Protein AF-A0A1J1I2E8-F1 (afdb_monomer_lite)

Sequence (883 aa):
MVKIQTIFPDISSETLYDVLHDPDYRKVWDTHMLESLEIGLLNVNNDVGYYAMSCPPPLKPRDFVLQRSWLDTGPNGEQMLLSRSIPHKDFPPKKGYVRAITHITGFVLRSRLPETGCVLNYVAQCDPQGKLPPWLVNKVTHTLGPRMVKDLRKAALGYIEWKQNQSHFRKPWRDPEDITVPRILITDCWDPVEPVTEMSTPSAPSTPTLHSKPLKISSSKSNGSSLPCSVTNSPIVQKKSKKKFKFKFDNFNDSLVREAMQYKVSIPNERDLHCEEECAKVKSKWKKLNVYQHLASVILIPTVIVAFWRGTWDLQDHFHQFFPVIPTLIASLLAVSILELLRNSFIVKHLRILDDDSSFKVFKKNVLLSLYDIIYNLANVVAWRILWGHPEVISYWRGTWEFMNLYPEIFPGMNCMIVGAIMHLCLALLREPLNGKYNSYTRSQKKSFISSCNLCIVKKIYTFVFSLGCIMHWRGGWSVMEDYLGPELIPAIIVSVVCFIPLILMRAVRNLVAPPMVIITDSKEFAFNFPTRYRIDIRSSVASLMIGIVGHLVFTTGQGLFRDHFNPDRRRLTFYLISRLYTYVYGIVCVNCWRGGWQLIDHYTARDMKSILFITITAIIALMTLKTLRNVTATPFVVVTDHSREYFDVPTMYKKSGVREPGLYILDCLFSVLVIGSLVVFVWRGLWVLLDLKLFPEDQKTSAWASLIIGYAIVGLTFSLQPVMRWACEKLEGFWRIIVADVFLFVSFVGTVNVWRGIWVLLDCYFLPNNKLLSDWLTHGVSLILLILLNCSNSVLVRGVYIDAEEPAGQCVIFPVYYIRLFFQKERTKKQKRLMEKLEKVDQNNTILLIEKPQMNHKTTNDEKEIHESLCISTEDISRNEE

Secondary structure (DSSP, 8-state):
-EEEEEEETTS-HHHHHHHHH-HHHHHHH-TTEEEEEEEEEEETTEEEEEEEE--STTSPPEEEEEEEEEEE--TTSEEEEEEEE---TT----BTBEE-EEEEEEEEEEE-SSSS-EEEEEEEEEE--SS--HHHHHHHHHHHHHHHHHHHHHHHHHHHHHHHTSS----TTT-GGG--SPB--GGGG--S-SPPP----------------------------------------------------TTHHHHHHHHHHS------SS--HHHHHHHHHHHHHHHHHHHHHHHIIIIIHHHHHHHHHHHHHHHHHHTTTTTTHHHHHHHHHHHHHHHHHHTTTSTTS---------THHHHHHHHHHHHHHHHHHHHHIIIIIIIIHHHHHHHHHHHHHHHHHH-TTTS-HHHHHHHHHHHHHHHHHHHHHHHHHHHHHHHHSPPPHHHHHHHHHHHHHHHHHHHHHHHHHHHHHHHHHHHHH-S-HHHHHHHHHHHHHHHHHTT-GGGG--TTT------TTTTT-PPPS---HHHHHHHHHHHHHHHHHHHHHHHHHHHHH--TTT-HHHHHHHHHHHHHHHHHHHHHHHHHHHHHHHHHS---HHHHHHHHHHHHHHHHHHT-GGGG--TTT------SSSSS----TT---TTT-HHHHHHHHHHIIIIIIHHHHHHHHHHHHHHHTTS-TT-HHHHHHHHHHHHHHHHHHHHHHHHHHHHHHHH--HHHHHHHHHHHHHHHHHHHHHHHHHHHHHHHHHSSGGGHHHHHHHHHHHHHHHHHHTT-GGGGS------TT-SSTTGGG-----HHHHHHHHHHHHHHHHHHHHHHHHHHHHHHHHHT---S---------------------------

Structure (mmCIF, N/CA/C/O backbone):
data_AF-A0A1J1I2E8-F1
#
_entry.id   AF-A0A1J1I2E8-F1
#
loop_
_atom_site.group_PDB
_atom_site.id
_atom_site.type_symbol
_atom_site.label_atom_id
_atom_site.label_alt_id
_atom_site.label_comp_id
_atom_site.label_asym_id
_atom_site.label_entity_id
_atom_site.label_seq_id
_atom_site.pdbx_PDB_ins_code
_atom_site.Cartn_x
_atom_site.Cartn_y
_atom_site.Cartn_z
_atom_site.occupancy
_atom_site.B_iso_or_equiv
_atom_site.auth_seq_id
_atom_site.auth_comp_id
_atom_site.auth_asym_id
_atom_site.auth_atom_id
_atom_site.pdbx_PDB_model_num
ATOM 1 N N . MET A 1 1 ? -19.649 -0.668 18.096 1.00 77.12 1 MET A N 1
ATOM 2 C CA . MET A 1 1 ? -19.726 -0.700 19.572 1.00 77.12 1 MET A CA 1
ATOM 3 C C . MET A 1 1 ? -19.644 0.722 20.102 1.00 77.12 1 MET A C 1
ATOM 5 O O . MET A 1 1 ? -18.729 1.439 19.722 1.00 77.12 1 MET A O 1
ATOM 9 N N . VAL A 1 2 ? -20.580 1.114 20.961 1.00 84.19 2 VAL A N 1
ATOM 10 C CA . VAL A 1 2 ? -20.556 2.342 21.766 1.00 84.19 2 VAL A CA 1
ATOM 11 C C . VAL A 1 2 ? -19.940 2.027 23.122 1.00 84.19 2 VAL A C 1
ATOM 13 O O . VAL A 1 2 ? -20.195 0.956 23.672 1.00 84.19 2 VAL A O 1
ATOM 16 N N . LYS A 1 3 ? -19.176 2.974 23.668 1.00 90.69 3 LYS A N 1
ATOM 17 C CA . LYS A 1 3 ? -18.825 3.039 25.089 1.00 90.69 3 LYS A CA 1
ATOM 18 C C . LYS A 1 3 ? -19.078 4.461 25.580 1.00 90.69 3 LYS A C 1
ATOM 20 O O . LYS A 1 3 ? -18.663 5.406 24.913 1.00 90.69 3 LYS A O 1
ATOM 25 N N . ILE A 1 4 ? -19.767 4.607 26.706 1.00 91.12 4 ILE A N 1
ATOM 26 C CA . ILE A 1 4 ? -19.997 5.883 27.391 1.00 91.12 4 ILE A CA 1
ATOM 27 C C . ILE A 1 4 ? -19.595 5.688 28.847 1.00 91.12 4 ILE A C 1
ATOM 29 O O . ILE A 1 4 ? -20.089 4.779 29.504 1.00 91.12 4 ILE A O 1
ATOM 33 N N . GLN A 1 5 ? -18.718 6.552 29.346 1.00 94.00 5 GLN A N 1
ATOM 34 C CA . GLN A 1 5 ? -18.468 6.704 30.774 1.00 94.00 5 GLN A CA 1
ATOM 35 C C . GLN A 1 5 ? -19.124 8.009 31.225 1.00 94.00 5 GLN A C 1
ATOM 37 O O . GLN A 1 5 ? -19.074 9.013 30.512 1.00 94.00 5 GLN A O 1
ATOM 42 N N . THR A 1 6 ? -19.790 8.009 32.373 1.00 92.69 6 THR A N 1
ATOM 43 C CA . THR A 1 6 ? -20.444 9.193 32.943 1.00 92.69 6 THR A CA 1
ATOM 44 C C . THR A 1 6 ? -20.400 9.112 34.464 1.00 92.69 6 THR A C 1
ATOM 46 O O . THR A 1 6 ? -20.484 8.030 35.037 1.00 92.69 6 THR A O 1
ATOM 49 N N . ILE A 1 7 ? -20.228 10.263 35.110 1.00 93.12 7 ILE A N 1
ATOM 50 C CA . ILE A 1 7 ? -20.197 10.396 36.567 1.00 93.12 7 ILE A CA 1
ATOM 51 C C . ILE A 1 7 ? -21.476 11.121 36.977 1.00 93.12 7 ILE A C 1
ATOM 53 O O . ILE A 1 7 ? -21.760 12.199 36.448 1.00 93.12 7 ILE A O 1
ATOM 57 N N . PHE A 1 8 ? -22.224 10.545 37.911 1.00 92.19 8 PHE A N 1
ATOM 58 C CA . PHE A 1 8 ? -23.392 11.171 38.520 1.00 92.19 8 PHE A CA 1
ATOM 59 C C . PHE A 1 8 ? -23.048 11.539 39.973 1.00 92.19 8 PHE A C 1
ATOM 61 O O . PHE A 1 8 ? -22.950 10.644 40.811 1.00 92.19 8 PHE A O 1
ATOM 68 N N . PRO A 1 9 ? -22.804 12.828 40.287 1.00 89.06 9 PRO A N 1
ATOM 69 C CA . PRO A 1 9 ? -22.507 13.288 41.650 1.00 89.06 9 PRO A CA 1
ATOM 70 C C . PRO A 1 9 ? -23.758 13.394 42.542 1.00 89.06 9 PRO A C 1
ATOM 72 O O . PRO A 1 9 ? -23.662 13.771 43.701 1.00 89.06 9 PRO A O 1
ATOM 75 N N . ASP A 1 10 ? -24.934 13.128 41.976 1.00 89.00 10 ASP A N 1
ATOM 76 C CA . ASP A 1 10 ? -26.257 13.340 42.565 1.00 89.00 10 ASP A CA 1
ATOM 77 C C . ASP A 1 10 ? -27.066 12.043 42.748 1.00 89.00 10 ASP A C 1
ATOM 79 O O . ASP A 1 10 ? -28.206 12.091 43.198 1.00 89.00 10 ASP A O 1
ATOM 83 N N . ILE A 1 11 ? -26.510 10.885 42.367 1.00 90.81 11 ILE A N 1
ATOM 84 C CA . ILE A 1 11 ? -27.225 9.599 42.291 1.00 90.81 11 ILE A CA 1
ATOM 85 C C . ILE A 1 11 ? -26.303 8.474 42.777 1.00 90.81 11 ILE A C 1
ATOM 87 O O . ILE A 1 11 ? -25.166 8.365 42.314 1.00 90.81 11 ILE A O 1
ATOM 91 N N . SER A 1 12 ? -26.788 7.623 43.683 1.00 90.88 12 SER A N 1
ATOM 92 C CA . SER A 1 12 ? -26.063 6.440 44.169 1.00 90.88 12 SER A CA 1
ATOM 93 C C . SER A 1 12 ? -26.027 5.308 43.132 1.00 90.88 12 SER A C 1
ATOM 95 O O . SER A 1 12 ? -26.857 5.248 42.222 1.00 90.88 12 SER A O 1
ATOM 97 N N . SER A 1 13 ? -25.084 4.376 43.297 1.00 90.75 13 SER A N 1
ATOM 98 C CA . SER A 1 13 ? -25.072 3.094 42.578 1.00 90.75 13 SER A CA 1
ATOM 99 C C . SER A 1 13 ? -26.412 2.374 42.741 1.00 90.75 13 SER A C 1
ATOM 101 O O . SER A 1 13 ? -27.057 2.045 41.751 1.00 90.75 13 SER A O 1
ATOM 103 N N . GLU A 1 14 ? -26.885 2.268 43.984 1.00 90.38 14 GLU A N 1
ATOM 104 C CA . GLU A 1 14 ? -28.079 1.514 44.368 1.00 90.38 14 GLU A CA 1
ATOM 105 C C . GLU A 1 14 ? -29.357 1.976 43.670 1.00 90.38 14 GLU A C 1
ATOM 107 O O . GLU A 1 14 ? -30.112 1.159 43.138 1.00 90.38 14 GLU A O 1
ATOM 112 N N . THR A 1 15 ? -29.593 3.291 43.649 1.00 92.88 15 THR A N 1
ATOM 113 C CA . THR A 1 15 ? -30.761 3.884 42.991 1.00 92.88 15 THR A CA 1
ATOM 114 C C . THR A 1 15 ? -30.686 3.675 41.482 1.00 92.88 15 THR A C 1
ATOM 116 O O . THR A 1 15 ? -31.691 3.355 40.853 1.00 92.88 15 THR A O 1
ATOM 119 N N . LEU A 1 16 ? -29.497 3.806 40.890 1.00 93.50 16 LEU A N 1
ATOM 120 C CA . LEU A 1 16 ? -29.299 3.618 39.456 1.00 93.50 16 LEU A CA 1
ATOM 121 C C . LEU A 1 16 ? -29.384 2.138 39.033 1.00 93.50 16 LEU A C 1
ATOM 123 O O . LEU A 1 16 ? -29.862 1.849 37.938 1.00 93.50 16 LEU A O 1
ATOM 127 N N . TYR A 1 17 ? -28.971 1.211 39.899 1.00 93.88 17 TYR A N 1
ATOM 128 C CA . TYR A 1 17 ? -29.102 -0.234 39.709 1.00 93.88 17 TYR A CA 1
ATOM 129 C C . TYR A 1 17 ? -30.571 -0.665 39.715 1.00 93.88 17 TYR A C 1
ATOM 131 O O . TYR A 1 17 ? -31.003 -1.371 38.805 1.00 93.88 17 TYR A O 1
ATOM 139 N N . ASP A 1 18 ? -31.364 -0.174 40.672 1.00 94.00 18 ASP A N 1
ATOM 140 C CA . ASP A 1 18 ? -32.802 -0.453 40.732 1.00 94.00 18 ASP A CA 1
ATOM 141 C C . ASP A 1 18 ? -33.545 0.062 39.485 1.00 94.00 18 ASP A C 1
ATOM 143 O O . ASP A 1 18 ? -34.338 -0.663 38.892 1.00 94.00 18 ASP A O 1
ATOM 147 N N . VAL A 1 19 ? -33.239 1.282 39.027 1.00 95.12 19 VAL A N 1
ATOM 148 C CA . VAL A 1 19 ? -33.851 1.914 37.834 1.00 95.12 19 VAL A CA 1
ATOM 149 C C . VAL A 1 19 ? -33.572 1.147 36.537 1.00 95.12 19 VAL A C 1
ATOM 151 O O . VAL A 1 19 ? -34.338 1.245 35.573 1.00 95.12 19 VAL A O 1
ATOM 154 N N . LEU A 1 20 ? -32.465 0.401 36.492 1.00 94.12 20 LEU A N 1
ATOM 155 C CA . LEU A 1 20 ? -32.107 -0.458 35.366 1.00 94.12 20 LEU A CA 1
ATOM 156 C C . LEU A 1 20 ? -32.848 -1.803 35.374 1.00 94.12 20 LEU A C 1
ATOM 158 O O . LEU A 1 20 ? -33.011 -2.386 34.299 1.00 94.12 20 LEU A O 1
ATOM 162 N N . HIS A 1 21 ? -33.297 -2.272 36.541 1.00 93.12 21 HIS A N 1
ATOM 163 C CA . HIS A 1 21 ? -34.002 -3.546 36.693 1.00 93.12 21 HIS A CA 1
ATOM 164 C C . HIS A 1 21 ? -35.527 -3.398 36.688 1.00 93.12 21 HIS A C 1
ATOM 166 O O . HIS A 1 21 ? -36.181 -4.219 36.049 1.00 93.12 21 HIS A O 1
ATOM 172 N N . ASP A 1 22 ? -36.083 -2.368 37.342 1.00 92.12 22 ASP A N 1
ATOM 173 C CA . ASP A 1 22 ? -37.529 -2.222 37.563 1.00 92.12 22 ASP A CA 1
ATOM 174 C C . ASP A 1 22 ? -38.320 -2.157 36.229 1.00 92.12 22 ASP A C 1
ATOM 176 O O . ASP A 1 22 ? -38.249 -1.152 35.501 1.00 92.12 22 ASP A O 1
ATOM 180 N N . PRO A 1 23 ? -39.076 -3.219 35.874 1.00 88.62 23 PRO A N 1
ATOM 181 C CA . PRO A 1 23 ? -39.742 -3.322 34.579 1.00 88.62 23 PRO A CA 1
ATOM 182 C C . PRO A 1 23 ? -41.008 -2.462 34.514 1.00 88.62 23 PRO A C 1
ATOM 184 O O . PRO A 1 23 ? -41.457 -2.115 33.419 1.00 88.62 23 PRO A O 1
ATOM 187 N N . ASP A 1 24 ? -41.576 -2.093 35.664 1.00 89.38 24 ASP A N 1
ATOM 188 C CA . ASP A 1 24 ? -42.734 -1.213 35.759 1.00 89.38 24 ASP A CA 1
ATOM 189 C C . ASP A 1 24 ? -42.301 0.246 35.619 1.00 89.38 24 ASP A C 1
ATOM 191 O O . ASP A 1 24 ? -42.885 0.983 34.821 1.00 89.38 24 ASP A O 1
ATOM 195 N N . TYR A 1 25 ? -41.197 0.645 36.259 1.00 92.94 25 TYR A N 1
ATOM 196 C CA . TYR A 1 25 ? -40.642 1.983 36.070 1.00 92.94 25 TYR A CA 1
ATOM 197 C C . TYR A 1 25 ? -40.131 2.202 34.647 1.00 92.94 25 TYR A C 1
ATOM 199 O O . TYR A 1 25 ? -40.261 3.302 34.104 1.00 92.94 25 TYR A O 1
ATOM 207 N N . ARG A 1 26 ? -39.620 1.153 33.984 1.00 90.81 26 ARG A N 1
ATOM 208 C CA . ARG A 1 26 ? -39.201 1.236 32.577 1.00 90.81 26 ARG A CA 1
ATOM 209 C C . ARG A 1 26 ? -40.322 1.737 31.658 1.00 90.81 26 ARG A C 1
ATOM 211 O O . ARG A 1 26 ? -40.037 2.490 30.730 1.00 90.81 26 ARG A O 1
ATOM 218 N N . LYS A 1 27 ? -41.585 1.396 31.951 1.00 88.94 27 LYS A N 1
ATOM 219 C CA . LYS A 1 27 ? -42.787 1.856 31.220 1.00 88.94 27 LYS A CA 1
ATOM 220 C C . LYS A 1 27 ? -43.054 3.357 31.390 1.00 88.94 27 LYS A C 1
ATOM 222 O O . LYS A 1 27 ? -43.728 3.947 30.554 1.00 88.94 27 LYS A O 1
ATOM 227 N N . VAL A 1 28 ? -42.517 3.970 32.446 1.00 89.50 28 VAL A N 1
ATOM 228 C CA . VAL A 1 28 ? -42.687 5.394 32.772 1.00 89.50 28 VAL A CA 1
ATOM 229 C C . VAL A 1 28 ? -41.593 6.258 32.140 1.00 89.50 28 VAL A C 1
ATOM 231 O O . VAL A 1 28 ? -41.886 7.359 31.672 1.00 89.50 28 VAL A O 1
ATOM 234 N N . TRP A 1 29 ? -40.337 5.791 32.118 1.00 90.75 29 TRP A N 1
ATOM 235 C CA . TRP A 1 29 ? -39.201 6.613 31.672 1.00 90.75 29 TRP A CA 1
ATOM 236 C C . TRP A 1 29 ? -38.657 6.293 30.271 1.00 90.75 29 TRP A C 1
ATOM 238 O O . TRP A 1 29 ? -38.089 7.186 29.634 1.00 90.75 29 TRP A O 1
ATOM 248 N N . ASP A 1 30 ? -38.838 5.075 29.745 1.00 88.50 30 ASP A N 1
ATOM 249 C CA . ASP A 1 30 ? -38.356 4.726 28.403 1.00 88.50 30 ASP A CA 1
ATOM 250 C C . ASP A 1 30 ? -39.333 5.169 27.308 1.00 88.50 30 ASP A C 1
ATOM 252 O O . ASP A 1 30 ? -40.145 4.403 26.791 1.00 88.50 30 ASP A O 1
ATOM 256 N N . THR A 1 31 ? -39.196 6.434 26.915 1.00 84.69 31 THR A N 1
ATOM 257 C CA . THR A 1 31 ? -39.978 7.084 25.848 1.00 84.69 31 THR A CA 1
ATOM 258 C C . THR A 1 31 ? -39.945 6.391 24.480 1.00 84.69 31 THR A C 1
ATOM 260 O O . THR A 1 31 ? -40.718 6.779 23.604 1.00 84.69 31 THR A O 1
ATOM 263 N N . HIS A 1 32 ? -39.060 5.413 24.252 1.00 86.62 32 HIS A N 1
ATOM 264 C CA . HIS A 1 32 ? -38.986 4.689 22.982 1.00 86.62 32 HIS A CA 1
ATOM 265 C C . HIS A 1 32 ? -39.624 3.297 23.042 1.00 86.62 32 HIS A C 1
ATOM 267 O O . HIS A 1 32 ? -39.880 2.732 21.973 1.00 86.62 32 HIS A O 1
ATOM 273 N N . MET A 1 33 ? -39.882 2.747 24.230 1.00 90.06 33 MET A N 1
ATOM 274 C CA . MET A 1 33 ? -40.446 1.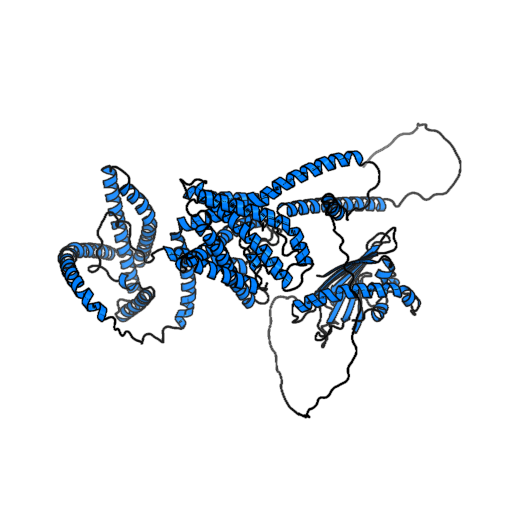409 24.406 1.00 90.06 33 MET A CA 1
ATOM 275 C C . MET A 1 33 ? -41.891 1.330 23.884 1.00 90.06 33 MET A C 1
ATOM 277 O O . MET A 1 33 ? -42.695 2.234 24.090 1.00 90.06 33 MET A O 1
ATOM 281 N N . LEU A 1 34 ? -42.213 0.236 23.191 1.00 91.50 34 LEU A N 1
ATOM 282 C CA . LEU A 1 34 ? -43.550 -0.063 22.659 1.00 91.50 34 LEU A CA 1
ATOM 283 C C . LEU A 1 34 ? -44.205 -1.253 23.364 1.00 91.50 34 LEU A C 1
ATOM 285 O O . LEU A 1 34 ? -45.418 -1.282 23.536 1.00 91.50 34 LEU A O 1
ATOM 289 N N . GLU A 1 35 ? -43.405 -2.253 23.728 1.00 91.88 35 GLU A N 1
ATOM 290 C CA . GLU A 1 35 ? -43.858 -3.525 24.284 1.00 91.88 35 GLU A CA 1
ATOM 291 C C . GLU A 1 35 ? -42.697 -4.124 25.094 1.00 91.88 35 GLU A C 1
ATOM 293 O O . GLU A 1 35 ? -41.546 -4.063 24.656 1.00 91.88 35 GLU A O 1
ATOM 298 N N . SER A 1 36 ? -42.976 -4.693 26.266 1.00 91.19 36 SER A N 1
ATOM 299 C CA . SER A 1 36 ? -41.991 -5.412 27.082 1.00 91.19 36 SER A CA 1
ATOM 300 C C . SER A 1 36 ? -42.687 -6.530 27.847 1.00 91.19 36 SER A C 1
ATOM 302 O O . SER A 1 36 ? -43.736 -6.290 28.447 1.00 91.19 36 SER A O 1
ATOM 304 N N . LEU A 1 37 ? -42.128 -7.740 27.794 1.00 90.81 37 LEU A N 1
ATOM 305 C CA . LEU A 1 37 ? -42.613 -8.914 28.518 1.00 90.81 37 LEU A CA 1
ATOM 306 C C . LEU A 1 37 ? -41.433 -9.696 29.092 1.00 90.81 37 LEU A C 1
ATOM 308 O O . LEU A 1 37 ? -40.441 -9.940 28.406 1.00 90.81 37 LEU A O 1
ATOM 312 N N . GLU A 1 38 ? -41.580 -10.153 30.327 1.00 90.00 38 GLU A N 1
ATOM 313 C CA . GLU A 1 38 ? -40.659 -11.096 30.957 1.00 90.00 38 GLU A CA 1
ATOM 314 C C . GLU A 1 38 ? -41.087 -12.511 30.546 1.00 90.00 38 GLU A C 1
ATOM 316 O O . GLU A 1 38 ? -42.246 -12.883 30.722 1.00 90.00 38 GLU A O 1
ATOM 321 N N . ILE A 1 39 ? -40.183 -13.272 29.919 1.00 93.00 39 ILE A N 1
ATOM 322 C CA . ILE A 1 39 ? -40.481 -14.612 29.380 1.00 93.00 39 ILE A CA 1
ATOM 323 C C . ILE A 1 39 ? -40.264 -15.668 30.470 1.00 93.00 39 ILE A C 1
ATOM 325 O O . ILE A 1 39 ? -41.066 -16.588 30.610 1.00 93.00 39 ILE A O 1
ATOM 329 N N . GLY A 1 40 ? -39.206 -15.509 31.269 1.00 91.25 40 GLY A N 1
ATOM 330 C CA . GLY A 1 40 ? -38.934 -16.342 32.438 1.00 91.25 40 GLY A CA 1
ATOM 331 C C . GLY A 1 40 ? -37.468 -16.313 32.871 1.00 91.25 40 GLY A C 1
ATOM 332 O O . GLY A 1 40 ? -36.645 -15.640 32.248 1.00 91.25 40 GLY A O 1
ATOM 333 N N . LEU A 1 41 ? -37.126 -17.060 33.925 1.00 92.19 41 LEU A N 1
ATOM 334 C CA . LEU A 1 41 ? -35.742 -17.191 34.404 1.00 92.19 41 LEU A CA 1
ATOM 335 C C . LEU A 1 41 ? -35.080 -18.501 33.999 1.00 92.19 41 LEU A C 1
ATOM 337 O O . LEU A 1 41 ? -35.693 -19.567 34.004 1.00 92.19 41 LEU A O 1
ATOM 341 N N . LEU A 1 42 ? -33.770 -18.417 33.778 1.00 89.38 42 LEU A N 1
ATOM 342 C CA . LEU A 1 42 ? -32.861 -19.560 33.703 1.00 89.38 42 LEU A CA 1
ATOM 343 C C . LEU A 1 42 ? -32.311 -19.887 35.109 1.00 89.38 42 LEU A C 1
ATOM 345 O O . LEU A 1 42 ? -32.273 -21.049 35.537 1.00 89.38 42 LEU A O 1
ATOM 349 N N . ASN A 1 43 ? -31.917 -18.849 35.856 1.00 89.50 43 ASN A N 1
ATOM 350 C CA . ASN A 1 43 ? -31.517 -18.907 37.265 1.00 89.50 43 ASN A CA 1
ATOM 351 C C . ASN A 1 43 ? -31.776 -17.555 37.960 1.00 89.50 43 ASN A C 1
ATOM 353 O O . ASN A 1 43 ? -32.153 -16.593 37.302 1.00 89.50 43 ASN A O 1
ATOM 357 N N . VAL A 1 44 ? -31.536 -17.490 39.273 1.00 87.25 44 VAL A N 1
ATOM 358 C CA . VAL A 1 44 ? -31.799 -16.322 40.139 1.00 87.25 44 VAL A CA 1
ATOM 359 C C . VAL A 1 44 ? -31.273 -14.991 39.576 1.00 87.25 44 VAL A C 1
ATOM 361 O O . VAL A 1 44 ? -31.957 -13.984 39.692 1.00 87.25 44 VAL A O 1
ATOM 364 N N . ASN A 1 45 ? -30.111 -14.999 38.910 1.00 91.38 45 ASN A N 1
ATOM 365 C CA . ASN A 1 45 ? -29.476 -13.806 38.333 1.00 91.38 45 ASN A CA 1
ATOM 366 C C . ASN A 1 45 ? -29.426 -13.837 36.788 1.00 91.38 45 ASN A C 1
ATOM 368 O O . ASN A 1 45 ? -28.534 -13.239 36.176 1.00 91.38 45 ASN A O 1
ATOM 372 N N . ASN A 1 46 ? -30.310 -14.606 36.138 1.00 92.69 46 ASN A N 1
ATOM 373 C CA . ASN A 1 46 ? -30.418 -14.712 34.679 1.00 92.69 46 ASN A CA 1
ATOM 374 C C . ASN A 1 46 ? -31.878 -14.857 34.235 1.00 92.69 46 ASN A C 1
ATOM 376 O O . ASN A 1 46 ? -32.474 -15.926 34.411 1.00 92.69 46 ASN A O 1
ATOM 380 N N . ASP A 1 47 ? -32.396 -13.846 33.543 1.00 93.50 47 ASP A N 1
ATOM 381 C CA . ASP A 1 47 ? -33.703 -13.899 32.886 1.00 93.50 47 ASP A CA 1
ATOM 382 C C . ASP A 1 47 ? -33.611 -13.895 31.360 1.00 93.50 47 ASP A C 1
ATOM 384 O O . ASP A 1 47 ? -32.547 -13.697 30.759 1.00 93.50 47 ASP A O 1
ATOM 388 N N . VAL A 1 48 ? -34.765 -14.133 30.743 1.00 94.69 48 VAL A N 1
ATOM 389 C CA . VAL A 1 48 ? -35.024 -13.871 29.336 1.00 94.69 48 VAL A CA 1
ATOM 390 C C . VAL A 1 48 ? -36.271 -12.997 29.226 1.00 94.69 48 VAL A C 1
ATOM 392 O O . VAL A 1 48 ? -37.306 -13.282 29.832 1.00 94.69 48 VAL A O 1
ATOM 395 N N . GLY A 1 49 ? -36.183 -11.936 28.429 1.00 94.12 49 GLY A N 1
ATOM 396 C CA . GLY A 1 49 ? -37.270 -10.991 28.189 1.00 94.12 49 GLY A CA 1
ATOM 397 C C . GLY A 1 49 ? -37.381 -10.592 26.721 1.00 94.12 49 GLY A C 1
ATOM 398 O O . GLY A 1 49 ? -36.395 -10.554 25.982 1.00 94.12 49 GLY A O 1
ATOM 399 N N . TYR A 1 50 ? -38.598 -10.272 26.296 1.00 94.75 50 TYR A N 1
ATOM 400 C CA . TYR A 1 50 ? -38.880 -9.638 25.015 1.00 94.75 50 TYR A CA 1
ATOM 401 C C . TYR A 1 50 ? -39.014 -8.124 25.213 1.00 94.75 50 TYR A C 1
ATOM 403 O O . TYR A 1 50 ? -39.702 -7.670 26.124 1.00 94.75 50 TYR A O 1
ATOM 411 N N . TYR A 1 51 ? -38.399 -7.342 24.328 1.00 94.12 51 TYR A N 1
ATOM 412 C CA . TYR A 1 51 ? -38.442 -5.880 24.347 1.00 94.12 51 TYR A CA 1
ATOM 413 C C . TYR A 1 51 ? -38.586 -5.340 22.922 1.00 94.12 51 TYR A C 1
ATOM 415 O O . TYR A 1 51 ? -37.823 -5.718 22.031 1.00 94.12 51 TYR A O 1
ATOM 423 N N . ALA A 1 52 ? -39.527 -4.423 22.700 1.00 93.31 52 ALA A N 1
ATOM 424 C CA . ALA A 1 52 ? -39.700 -3.736 21.426 1.00 93.31 52 ALA A CA 1
ATOM 425 C C . ALA A 1 52 ? -39.660 -2.217 21.584 1.00 93.31 52 ALA A C 1
ATOM 427 O O . ALA A 1 52 ? -40.203 -1.652 22.534 1.00 93.31 52 ALA A O 1
ATOM 428 N N . MET A 1 53 ? -39.053 -1.549 20.603 1.00 90.31 53 MET A N 1
ATOM 429 C CA . MET A 1 53 ? -38.880 -0.101 20.580 1.00 90.31 53 MET A CA 1
ATOM 430 C C . MET A 1 53 ? -39.283 0.528 19.246 1.00 90.31 53 MET A C 1
ATOM 432 O O . MET A 1 53 ? -39.083 -0.022 18.157 1.00 90.31 53 MET A O 1
ATOM 436 N N . SER A 1 54 ? -39.795 1.747 19.347 1.00 88.81 54 SER A N 1
ATOM 437 C CA . SER A 1 54 ? -39.967 2.669 18.234 1.00 88.81 54 SER A CA 1
ATOM 438 C C . SER A 1 54 ? -38.610 3.095 17.663 1.00 88.81 54 SER A C 1
ATOM 440 O O . SER A 1 54 ? -37.566 3.009 18.312 1.00 88.81 54 SER A O 1
ATOM 442 N N . CYS A 1 55 ? -38.607 3.547 16.411 1.00 82.19 55 CYS A N 1
ATOM 443 C CA . CYS A 1 55 ? -37.429 4.101 15.752 1.00 82.19 55 CYS A CA 1
ATOM 444 C C . CYS A 1 55 ? -37.827 5.359 14.961 1.00 82.19 55 CYS A C 1
ATOM 446 O O . CYS A 1 55 ? -38.957 5.428 14.476 1.00 82.19 55 CYS A O 1
ATOM 448 N N . PRO A 1 56 ? -36.928 6.349 14.791 1.00 78.25 56 PRO A N 1
ATOM 449 C CA . PRO A 1 56 ? -37.234 7.549 14.016 1.00 78.25 56 PRO A CA 1
ATOM 450 C C . PRO A 1 56 ? -37.621 7.216 12.561 1.00 78.25 56 PRO A C 1
ATOM 452 O O . PRO A 1 56 ? -36.883 6.474 11.902 1.00 78.25 56 PRO A O 1
ATOM 455 N N . PRO A 1 57 ? -38.721 7.773 12.016 1.00 72.25 57 PRO A N 1
ATOM 456 C CA . PRO A 1 57 ? -39.090 7.584 10.614 1.00 72.25 57 PRO A CA 1
ATOM 457 C C . PRO A 1 57 ? -37.931 7.928 9.657 1.00 72.25 57 PRO A C 1
ATOM 459 O O . PRO A 1 57 ? -37.212 8.900 9.902 1.00 72.25 57 PRO A O 1
ATOM 462 N N . PRO A 1 58 ? -37.716 7.161 8.569 1.00 75.81 58 PRO A N 1
ATOM 463 C CA . PRO A 1 58 ? -38.570 6.097 8.025 1.00 75.81 58 PRO A CA 1
ATOM 464 C C . PRO A 1 58 ? -38.258 4.681 8.563 1.00 75.81 58 PRO A C 1
ATOM 466 O O . PRO A 1 58 ? -38.588 3.687 7.916 1.00 75.81 58 PRO A O 1
ATOM 469 N N . LEU A 1 59 ? -37.576 4.545 9.706 1.00 80.69 59 LEU A N 1
ATOM 470 C CA . LEU A 1 59 ? -37.221 3.235 10.256 1.00 80.69 59 LEU A CA 1
ATOM 471 C C . LEU A 1 59 ? -38.443 2.527 10.862 1.00 80.69 59 LEU A C 1
ATOM 473 O O . LEU A 1 59 ? -39.137 3.085 11.706 1.00 80.69 59 LEU A O 1
ATOM 477 N N . LYS A 1 60 ? -38.655 1.257 10.493 1.00 86.69 60 LYS A N 1
ATOM 478 C CA . LYS A 1 60 ? -39.594 0.369 11.200 1.00 86.69 60 LYS A CA 1
ATOM 479 C C . LYS A 1 60 ? -39.191 0.181 12.676 1.00 86.69 60 LYS A C 1
ATOM 481 O O . LYS A 1 60 ? -37.984 0.198 12.954 1.00 86.69 60 LYS A O 1
ATOM 486 N N . PRO A 1 61 ? -40.154 -0.072 13.584 1.00 91.50 61 PRO A N 1
ATOM 487 C CA . PRO A 1 61 ? -39.883 -0.538 14.944 1.00 91.50 61 PRO A CA 1
ATOM 488 C C . PRO A 1 61 ? -38.956 -1.759 14.986 1.00 91.50 61 PRO A C 1
ATOM 490 O O . PRO A 1 61 ? -38.915 -2.553 14.041 1.00 91.50 61 PRO A O 1
ATOM 493 N N . ARG A 1 62 ? -38.215 -1.906 16.085 1.00 91.50 62 ARG A N 1
ATOM 494 C CA . ARG A 1 62 ? -37.293 -3.022 16.345 1.00 91.50 62 ARG A CA 1
ATOM 495 C C . ARG A 1 62 ? -37.797 -3.857 17.509 1.00 91.50 62 ARG A C 1
ATOM 497 O O . ARG A 1 62 ? -38.228 -3.287 18.505 1.00 91.50 62 ARG A O 1
ATOM 504 N N . ASP A 1 63 ? -37.701 -5.173 17.387 1.00 94.75 63 ASP A N 1
ATOM 505 C CA . ASP A 1 63 ? -37.950 -6.116 18.475 1.00 94.75 63 ASP A CA 1
ATOM 506 C C . ASP A 1 63 ? -36.681 -6.904 18.819 1.00 94.75 63 ASP A C 1
ATOM 508 O O . ASP A 1 63 ? -35.806 -7.125 17.978 1.00 94.75 63 ASP A O 1
ATOM 512 N N . PHE A 1 64 ? -36.582 -7.309 20.080 1.00 94.50 64 PHE A N 1
ATOM 513 C CA . PHE A 1 64 ? -35.470 -8.046 20.656 1.00 94.50 64 PHE A CA 1
ATOM 514 C C . PHE A 1 64 ? -36.016 -9.149 21.564 1.00 94.50 64 PHE A C 1
ATOM 516 O O . PHE A 1 64 ? -36.972 -8.934 22.305 1.00 94.50 64 PHE A O 1
ATOM 523 N N . VAL A 1 65 ? -35.349 -10.300 21.560 1.00 95.56 65 VAL A N 1
ATOM 524 C CA . VAL A 1 65 ? -35.392 -11.267 22.663 1.00 95.56 65 VAL A CA 1
ATOM 525 C C . VAL A 1 65 ? -34.010 -11.224 23.302 1.00 95.56 65 VAL A C 1
ATOM 527 O O . VAL A 1 65 ? -33.006 -11.285 22.586 1.00 95.56 65 VAL A O 1
ATOM 530 N N . LEU A 1 66 ? -33.955 -11.014 24.614 1.00 95.00 66 LEU A N 1
ATOM 531 C CA . LEU A 1 66 ? -32.745 -10.702 25.365 1.00 95.00 66 LEU A CA 1
ATOM 532 C C . LEU A 1 66 ? -32.605 -11.651 26.549 1.00 95.00 66 LEU A C 1
ATOM 534 O O . LEU A 1 66 ? -33.501 -11.710 27.381 1.00 95.00 66 LEU A O 1
ATOM 538 N N . GLN A 1 67 ? -31.455 -12.311 26.674 1.00 95.44 67 GLN A N 1
ATOM 539 C CA . GLN A 1 67 ? -31.004 -12.814 27.968 1.00 95.44 67 GLN A CA 1
ATOM 540 C C . GLN A 1 67 ? -30.426 -11.626 28.744 1.00 95.44 67 GLN A C 1
ATOM 542 O O . GLN A 1 67 ? -29.518 -10.964 28.224 1.00 95.44 67 GLN A O 1
ATOM 547 N N . ARG A 1 68 ? -30.899 -11.372 29.969 1.00 95.56 68 ARG A N 1
ATOM 548 C CA . ARG A 1 68 ? -30.242 -10.470 30.930 1.00 95.56 68 ARG A CA 1
ATOM 549 C C . ARG A 1 68 ? -29.522 -11.299 31.990 1.00 95.56 68 ARG A C 1
ATOM 551 O O . ARG A 1 68 ? -29.968 -12.385 32.345 1.00 95.56 68 ARG A O 1
ATOM 558 N N . SER A 1 69 ? -28.410 -10.790 32.506 1.00 95.31 69 SER A N 1
ATOM 559 C CA . SER A 1 69 ? -27.766 -11.326 33.703 1.00 95.31 69 SER A CA 1
ATOM 560 C C . SER A 1 69 ? -27.116 -10.210 34.502 1.00 95.31 69 SER A C 1
ATOM 562 O O . SER A 1 69 ? -26.500 -9.308 33.927 1.00 95.31 69 SER A O 1
ATOM 564 N N . TRP A 1 70 ? -27.258 -10.274 35.820 1.00 95.12 70 TRP A N 1
ATOM 565 C CA . TRP A 1 70 ? -26.753 -9.268 36.743 1.00 95.12 70 TRP A CA 1
ATOM 566 C C . TRP A 1 70 ? -25.849 -9.868 37.815 1.00 95.12 70 TRP A C 1
ATOM 568 O O . TRP A 1 70 ? -25.873 -11.068 38.093 1.00 95.12 70 TRP A O 1
ATOM 578 N N . LEU A 1 71 ? -25.013 -9.015 38.394 1.00 93.56 71 LEU A N 1
ATOM 579 C CA . LEU A 1 71 ? -24.123 -9.354 39.492 1.00 93.56 71 LEU A CA 1
ATOM 580 C C . LEU A 1 71 ? -23.910 -8.111 40.350 1.00 93.56 71 LEU A C 1
ATOM 582 O O . LEU A 1 71 ? -23.455 -7.083 39.849 1.00 93.56 71 LEU A O 1
ATOM 586 N N . ASP A 1 72 ? -24.193 -8.235 41.640 1.00 90.50 72 ASP A N 1
ATOM 587 C CA . ASP A 1 72 ? -23.709 -7.316 42.662 1.00 90.50 72 ASP A CA 1
ATOM 588 C C . ASP A 1 72 ? -22.502 -7.967 43.357 1.00 90.50 72 ASP A C 1
ATOM 590 O O . ASP A 1 72 ? -22.491 -9.178 43.586 1.00 90.50 72 ASP A O 1
ATOM 594 N N . THR A 1 73 ? -21.471 -7.178 43.656 1.00 88.06 73 THR A N 1
ATOM 595 C CA . THR A 1 73 ? -20.269 -7.621 44.387 1.00 88.06 73 THR A CA 1
ATOM 596 C C . THR A 1 73 ? -20.109 -6.925 45.745 1.00 88.06 73 THR A C 1
ATOM 598 O O . THR A 1 73 ? -19.077 -7.066 46.400 1.00 88.06 73 THR A O 1
ATOM 601 N N . GLY A 1 74 ? -21.148 -6.224 46.209 1.00 82.06 74 GLY A N 1
ATOM 602 C CA . GLY A 1 74 ? -21.254 -5.662 47.552 1.00 82.06 74 GLY A CA 1
ATOM 603 C C . GLY A 1 74 ? -20.875 -4.177 47.654 1.00 82.06 74 GLY A C 1
ATOM 604 O O . GLY A 1 74 ? -20.525 -3.545 46.657 1.00 82.06 74 GLY A O 1
ATOM 605 N N . PRO A 1 75 ? -20.904 -3.593 48.871 1.00 67.25 75 PRO A N 1
ATOM 606 C CA . PRO A 1 75 ? -20.938 -2.135 49.077 1.00 67.25 75 PRO A CA 1
ATOM 607 C C . PRO A 1 75 ? -19.788 -1.322 48.456 1.00 67.25 75 PRO A C 1
ATOM 609 O O . PRO A 1 75 ? -19.969 -0.155 48.107 1.00 67.25 75 PRO A O 1
ATOM 612 N N . ASN A 1 76 ? -18.610 -1.938 48.308 1.00 71.06 76 ASN A N 1
ATOM 613 C CA . ASN A 1 76 ? -17.404 -1.330 47.728 1.00 71.06 76 ASN A CA 1
ATOM 614 C C . ASN A 1 76 ? -17.058 -1.886 46.328 1.00 71.06 76 ASN A C 1
ATOM 616 O O . ASN A 1 76 ? -15.974 -1.612 45.812 1.00 71.06 76 ASN A O 1
ATOM 620 N N . GLY A 1 77 ? -17.933 -2.713 45.751 1.00 80.06 77 GLY A N 1
ATOM 621 C CA . GLY A 1 77 ? -17.692 -3.465 44.524 1.00 80.06 77 GLY A CA 1
ATOM 622 C C . GLY A 1 77 ? -18.171 -2.776 43.242 1.00 80.06 77 GLY A C 1
ATOM 623 O O . GLY A 1 77 ? -18.387 -1.563 43.170 1.00 80.06 77 GLY A O 1
ATOM 624 N N . GLU A 1 78 ? -18.333 -3.590 42.202 1.00 90.56 78 GLU A N 1
ATOM 625 C CA . GLU A 1 78 ? -19.006 -3.231 40.954 1.00 90.56 78 GLU A CA 1
ATOM 626 C C . GLU A 1 78 ? -20.390 -3.894 40.894 1.00 90.56 78 GLU A C 1
ATOM 628 O O . GLU A 1 78 ? -20.533 -5.089 41.162 1.00 90.56 78 GLU A O 1
ATOM 633 N N . GLN A 1 79 ? -21.396 -3.123 40.488 1.00 93.94 79 GLN A N 1
ATOM 634 C CA . GLN A 1 79 ? -22.738 -3.607 40.167 1.00 93.94 79 GLN A CA 1
ATOM 635 C C . GLN A 1 79 ? -22.875 -3.695 38.647 1.00 93.94 79 GLN A C 1
ATOM 637 O O . GLN A 1 79 ? -22.651 -2.715 37.931 1.00 93.94 79 GLN A O 1
ATOM 642 N N . MET A 1 80 ? -23.224 -4.870 38.133 1.00 94.88 80 MET A N 1
ATOM 643 C CA . MET A 1 80 ? -23.223 -5.175 36.704 1.00 94.88 80 MET A CA 1
ATOM 644 C C . MET A 1 80 ? -24.602 -5.642 36.244 1.00 94.88 80 MET A C 1
ATOM 646 O O . MET A 1 80 ? -25.195 -6.519 36.861 1.00 94.88 80 MET A O 1
ATOM 650 N N . LEU A 1 81 ? -25.070 -5.120 35.110 1.00 96.19 81 LEU A N 1
ATOM 651 C CA . LEU A 1 81 ? -26.194 -5.665 34.346 1.00 96.19 81 LEU A CA 1
ATOM 652 C C . LEU A 1 81 ? -25.751 -5.828 32.891 1.00 96.19 81 LEU A C 1
ATOM 654 O O . LEU A 1 81 ? -25.501 -4.843 32.194 1.00 96.19 81 LEU A O 1
ATOM 658 N N . LEU A 1 82 ? -25.644 -7.071 32.433 1.00 96.31 82 LEU A N 1
ATOM 659 C CA . LEU A 1 82 ? -25.253 -7.446 31.078 1.00 96.31 82 LEU A CA 1
ATOM 660 C C . LEU A 1 82 ? -26.438 -8.078 30.342 1.00 96.31 82 LEU A C 1
ATOM 662 O O . LEU A 1 82 ? -27.298 -8.718 30.937 1.00 96.31 82 LEU A O 1
ATOM 666 N N . SER A 1 83 ? -26.482 -7.915 29.024 1.00 95.12 83 SER A N 1
ATOM 667 C CA . SER A 1 83 ? -27.530 -8.485 28.179 1.00 95.12 83 SER A CA 1
ATOM 668 C C . SER A 1 83 ? -27.028 -8.806 26.773 1.00 95.12 83 SER A C 1
ATOM 670 O O . SER A 1 83 ? -26.128 -8.139 26.252 1.00 95.12 83 SER A O 1
ATOM 672 N N . ARG A 1 84 ? -27.615 -9.834 26.156 1.00 95.25 84 ARG A N 1
ATOM 673 C CA . ARG A 1 84 ? -27.350 -10.264 24.773 1.00 95.25 84 ARG A CA 1
ATOM 674 C C . ARG A 1 84 ? -28.626 -10.792 24.125 1.00 95.25 84 ARG A C 1
ATOM 676 O O . ARG A 1 84 ? -29.496 -11.308 24.820 1.00 95.25 84 ARG A O 1
ATOM 683 N N . SER A 1 85 ? -28.720 -10.716 22.803 1.00 95.00 85 SER A N 1
ATOM 684 C CA . SER A 1 85 ? -29.791 -11.377 22.062 1.00 95.00 85 SER A CA 1
ATOM 685 C C . SER A 1 85 ? -29.589 -12.889 22.010 1.00 95.00 85 SER A C 1
ATOM 687 O O . SER A 1 85 ? -28.467 -13.361 21.828 1.00 95.00 85 SER A O 1
ATOM 689 N N . ILE A 1 86 ? -30.693 -13.621 22.131 1.00 93.25 86 ILE A N 1
ATOM 690 C CA . ILE A 1 86 ? -30.791 -15.078 21.969 1.00 93.25 86 ILE A CA 1
ATOM 691 C C . ILE A 1 86 ? -32.068 -15.412 21.173 1.00 93.25 86 ILE A C 1
ATOM 693 O O . ILE A 1 86 ? -33.000 -14.599 21.172 1.00 93.25 86 ILE A O 1
ATOM 697 N N . PRO A 1 87 ? -32.144 -16.564 20.484 1.00 91.44 87 PRO A N 1
ATOM 698 C CA . PRO A 1 87 ? -33.419 -17.090 20.009 1.00 91.44 87 PRO A CA 1
ATOM 699 C C . PRO A 1 87 ? -34.274 -17.556 21.200 1.00 91.44 87 PRO A C 1
ATOM 701 O O . PRO A 1 87 ? -33.761 -17.794 22.292 1.00 91.44 87 PRO A O 1
ATOM 704 N N . HIS A 1 88 ? -35.584 -17.683 20.991 1.00 92.31 88 HIS A N 1
ATOM 705 C CA . HIS A 1 88 ? -36.494 -18.368 21.912 1.00 92.31 88 HIS A CA 1
ATOM 706 C C . HIS A 1 88 ? -37.664 -18.947 21.114 1.00 92.31 88 HIS A C 1
ATOM 708 O O . HIS A 1 88 ? -38.252 -18.222 20.304 1.00 92.31 88 HIS A O 1
ATOM 714 N N . LYS A 1 89 ? -38.010 -20.220 21.346 1.00 89.94 89 LYS A N 1
ATOM 715 C CA . LYS A 1 89 ? -38.982 -20.987 20.539 1.00 89.94 89 LYS A CA 1
ATOM 716 C C . LYS A 1 89 ? -40.317 -20.249 20.321 1.00 89.94 89 LYS A C 1
ATOM 718 O O . LYS A 1 89 ? -40.781 -20.140 19.190 1.00 89.94 89 LYS A O 1
ATOM 723 N N . ASP A 1 90 ? -40.871 -19.653 21.380 1.00 89.88 90 ASP A N 1
ATOM 724 C CA . ASP A 1 90 ? -42.185 -18.986 21.357 1.00 89.88 90 ASP A CA 1
ATOM 725 C C . ASP A 1 90 ? -42.144 -17.520 20.874 1.00 89.88 90 ASP A C 1
ATOM 727 O O . ASP A 1 90 ? -43.189 -16.891 20.717 1.00 89.88 90 ASP A O 1
ATOM 731 N N . PHE A 1 91 ? -40.954 -16.953 20.623 1.00 92.00 91 PHE A N 1
ATOM 732 C CA . PHE A 1 91 ? -40.781 -15.544 20.229 1.00 92.00 91 PHE A CA 1
ATOM 733 C C . PHE A 1 91 ? -40.028 -15.373 18.887 1.00 92.00 91 PHE A C 1
ATOM 735 O O . PHE A 1 91 ? -39.020 -14.650 18.821 1.00 92.00 91 PHE A O 1
ATOM 742 N N . PRO A 1 92 ? -40.512 -15.967 17.776 1.00 90.62 92 PRO A N 1
ATOM 743 C CA . PRO A 1 92 ? -39.966 -15.723 16.439 1.00 90.62 92 PRO A CA 1
ATOM 744 C C . PRO A 1 92 ? -40.142 -14.248 16.001 1.00 90.62 92 PRO A C 1
ATOM 746 O O . PRO A 1 92 ? -40.908 -13.502 16.620 1.00 90.62 92 PRO A O 1
ATOM 749 N N . PRO A 1 93 ? -39.441 -13.780 14.947 1.00 90.44 93 PRO A N 1
ATOM 750 C CA . PRO A 1 93 ? -39.519 -12.390 14.477 1.00 90.44 93 PRO A CA 1
ATOM 751 C C . PRO A 1 93 ? -40.949 -11.929 14.134 1.00 90.44 93 PRO A C 1
ATOM 753 O O . PRO A 1 93 ? -41.567 -12.431 13.191 1.00 90.44 93 PRO A O 1
ATOM 756 N N . LYS A 1 94 ? -41.483 -10.940 14.870 1.00 88.50 94 LYS A N 1
ATOM 757 C CA . LYS A 1 94 ? -42.872 -10.476 14.695 1.00 88.50 94 LYS A CA 1
ATOM 758 C C . LYS A 1 94 ? -43.055 -9.679 13.394 1.00 88.50 94 LYS A C 1
ATOM 760 O O . LYS A 1 94 ? -42.333 -8.720 13.114 1.00 88.50 94 LYS A O 1
ATOM 765 N N . LYS A 1 95 ? -44.096 -10.003 12.615 1.00 87.44 95 LYS A N 1
ATOM 766 C CA . LYS A 1 95 ? -44.465 -9.267 11.389 1.00 87.44 95 LYS A CA 1
ATOM 767 C C . LYS A 1 95 ? -44.758 -7.793 11.706 1.00 87.44 95 LYS A C 1
ATOM 769 O O . LYS A 1 95 ? -45.655 -7.487 12.479 1.00 87.44 95 LYS A O 1
ATOM 774 N N . GLY A 1 96 ? -44.029 -6.886 11.054 1.00 87.44 96 GLY A N 1
ATOM 775 C CA . GLY A 1 96 ? -44.143 -5.431 11.240 1.00 87.44 96 GLY A CA 1
ATOM 776 C C . GLY A 1 96 ? -42.907 -4.822 11.901 1.00 87.44 96 GLY A C 1
ATOM 777 O O . GLY A 1 96 ? -42.484 -3.735 11.499 1.00 87.44 96 GLY A O 1
ATOM 778 N N . TYR A 1 97 ? -42.279 -5.573 12.804 1.00 92.06 97 TYR A N 1
ATOM 779 C CA . TYR A 1 97 ? -41.005 -5.242 13.432 1.00 92.06 97 TYR A CA 1
ATOM 780 C C . TYR A 1 97 ? -39.820 -5.696 12.561 1.00 92.06 97 TYR A C 1
ATOM 782 O O . TYR A 1 97 ? -39.986 -6.288 11.488 1.00 92.06 97 TYR A O 1
ATOM 790 N N . VAL A 1 98 ? -38.610 -5.369 13.009 1.00 91.06 98 VAL A N 1
ATOM 791 C CA . VAL A 1 98 ? -37.348 -5.920 12.511 1.00 91.06 98 VAL A CA 1
ATOM 792 C C . VAL A 1 98 ? -36.584 -6.452 13.719 1.00 91.06 98 VAL A C 1
ATOM 794 O O . VAL A 1 98 ? -36.167 -5.653 14.559 1.00 91.06 98 VAL A O 1
ATOM 797 N N . ARG A 1 99 ? -36.373 -7.773 13.779 1.00 93.56 99 ARG A N 1
ATOM 798 C CA . ARG A 1 99 ? -35.608 -8.424 14.849 1.00 93.56 99 ARG A CA 1
ATOM 799 C C . ARG A 1 99 ? -34.171 -7.918 14.812 1.00 93.56 99 ARG A C 1
ATOM 801 O O . ARG A 1 99 ? -33.439 -8.212 13.868 1.00 93.56 99 ARG A O 1
ATOM 808 N N . ALA A 1 100 ? -33.786 -7.132 15.809 1.00 90.75 100 ALA A N 1
ATOM 809 C CA . ALA A 1 100 ? -32.430 -6.622 15.962 1.00 90.75 100 ALA A CA 1
ATOM 810 C C . ALA A 1 100 ? -31.606 -7.543 16.871 1.00 90.75 100 ALA A C 1
ATOM 812 O O . ALA A 1 100 ? -32.151 -8.303 17.673 1.00 90.75 100 ALA A O 1
ATOM 813 N N . ILE A 1 101 ? -30.281 -7.486 16.727 1.00 90.94 101 ILE A N 1
ATOM 814 C CA . ILE A 1 101 ? -29.351 -8.376 17.430 1.00 90.94 101 ILE A CA 1
ATOM 815 C C . ILE A 1 101 ? -28.407 -7.524 18.269 1.00 90.94 101 ILE A C 1
ATOM 817 O O . ILE A 1 101 ? -27.559 -6.818 17.726 1.00 90.94 101 ILE A O 1
ATOM 821 N N . THR A 1 102 ? -28.509 -7.608 19.596 1.00 90.38 102 THR A N 1
ATOM 822 C CA . THR A 1 102 ? -27.488 -7.049 20.485 1.00 90.38 102 THR A CA 1
ATOM 823 C C . THR A 1 102 ? -26.481 -8.129 20.866 1.00 90.38 102 THR A C 1
ATOM 825 O O . THR A 1 102 ? -26.811 -9.109 21.526 1.00 90.38 102 THR A O 1
ATOM 828 N N . HIS A 1 103 ? -25.234 -7.982 20.419 1.00 90.94 103 HIS A N 1
ATOM 829 C CA . HIS A 1 103 ? -24.155 -8.913 20.767 1.00 90.94 103 HIS A CA 1
ATOM 830 C C . HIS A 1 103 ? -23.741 -8.754 22.233 1.00 90.94 103 HIS A C 1
ATOM 832 O O . HIS A 1 103 ? -23.387 -9.725 22.893 1.00 90.94 103 HIS A O 1
ATOM 838 N N . ILE A 1 104 ? -23.787 -7.514 22.725 1.00 92.81 104 ILE A N 1
ATOM 839 C CA . ILE A 1 104 ? -23.675 -7.166 24.138 1.00 92.81 104 ILE A CA 1
ATOM 840 C C . ILE A 1 104 ? -24.305 -5.790 24.366 1.00 92.81 104 ILE A C 1
ATOM 842 O O . ILE A 1 104 ? -24.097 -4.854 23.590 1.00 92.81 104 ILE A O 1
ATOM 846 N N . THR A 1 105 ? -25.051 -5.633 25.450 1.00 93.19 105 THR A N 1
ATOM 847 C CA . THR A 1 105 ? -25.372 -4.336 26.053 1.00 93.19 105 THR A CA 1
ATOM 848 C C . THR A 1 105 ? -25.180 -4.459 27.554 1.00 93.19 105 THR A C 1
ATOM 850 O O . THR A 1 105 ? -25.685 -5.399 28.159 1.00 93.19 105 THR A O 1
ATOM 853 N N . GLY A 1 106 ? -24.385 -3.568 28.139 1.00 94.50 106 GLY A N 1
ATOM 854 C CA . GLY A 1 106 ? -23.915 -3.707 29.511 1.00 94.50 106 GLY A CA 1
ATOM 855 C C . GLY A 1 106 ? -23.829 -2.380 30.244 1.00 94.50 106 GLY A C 1
ATOM 856 O O . GLY A 1 106 ? -23.355 -1.386 29.690 1.00 94.50 106 GLY A O 1
ATOM 857 N N . PHE A 1 107 ? -24.257 -2.399 31.498 1.00 96.06 107 PHE A N 1
ATOM 858 C CA . PHE A 1 107 ? -24.133 -1.328 32.473 1.00 96.06 107 PHE A CA 1
ATOM 859 C C . PHE A 1 107 ? -23.224 -1.833 33.593 1.00 96.06 107 PHE A C 1
ATOM 861 O O . PHE A 1 107 ? -23.445 -2.919 34.125 1.00 96.06 107 PHE A O 1
ATOM 868 N N . VAL A 1 108 ? -22.191 -1.064 33.927 1.00 95.62 108 VAL A N 1
ATOM 869 C CA . VAL A 1 108 ? -21.292 -1.338 35.052 1.00 95.62 108 VAL A CA 1
ATOM 870 C C . VAL A 1 108 ? -21.214 -0.083 35.905 1.00 95.62 108 VAL A C 1
ATOM 872 O O . VAL A 1 108 ? -20.698 0.951 35.462 1.00 95.62 108 VAL A O 1
ATOM 875 N N . LEU A 1 109 ? -21.773 -0.180 37.103 1.00 94.50 109 LEU A N 1
ATOM 876 C CA . LEU A 1 109 ? -21.855 0.870 38.103 1.00 94.50 109 LEU A CA 1
ATOM 877 C C . LEU A 1 109 ? -20.760 0.670 39.147 1.00 94.50 109 LEU A C 1
ATOM 879 O O . LEU A 1 109 ? -20.447 -0.457 39.527 1.00 94.50 109 LEU A O 1
ATOM 883 N N . ARG A 1 110 ? -20.195 1.777 39.624 1.00 92.38 110 ARG A N 1
ATOM 884 C CA . ARG A 1 110 ? -19.276 1.797 40.767 1.00 92.38 110 ARG A CA 1
ATOM 885 C C . ARG A 1 110 ? -19.673 2.902 41.725 1.00 92.38 110 ARG A C 1
ATOM 887 O O . ARG A 1 110 ? -19.876 4.039 41.281 1.00 92.38 110 ARG A O 1
ATOM 894 N N . SER A 1 111 ? -19.735 2.577 43.010 1.00 88.44 111 SER A N 1
ATOM 895 C CA . SER A 1 111 ? -19.852 3.546 44.098 1.00 88.44 111 SER A CA 1
ATOM 896 C C . SER A 1 111 ? -18.693 4.542 44.042 1.00 88.44 111 SER A C 1
ATOM 898 O O . SER A 1 111 ? -17.546 4.168 43.785 1.00 88.44 111 SER A O 1
ATOM 900 N N . ARG A 1 112 ? -18.974 5.822 44.292 1.00 81.62 112 ARG A N 1
ATOM 901 C CA . ARG A 1 112 ? -17.943 6.809 44.617 1.00 81.62 112 ARG A CA 1
ATOM 902 C C . ARG A 1 112 ? -17.887 6.947 46.139 1.00 81.62 112 ARG A C 1
ATOM 904 O O . ARG A 1 112 ? -18.920 6.983 46.796 1.00 81.62 112 ARG A O 1
ATOM 911 N N . LEU A 1 113 ? -16.675 6.983 46.685 1.00 71.31 113 LEU A N 1
ATOM 912 C CA . LEU A 1 113 ? -16.394 7.195 48.105 1.00 71.31 113 LEU A CA 1
ATOM 913 C C . LEU A 1 113 ? -15.155 8.104 48.212 1.00 71.31 113 LEU A C 1
ATOM 915 O O . LEU A 1 113 ? -14.237 7.948 47.401 1.00 71.31 113 LEU A O 1
ATOM 919 N N . PRO A 1 114 ? -15.098 9.059 49.160 1.00 60.16 114 PRO A N 1
ATOM 920 C CA . PRO A 1 114 ? -16.124 9.394 50.156 1.00 60.16 114 PRO A CA 1
ATOM 921 C C . PRO A 1 114 ? -17.255 10.303 49.625 1.00 60.16 114 PRO A C 1
ATOM 923 O O . PRO A 1 114 ? -18.198 10.587 50.354 1.00 60.16 114 PRO A O 1
ATOM 926 N N . GLU A 1 115 ? -17.176 10.789 48.382 1.00 66.81 115 GLU A N 1
ATOM 927 C CA . GLU A 1 115 ? -18.224 11.631 47.782 1.00 66.81 115 GLU A CA 1
ATOM 928 C C . GLU A 1 115 ? -19.444 10.809 47.351 1.00 66.81 115 GLU A C 1
ATOM 930 O O . GLU A 1 115 ? -19.303 9.905 46.528 1.00 66.81 115 GLU A O 1
ATOM 935 N N . THR A 1 116 ? -20.643 11.190 47.803 1.00 71.94 116 THR A N 1
ATOM 936 C CA . THR A 1 116 ? -21.918 10.643 47.310 1.00 71.94 116 THR A CA 1
ATOM 937 C C . THR A 1 116 ? -21.998 10.697 45.782 1.00 71.94 116 THR A C 1
ATOM 939 O O . THR A 1 116 ? -21.876 11.767 45.185 1.00 71.94 116 THR A O 1
ATOM 942 N N . GLY A 1 117 ? -22.221 9.552 45.139 1.00 86.44 117 GLY A N 1
ATOM 943 C CA . GLY A 1 117 ? -22.389 9.469 43.690 1.00 86.44 117 GLY A CA 1
ATOM 944 C C . GLY A 1 117 ? -21.990 8.111 43.117 1.00 86.44 117 GLY A C 1
ATOM 945 O O . GLY A 1 117 ? -21.574 7.206 43.843 1.00 86.44 117 GLY A O 1
ATOM 946 N N . CYS A 1 118 ? -22.067 7.980 41.795 1.00 91.81 118 CYS A N 1
ATOM 947 C CA . CYS A 1 118 ? -21.629 6.780 41.085 1.00 91.81 118 CYS A CA 1
ATOM 948 C C . CYS A 1 118 ? -20.965 7.079 39.733 1.00 91.81 118 CYS A C 1
ATOM 950 O O . CYS A 1 118 ? -21.120 8.152 39.138 1.00 91.81 118 CYS A O 1
ATOM 952 N N . VAL A 1 119 ? -20.216 6.093 39.237 1.00 93.38 119 VAL A N 1
ATOM 953 C CA . VAL A 1 119 ? -19.656 6.074 37.881 1.00 93.38 119 VAL A CA 1
ATOM 954 C C . VAL A 1 119 ? -20.383 5.010 37.066 1.00 93.38 119 VAL A C 1
ATOM 956 O O . VAL A 1 119 ? -20.232 3.819 37.330 1.00 93.38 119 VAL A O 1
ATOM 959 N N . LEU A 1 120 ? -21.134 5.437 36.051 1.00 94.88 120 LEU A N 1
ATOM 960 C CA . LEU A 1 120 ? -21.743 4.559 35.055 1.00 94.88 120 LEU A CA 1
ATOM 961 C C . LEU A 1 120 ? -20.778 4.353 33.885 1.00 94.88 120 LEU A C 1
ATOM 963 O O . LEU A 1 120 ? -20.377 5.306 33.212 1.00 94.88 120 LEU A O 1
ATOM 967 N N . ASN A 1 121 ? -20.483 3.092 33.586 1.00 95.06 121 ASN A N 1
ATOM 968 C CA . ASN A 1 121 ? -19.879 2.659 32.334 1.00 95.06 121 ASN A CA 1
ATOM 969 C C . ASN A 1 121 ? -20.931 1.884 31.531 1.00 95.06 121 ASN A C 1
ATOM 971 O O . ASN A 1 121 ? -21.356 0.803 31.929 1.00 95.06 121 ASN A O 1
ATOM 975 N N . TYR A 1 122 ? -21.349 2.435 30.395 1.00 94.12 122 TYR A N 1
ATOM 976 C CA . TYR A 1 122 ? -22.293 1.820 29.466 1.00 94.12 122 TYR A CA 1
ATOM 977 C C . TYR A 1 122 ? -21.571 1.342 28.201 1.00 94.12 122 TYR A C 1
ATOM 979 O O . TYR A 1 122 ? -20.811 2.097 27.588 1.00 94.12 122 TYR A O 1
ATOM 987 N N . VAL A 1 123 ? -21.833 0.107 27.774 1.00 92.75 123 VAL A N 1
ATOM 988 C CA . VAL A 1 123 ? -21.357 -0.471 26.509 1.00 92.75 123 VAL A CA 1
ATOM 989 C C . VAL A 1 123 ? -22.531 -1.022 25.705 1.00 92.75 123 VAL A C 1
ATOM 991 O O . VAL A 1 123 ? -23.429 -1.639 26.265 1.00 92.75 123 VAL A O 1
ATOM 994 N N . ALA A 1 124 ? -22.515 -0.839 24.383 1.00 89.94 124 ALA A N 1
ATOM 995 C CA . ALA A 1 124 ? -23.512 -1.439 23.495 1.00 89.94 124 ALA A CA 1
ATOM 996 C C . ALA A 1 124 ? -22.938 -1.816 22.123 1.00 89.94 124 ALA A C 1
ATOM 998 O O . ALA A 1 124 ? -22.248 -1.027 21.471 1.00 89.94 124 ALA A O 1
ATOM 999 N N . GLN A 1 125 ? -23.264 -3.011 21.643 1.00 89.12 125 GLN A N 1
ATOM 1000 C CA . GLN A 1 125 ? -22.972 -3.486 20.294 1.00 89.12 125 GLN A CA 1
ATOM 1001 C C . GLN A 1 125 ? -24.223 -4.147 19.708 1.00 89.12 125 GLN A C 1
ATOM 1003 O O . GLN A 1 125 ? -24.362 -5.367 19.713 1.00 89.12 125 GLN A O 1
ATOM 1008 N N . CYS A 1 126 ? -25.119 -3.304 19.199 1.00 84.31 126 CYS A N 1
ATOM 1009 C CA . CYS A 1 126 ? -26.343 -3.703 18.517 1.00 84.31 126 CYS A CA 1
ATOM 1010 C C . CYS A 1 126 ? -26.187 -3.580 16.995 1.00 84.31 126 CYS A C 1
ATOM 1012 O O . CYS A 1 126 ? -25.733 -2.544 16.503 1.00 84.31 126 CYS A O 1
ATOM 1014 N N . ASP A 1 127 ? -26.575 -4.628 16.269 1.00 84.50 127 ASP A N 1
ATOM 1015 C CA . ASP A 1 127 ? -26.919 -4.572 14.853 1.00 84.50 127 ASP A CA 1
ATOM 1016 C C . ASP A 1 127 ? -28.444 -4.339 14.738 1.00 84.50 127 ASP A C 1
ATOM 1018 O O . ASP A 1 127 ? -29.230 -5.224 15.099 1.00 84.50 127 ASP A O 1
ATOM 1022 N N . PRO A 1 128 ? -28.895 -3.163 14.254 1.00 78.56 128 PRO A N 1
ATOM 1023 C CA . PRO A 1 128 ? -30.317 -2.834 14.121 1.00 78.56 128 PRO A CA 1
ATOM 1024 C C . PRO A 1 128 ? -31.031 -3.608 12.997 1.00 78.56 128 PRO A C 1
ATOM 1026 O O . PRO A 1 128 ? -32.243 -3.436 12.834 1.00 78.56 128 PRO A O 1
ATOM 1029 N N . GLN A 1 129 ? -30.293 -4.407 12.220 1.00 81.12 129 GLN A N 1
ATOM 1030 C CA . GLN A 1 129 ? -30.732 -5.249 11.108 1.00 81.12 129 GLN A CA 1
ATOM 1031 C C . GLN A 1 129 ? -31.453 -4.545 9.944 1.00 81.12 129 GLN A C 1
ATOM 1033 O O . GLN A 1 129 ? -31.997 -3.439 10.036 1.00 81.12 129 GLN A O 1
ATOM 1038 N N . GLY A 1 130 ? -31.450 -5.219 8.792 1.00 73.69 130 GLY A N 1
ATOM 1039 C CA . GLY A 1 130 ? -32.017 -4.718 7.539 1.00 73.69 130 GLY A CA 1
ATOM 1040 C C . GLY A 1 130 ? -31.106 -3.747 6.773 1.00 73.69 130 GLY A C 1
ATOM 1041 O O . GLY A 1 130 ? -30.004 -3.402 7.193 1.00 73.69 130 GLY A O 1
ATOM 1042 N N . LYS A 1 131 ? -31.563 -3.313 5.591 1.00 71.81 131 LYS A N 1
ATOM 1043 C CA . LYS A 1 131 ? -30.762 -2.540 4.620 1.00 71.81 131 LYS A CA 1
ATOM 1044 C C . LYS A 1 131 ? -30.626 -1.059 5.014 1.00 71.81 131 LYS A C 1
ATOM 1046 O O . LYS A 1 131 ? -31.261 -0.197 4.410 1.00 71.81 131 LYS A O 1
ATOM 1051 N N . LEU A 1 132 ? -29.817 -0.762 6.033 1.00 72.75 132 LEU A N 1
ATOM 1052 C CA . LEU A 1 132 ? -29.546 0.605 6.498 1.00 72.75 132 LEU A CA 1
ATOM 1053 C C . LEU A 1 132 ? -28.205 1.151 5.962 1.00 72.75 132 LEU A C 1
ATOM 1055 O O . LEU A 1 132 ? -27.193 0.455 6.044 1.00 72.75 132 LEU A O 1
ATOM 1059 N N . PRO A 1 133 ? -28.141 2.406 5.471 1.00 70.38 133 PRO A N 1
ATOM 1060 C CA . PRO A 1 133 ? -26.874 3.046 5.118 1.00 70.38 133 PRO A CA 1
ATOM 1061 C C . PRO A 1 133 ? -25.940 3.203 6.336 1.00 70.38 133 PRO A C 1
ATOM 1063 O O . PRO A 1 133 ? -26.411 3.640 7.391 1.00 70.38 133 PRO A O 1
ATOM 1066 N N . PRO A 1 134 ? -24.616 2.965 6.215 1.00 70.56 134 PRO A N 1
ATOM 1067 C CA . PRO A 1 134 ? -23.682 3.072 7.344 1.00 70.56 134 PRO A CA 1
ATOM 1068 C C . PRO A 1 134 ? -23.678 4.439 8.044 1.00 70.56 134 PRO A C 1
ATOM 1070 O O . PRO A 1 134 ? -23.563 4.508 9.267 1.00 70.56 134 PRO A O 1
ATOM 1073 N N . TRP A 1 135 ? -23.881 5.537 7.301 1.00 71.69 135 TRP A N 1
ATOM 1074 C CA . TRP A 1 135 ? -23.996 6.878 7.890 1.00 71.69 135 TRP A CA 1
ATOM 1075 C C . TRP A 1 135 ? -25.193 6.994 8.845 1.00 71.69 135 TRP A C 1
ATOM 1077 O O . TRP A 1 135 ? -25.100 7.677 9.865 1.00 71.69 135 TRP A O 1
ATOM 1087 N N . LEU A 1 136 ? -26.304 6.314 8.538 1.00 66.69 136 LEU A N 1
ATOM 1088 C CA . LEU A 1 136 ? -27.522 6.340 9.343 1.00 66.69 136 LEU A CA 1
ATOM 1089 C C . LEU A 1 136 ? -27.354 5.473 10.589 1.00 66.69 136 LEU A C 1
ATOM 1091 O O . LEU A 1 136 ? -27.694 5.925 11.679 1.00 66.69 136 LEU A O 1
ATOM 1095 N N . VAL A 1 137 ? -26.752 4.285 10.448 1.00 70.06 137 VAL A N 1
ATOM 1096 C CA . VAL A 1 137 ? -26.385 3.426 11.587 1.00 70.06 137 VAL A CA 1
ATOM 1097 C C . VAL A 1 137 ? -25.495 4.199 12.559 1.00 70.06 137 VAL A C 1
ATOM 1099 O O . VAL A 1 137 ? -25.834 4.301 13.737 1.00 70.06 137 VAL A O 1
ATOM 1102 N N . ASN A 1 138 ? -24.425 4.836 12.073 1.00 69.75 138 ASN A N 1
ATOM 1103 C CA . ASN A 1 138 ? -23.532 5.641 12.908 1.00 69.75 138 ASN A CA 1
ATOM 1104 C C . ASN A 1 138 ? -24.266 6.832 13.554 1.00 69.75 138 ASN A C 1
ATOM 1106 O O . ASN A 1 138 ? -24.126 7.052 14.756 1.00 69.75 138 ASN A O 1
ATOM 1110 N N . LYS A 1 139 ? -25.103 7.571 12.810 1.00 66.69 139 LYS A N 1
ATOM 1111 C CA . LYS A 1 139 ? -25.853 8.725 13.346 1.00 66.69 139 LYS A CA 1
ATOM 1112 C C . LYS A 1 139 ? -26.868 8.331 14.426 1.00 66.69 139 LYS A C 1
ATOM 1114 O O . LYS A 1 139 ? -26.982 9.031 15.430 1.00 66.69 139 LYS A O 1
ATOM 1119 N N . VAL A 1 140 ? -27.574 7.214 14.256 1.00 66.44 140 VAL A N 1
ATOM 1120 C CA . VAL A 1 140 ? -28.479 6.648 15.274 1.00 66.44 140 VAL A CA 1
ATOM 1121 C C . VAL A 1 140 ? -27.675 6.185 16.493 1.00 66.44 140 VAL A C 1
ATOM 1123 O O . VAL A 1 140 ? -27.970 6.576 17.619 1.00 66.44 140 VAL A O 1
ATOM 1126 N N . THR A 1 141 ? -26.587 5.448 16.265 1.00 67.69 141 THR A N 1
ATOM 1127 C CA . THR A 1 141 ? -25.695 4.917 17.309 1.00 67.69 141 THR A CA 1
ATOM 1128 C C . THR A 1 141 ? -25.093 6.025 18.185 1.00 67.69 141 THR A C 1
ATOM 1130 O O . THR A 1 141 ? -25.088 5.911 19.410 1.00 67.69 141 THR A O 1
ATOM 1133 N N . HIS A 1 142 ? -24.649 7.134 17.582 1.00 69.06 142 HIS A N 1
ATOM 1134 C CA . HIS A 1 142 ? -24.111 8.292 18.304 1.00 69.06 142 HIS A CA 1
ATOM 1135 C C . HIS A 1 142 ? -25.175 9.189 18.962 1.00 69.06 142 HIS A C 1
ATOM 1137 O O . HIS A 1 142 ? -24.816 9.985 19.827 1.00 69.06 142 HIS A O 1
ATOM 1143 N N . THR A 1 143 ? -26.460 9.090 18.596 1.00 72.38 143 THR A N 1
ATOM 1144 C CA . THR A 1 143 ? -27.526 9.926 19.190 1.00 72.38 143 THR A CA 1
ATOM 1145 C C . THR A 1 143 ? -28.345 9.212 20.262 1.00 72.38 143 THR A C 1
ATOM 1147 O O . THR A 1 143 ? -28.697 9.854 21.249 1.00 72.38 143 THR A O 1
ATOM 1150 N N . LEU A 1 144 ? -28.615 7.908 20.129 1.00 75.81 144 LEU A N 1
ATOM 1151 C CA . LEU A 1 144 ? -29.403 7.157 21.115 1.00 75.81 144 LEU A CA 1
ATOM 1152 C C . LEU A 1 144 ? -28.654 6.943 22.437 1.00 75.81 144 LEU A C 1
ATOM 1154 O O . LEU A 1 144 ? -29.220 7.197 23.495 1.00 75.81 144 LEU A O 1
ATOM 1158 N N . GLY A 1 145 ? -27.377 6.542 22.399 1.00 81.00 145 GLY A N 1
ATOM 1159 C CA . GLY A 1 145 ? -26.592 6.278 23.616 1.00 81.00 145 GLY A CA 1
ATOM 1160 C C . GLY A 1 145 ? -26.534 7.476 24.582 1.00 81.00 145 GLY A C 1
ATOM 1161 O O . GLY A 1 145 ? -26.935 7.337 25.736 1.00 81.00 145 GLY A O 1
ATOM 1162 N N . PRO A 1 146 ? -26.106 8.673 24.131 1.00 84.31 146 PRO A N 1
ATOM 1163 C CA . PRO A 1 146 ? -26.062 9.869 24.978 1.00 84.31 146 PRO A CA 1
ATOM 1164 C C . PRO A 1 146 ? -27.432 10.453 25.358 1.00 84.31 146 PRO A C 1
ATOM 1166 O O . PRO A 1 146 ? -27.484 11.310 26.238 1.00 84.31 146 PRO A O 1
ATOM 1169 N N . ARG A 1 147 ? -28.527 10.040 24.698 1.00 85.06 147 ARG A N 1
ATOM 1170 C CA . ARG A 1 147 ? -29.899 10.349 25.137 1.00 85.06 147 ARG A CA 1
ATOM 1171 C C . ARG A 1 147 ? -30.307 9.427 26.276 1.00 85.06 147 ARG A C 1
ATOM 1173 O O . ARG A 1 147 ? -30.522 9.925 27.372 1.00 85.06 147 ARG A O 1
ATOM 1180 N N . MET A 1 148 ? -30.221 8.111 26.069 1.00 87.31 148 MET A N 1
ATOM 1181 C CA . MET A 1 148 ? -30.523 7.101 27.088 1.00 87.31 148 MET A CA 1
ATOM 1182 C C . MET 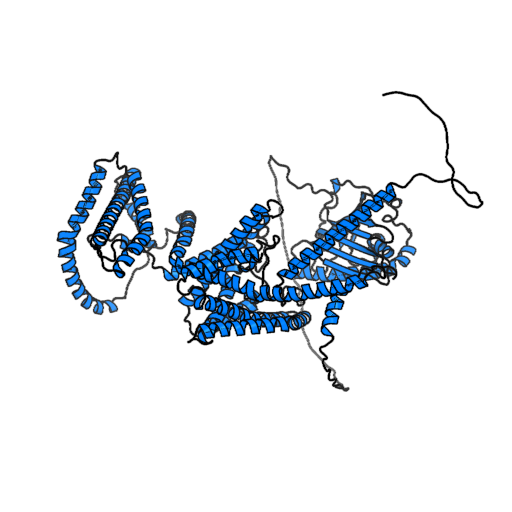A 1 148 ? -29.800 7.381 28.413 1.00 87.31 148 MET A C 1
ATOM 1184 O O . MET A 1 148 ? -30.438 7.359 29.454 1.00 87.31 148 MET A O 1
ATOM 1188 N N . VAL A 1 149 ? -28.511 7.749 28.399 1.00 90.31 149 VAL A N 1
ATOM 1189 C CA . VAL A 1 149 ? -27.766 8.082 29.635 1.00 90.31 149 VAL A CA 1
ATOM 1190 C C . VAL A 1 149 ? -28.298 9.344 30.347 1.00 90.31 149 VAL A C 1
ATOM 1192 O O . VAL A 1 149 ? -28.213 9.437 31.570 1.00 90.31 149 VAL A O 1
ATOM 1195 N N . LYS A 1 150 ? -28.881 10.311 29.624 1.00 89.94 150 LYS A N 1
ATOM 1196 C CA . LYS A 1 150 ? -29.557 11.483 30.219 1.00 89.94 150 LYS A CA 1
ATOM 1197 C C . LYS A 1 150 ? -30.947 11.137 30.743 1.00 89.94 150 LYS A C 1
ATOM 1199 O O . LYS A 1 150 ? -31.304 11.580 31.832 1.00 89.94 150 LYS A O 1
ATOM 1204 N N . ASP A 1 151 ? -31.701 10.352 29.982 1.00 90.69 151 ASP A N 1
ATOM 1205 C CA . ASP A 1 151 ? -33.053 9.923 30.340 1.00 90.69 151 ASP A CA 1
ATOM 1206 C C . ASP A 1 151 ? -33.005 9.017 31.585 1.00 90.69 151 ASP A C 1
ATOM 1208 O O . ASP A 1 151 ? -33.751 9.236 32.535 1.00 90.69 151 ASP A O 1
ATOM 1212 N N . LEU A 1 152 ? -32.016 8.119 31.652 1.00 92.75 152 LEU A N 1
ATOM 1213 C CA . LEU A 1 152 ? -31.686 7.286 32.810 1.00 92.75 152 LEU A CA 1
ATOM 1214 C C . LEU A 1 152 ? -31.291 8.118 34.046 1.00 92.75 152 LEU A C 1
ATOM 1216 O O . LEU A 1 152 ? -31.741 7.814 35.148 1.00 92.75 152 LEU A O 1
ATOM 1220 N N . ARG A 1 153 ? -30.507 9.200 33.887 1.00 93.56 153 ARG A N 1
ATOM 1221 C CA . ARG A 1 153 ? -30.217 10.135 34.997 1.00 93.56 153 ARG A CA 1
ATOM 1222 C C . ARG A 1 153 ? -31.503 10.774 35.526 1.00 93.56 153 ARG A C 1
ATOM 1224 O O . ARG A 1 153 ? -31.703 10.841 36.734 1.00 93.56 153 ARG A O 1
ATOM 1231 N N . LYS A 1 154 ? -32.373 11.245 34.624 1.00 93.44 154 LYS A N 1
ATOM 1232 C CA . LYS A 1 154 ? -33.655 11.863 34.990 1.00 93.44 154 LYS A CA 1
ATOM 1233 C C . LYS A 1 154 ? -34.573 10.861 35.702 1.00 93.44 154 LYS A C 1
ATOM 1235 O O . LYS A 1 154 ? -35.201 11.229 36.688 1.00 93.44 154 LYS A O 1
ATOM 1240 N N . ALA A 1 155 ? -34.615 9.616 35.230 1.00 94.69 155 ALA A N 1
ATOM 1241 C CA . ALA A 1 155 ? -35.3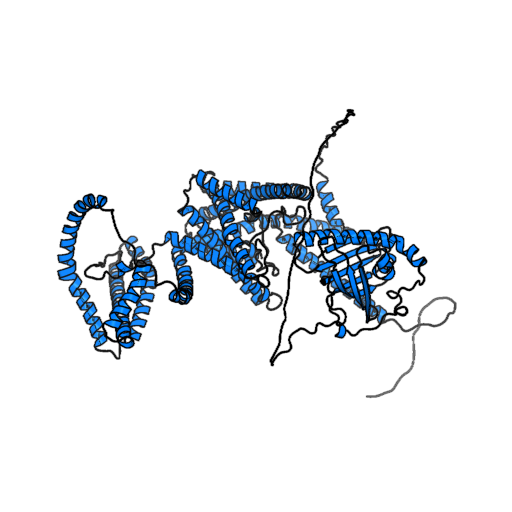49 8.527 35.863 1.00 94.69 155 ALA A CA 1
ATOM 1242 C C . ALA A 1 155 ? -34.828 8.254 37.284 1.00 94.69 155 ALA A C 1
ATOM 1244 O O . ALA A 1 155 ? -35.595 8.263 38.238 1.00 94.69 155 ALA A O 1
ATOM 1245 N N . ALA A 1 156 ? -33.514 8.105 37.463 1.00 94.25 156 ALA A N 1
ATOM 1246 C CA . ALA A 1 156 ? -32.947 7.806 38.776 1.00 94.25 156 ALA A CA 1
ATOM 1247 C C . ALA A 1 156 ? -33.127 8.926 39.818 1.00 94.25 156 ALA A C 1
ATOM 1249 O O . ALA A 1 156 ? -33.235 8.623 41.002 1.00 94.25 156 ALA A O 1
ATOM 1250 N N . LEU A 1 157 ? -33.257 10.191 39.398 1.00 93.69 157 LEU A N 1
ATOM 1251 C CA . LEU A 1 157 ? -33.646 11.288 40.296 1.00 93.69 157 LEU A CA 1
ATOM 1252 C C . LEU A 1 157 ? -35.111 11.206 40.767 1.00 93.69 157 LEU A C 1
ATOM 1254 O O . LEU A 1 157 ? -35.400 11.616 41.885 1.00 93.69 157 LEU A O 1
ATOM 1258 N N . GLY A 1 158 ? -36.027 10.684 39.944 1.00 93.44 158 GLY A N 1
ATOM 1259 C CA . GLY A 1 158 ? -37.456 10.556 40.277 1.00 93.44 158 GLY A CA 1
ATOM 1260 C C . GLY A 1 158 ? -37.874 9.189 40.835 1.00 93.44 158 GLY A C 1
ATOM 1261 O O . GLY A 1 158 ? -39.028 9.008 41.221 1.00 93.44 158 GLY A O 1
ATOM 1262 N N . TYR A 1 159 ? -36.972 8.205 40.860 1.00 94.88 159 TYR A N 1
ATOM 1263 C CA . TYR A 1 159 ? -37.330 6.815 41.152 1.00 94.88 159 TYR A CA 1
ATOM 1264 C C . TYR A 1 159 ? -37.769 6.570 42.596 1.00 94.88 159 TYR A C 1
ATOM 1266 O O . TYR A 1 159 ? -38.695 5.797 42.815 1.00 94.88 159 TYR A O 1
ATOM 1274 N N . ILE A 1 160 ? -37.138 7.219 43.580 1.00 91.25 160 ILE A N 1
ATOM 1275 C CA . ILE A 1 160 ? -37.447 6.989 45.002 1.00 91.25 160 ILE A CA 1
ATOM 1276 C C . ILE A 1 160 ? -38.887 7.429 45.308 1.00 91.25 160 ILE A C 1
ATOM 1278 O O . ILE A 1 160 ? -39.670 6.642 45.837 1.00 91.25 160 ILE A O 1
ATOM 1282 N N . GLU A 1 161 ? -39.249 8.643 44.885 1.00 93.44 161 GLU A N 1
ATOM 1283 C CA . GLU A 1 161 ? -40.608 9.191 44.979 1.00 93.44 161 GLU A CA 1
ATOM 1284 C C . GLU A 1 161 ? -41.615 8.328 44.202 1.00 93.44 161 GLU A C 1
ATOM 1286 O O . GLU A 1 161 ? -42.679 7.987 44.718 1.00 93.44 161 GLU A O 1
ATOM 1291 N N . TRP A 1 162 ? -41.278 7.898 42.981 1.00 94.75 162 TRP A N 1
ATOM 1292 C CA . TRP A 1 162 ? -42.160 7.028 42.202 1.00 94.75 162 TRP A CA 1
ATOM 1293 C C . TRP A 1 162 ? -42.390 5.664 42.873 1.00 94.75 162 TRP A C 1
ATOM 1295 O O . TRP A 1 162 ? -43.535 5.216 42.957 1.00 94.75 162 TRP A O 1
ATOM 1305 N N . LYS A 1 163 ? -41.333 5.014 43.382 1.00 92.94 163 LYS A N 1
ATOM 1306 C CA . LYS A 1 163 ? -41.390 3.669 43.982 1.00 92.94 163 LYS A CA 1
ATOM 1307 C C . LYS A 1 163 ? -42.165 3.665 45.302 1.00 92.94 163 LYS A C 1
ATOM 1309 O O . LYS A 1 163 ? -42.870 2.700 45.578 1.00 92.94 163 LYS A O 1
ATOM 1314 N N . GLN A 1 164 ? -42.094 4.752 46.076 1.00 91.25 164 GLN A N 1
ATOM 1315 C CA . GLN A 1 164 ? -42.919 4.967 47.274 1.00 91.25 164 GLN A CA 1
ATOM 1316 C C . GLN A 1 164 ? -44.422 5.065 46.962 1.00 91.25 164 GLN A C 1
ATOM 1318 O O . GLN A 1 164 ? -45.238 4.708 47.804 1.00 91.25 164 GLN A O 1
ATOM 1323 N N . ASN A 1 165 ? -44.789 5.503 45.754 1.00 90.88 165 ASN A N 1
ATOM 1324 C CA . ASN A 1 165 ? -46.177 5.624 45.300 1.00 90.88 165 ASN A CA 1
ATOM 1325 C C . ASN A 1 165 ? -46.709 4.369 44.568 1.00 90.88 165 ASN A C 1
ATOM 1327 O O . ASN A 1 165 ? -47.779 4.428 43.962 1.00 90.88 165 ASN A O 1
ATOM 1331 N N . GLN A 1 166 ? -45.984 3.240 44.582 1.00 90.06 166 GLN A N 1
ATOM 1332 C CA . GLN A 1 166 ? -46.450 1.984 43.975 1.00 90.06 166 GLN A CA 1
ATOM 1333 C C . GLN A 1 166 ? -47.183 1.089 44.978 1.00 90.06 166 GLN A C 1
ATOM 1335 O O . GLN A 1 166 ? -46.871 1.069 46.165 1.00 90.06 166 GLN A O 1
ATOM 1340 N N . SER A 1 167 ? -48.113 0.272 44.476 1.00 81.56 167 SER A N 1
ATOM 1341 C CA . SER A 1 167 ? -48.879 -0.705 45.267 1.00 81.56 167 SER A CA 1
ATOM 1342 C C . SER A 1 167 ? -48.031 -1.822 45.890 1.00 81.56 167 SER A C 1
ATOM 1344 O O . SER A 1 167 ? -48.499 -2.510 46.794 1.00 81.56 167 SER A O 1
ATOM 1346 N N . HIS A 1 168 ? -46.795 -2.012 45.421 1.00 78.56 168 HIS A N 1
ATOM 1347 C CA . HIS A 1 168 ? -45.836 -2.960 45.978 1.00 78.56 168 HIS A CA 1
ATOM 1348 C C . HIS A 1 168 ? -44.412 -2.385 45.984 1.00 78.56 168 HIS A C 1
ATOM 1350 O O . HIS A 1 168 ? -43.945 -1.825 44.988 1.00 78.56 168 HIS A O 1
ATOM 1356 N N . PHE A 1 169 ? -43.682 -2.585 47.085 1.00 83.31 169 PHE A N 1
ATOM 1357 C CA . PHE A 1 169 ? -42.287 -2.140 47.200 1.00 83.31 169 PHE A CA 1
ATOM 1358 C C . PHE A 1 169 ? -41.262 -3.165 46.670 1.00 83.31 169 PHE A C 1
ATOM 1360 O O . PHE A 1 169 ? -40.070 -2.868 46.655 1.00 83.31 169 PHE A O 1
ATOM 1367 N N . ARG A 1 170 ? -41.735 -4.331 46.194 1.00 86.31 170 ARG A N 1
ATOM 1368 C CA . ARG A 1 170 ? -40.937 -5.494 45.761 1.00 86.31 170 ARG A CA 1
ATOM 1369 C C . ARG A 1 170 ? -39.759 -5.163 44.839 1.00 86.31 170 ARG A C 1
ATOM 1371 O O . ARG A 1 170 ? -39.873 -4.295 43.957 1.00 86.31 170 ARG A O 1
ATOM 1378 N N . LYS A 1 171 ? -38.653 -5.891 45.021 1.00 90.56 171 LYS A N 1
ATOM 1379 C CA . LYS A 1 171 ? -37.401 -5.759 44.250 1.00 90.56 171 LYS A CA 1
ATOM 1380 C C . LYS A 1 171 ? -36.793 -7.139 43.938 1.00 90.56 171 LYS A C 1
ATOM 1382 O O . LYS A 1 171 ? -35.700 -7.444 44.410 1.00 90.56 171 LYS A O 1
ATOM 1387 N N . PRO A 1 172 ? -37.428 -7.958 43.078 1.00 87.75 172 PRO A N 1
ATOM 1388 C CA . PRO A 1 172 ? -36.992 -9.334 42.787 1.00 87.75 172 PRO A CA 1
ATOM 1389 C C . PRO A 1 172 ? -35.547 -9.512 42.270 1.00 87.75 172 PRO A C 1
ATOM 1391 O O . PRO A 1 172 ? -35.034 -10.625 42.260 1.00 87.75 172 PRO A O 1
ATOM 1394 N N . TRP A 1 173 ? -34.870 -8.438 41.847 1.00 89.44 173 TRP A N 1
ATOM 1395 C CA . TRP A 1 173 ? -33.445 -8.428 41.469 1.00 89.44 173 TRP A CA 1
ATOM 1396 C C . TRP A 1 173 ? -32.470 -8.263 42.653 1.00 89.44 173 TRP A C 1
ATOM 1398 O O . TRP A 1 173 ? -31.263 -8.431 42.473 1.00 89.44 173 TRP A O 1
ATOM 1408 N N . ARG A 1 174 ? -32.972 -7.905 43.843 1.00 88.56 174 ARG A N 1
ATOM 1409 C CA . ARG A 1 174 ? -32.247 -7.891 45.128 1.00 88.56 174 ARG A CA 1
ATOM 1410 C C . ARG A 1 174 ? -32.715 -9.005 46.053 1.00 88.56 174 ARG A C 1
ATOM 1412 O O . ARG A 1 174 ? -31.887 -9.603 46.731 1.00 88.56 174 ARG A O 1
ATOM 1419 N N . ASP A 1 175 ? -34.017 -9.275 46.028 1.00 88.56 175 ASP A N 1
ATOM 1420 C CA . ASP A 1 175 ? -34.722 -10.169 46.939 1.00 88.56 175 ASP A CA 1
ATOM 1421 C C . ASP A 1 175 ? -35.351 -11.323 46.124 1.00 88.56 175 ASP A C 1
ATOM 1423 O O . ASP A 1 175 ? -36.506 -11.224 45.707 1.00 88.56 175 ASP A O 1
ATOM 1427 N N . PRO A 1 176 ? -34.614 -12.418 45.827 1.00 85.06 176 PRO A N 1
ATOM 1428 C CA . PRO A 1 176 ? -35.065 -13.483 44.919 1.00 85.06 176 PRO A CA 1
ATOM 1429 C C . PRO A 1 176 ? -36.379 -14.182 45.280 1.00 85.06 176 PRO A C 1
ATOM 1431 O O . PRO A 1 176 ? -36.959 -14.875 44.447 1.00 85.06 176 PRO A O 1
ATOM 1434 N N . GLU A 1 177 ? -36.841 -14.029 46.515 1.00 84.44 177 GLU A N 1
ATOM 1435 C CA . GLU A 1 177 ? -38.095 -14.595 47.012 1.00 84.44 177 GLU A CA 1
ATOM 1436 C C . GLU A 1 177 ? -39.328 -13.865 46.430 1.00 84.44 177 GLU A C 1
ATOM 1438 O O . GLU A 1 177 ? -40.385 -14.473 46.284 1.00 84.44 177 GLU A O 1
ATOM 1443 N N . ASP A 1 178 ? -39.174 -12.611 45.973 1.00 86.25 178 ASP A N 1
ATOM 1444 C CA . ASP A 1 178 ? -40.200 -11.827 45.255 1.00 86.25 178 ASP A CA 1
ATOM 1445 C C . ASP A 1 178 ? -40.410 -12.277 43.785 1.00 86.25 178 ASP A C 1
ATOM 1447 O O . ASP A 1 178 ? -41.228 -11.695 43.055 1.00 86.25 178 ASP A O 1
ATOM 1451 N N . ILE A 1 179 ? -39.640 -13.257 43.289 1.00 85.00 179 ILE A N 1
ATOM 1452 C CA . ILE A 1 179 ? -39.633 -13.654 41.873 1.00 85.00 179 ILE A CA 1
ATOM 1453 C C . ILE A 1 179 ? -40.886 -14.475 41.522 1.00 85.00 179 ILE A C 1
ATOM 1455 O O . ILE A 1 179 ? -40.999 -15.659 41.829 1.00 85.00 179 ILE A O 1
ATOM 1459 N N . THR A 1 180 ? -41.815 -13.848 40.791 1.00 83.81 180 THR A N 1
ATOM 1460 C CA . THR A 1 180 ? -43.114 -14.439 40.407 1.00 83.81 180 THR A CA 1
ATOM 1461 C C . THR A 1 180 ? -43.210 -14.938 38.957 1.00 83.81 180 THR A C 1
ATOM 1463 O O . THR A 1 180 ? -44.277 -15.397 38.553 1.00 83.81 180 THR A O 1
ATOM 1466 N N . VAL A 1 181 ? -42.162 -14.803 38.135 1.00 84.81 181 VAL A N 1
ATOM 1467 C CA . VAL A 1 181 ? -42.196 -15.178 36.701 1.00 84.81 181 VAL A CA 1
ATOM 1468 C C . VAL A 1 181 ? -41.639 -16.598 36.482 1.00 84.81 181 VAL A C 1
ATOM 1470 O O . VAL A 1 181 ? -40.780 -17.035 37.250 1.00 84.81 181 VAL A O 1
ATOM 1473 N N . PRO A 1 182 ? -42.138 -17.366 35.491 1.00 88.88 182 PRO A N 1
ATOM 1474 C CA . PRO A 1 182 ? -41.872 -18.803 35.402 1.00 88.88 182 PRO A CA 1
ATOM 1475 C C . PRO A 1 182 ? -40.406 -19.130 35.095 1.00 88.88 182 PRO A C 1
ATOM 1477 O O . PRO A 1 182 ? -39.665 -18.333 34.518 1.00 88.88 182 PRO A O 1
ATOM 1480 N N . ARG A 1 183 ? -39.987 -20.351 35.441 1.00 89.88 183 ARG A N 1
ATOM 1481 C CA . ARG A 1 183 ? -38.672 -20.880 35.068 1.00 89.88 183 ARG A CA 1
ATOM 1482 C C . ARG A 1 183 ? -38.734 -21.532 33.686 1.00 89.88 183 ARG A C 1
ATOM 1484 O O . ARG A 1 183 ? -39.611 -22.356 33.442 1.00 89.88 183 ARG A O 1
ATOM 1491 N N . ILE A 1 184 ? -37.789 -21.191 32.816 1.00 91.50 184 ILE A N 1
ATOM 1492 C CA . ILE A 1 184 ? -37.672 -21.700 31.439 1.00 91.50 184 ILE A CA 1
ATOM 1493 C C . ILE A 1 184 ? -36.427 -22.579 31.279 1.00 91.50 184 ILE A C 1
ATOM 1495 O O . ILE A 1 184 ? -35.477 -22.485 32.063 1.00 91.50 184 ILE A O 1
ATOM 1499 N N . LEU A 1 185 ? -36.418 -23.451 30.268 1.00 86.06 185 LEU A N 1
ATOM 1500 C CA . LEU A 1 185 ? -35.286 -24.334 29.998 1.00 86.06 185 LEU A CA 1
ATOM 1501 C C . LEU A 1 185 ? -34.306 -23.668 29.028 1.00 86.06 185 LEU A C 1
ATOM 1503 O O . LEU A 1 185 ? -34.699 -23.003 28.076 1.00 86.06 185 LEU A O 1
ATOM 1507 N N . ILE A 1 186 ? -33.005 -23.911 29.202 1.00 85.50 186 ILE A N 1
ATOM 1508 C CA . ILE A 1 186 ? -31.985 -23.380 28.279 1.00 85.50 186 ILE A CA 1
ATOM 1509 C C . ILE A 1 186 ? -32.126 -23.939 26.847 1.00 85.50 186 ILE A C 1
ATOM 1511 O O . ILE A 1 186 ? -31.681 -23.310 25.891 1.00 85.50 186 ILE A O 1
ATOM 1515 N N . THR A 1 187 ? -32.799 -25.083 26.690 1.00 86.19 187 THR A N 1
ATOM 1516 C CA . THR A 1 187 ? -33.197 -25.669 25.400 1.00 86.19 187 THR A CA 1
ATOM 1517 C C . THR A 1 187 ? -34.265 -24.858 24.670 1.00 86.19 187 THR A C 1
ATOM 1519 O O . THR A 1 187 ? -34.324 -24.911 23.446 1.00 86.19 187 THR A O 1
ATOM 1522 N N . ASP A 1 188 ? -35.081 -24.077 25.386 1.00 86.12 188 ASP A N 1
ATOM 1523 C CA . ASP A 1 188 ? -36.087 -23.193 24.781 1.00 86.12 188 ASP A CA 1
ATOM 1524 C C . ASP A 1 188 ? -35.437 -21.993 24.071 1.00 86.12 188 ASP A C 1
ATOM 1526 O O . ASP A 1 188 ? -36.051 -21.366 23.206 1.00 86.12 188 ASP A O 1
ATOM 1530 N N . CYS A 1 189 ? -34.173 -21.717 24.416 1.00 85.88 189 CYS A N 1
ATOM 1531 C CA . CYS A 1 189 ? -33.338 -20.609 23.961 1.00 85.88 189 CYS A CA 1
ATOM 1532 C C . CYS A 1 189 ? -32.332 -21.005 22.857 1.00 85.88 189 CYS A C 1
ATOM 1534 O O . CYS A 1 189 ? -31.294 -20.355 22.707 1.00 85.88 189 CYS A O 1
ATOM 1536 N N . TRP A 1 190 ? -32.595 -22.093 22.123 1.00 76.62 190 TRP A N 1
ATOM 1537 C CA . TRP A 1 190 ? -31.699 -22.660 21.104 1.00 76.62 190 TRP A CA 1
ATOM 1538 C C . TRP A 1 190 ? -32.277 -22.489 19.689 1.00 76.62 190 TRP A C 1
ATOM 1540 O O . TRP A 1 190 ? -33.485 -22.609 19.493 1.00 76.62 190 TRP A O 1
ATOM 1550 N N . ASP A 1 191 ? -31.425 -22.231 18.692 1.00 62.25 191 ASP A N 1
ATOM 1551 C CA . ASP A 1 191 ? -31.831 -22.217 17.276 1.00 62.25 191 ASP A CA 1
ATOM 1552 C C . ASP A 1 191 ? -31.835 -23.655 16.709 1.00 62.25 191 ASP A C 1
ATOM 1554 O O . ASP A 1 191 ? -30.799 -24.320 16.786 1.00 62.25 191 ASP A O 1
ATOM 1558 N N . PRO A 1 192 ? -32.926 -24.153 16.090 1.00 48.00 192 PRO A N 1
ATOM 1559 C CA . PRO A 1 192 ? -32.986 -25.515 15.534 1.00 48.00 192 PRO A CA 1
ATOM 1560 C C . PRO A 1 192 ? -32.144 -25.767 14.266 1.00 48.00 192 PRO A C 1
ATOM 1562 O O . PRO A 1 192 ? -32.355 -26.779 13.599 1.00 48.00 192 PRO A O 1
ATOM 1565 N N . VAL A 1 193 ? -31.266 -24.839 13.864 1.00 46.09 193 VAL A N 1
ATOM 1566 C CA . VAL A 1 193 ? -30.659 -24.806 12.518 1.00 46.09 193 VAL A CA 1
ATOM 1567 C C . VAL A 1 193 ? -29.137 -24.605 12.564 1.00 46.09 193 VAL A C 1
ATOM 1569 O O . VAL A 1 193 ? -28.606 -23.595 12.111 1.00 46.09 193 VAL A O 1
ATOM 1572 N N . GLU A 1 194 ? -28.427 -25.628 13.036 1.00 32.09 194 GLU A N 1
ATOM 1573 C CA . GLU A 1 194 ? -27.105 -25.990 12.500 1.00 32.09 194 GLU A CA 1
ATOM 1574 C C . GLU A 1 194 ? -27.137 -27.463 12.035 1.00 32.09 194 GLU A C 1
ATOM 1576 O O . GLU A 1 194 ? -27.991 -28.229 12.488 1.00 32.09 194 GLU A O 1
ATOM 1581 N N . PRO A 1 195 ? -26.319 -27.855 11.039 1.00 35.62 195 PRO A N 1
ATOM 1582 C CA . PRO A 1 195 ? -26.664 -28.976 10.167 1.00 35.62 195 PRO A CA 1
ATOM 1583 C C . PRO A 1 195 ? -26.369 -30.355 10.772 1.00 35.62 195 PRO A C 1
ATOM 1585 O O . PRO A 1 195 ? -25.216 -30.703 11.022 1.00 35.62 195 PRO A O 1
ATOM 1588 N N . VAL A 1 196 ? -27.410 -31.185 10.879 1.00 30.05 196 VAL A N 1
ATOM 1589 C CA . VAL A 1 196 ? -27.268 -32.646 10.962 1.00 30.05 196 VAL A CA 1
ATOM 1590 C C . VAL A 1 196 ? -27.016 -33.197 9.555 1.00 30.05 196 VAL A C 1
ATOM 1592 O O . VAL A 1 196 ? -27.653 -32.776 8.588 1.00 30.05 196 VAL A O 1
ATOM 1595 N N . THR A 1 197 ? -26.060 -34.113 9.435 1.00 29.72 197 THR A N 1
ATOM 1596 C CA . THR A 1 197 ? -25.624 -34.685 8.156 1.00 29.72 197 THR A CA 1
ATOM 1597 C C . THR A 1 197 ? -26.579 -35.775 7.640 1.00 29.72 197 THR A C 1
ATOM 1599 O O . THR A 1 197 ? -27.107 -36.559 8.418 1.00 29.72 197 THR A O 1
ATOM 1602 N N . GLU A 1 198 ? -26.666 -35.869 6.308 1.00 28.09 198 GLU A N 1
ATOM 1603 C CA . GLU A 1 198 ? -27.163 -36.997 5.490 1.00 28.09 198 GLU A CA 1
ATOM 1604 C C . GLU A 1 198 ? -28.683 -37.206 5.252 1.00 28.09 198 GLU A C 1
ATOM 1606 O O . GLU A 1 198 ? -29.502 -37.352 6.148 1.00 28.09 198 GLU A O 1
ATOM 1611 N N . MET A 1 199 ? -28.997 -37.311 3.950 1.00 27.88 199 MET A N 1
ATOM 1612 C CA . MET A 1 199 ? -30.034 -38.134 3.299 1.00 27.88 199 MET A CA 1
ATOM 1613 C C . MET A 1 199 ? -31.506 -38.068 3.767 1.00 27.88 199 MET A C 1
ATOM 1615 O O . MET A 1 199 ? -31.978 -38.912 4.522 1.00 27.88 199 MET A O 1
ATOM 1619 N N . SER A 1 200 ? -32.324 -37.257 3.077 1.00 26.75 200 SER A N 1
ATOM 1620 C CA . SER A 1 200 ? -33.199 -37.756 1.980 1.00 26.75 200 SER A CA 1
ATOM 1621 C C . SER A 1 200 ? -34.140 -36.676 1.398 1.00 26.75 200 SER A C 1
ATOM 1623 O O . SER A 1 200 ? -34.323 -35.598 1.958 1.00 26.75 200 SER A O 1
ATOM 1625 N N . THR A 1 201 ? -34.706 -36.955 0.221 1.00 23.92 201 THR A N 1
ATOM 1626 C CA . THR A 1 201 ? -35.750 -36.189 -0.501 1.00 23.92 201 THR A CA 1
ATOM 1627 C C . THR A 1 201 ? -36.985 -37.110 -0.693 1.00 23.92 201 THR A C 1
ATOM 1629 O O . THR A 1 201 ? -36.833 -38.302 -0.417 1.00 23.92 201 THR A O 1
ATOM 1632 N N . PRO A 1 202 ? -38.184 -36.665 -1.166 1.00 38.03 202 PRO A N 1
ATOM 1633 C CA . PRO A 1 202 ? -38.481 -35.414 -1.883 1.00 38.03 202 PRO A CA 1
ATOM 1634 C C . PRO A 1 202 ? -39.842 -34.724 -1.573 1.00 38.03 202 PRO A C 1
ATOM 1636 O O . PRO A 1 202 ? -40.618 -35.147 -0.721 1.00 38.03 202 PRO A O 1
ATOM 1639 N N . SER A 1 203 ? -40.160 -33.739 -2.428 1.00 24.39 203 SER A N 1
ATOM 1640 C CA . SER A 1 203 ? -41.496 -33.287 -2.883 1.00 24.39 203 SER A CA 1
ATOM 1641 C C . SER A 1 203 ? -42.069 -31.970 -2.328 1.00 24.39 203 SER A C 1
ATOM 1643 O O . SER A 1 203 ? -41.804 -31.543 -1.210 1.00 24.39 203 SER A O 1
ATOM 1645 N N . ALA A 1 204 ? -42.836 -31.304 -3.196 1.00 25.62 204 ALA A N 1
ATOM 1646 C CA . ALA A 1 204 ? -43.599 -30.073 -2.977 1.00 25.62 204 ALA A CA 1
ATOM 1647 C C . ALA A 1 204 ? -45.048 -30.310 -3.450 1.00 25.62 204 ALA A C 1
ATOM 1649 O O . ALA A 1 204 ? -45.295 -31.323 -4.112 1.00 25.62 204 ALA A O 1
ATOM 1650 N N . PRO A 1 205 ? -45.995 -29.381 -3.202 1.00 30.67 205 PRO A N 1
ATOM 1651 C CA . PRO A 1 205 ? -46.508 -28.660 -4.379 1.00 30.67 205 PRO A CA 1
ATOM 1652 C C . PRO A 1 205 ? -47.040 -27.220 -4.164 1.00 30.67 205 PRO A C 1
ATOM 1654 O O . PRO A 1 205 ? -47.407 -26.798 -3.073 1.00 30.67 205 PRO A O 1
ATOM 1657 N N . SER A 1 206 ? -47.244 -26.556 -5.312 1.00 23.70 206 SER A N 1
ATOM 1658 C CA . SER A 1 206 ? -48.322 -25.594 -5.642 1.00 23.70 206 SER A CA 1
ATOM 1659 C C . SER A 1 206 ? -48.373 -24.175 -5.038 1.00 23.70 206 SER A C 1
ATOM 1661 O O . SER A 1 206 ? -48.382 -23.951 -3.834 1.00 23.70 206 SER A O 1
ATOM 1663 N N . THR A 1 207 ? -48.537 -23.209 -5.950 1.00 23.09 207 THR A N 1
ATOM 1664 C CA . THR A 1 207 ? -48.977 -21.813 -5.738 1.00 23.09 207 THR A CA 1
ATOM 1665 C C . THR A 1 207 ? -50.448 -21.663 -6.166 1.00 23.09 207 THR A C 1
ATOM 1667 O O . THR A 1 207 ? -50.925 -22.478 -6.957 1.00 23.09 207 THR A O 1
ATOM 1670 N N . PRO A 1 208 ? -51.160 -20.616 -5.712 1.00 25.70 208 PRO A N 1
ATOM 1671 C CA . PRO A 1 208 ? -51.691 -19.622 -6.672 1.00 25.70 208 PRO A CA 1
ATOM 1672 C C . PRO A 1 208 ? -51.465 -18.163 -6.170 1.00 25.70 208 PRO A C 1
ATOM 1674 O O . PRO A 1 208 ? -51.238 -17.961 -4.981 1.00 25.70 208 PRO A O 1
ATOM 1677 N N . THR A 1 209 ? -51.304 -17.083 -6.958 1.00 22.33 209 THR A N 1
ATOM 1678 C CA . THR A 1 209 ? -52.165 -16.462 -8.006 1.00 22.33 209 THR A CA 1
ATOM 1679 C C . THR A 1 209 ? -53.596 -16.136 -7.503 1.00 22.33 209 THR A C 1
ATOM 1681 O O . THR A 1 209 ? -54.148 -16.890 -6.718 1.00 22.33 209 THR A O 1
ATOM 1684 N N . LEU A 1 210 ? -54.260 -15.007 -7.820 1.00 23.02 210 LEU A N 1
ATOM 1685 C CA . LEU A 1 210 ? -54.058 -13.970 -8.852 1.00 23.02 210 LEU A CA 1
ATOM 1686 C C . LEU A 1 210 ? -54.756 -12.618 -8.472 1.00 23.02 210 LEU A C 1
ATOM 1688 O O . LEU A 1 210 ? -55.561 -12.593 -7.548 1.00 23.02 210 LEU A O 1
ATOM 1692 N N . HIS A 1 211 ? -54.518 -11.555 -9.271 1.00 23.94 211 HIS A N 1
ATOM 1693 C CA . HIS A 1 211 ? -55.326 -10.312 -9.472 1.00 23.94 211 HIS A CA 1
ATOM 1694 C C . HIS A 1 211 ? -55.251 -9.132 -8.458 1.00 23.94 211 HIS A C 1
ATOM 1696 O O . HIS A 1 211 ? -55.039 -9.333 -7.275 1.00 23.94 211 HIS A O 1
ATOM 1702 N N . SER A 1 212 ? -55.560 -7.858 -8.784 1.00 21.95 212 SER A N 1
ATOM 1703 C CA . SER A 1 212 ? -55.190 -6.908 -9.871 1.00 21.95 212 SER A CA 1
ATOM 1704 C C . SER A 1 212 ? -56.070 -5.627 -9.803 1.00 21.95 212 SER A C 1
ATOM 1706 O O . SER A 1 212 ? -57.256 -5.769 -10.049 1.00 21.95 212 SER A O 1
ATOM 1708 N N . LYS A 1 213 ? -55.476 -4.419 -9.616 1.00 20.86 213 LYS A N 1
ATOM 1709 C CA . LYS A 1 213 ? -55.828 -3.070 -10.199 1.00 20.86 213 LYS A CA 1
ATOM 1710 C C . LYS A 1 213 ? -57.299 -2.511 -10.153 1.00 20.86 213 LYS A C 1
ATOM 1712 O O . LYS A 1 213 ? -58.228 -3.280 -9.980 1.00 20.86 213 LYS A O 1
ATOM 1717 N N . PRO A 1 214 ? -57.581 -1.211 -10.469 1.00 31.67 214 PRO A N 1
ATOM 1718 C CA . PRO A 1 214 ? -56.788 0.041 -10.381 1.00 31.67 214 PRO A CA 1
ATOM 1719 C C . PRO A 1 214 ? -57.566 1.323 -9.896 1.00 31.67 214 PRO A C 1
ATOM 1721 O O . PRO A 1 214 ? -58.776 1.311 -9.737 1.00 31.67 214 PRO A O 1
ATOM 1724 N N . LEU A 1 215 ? -56.850 2.466 -9.826 1.00 22.50 215 LEU A N 1
ATOM 1725 C CA . LEU A 1 215 ? -57.267 3.858 -10.178 1.00 22.50 215 LEU A CA 1
ATOM 1726 C C . LEU A 1 215 ? -58.470 4.587 -9.516 1.00 22.50 215 LEU A C 1
ATOM 1728 O O . LEU A 1 215 ? -59.624 4.236 -9.738 1.00 22.50 215 LEU A O 1
ATOM 1732 N N . LYS A 1 216 ? -58.200 5.811 -9.011 1.00 22.42 216 LYS A N 1
ATOM 1733 C CA . LYS A 1 216 ? -58.845 7.064 -9.493 1.00 22.42 216 LYS A CA 1
ATOM 1734 C C . LYS A 1 216 ? -58.058 8.338 -9.115 1.00 22.42 216 LYS A C 1
ATOM 1736 O O . LYS A 1 216 ? -57.073 8.259 -8.390 1.00 22.42 216 LYS A O 1
ATOM 1741 N N . ILE A 1 217 ? -58.460 9.482 -9.684 1.00 22.50 217 ILE A N 1
ATOM 1742 C CA . ILE A 1 217 ? -57.781 10.798 -9.659 1.00 22.50 217 ILE A CA 1
ATOM 1743 C C . ILE A 1 217 ? -58.805 11.892 -9.295 1.00 22.50 217 ILE A C 1
ATOM 1745 O O . ILE A 1 217 ? -59.954 11.800 -9.725 1.00 22.50 217 ILE A O 1
ATOM 1749 N N . SER A 1 218 ? -58.386 12.957 -8.602 1.00 22.97 218 SER A N 1
ATOM 1750 C CA . SER A 1 218 ? -59.077 14.262 -8.576 1.00 22.97 218 SER A CA 1
ATOM 1751 C C . SER A 1 218 ? -58.073 15.419 -8.404 1.00 22.97 218 SER A C 1
ATOM 1753 O O . SER A 1 218 ? -56.945 15.197 -7.960 1.00 22.97 218 SER A O 1
ATOM 1755 N N . SER A 1 219 ? -58.433 16.638 -8.830 1.00 21.44 219 SER A N 1
ATOM 1756 C CA . SER A 1 219 ? -57.496 17.772 -8.930 1.00 21.44 219 SER A CA 1
ATOM 1757 C C . SER A 1 219 ? -58.161 19.161 -8.880 1.00 21.44 219 SER A C 1
ATOM 1759 O O . SER A 1 219 ? -59.199 19.397 -9.493 1.00 21.44 219 SER A O 1
ATOM 1761 N N . SER A 1 220 ? -57.508 20.111 -8.201 1.00 23.25 220 SER A N 1
ATOM 1762 C CA . SER A 1 220 ? -57.806 21.560 -8.205 1.00 23.25 220 SER A CA 1
ATOM 1763 C C . SER A 1 220 ? -56.571 22.306 -7.669 1.00 23.25 220 SER A C 1
ATOM 1765 O O . SER A 1 220 ? -56.124 21.987 -6.573 1.00 23.25 220 SER A O 1
ATOM 1767 N N . LYS A 1 221 ? -55.846 23.092 -8.482 1.00 25.31 221 LYS A N 1
ATOM 1768 C CA . LYS A 1 221 ? -56.044 24.522 -8.852 1.00 25.31 221 LYS A CA 1
ATOM 1769 C C . LYS A 1 221 ? -55.415 25.514 -7.847 1.00 25.31 221 LYS A C 1
ATOM 1771 O O . LYS A 1 221 ? -54.990 25.112 -6.773 1.00 25.31 221 LYS A O 1
ATOM 1776 N N . SER A 1 222 ? -55.191 26.758 -8.285 1.00 21.73 222 SER A N 1
ATOM 1777 C CA . SER A 1 222 ? -54.033 27.584 -7.882 1.00 21.73 222 SER A CA 1
ATOM 1778 C C . SER A 1 222 ? -54.337 29.084 -7.679 1.00 21.73 222 SER A C 1
ATOM 1780 O O . SER A 1 222 ? -55.459 29.522 -7.921 1.00 21.73 222 SER A O 1
ATOM 1782 N N . ASN A 1 223 ? -53.282 29.858 -7.361 1.00 23.08 223 ASN A N 1
ATOM 1783 C CA . ASN A 1 223 ? -53.209 31.331 -7.212 1.00 23.08 223 ASN A CA 1
ATOM 1784 C C . ASN A 1 223 ? -53.686 31.835 -5.821 1.00 23.08 223 ASN A C 1
ATOM 1786 O O . ASN A 1 223 ? -54.504 31.182 -5.189 1.00 23.08 223 ASN A O 1
ATOM 1790 N N . GLY A 1 224 ? -53.209 32.961 -5.267 1.00 22.31 224 GLY A N 1
ATOM 1791 C CA . GLY A 1 224 ? -52.197 33.922 -5.740 1.00 22.31 224 GLY A CA 1
ATOM 1792 C C . GLY A 1 224 ? -51.799 34.963 -4.664 1.00 22.31 224 GLY A C 1
ATOM 1793 O O . GLY A 1 224 ? -52.401 35.036 -3.602 1.00 22.31 224 GLY A O 1
ATOM 1794 N N . SER A 1 225 ? -50.752 35.739 -4.947 1.00 21.03 225 SER A N 1
ATOM 1795 C CA . SER A 1 225 ? -50.025 36.714 -4.101 1.00 21.03 225 SER A CA 1
ATOM 1796 C C . SER A 1 225 ? -50.785 37.924 -3.511 1.00 21.03 225 SER A C 1
ATOM 1798 O O . SER A 1 225 ? -51.519 38.562 -4.261 1.00 21.03 225 SER A O 1
ATOM 1800 N N . SER A 1 226 ? -50.390 38.391 -2.305 1.00 22.28 226 SER A N 1
ATOM 1801 C CA . SER A 1 226 ? -50.067 39.821 -2.018 1.00 22.28 226 SER A CA 1
ATOM 1802 C C . SER A 1 226 ? -49.441 40.085 -0.620 1.00 22.28 226 SER A C 1
ATOM 1804 O O . SER A 1 226 ? -49.675 39.345 0.330 1.00 22.28 226 SER A O 1
ATOM 1806 N N . LEU A 1 227 ? -48.661 41.172 -0.517 1.00 23.36 227 LEU A N 1
ATOM 1807 C CA . LEU A 1 227 ? -48.113 41.863 0.686 1.00 23.36 227 LEU A CA 1
ATOM 1808 C C . LEU A 1 227 ? -48.890 43.211 0.881 1.00 23.36 227 LEU A C 1
ATOM 1810 O O . LEU A 1 227 ? -49.820 43.398 0.091 1.00 23.36 227 LEU A O 1
ATOM 1814 N N . PRO A 1 228 ? -48.581 44.180 1.799 1.00 33.44 228 PRO A N 1
ATOM 1815 C CA . PRO A 1 228 ? -47.438 44.341 2.732 1.00 33.44 228 PRO A CA 1
ATOM 1816 C C . PRO A 1 228 ? -47.779 44.870 4.164 1.00 33.44 228 PRO A C 1
ATOM 1818 O O . PRO A 1 228 ? -48.929 45.159 4.467 1.00 33.44 228 PRO A O 1
ATOM 1821 N N . CYS A 1 229 ? -46.754 45.097 5.010 1.00 22.05 229 CYS A N 1
ATOM 1822 C CA . CYS A 1 229 ? -46.517 46.364 5.755 1.00 22.05 229 CYS A CA 1
ATOM 1823 C C . CYS A 1 229 ? -45.104 46.384 6.406 1.00 22.05 229 CYS A C 1
ATOM 1825 O O . CYS A 1 229 ? -44.413 45.367 6.370 1.00 22.05 229 CYS A O 1
ATOM 1827 N N . SER A 1 230 ? -44.618 47.538 6.899 1.00 21.06 230 SER A N 1
ATOM 1828 C CA . SER A 1 230 ? -43.170 47.823 7.084 1.00 21.06 230 SER A CA 1
ATOM 1829 C C . SER A 1 230 ? -42.815 48.777 8.258 1.00 21.06 230 SER A C 1
ATOM 1831 O O . SER A 1 230 ? -43.708 49.175 9.001 1.00 21.06 230 SER A O 1
ATOM 1833 N N . VAL A 1 231 ? -41.522 49.181 8.365 1.00 23.64 231 VAL A N 1
ATOM 1834 C CA . VAL A 1 231 ? -40.898 50.102 9.372 1.00 23.64 231 VAL A CA 1
ATOM 1835 C C . VAL A 1 231 ? -40.616 49.388 10.729 1.00 23.64 231 VAL A C 1
ATOM 1837 O O . VAL A 1 231 ? -41.315 48.435 11.048 1.00 23.64 231 VAL A O 1
ATOM 1840 N N . THR A 1 232 ? -39.574 49.645 11.550 1.00 23.28 232 THR A N 1
ATOM 1841 C CA . THR A 1 232 ? -38.564 50.739 11.704 1.00 23.28 232 THR A CA 1
ATOM 1842 C C . THR A 1 232 ? -37.093 50.220 11.700 1.00 23.28 232 THR A C 1
ATOM 1844 O O . THR A 1 232 ? -36.843 49.089 11.301 1.00 23.28 232 THR A O 1
ATOM 1847 N N . ASN A 1 233 ? -36.099 51.025 12.133 1.00 22.14 233 ASN A N 1
ATOM 1848 C CA . ASN A 1 233 ? -34.651 50.721 12.133 1.00 22.14 233 ASN A CA 1
ATOM 1849 C C . ASN A 1 233 ? -33.929 51.069 13.461 1.00 22.14 233 ASN A C 1
ATOM 1851 O O . ASN A 1 233 ? -34.043 52.205 13.910 1.00 22.14 233 ASN A O 1
ATOM 1855 N N . SER A 1 234 ? -32.992 50.202 13.894 1.00 21.28 234 SER A N 1
ATOM 1856 C CA . SER A 1 234 ? -31.687 50.544 14.540 1.00 21.28 234 SER A CA 1
ATOM 1857 C C . SER A 1 234 ? -31.662 51.251 15.925 1.00 21.28 234 SER A C 1
ATOM 1859 O O . SER A 1 234 ? -32.701 51.703 16.392 1.00 21.28 234 SER A O 1
ATOM 1861 N N . PRO A 1 235 ? -30.482 51.474 16.562 1.00 29.28 235 PRO A N 1
ATOM 1862 C CA . PRO A 1 235 ? -29.234 50.681 16.651 1.00 29.28 235 PRO A CA 1
ATOM 1863 C C . PRO A 1 235 ? -28.807 50.409 18.128 1.00 29.28 235 PRO A C 1
ATOM 1865 O O . PRO A 1 235 ? -29.446 50.914 19.040 1.00 29.28 235 PRO A O 1
ATOM 1868 N N . ILE A 1 236 ? -27.673 49.716 18.387 1.00 22.92 236 ILE A N 1
ATOM 1869 C CA . ILE A 1 236 ? -26.703 50.098 19.457 1.00 22.92 236 ILE A CA 1
ATOM 1870 C C . ILE A 1 236 ? -25.335 49.362 19.377 1.00 22.92 236 ILE A C 1
ATOM 1872 O O . ILE A 1 236 ? -25.239 48.141 19.334 1.00 22.92 236 ILE A O 1
ATOM 1876 N N . VAL A 1 237 ? -24.273 50.179 19.363 1.00 23.78 237 VAL A N 1
ATOM 1877 C CA . VAL A 1 237 ? -22.863 50.011 19.799 1.00 23.78 237 VAL A CA 1
ATOM 1878 C C . VAL A 1 237 ? -22.238 48.603 19.962 1.00 23.78 237 VAL A C 1
ATOM 1880 O O . VAL A 1 237 ? -22.462 47.908 20.949 1.00 23.78 237 VAL A O 1
ATOM 1883 N N . GLN A 1 238 ? -21.217 48.308 19.140 1.00 22.05 238 GLN A N 1
ATOM 1884 C CA . GLN A 1 238 ? -20.114 47.397 19.508 1.00 22.05 238 GLN A CA 1
ATOM 1885 C C . GLN A 1 238 ? -18.965 48.163 20.198 1.00 22.05 238 GLN A C 1
ATOM 1887 O O . GLN A 1 238 ? -18.428 49.110 19.623 1.00 22.05 238 GLN A O 1
ATOM 1892 N N . LYS A 1 239 ? -18.492 47.711 21.371 1.00 23.27 239 LYS A N 1
ATOM 1893 C CA . LYS A 1 239 ? -17.220 48.177 21.970 1.00 23.27 239 LYS A CA 1
ATOM 1894 C C . LYS A 1 239 ? -16.087 47.175 21.713 1.00 23.27 239 LYS A C 1
ATOM 1896 O O . LYS A 1 239 ? -16.074 46.082 22.271 1.00 23.27 239 LYS A O 1
ATOM 1901 N N . LYS A 1 240 ? -15.091 47.569 20.910 1.00 22.73 240 LYS A N 1
ATOM 1902 C CA . LYS A 1 240 ? -13.832 46.816 20.739 1.00 22.73 240 LYS A CA 1
ATOM 1903 C C . LYS A 1 240 ? -12.969 46.935 22.000 1.00 22.73 240 LYS A C 1
ATOM 1905 O O . LYS A 1 240 ? -12.665 48.046 22.421 1.00 22.73 240 LYS A O 1
ATOM 1910 N N . SER A 1 241 ? -12.490 45.811 22.536 1.00 23.33 241 SER A N 1
ATOM 1911 C CA . SER A 1 241 ? -11.466 45.782 23.591 1.00 23.33 241 SER A CA 1
ATOM 1912 C C . SER A 1 241 ? -10.209 45.067 23.095 1.00 23.33 241 SER A C 1
ATOM 1914 O O . SER A 1 241 ? -10.249 43.887 22.749 1.00 23.33 241 SER A O 1
ATOM 1916 N N . LYS A 1 242 ? -9.081 45.785 23.034 1.00 24.73 242 LYS A N 1
ATOM 1917 C CA . LYS A 1 242 ? -7.766 45.214 22.701 1.00 24.73 242 LYS A CA 1
ATOM 1918 C C . LYS A 1 242 ? -7.091 44.724 23.987 1.00 24.73 242 LYS A C 1
ATOM 1920 O O . LYS A 1 242 ? -6.604 45.547 24.756 1.00 24.73 242 LYS A O 1
ATOM 1925 N N . LYS A 1 243 ? -6.956 43.409 24.183 1.00 24.47 243 LYS A N 1
ATOM 1926 C CA . LYS A 1 243 ? -5.996 42.843 25.152 1.00 24.47 243 LYS A CA 1
ATOM 1927 C C . LYS A 1 243 ? -4.847 42.154 24.415 1.00 24.47 243 LYS A C 1
ATOM 1929 O O . LYS A 1 243 ? -5.041 41.116 23.791 1.00 24.47 243 LYS A O 1
ATOM 1934 N N . LYS A 1 244 ? -3.640 42.728 24.505 1.00 23.28 244 LYS A N 1
ATOM 1935 C CA . LYS A 1 244 ? -2.392 42.036 24.144 1.00 23.28 244 LYS A CA 1
ATOM 1936 C C . LYS A 1 244 ? -2.193 40.877 25.124 1.00 23.28 244 LYS A C 1
ATOM 1938 O O . LYS A 1 244 ? -1.981 41.136 26.306 1.00 23.28 244 LYS A O 1
ATOM 1943 N N . PHE A 1 245 ? -2.198 39.634 24.650 1.00 24.12 245 PHE A N 1
ATOM 1944 C CA . PHE A 1 245 ? -1.681 38.506 25.429 1.00 24.12 245 PHE A CA 1
ATOM 1945 C C . PHE A 1 245 ? -0.217 38.258 25.064 1.00 24.12 245 PHE A C 1
ATOM 1947 O O . PHE A 1 245 ? 0.117 37.992 23.912 1.00 24.12 245 PHE A O 1
ATOM 1954 N N . LYS A 1 246 ? 0.664 38.396 26.058 1.00 22.17 246 LYS A N 1
ATOM 1955 C CA . LYS A 1 246 ? 2.107 38.172 25.938 1.00 22.17 246 LYS A CA 1
ATOM 1956 C C . LYS A 1 246 ? 2.386 36.720 26.328 1.00 22.17 246 LYS A C 1
ATOM 1958 O O . LYS A 1 246 ? 2.282 36.384 27.504 1.00 22.17 246 LYS A O 1
ATOM 1963 N N . PHE A 1 247 ? 2.693 35.863 25.355 1.00 24.17 247 PHE A N 1
ATOM 1964 C CA . PHE A 1 247 ? 3.024 34.460 25.622 1.00 24.17 247 PHE A CA 1
ATOM 1965 C C . PHE A 1 247 ? 4.301 34.370 26.478 1.00 24.17 247 PHE A C 1
ATOM 1967 O O . PHE A 1 247 ? 5.351 34.869 26.077 1.00 24.17 247 PHE A O 1
ATOM 1974 N N . LYS A 1 248 ? 4.207 33.723 27.646 1.00 23.03 248 LYS A N 1
ATOM 1975 C CA . LYS A 1 248 ? 5.354 33.129 28.350 1.00 23.03 248 LYS A CA 1
ATOM 1976 C C . LYS A 1 248 ? 5.437 31.656 27.954 1.00 23.03 248 LYS A C 1
ATOM 1978 O O . LYS A 1 248 ? 4.402 31.001 27.852 1.00 23.03 248 LYS A O 1
ATOM 1983 N N . PHE A 1 249 ? 6.644 31.148 27.731 1.00 25.75 249 PHE A N 1
ATOM 1984 C CA . PHE A 1 249 ? 6.861 29.802 27.180 1.00 25.75 249 PHE A CA 1
ATOM 1985 C C . PHE A 1 249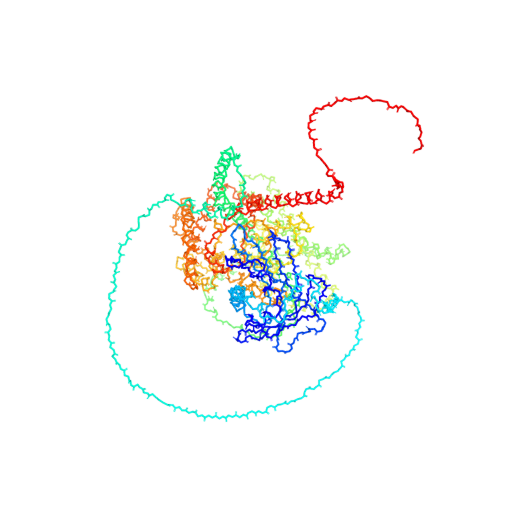 ? 6.989 28.702 28.252 1.00 25.75 249 PHE A C 1
ATOM 1987 O O . PHE A 1 249 ? 7.010 27.515 27.933 1.00 25.75 249 PHE A O 1
ATOM 1994 N N . ASP A 1 250 ? 7.053 29.090 29.526 1.00 25.19 250 ASP A N 1
ATOM 1995 C CA . ASP A 1 250 ? 7.675 28.281 30.582 1.00 25.19 250 ASP A CA 1
ATOM 1996 C C . ASP A 1 250 ? 6.776 27.150 31.130 1.00 25.19 250 ASP A C 1
ATOM 1998 O O . ASP A 1 250 ? 7.271 26.135 31.617 1.00 25.19 250 ASP A O 1
ATOM 2002 N N . ASN A 1 251 ? 5.449 27.271 30.998 1.00 27.34 251 ASN A N 1
ATOM 2003 C CA . ASN A 1 251 ? 4.484 26.355 31.631 1.00 27.34 251 ASN A CA 1
ATOM 2004 C C . ASN A 1 251 ? 4.105 25.121 30.777 1.00 27.34 251 ASN A C 1
ATOM 2006 O O . ASN A 1 251 ? 3.244 24.337 31.178 1.00 27.34 251 ASN A O 1
ATOM 2010 N N . PHE A 1 252 ? 4.708 24.922 29.598 1.00 30.59 252 PHE A N 1
ATOM 2011 C CA . PHE A 1 252 ? 4.241 23.912 28.631 1.00 30.59 252 PHE A CA 1
ATOM 2012 C C . PHE A 1 252 ? 4.409 22.451 29.099 1.00 30.59 252 PHE A C 1
ATOM 2014 O O . PHE A 1 252 ? 3.558 21.609 28.812 1.00 30.59 252 PHE A O 1
ATOM 2021 N N . ASN A 1 253 ? 5.462 22.141 29.868 1.00 28.47 253 ASN A N 1
ATOM 2022 C CA . ASN A 1 253 ? 5.669 20.786 30.406 1.00 28.47 253 ASN A CA 1
ATOM 2023 C C . ASN A 1 253 ? 4.589 20.381 31.425 1.00 28.47 253 ASN A C 1
ATOM 2025 O O . ASN A 1 253 ? 4.243 19.204 31.515 1.00 28.47 253 ASN A O 1
ATOM 2029 N N . ASP A 1 254 ? 4.052 21.337 32.185 1.00 27.56 254 ASP A N 1
ATOM 2030 C CA . ASP A 1 254 ? 3.212 21.043 33.349 1.00 27.56 254 ASP A CA 1
ATOM 2031 C C . ASP A 1 254 ? 1.821 20.519 32.946 1.00 27.56 254 ASP A C 1
ATOM 2033 O O . ASP A 1 254 ? 1.268 19.629 33.590 1.00 27.56 254 ASP A O 1
ATOM 2037 N N . SER A 1 255 ? 1.291 20.986 31.809 1.00 26.45 255 SER A N 1
ATOM 2038 C CA . SER A 1 255 ? 0.024 20.505 31.235 1.00 26.45 255 SER A CA 1
ATOM 2039 C C . SER A 1 255 ? 0.096 19.026 30.828 1.00 26.45 255 SER A C 1
ATOM 2041 O O . SER A 1 255 ? -0.786 18.240 31.169 1.00 26.45 255 SER A O 1
ATOM 2043 N N . LEU A 1 256 ? 1.177 18.625 30.148 1.00 31.42 256 LEU A N 1
ATOM 2044 C CA . LEU A 1 256 ? 1.391 17.242 29.697 1.00 31.42 256 LEU A CA 1
ATOM 2045 C C . LEU A 1 256 ? 1.715 16.287 30.857 1.00 31.42 256 LEU A C 1
ATOM 2047 O O . LEU A 1 256 ? 1.393 15.101 30.791 1.00 31.42 256 LEU A O 1
ATOM 2051 N N . VAL A 1 257 ? 2.315 16.791 31.940 1.00 30.22 257 VAL A N 1
ATOM 2052 C CA . VAL A 1 257 ? 2.496 16.020 33.179 1.00 30.22 257 VAL A CA 1
ATOM 2053 C C . VAL A 1 257 ? 1.158 15.822 33.901 1.00 30.22 257 VAL A C 1
ATOM 2055 O O . VAL A 1 257 ? 0.883 14.708 34.340 1.00 30.22 257 VAL A O 1
ATOM 2058 N N . ARG A 1 258 ? 0.292 16.843 33.971 1.00 27.95 258 ARG A N 1
ATOM 2059 C CA . ARG A 1 258 ? -1.050 16.732 34.579 1.00 27.95 258 ARG A CA 1
ATOM 2060 C C . ARG A 1 258 ? -1.945 15.734 33.840 1.00 27.95 258 ARG A C 1
ATOM 2062 O O . ARG A 1 258 ? -2.564 14.898 34.490 1.00 27.95 258 ARG A O 1
ATOM 2069 N N . GLU A 1 259 ? -1.941 15.745 32.506 1.00 30.53 259 GLU A N 1
ATOM 2070 C CA . GLU A 1 259 ? -2.680 14.766 31.686 1.00 30.53 259 GLU A CA 1
ATOM 2071 C C . GLU A 1 259 ? -2.175 13.321 31.921 1.00 30.53 259 GLU A C 1
ATOM 2073 O O . GLU A 1 259 ? -2.953 12.369 31.919 1.00 30.53 259 GLU A O 1
ATOM 2078 N N . ALA A 1 260 ? -0.884 13.149 32.236 1.00 27.11 260 ALA A N 1
ATOM 2079 C CA . ALA A 1 260 ? -0.301 11.864 32.634 1.00 27.11 260 ALA A CA 1
ATOM 2080 C C . ALA A 1 260 ? -0.533 11.478 34.115 1.00 27.11 260 ALA A C 1
ATOM 2082 O O . ALA A 1 260 ? -0.329 10.315 34.465 1.00 27.11 260 ALA A O 1
ATOM 2083 N N . MET A 1 261 ? -0.955 12.410 34.981 1.00 25.62 261 MET A N 1
ATOM 2084 C CA . MET A 1 261 ? -1.263 12.155 36.400 1.00 25.62 261 MET A CA 1
ATOM 2085 C C . MET A 1 261 ? -2.739 11.822 36.669 1.00 25.62 261 MET A C 1
ATOM 2087 O O . MET A 1 261 ? -3.079 11.473 37.796 1.00 25.62 261 MET A O 1
ATOM 2091 N N . GLN A 1 262 ? -3.623 11.876 35.666 1.00 24.69 262 GLN A N 1
ATOM 2092 C CA . GLN A 1 262 ? -5.071 11.693 35.859 1.00 24.69 262 GLN A CA 1
ATOM 2093 C C . GLN A 1 262 ? -5.500 10.246 36.213 1.00 24.69 262 GLN A C 1
ATOM 2095 O O . GLN A 1 262 ? -6.680 9.980 36.414 1.00 24.69 262 GLN A O 1
ATOM 2100 N N . TYR A 1 263 ? -4.542 9.322 36.355 1.00 24.44 263 TYR A N 1
ATOM 2101 C CA . TYR A 1 263 ? -4.708 8.006 36.985 1.00 24.44 263 TYR A CA 1
ATOM 2102 C C . TYR A 1 263 ? -3.797 7.884 38.217 1.00 24.44 263 TYR A C 1
ATOM 2104 O O . TYR A 1 263 ? -2.829 7.120 38.222 1.00 24.44 263 TYR A O 1
ATOM 2112 N N . LYS A 1 264 ? -4.110 8.637 39.277 1.00 24.62 264 LYS A N 1
ATOM 2113 C CA . LYS A 1 264 ? -3.505 8.451 40.602 1.00 24.62 264 LYS A CA 1
ATOM 2114 C C . LYS A 1 264 ? -4.520 7.778 41.531 1.00 24.62 264 LYS A C 1
ATOM 2116 O O . LYS A 1 264 ? -5.348 8.445 42.141 1.00 24.62 264 LYS A O 1
ATOM 2121 N N . VAL A 1 265 ? -4.457 6.448 41.608 1.00 25.16 265 VAL A N 1
ATOM 2122 C CA . VAL A 1 265 ? -5.037 5.705 42.739 1.00 25.16 265 VAL A CA 1
ATOM 2123 C C . VAL A 1 265 ? -4.265 6.116 43.996 1.00 25.16 265 VAL A C 1
ATOM 2125 O O . VAL A 1 265 ? -3.049 6.316 43.933 1.00 25.16 265 VAL A O 1
ATOM 2128 N N . SER A 1 266 ? -4.964 6.291 45.113 1.00 25.69 266 SER A N 1
ATOM 2129 C CA . SER A 1 266 ? -4.371 6.627 46.408 1.00 25.69 266 SER A CA 1
ATOM 2130 C C . SER A 1 266 ? -3.430 5.517 46.893 1.00 25.69 266 SER A C 1
ATOM 2132 O O . SER A 1 266 ? -3.764 4.336 46.842 1.00 25.69 266 SER A O 1
ATOM 2134 N N . ILE A 1 267 ? -2.249 5.908 47.375 1.00 27.20 267 ILE A N 1
ATOM 2135 C CA . ILE A 1 267 ? -1.253 5.035 48.014 1.00 27.20 267 ILE A CA 1
ATOM 2136 C C . ILE A 1 267 ? -0.826 5.723 49.333 1.00 27.20 267 ILE A C 1
ATOM 2138 O O . ILE A 1 267 ? -0.754 6.956 49.329 1.00 27.20 267 ILE A O 1
ATOM 2142 N N . PRO A 1 268 ? -0.601 4.994 50.450 1.00 27.69 268 PRO A N 1
ATOM 2143 C CA . PRO A 1 268 ? -0.342 5.598 51.767 1.00 27.69 268 PRO A CA 1
ATOM 2144 C C . PRO A 1 268 ? 1.036 6.270 51.943 1.00 27.69 268 PRO A C 1
ATOM 2146 O O . PRO A 1 268 ? 1.887 6.247 51.059 1.00 27.69 268 PRO A O 1
ATOM 2149 N N . ASN A 1 269 ? 1.232 6.865 53.124 1.00 29.34 269 ASN A N 1
ATOM 2150 C CA . ASN A 1 269 ? 2.281 7.836 53.459 1.00 29.34 269 ASN A CA 1
ATOM 2151 C C . ASN A 1 269 ? 3.750 7.338 53.541 1.00 29.34 269 ASN A C 1
ATOM 2153 O O . ASN A 1 269 ? 4.057 6.216 53.939 1.00 29.34 269 ASN A O 1
ATOM 2157 N N . GLU A 1 270 ? 4.653 8.299 53.292 1.00 29.05 270 GLU A N 1
ATOM 2158 C CA . GLU A 1 270 ? 5.911 8.554 54.033 1.00 29.05 270 GLU A CA 1
ATOM 2159 C C . GLU A 1 270 ? 7.047 7.509 54.033 1.00 29.05 270 GLU A C 1
ATOM 2161 O O . GLU A 1 270 ? 7.856 7.473 54.958 1.00 29.05 270 GLU A O 1
ATOM 2166 N N . ARG A 1 271 ? 7.228 6.734 52.952 1.00 30.67 271 ARG A N 1
ATOM 2167 C CA . ARG A 1 271 ? 8.507 6.014 52.702 1.00 30.67 271 ARG A CA 1
ATOM 2168 C C . ARG A 1 271 ? 9.171 6.256 51.334 1.00 30.67 271 ARG A C 1
ATOM 2170 O O . ARG A 1 271 ? 10.172 5.620 51.019 1.00 30.67 271 ARG A O 1
ATOM 2177 N N . ASP A 1 272 ? 8.681 7.218 50.549 1.00 33.56 272 ASP A N 1
ATOM 2178 C CA . ASP A 1 272 ? 9.046 7.363 49.127 1.00 33.56 272 ASP A CA 1
ATOM 2179 C C . ASP A 1 272 ? 10.210 8.318 48.781 1.00 33.56 272 ASP A C 1
ATOM 2181 O O . ASP A 1 272 ? 10.637 8.328 47.624 1.00 33.56 272 ASP A O 1
ATOM 2185 N N . LEU A 1 273 ? 10.786 9.087 49.721 1.00 33.47 273 LEU A N 1
ATOM 2186 C CA . LEU A 1 273 ? 11.833 10.082 49.384 1.00 33.47 273 LEU A CA 1
ATOM 2187 C C . LEU A 1 273 ? 13.047 9.473 48.655 1.00 33.47 273 LEU A C 1
ATOM 2189 O O . LEU A 1 273 ? 13.571 10.073 47.718 1.00 33.47 273 LEU A O 1
ATOM 2193 N N . HIS A 1 274 ? 13.473 8.264 49.033 1.00 31.55 274 HIS A N 1
ATOM 2194 C CA . HIS A 1 274 ? 14.592 7.593 48.363 1.00 31.55 274 HIS A CA 1
ATOM 2195 C C . HIS A 1 274 ? 14.203 7.034 46.978 1.00 31.55 274 HIS A C 1
ATOM 2197 O O . HIS A 1 274 ? 15.055 6.874 46.103 1.00 31.55 274 HIS A O 1
ATOM 2203 N N . CYS A 1 275 ? 12.907 6.788 46.750 1.00 36.44 275 CYS A N 1
ATOM 2204 C CA . CYS A 1 275 ? 12.365 6.292 45.488 1.00 36.44 275 CYS A CA 1
ATOM 2205 C C . CYS A 1 275 ? 12.242 7.408 44.435 1.00 36.44 275 CYS A C 1
ATOM 2207 O O . CYS A 1 275 ? 12.434 7.149 43.247 1.00 36.44 275 CYS A O 1
ATOM 2209 N N . GLU A 1 276 ? 11.979 8.659 44.836 1.00 35.66 276 GLU A N 1
ATOM 2210 C CA . GLU A 1 276 ? 11.879 9.789 43.900 1.00 35.66 276 GLU A CA 1
ATOM 2211 C C . GLU A 1 276 ? 13.186 10.067 43.147 1.00 35.66 276 GLU A C 1
ATOM 2213 O O . GLU A 1 276 ? 13.148 10.314 41.938 1.00 35.66 276 GLU A O 1
ATOM 2218 N N . GLU A 1 277 ? 14.341 9.987 43.814 1.00 37.44 277 GLU A N 1
ATOM 2219 C CA . GLU A 1 277 ? 15.637 10.290 43.195 1.00 37.44 277 GLU A CA 1
ATOM 2220 C C . GLU A 1 277 ? 16.060 9.202 42.188 1.00 37.44 277 GLU A C 1
ATOM 2222 O O . GLU A 1 277 ? 16.468 9.510 41.064 1.00 37.44 277 GLU A O 1
ATOM 2227 N N . GLU A 1 278 ? 15.860 7.925 42.536 1.00 35.34 278 GLU A N 1
ATOM 2228 C CA . GLU A 1 278 ? 15.968 6.799 41.599 1.00 35.34 278 GLU A CA 1
ATOM 2229 C C . GLU A 1 278 ? 14.977 6.956 40.439 1.00 35.34 278 GLU A C 1
ATOM 2231 O O . GLU A 1 278 ? 15.351 6.876 39.267 1.00 35.34 278 GLU A O 1
ATOM 2236 N N . CYS A 1 279 ? 13.716 7.287 40.728 1.00 34.19 279 CYS A N 1
ATOM 2237 C CA . CYS A 1 279 ? 12.701 7.532 39.711 1.00 34.19 279 CYS A CA 1
ATOM 2238 C C . CYS A 1 279 ? 13.084 8.706 38.789 1.00 34.19 279 CYS A C 1
ATOM 2240 O O . CYS A 1 279 ? 12.796 8.655 37.593 1.00 34.19 279 CYS A O 1
ATOM 2242 N N . ALA A 1 280 ? 13.768 9.740 39.288 1.00 42.56 280 ALA A N 1
ATOM 2243 C CA . ALA A 1 280 ? 14.282 10.863 38.504 1.00 42.56 280 ALA A CA 1
ATOM 2244 C C . ALA A 1 280 ? 15.479 10.464 37.622 1.00 42.56 280 ALA A C 1
ATOM 2246 O O . ALA A 1 280 ? 15.479 10.767 36.423 1.00 42.56 280 ALA A O 1
ATOM 2247 N N . LYS A 1 281 ? 16.451 9.714 38.162 1.00 40.16 281 LYS A N 1
ATOM 2248 C CA . LYS A 1 281 ? 17.574 9.120 37.405 1.00 40.16 281 LYS A CA 1
ATOM 2249 C C . LYS A 1 281 ? 17.050 8.219 36.281 1.00 40.16 281 LYS A C 1
ATOM 2251 O O . LYS A 1 281 ? 17.447 8.362 35.121 1.00 40.16 281 LYS A O 1
ATOM 2256 N N . VAL A 1 282 ? 16.063 7.380 36.590 1.00 43.00 282 VAL A N 1
ATOM 2257 C CA . VAL A 1 282 ? 15.339 6.516 35.649 1.00 43.00 282 VAL A CA 1
ATOM 2258 C C . VAL A 1 282 ? 14.576 7.339 34.599 1.00 43.00 282 VAL A C 1
ATOM 2260 O O . VAL A 1 282 ? 14.788 7.125 33.404 1.00 43.00 282 VAL A O 1
ATOM 2263 N N . LYS A 1 283 ? 13.754 8.329 34.987 1.00 39.97 283 LYS A N 1
ATOM 2264 C CA . LYS A 1 283 ? 13.053 9.254 34.063 1.00 39.97 283 LYS A CA 1
ATOM 2265 C C . LYS A 1 283 ? 14.034 9.954 33.111 1.00 39.97 283 LYS A C 1
ATOM 2267 O O . LYS A 1 283 ? 13.758 10.037 31.917 1.00 39.97 283 LYS A O 1
ATOM 2272 N N . SER A 1 284 ? 15.186 10.410 33.608 1.00 39.94 284 SER A N 1
ATOM 2273 C CA . SER A 1 284 ? 16.246 11.048 32.813 1.00 39.94 284 SER A CA 1
ATOM 2274 C C . SER A 1 284 ? 16.870 10.079 31.799 1.00 39.94 284 SER A C 1
ATOM 2276 O O . SER A 1 284 ? 16.968 10.398 30.610 1.00 39.94 284 SER A O 1
ATOM 2278 N N . LYS A 1 285 ? 17.196 8.852 32.231 1.00 42.66 285 LYS A N 1
ATOM 2279 C CA . LYS A 1 285 ? 17.721 7.773 31.376 1.00 42.66 285 LYS A CA 1
ATOM 2280 C C . LYS A 1 285 ? 16.739 7.407 30.254 1.00 42.66 285 LYS A C 1
ATOM 2282 O O . LYS A 1 285 ? 17.143 7.357 29.093 1.00 42.66 285 LYS A O 1
ATOM 2287 N N . TRP A 1 286 ? 15.444 7.258 30.558 1.00 46.91 286 TRP A N 1
ATOM 2288 C CA . TRP A 1 286 ? 14.399 7.035 29.546 1.00 46.91 286 TRP A CA 1
ATOM 2289 C C . TRP A 1 286 ? 14.181 8.249 28.630 1.00 46.91 286 TRP A C 1
ATOM 2291 O O . TRP A 1 286 ? 13.983 8.070 27.430 1.00 46.91 286 TRP A O 1
ATOM 2301 N N . LYS A 1 287 ? 14.256 9.486 29.146 1.00 50.19 287 LYS A N 1
ATOM 2302 C CA . LYS A 1 287 ? 14.108 10.706 28.331 1.00 50.19 287 LYS A CA 1
ATOM 2303 C C . LYS A 1 287 ? 15.243 10.846 27.312 1.00 50.19 287 LYS A C 1
ATOM 2305 O O . LYS A 1 287 ? 14.966 11.188 26.167 1.00 50.19 287 LYS A O 1
ATOM 2310 N N . LYS A 1 288 ? 16.486 10.512 27.685 1.00 47.75 288 LYS A N 1
ATOM 2311 C CA . LYS A 1 288 ? 17.612 10.408 26.737 1.00 47.75 288 LYS A CA 1
ATOM 2312 C C . LYS A 1 288 ? 17.391 9.279 25.724 1.00 47.75 288 LYS A C 1
ATOM 2314 O O . LYS A 1 288 ? 17.538 9.509 24.527 1.00 47.75 288 LYS A O 1
ATOM 2319 N N . LEU A 1 289 ? 16.981 8.090 26.178 1.00 50.16 289 LEU A N 1
ATOM 2320 C CA . LEU A 1 289 ? 16.751 6.935 25.302 1.00 50.16 289 LEU A CA 1
ATOM 2321 C C . LEU A 1 289 ? 15.676 7.209 24.230 1.00 50.16 289 LEU A C 1
ATOM 2323 O O . LEU A 1 289 ? 15.899 6.901 23.061 1.00 50.16 289 LEU A O 1
ATOM 2327 N N . ASN A 1 290 ? 14.573 7.874 24.597 1.00 52.25 290 ASN A N 1
ATOM 2328 C CA . ASN A 1 290 ? 13.519 8.294 23.665 1.00 52.25 290 ASN A CA 1
ATOM 2329 C C . ASN A 1 290 ? 14.040 9.176 22.515 1.00 52.25 290 ASN A C 1
ATOM 2331 O O . ASN A 1 290 ? 13.534 9.061 21.402 1.00 52.25 290 ASN A O 1
ATOM 2335 N N . VAL A 1 291 ? 15.028 10.050 22.751 1.00 57.84 291 VAL A N 1
ATOM 2336 C CA . VAL A 1 291 ? 15.566 10.946 21.707 1.00 57.84 291 VAL A CA 1
ATOM 2337 C C . VAL A 1 291 ? 16.347 10.148 20.662 1.00 57.84 291 VAL A C 1
ATOM 2339 O O . VAL A 1 291 ? 16.032 10.230 19.476 1.00 57.84 291 VAL A O 1
ATOM 2342 N N . TYR A 1 292 ? 17.296 9.309 21.091 1.00 56.44 292 TYR A N 1
ATOM 2343 C CA . TYR A 1 292 ? 18.043 8.428 20.181 1.00 56.44 292 TYR A CA 1
ATOM 2344 C C . TYR A 1 292 ? 17.121 7.467 19.417 1.00 56.44 292 TYR A C 1
ATOM 2346 O O . TYR A 1 292 ? 17.339 7.186 18.240 1.00 56.44 292 TYR A O 1
ATOM 2354 N N . GLN A 1 293 ? 16.054 6.994 20.063 1.00 55.62 293 GLN A N 1
ATOM 2355 C CA . GLN A 1 293 ? 15.085 6.088 19.452 1.00 55.62 293 GLN A CA 1
ATOM 2356 C C . GLN A 1 293 ? 14.130 6.781 18.470 1.00 55.62 293 GLN A C 1
ATOM 2358 O O . GLN A 1 293 ? 13.807 6.193 17.437 1.00 55.62 293 GLN A O 1
ATOM 2363 N N . HIS A 1 294 ? 13.728 8.034 18.715 1.00 65.69 294 HIS A N 1
ATOM 2364 C CA . HIS A 1 294 ? 12.994 8.806 17.711 1.00 65.69 294 HIS A CA 1
ATOM 2365 C C . HIS A 1 294 ? 13.868 9.121 16.493 1.00 65.69 294 HIS A C 1
ATOM 2367 O O . HIS A 1 294 ? 13.408 8.930 15.366 1.00 65.69 294 HIS A O 1
ATOM 2373 N N . LEU A 1 295 ? 15.139 9.484 16.697 1.00 65.62 295 LEU A N 1
ATOM 2374 C CA . LEU A 1 295 ? 16.113 9.639 15.610 1.00 65.62 295 LEU A CA 1
ATOM 2375 C C . LEU A 1 295 ? 16.266 8.340 14.799 1.00 65.62 295 LEU A C 1
ATOM 2377 O O . LEU A 1 295 ? 16.233 8.383 13.574 1.00 65.62 295 LEU A O 1
ATOM 2381 N N . ALA A 1 296 ? 16.316 7.169 15.444 1.00 66.75 296 ALA A N 1
ATOM 2382 C CA . ALA A 1 296 ? 16.305 5.888 14.733 1.00 66.75 296 ALA A CA 1
ATOM 2383 C C . ALA A 1 296 ? 15.011 5.665 13.916 1.00 66.75 296 ALA A C 1
ATOM 2385 O O . ALA A 1 296 ? 15.076 5.199 12.779 1.00 66.75 296 ALA A O 1
ATOM 2386 N N . SER A 1 297 ? 13.838 6.036 14.442 1.00 71.50 297 SER A N 1
ATOM 2387 C CA . SER A 1 297 ? 12.569 5.898 13.705 1.00 71.50 297 SER A CA 1
ATOM 2388 C C . SER A 1 297 ? 12.401 6.875 12.533 1.00 71.50 297 SER A C 1
ATOM 2390 O O . SER A 1 297 ? 11.721 6.538 11.569 1.00 71.50 297 SER A O 1
ATOM 2392 N N . VAL A 1 298 ? 13.030 8.055 12.598 1.00 79.81 298 VAL A N 1
ATOM 2393 C CA . VAL A 1 298 ? 12.900 9.135 11.601 1.00 79.81 298 VAL A CA 1
ATOM 2394 C C . VAL A 1 298 ? 14.060 9.160 10.597 1.00 79.81 298 VAL A C 1
ATOM 2396 O O . VAL A 1 298 ? 13.882 9.676 9.502 1.00 79.81 298 VAL A O 1
ATOM 2399 N N . ILE A 1 299 ? 15.224 8.588 10.929 1.00 84.56 299 ILE A N 1
ATOM 2400 C CA . ILE A 1 299 ? 16.426 8.603 10.072 1.00 84.56 299 ILE A CA 1
ATOM 2401 C C . ILE A 1 299 ? 16.839 7.185 9.658 1.00 84.56 299 ILE A C 1
ATOM 2403 O O . ILE A 1 299 ? 16.939 6.901 8.465 1.00 84.56 299 ILE A O 1
ATOM 2407 N N . LEU A 1 300 ? 17.044 6.266 10.613 1.00 86.75 300 LEU A N 1
ATOM 2408 C CA . LEU A 1 300 ? 17.540 4.917 10.304 1.00 86.75 300 LEU A CA 1
ATOM 2409 C C . LEU A 1 300 ? 16.503 4.087 9.535 1.00 86.75 300 LEU A C 1
ATOM 2411 O O . LEU A 1 300 ? 16.805 3.620 8.441 1.00 86.75 300 LEU A O 1
ATOM 2415 N N . ILE A 1 301 ? 15.284 3.924 10.065 1.00 88.06 301 ILE A N 1
ATOM 2416 C CA . ILE A 1 301 ? 14.245 3.101 9.414 1.00 88.06 301 ILE A CA 1
ATOM 2417 C C . ILE A 1 301 ? 13.953 3.578 7.970 1.00 88.06 301 ILE A C 1
ATOM 2419 O O . ILE A 1 301 ? 13.976 2.738 7.069 1.00 88.06 301 ILE A O 1
ATOM 2423 N N . PRO A 1 302 ? 13.771 4.888 7.693 1.00 90.62 302 PRO A N 1
ATOM 2424 C CA . PRO A 1 302 ? 13.607 5.394 6.328 1.00 90.62 302 PRO A CA 1
ATOM 2425 C C . PRO A 1 302 ? 14.809 5.109 5.426 1.00 90.62 302 PRO A C 1
ATOM 2427 O O . PRO A 1 302 ? 14.615 4.635 4.312 1.00 90.62 302 PRO A O 1
ATOM 2430 N N . THR A 1 303 ? 16.039 5.306 5.916 1.00 92.81 303 THR A N 1
ATOM 2431 C CA . THR A 1 303 ? 17.263 5.019 5.143 1.00 92.81 303 THR A CA 1
ATOM 2432 C C . THR A 1 303 ? 17.335 3.559 4.708 1.00 92.81 303 THR A C 1
ATOM 2434 O O . THR A 1 303 ? 17.651 3.271 3.556 1.00 92.81 303 THR A O 1
ATOM 2437 N N . VAL A 1 304 ? 16.982 2.632 5.599 1.00 92.56 304 VAL A N 1
ATOM 2438 C CA . VAL A 1 304 ? 17.017 1.194 5.308 1.00 92.56 304 VAL A CA 1
ATOM 2439 C C . VAL A 1 304 ? 15.876 0.777 4.361 1.00 92.56 304 VAL A C 1
ATOM 2441 O O . VAL A 1 304 ? 16.076 -0.080 3.505 1.00 92.56 304 VAL A O 1
ATOM 2444 N N . ILE A 1 305 ? 14.700 1.411 4.435 1.00 92.56 305 ILE A N 1
ATOM 2445 C CA . ILE A 1 305 ? 13.602 1.165 3.478 1.00 92.56 305 ILE A CA 1
ATOM 2446 C C . ILE A 1 305 ? 13.952 1.694 2.083 1.00 92.56 305 ILE A C 1
ATOM 2448 O O . ILE A 1 305 ? 13.755 0.969 1.109 1.00 92.56 305 ILE A O 1
ATOM 2452 N N . VAL A 1 306 ? 14.522 2.901 1.977 1.00 94.38 306 VAL A N 1
ATOM 2453 C CA . VAL A 1 306 ? 15.003 3.445 0.695 1.00 94.38 306 VAL A CA 1
ATOM 2454 C C . VAL A 1 306 ? 16.101 2.554 0.118 1.00 94.38 306 VAL A C 1
ATOM 2456 O O . VAL A 1 306 ? 16.052 2.235 -1.064 1.00 94.38 306 VAL A O 1
ATOM 2459 N N . ALA A 1 307 ? 17.042 2.078 0.942 1.00 92.75 307 ALA A N 1
ATOM 2460 C CA . ALA A 1 307 ? 18.071 1.136 0.506 1.00 92.75 307 ALA A CA 1
ATOM 2461 C C . ALA A 1 307 ? 17.472 -0.181 -0.021 1.00 92.75 307 ALA A C 1
ATOM 2463 O O . ALA A 1 307 ? 17.864 -0.625 -1.099 1.00 92.75 307 ALA A O 1
ATOM 2464 N N . PHE A 1 308 ? 16.481 -0.769 0.666 1.00 93.44 308 PHE A N 1
ATOM 2465 C CA . PHE A 1 308 ? 15.769 -1.942 0.144 1.00 93.44 308 PHE A CA 1
ATOM 2466 C C . PHE A 1 308 ? 15.100 -1.645 -1.203 1.00 93.44 308 PHE A C 1
ATOM 2468 O O . PHE A 1 308 ? 15.250 -2.428 -2.140 1.00 93.44 308 PHE A O 1
ATOM 2475 N N . TRP A 1 309 ? 14.365 -0.535 -1.314 1.00 94.19 309 TRP A N 1
ATOM 2476 C CA . TRP A 1 309 ? 13.657 -0.167 -2.542 1.00 94.19 309 TRP A CA 1
ATOM 2477 C C . TRP A 1 309 ? 14.623 0.066 -3.706 1.00 94.19 309 TRP A C 1
ATOM 2479 O O . TRP A 1 309 ? 14.428 -0.530 -4.763 1.00 94.19 309 TRP A O 1
ATOM 2489 N N . ARG A 1 310 ? 15.701 0.827 -3.484 1.00 93.19 310 ARG A N 1
ATOM 2490 C CA . ARG A 1 310 ? 16.773 1.087 -4.452 1.00 93.19 310 ARG A CA 1
ATOM 2491 C C . ARG A 1 310 ? 17.461 -0.200 -4.889 1.00 93.19 310 ARG A C 1
ATOM 2493 O O . ARG A 1 310 ? 17.475 -0.502 -6.074 1.00 93.19 310 ARG A O 1
ATOM 2500 N N . GLY A 1 311 ? 17.953 -1.011 -3.951 1.00 87.19 311 GLY A N 1
ATOM 2501 C CA . GLY A 1 311 ? 18.598 -2.287 -4.276 1.00 87.19 311 GLY A CA 1
ATOM 2502 C C . GLY A 1 311 ? 17.670 -3.237 -5.036 1.00 87.19 311 GLY A C 1
ATOM 2503 O O . GLY A 1 311 ? 18.072 -3.848 -6.018 1.00 87.19 311 GLY A O 1
ATOM 2504 N N . THR A 1 312 ? 16.394 -3.314 -4.646 1.00 87.94 312 THR A N 1
ATOM 2505 C CA . THR A 1 312 ? 15.400 -4.140 -5.348 1.00 87.94 312 THR A CA 1
ATOM 2506 C C . THR A 1 312 ? 15.118 -3.622 -6.758 1.00 87.94 312 THR A C 1
ATOM 2508 O O . THR A 1 312 ? 15.078 -4.417 -7.692 1.00 87.94 312 THR A O 1
ATOM 2511 N N . TRP A 1 313 ? 14.919 -2.313 -6.927 1.00 90.38 313 TRP A N 1
ATOM 2512 C CA . TRP A 1 313 ? 14.652 -1.681 -8.221 1.00 90.38 313 TRP A CA 1
ATOM 2513 C C . TRP A 1 313 ? 15.838 -1.851 -9.170 1.00 90.38 313 TRP A C 1
ATOM 2515 O O . TRP A 1 313 ? 15.674 -2.269 -10.313 1.00 90.38 313 TRP A O 1
ATOM 2525 N N . ASP A 1 314 ? 17.045 -1.612 -8.673 1.00 84.69 314 ASP A N 1
ATOM 2526 C CA . ASP A 1 314 ? 18.260 -1.667 -9.471 1.00 84.69 314 ASP A CA 1
ATOM 2527 C C . ASP A 1 314 ? 18.639 -3.101 -9.856 1.00 84.69 314 ASP A C 1
ATOM 2529 O O . ASP A 1 314 ? 19.106 -3.331 -10.970 1.00 84.69 314 ASP A O 1
ATOM 2533 N N . LEU A 1 315 ? 18.349 -4.094 -9.005 1.00 81.25 315 LEU A N 1
ATOM 2534 C CA . LEU A 1 315 ? 18.393 -5.505 -9.401 1.00 81.25 315 LEU A CA 1
ATOM 2535 C C . LEU A 1 315 ? 17.355 -5.817 -10.493 1.00 81.25 315 LEU A C 1
ATOM 2537 O O . LEU A 1 315 ? 17.657 -6.584 -11.406 1.00 81.25 315 LEU A O 1
ATOM 2541 N N . GLN A 1 316 ? 16.157 -5.219 -10.457 1.00 81.06 316 GLN A N 1
ATOM 2542 C CA . GLN A 1 316 ? 15.159 -5.378 -11.527 1.00 81.06 316 GLN A CA 1
ATOM 2543 C C . GLN A 1 316 ? 15.602 -4.716 -12.841 1.00 81.06 316 GLN A C 1
ATOM 2545 O O . GLN A 1 316 ? 15.322 -5.264 -13.905 1.00 81.06 316 GLN A O 1
ATOM 2550 N N . ASP A 1 317 ? 16.329 -3.597 -12.791 1.00 78.69 317 ASP A N 1
ATOM 2551 C CA . ASP A 1 317 ? 16.938 -2.973 -13.973 1.00 78.69 317 ASP A CA 1
ATOM 2552 C C . ASP A 1 317 ? 18.199 -3.715 -14.458 1.00 78.69 317 ASP A C 1
ATOM 2554 O O . ASP A 1 317 ? 18.419 -3.821 -15.664 1.00 78.69 317 ASP A O 1
ATOM 2558 N N . HIS A 1 318 ? 18.981 -4.344 -13.577 1.00 75.31 318 HIS A N 1
ATOM 2559 C CA . HIS A 1 318 ? 20.095 -5.212 -13.980 1.00 75.31 318 HIS A CA 1
ATOM 2560 C C . HIS A 1 318 ? 19.591 -6.502 -14.651 1.00 75.31 318 HIS A C 1
ATOM 2562 O O . HIS A 1 318 ? 20.063 -6.889 -15.718 1.00 75.31 318 HIS A O 1
ATOM 2568 N N . PHE A 1 319 ? 18.569 -7.133 -14.068 1.00 71.38 319 PHE A N 1
ATOM 2569 C CA . PHE A 1 319 ? 17.949 -8.369 -14.554 1.00 71.38 319 PHE A CA 1
ATOM 2570 C C . PHE A 1 319 ? 16.694 -8.120 -15.415 1.00 71.38 319 PHE A C 1
ATOM 2572 O O . PHE A 1 319 ? 15.864 -9.017 -15.583 1.00 71.38 319 PHE A O 1
ATOM 2579 N N . HIS A 1 320 ? 16.570 -6.931 -16.022 1.00 65.38 320 HIS A N 1
ATOM 2580 C CA . HIS A 1 320 ? 15.392 -6.471 -16.779 1.00 65.38 320 HIS A CA 1
ATOM 2581 C C . HIS A 1 320 ? 14.922 -7.443 -17.876 1.00 65.38 320 HIS A C 1
ATOM 2583 O O . HIS A 1 320 ? 13.741 -7.445 -18.228 1.00 65.38 320 HIS A O 1
ATOM 2589 N N . GLN A 1 321 ? 15.834 -8.275 -18.387 1.00 54.09 321 GLN A N 1
ATOM 2590 C CA . GLN A 1 321 ? 15.642 -9.245 -19.470 1.00 54.09 321 GLN A CA 1
ATOM 2591 C C . GLN A 1 321 ? 14.843 -10.487 -19.044 1.00 54.09 321 GLN A C 1
ATOM 2593 O O . GLN A 1 321 ? 14.161 -11.090 -19.872 1.00 54.09 321 GLN A O 1
ATOM 2598 N N . PHE A 1 322 ? 14.852 -10.826 -17.751 1.00 59.62 322 PHE A N 1
ATOM 2599 C CA . PHE A 1 322 ? 14.085 -11.946 -17.196 1.00 59.62 322 PHE A CA 1
ATOM 2600 C C . PHE A 1 322 ? 12.614 -11.581 -16.948 1.00 59.62 322 PHE A C 1
ATOM 2602 O O . PHE A 1 322 ? 11.743 -12.449 -17.007 1.00 59.62 322 PHE A O 1
ATOM 2609 N N . PHE A 1 323 ? 12.309 -10.294 -16.740 1.00 57.34 323 PHE A N 1
ATOM 2610 C CA . PHE A 1 323 ? 10.948 -9.828 -16.459 1.00 57.34 323 PHE A CA 1
ATOM 2611 C C . PHE A 1 323 ? 9.947 -10.186 -17.562 1.00 57.34 323 PHE A C 1
ATOM 2613 O O . PHE A 1 323 ? 8.932 -10.772 -17.209 1.00 57.34 323 PHE A O 1
ATOM 2620 N N . PRO A 1 324 ? 10.207 -9.962 -18.868 1.00 54.12 324 PRO A N 1
ATOM 2621 C CA . PRO A 1 324 ? 9.323 -10.416 -19.944 1.00 54.12 324 PRO A CA 1
ATOM 2622 C C . PRO A 1 324 ? 8.964 -11.906 -19.896 1.00 54.12 324 PRO A C 1
ATOM 2624 O O . PRO A 1 324 ? 7.846 -12.259 -20.264 1.00 54.12 324 PRO A O 1
ATOM 2627 N N . VAL A 1 325 ? 9.880 -12.766 -19.433 1.00 48.03 325 VAL A N 1
ATOM 2628 C CA . VAL A 1 325 ? 9.700 -14.225 -19.430 1.00 48.03 325 VAL A CA 1
ATOM 2629 C C . VAL A 1 325 ? 8.597 -14.641 -18.454 1.00 48.03 325 VAL A C 1
ATOM 2631 O O . VAL A 1 325 ? 7.767 -15.481 -18.801 1.00 48.03 325 VAL A O 1
ATOM 2634 N N . ILE A 1 326 ? 8.528 -14.013 -17.275 1.00 48.06 326 ILE A N 1
ATOM 2635 C CA . ILE A 1 326 ? 7.609 -14.406 -16.196 1.00 48.06 326 ILE A CA 1
ATOM 2636 C C . ILE A 1 326 ? 6.133 -14.179 -16.589 1.00 48.06 326 ILE A C 1
ATOM 2638 O O . ILE A 1 326 ? 5.373 -15.148 -16.550 1.00 48.06 326 ILE A O 1
ATOM 2642 N N . PRO A 1 327 ? 5.688 -13.000 -17.075 1.00 42.94 327 PRO A N 1
ATOM 2643 C CA . PRO A 1 327 ? 4.338 -12.845 -17.597 1.00 42.94 327 PRO A CA 1
ATOM 2644 C C . PRO A 1 327 ? 4.107 -13.545 -18.927 1.00 42.94 327 PRO A C 1
ATOM 2646 O O . PRO A 1 327 ? 2.959 -13.859 -19.185 1.00 42.94 327 PRO A O 1
ATOM 2649 N N . THR A 1 328 ? 5.114 -13.854 -19.759 1.00 40.28 328 THR A N 1
ATOM 2650 C CA . THR A 1 328 ? 4.855 -14.739 -20.915 1.00 40.28 328 THR A CA 1
ATOM 2651 C C . THR A 1 328 ? 4.651 -16.199 -20.519 1.00 40.28 328 THR A C 1
ATOM 2653 O O . THR A 1 328 ? 3.921 -16.888 -21.218 1.00 40.28 328 THR A O 1
ATOM 2656 N N . LEU A 1 329 ? 5.217 -16.658 -19.397 1.00 40.47 329 LEU A N 1
ATOM 2657 C CA . LEU A 1 329 ? 4.940 -17.975 -18.815 1.00 40.47 329 LEU A CA 1
ATOM 2658 C C . LEU A 1 329 ? 3.569 -17.998 -18.118 1.00 40.47 329 LEU A C 1
ATOM 2660 O O . LEU A 1 329 ? 2.756 -18.880 -18.365 1.00 40.47 329 LEU A O 1
ATOM 2664 N N . ILE A 1 330 ? 3.262 -16.992 -17.296 1.00 44.12 330 ILE A N 1
ATOM 2665 C CA . ILE A 1 330 ? 1.950 -16.879 -16.638 1.00 44.12 330 ILE A CA 1
ATOM 2666 C C . ILE A 1 330 ? 0.840 -16.655 -17.677 1.00 44.12 330 ILE A C 1
ATOM 2668 O O . ILE A 1 330 ? -0.222 -17.266 -17.582 1.00 44.12 330 ILE A O 1
ATOM 2672 N N . ALA A 1 331 ? 1.084 -15.833 -18.701 1.00 39.56 331 ALA A N 1
ATOM 2673 C CA . ALA A 1 331 ? 0.141 -15.623 -19.791 1.00 39.56 331 ALA A CA 1
ATOM 2674 C C . ALA A 1 331 ? 0.125 -16.765 -20.810 1.00 39.56 331 ALA A C 1
ATOM 2676 O O . ALA A 1 331 ? -0.879 -16.868 -21.493 1.00 39.56 331 ALA A O 1
ATOM 2677 N N . SER A 1 332 ? 1.136 -17.637 -20.928 1.00 35.91 332 SER A N 1
ATOM 2678 C CA . SER A 1 332 ? 0.979 -18.863 -21.727 1.00 35.91 332 SER A CA 1
ATOM 2679 C C . SER A 1 332 ? 0.106 -19.877 -20.993 1.00 35.91 332 SER A C 1
ATOM 2681 O O . SER A 1 332 ? -0.800 -20.429 -21.605 1.00 35.91 332 SER A O 1
ATOM 2683 N N . LEU A 1 333 ? 0.280 -20.036 -19.677 1.00 40.28 333 LEU A N 1
ATOM 2684 C CA . LEU A 1 333 ? -0.598 -20.860 -18.840 1.00 40.28 333 LEU A CA 1
ATOM 2685 C C . LEU A 1 333 ? -2.047 -20.335 -18.854 1.00 40.28 333 LEU A C 1
ATOM 2687 O O . LEU A 1 333 ? -2.973 -21.094 -19.127 1.00 40.28 333 LEU A O 1
ATOM 2691 N N . LEU A 1 334 ? -2.255 -19.028 -18.651 1.00 40.53 334 LEU A N 1
ATOM 2692 C CA . LEU A 1 334 ? -3.584 -18.410 -18.753 1.00 40.53 334 LEU A CA 1
ATOM 2693 C C . LEU A 1 334 ? -4.136 -18.400 -20.184 1.00 40.53 334 LEU A C 1
ATOM 2695 O O . LEU A 1 334 ? -5.334 -18.601 -20.353 1.00 40.53 334 LEU A O 1
ATOM 2699 N N . ALA A 1 335 ? -3.315 -18.179 -21.215 1.00 33.84 335 ALA A N 1
ATOM 2700 C CA . ALA A 1 335 ? -3.787 -18.205 -22.598 1.00 33.84 335 ALA A CA 1
ATOM 2701 C C . ALA A 1 335 ? -4.123 -19.619 -23.064 1.00 33.84 335 ALA A C 1
ATOM 2703 O O . ALA A 1 335 ? -5.043 -19.738 -23.853 1.00 33.84 335 ALA A O 1
ATOM 2704 N N . VAL A 1 336 ? -3.474 -20.677 -22.567 1.00 38.94 336 VAL A N 1
ATOM 2705 C CA . VAL A 1 336 ? -3.954 -22.054 -22.775 1.00 38.94 336 VAL A CA 1
ATOM 2706 C C . VAL A 1 336 ? -5.356 -22.189 -22.172 1.00 38.94 336 VAL A C 1
ATOM 2708 O O . VAL A 1 336 ? -6.301 -22.444 -22.913 1.00 38.94 336 VAL A O 1
ATOM 2711 N N . SER A 1 337 ? -5.538 -21.858 -20.888 1.00 38.47 337 SER A N 1
ATOM 2712 C CA . SER A 1 337 ? -6.855 -21.907 -20.225 1.00 38.47 337 SER A CA 1
ATOM 2713 C C . SER A 1 337 ? -7.940 -21.049 -20.899 1.00 38.47 337 SER A C 1
ATOM 2715 O O . SER A 1 337 ? -9.117 -21.398 -20.859 1.00 38.47 337 SER A O 1
ATOM 2717 N N . ILE A 1 338 ? -7.572 -19.918 -21.513 1.00 38.53 338 ILE A N 1
ATOM 2718 C CA . ILE A 1 338 ? -8.502 -18.984 -22.170 1.00 38.53 338 ILE A CA 1
ATOM 2719 C C . ILE A 1 338 ? -8.710 -19.320 -23.657 1.00 38.53 338 ILE A C 1
ATOM 2721 O O . ILE A 1 338 ? -9.796 -19.082 -24.180 1.00 38.53 338 ILE A O 1
ATOM 2725 N N . LEU A 1 339 ? -7.735 -19.915 -24.349 1.00 37.34 339 LEU A N 1
ATOM 2726 C CA . LEU A 1 339 ? -7.914 -20.437 -25.709 1.00 37.34 339 LEU A CA 1
ATOM 2727 C C . LEU A 1 339 ? -8.813 -21.674 -25.696 1.00 37.34 339 LEU A C 1
ATOM 2729 O O . LEU A 1 339 ? -9.665 -21.783 -26.572 1.00 37.34 339 LEU A O 1
ATOM 2733 N N . GLU A 1 340 ? -8.725 -22.525 -24.671 1.00 38.56 340 GLU A N 1
ATOM 2734 C CA . GLU A 1 340 ? -9.679 -23.618 -24.427 1.00 38.56 340 GLU A CA 1
ATOM 2735 C C . GLU A 1 340 ? -11.137 -23.115 -24.346 1.00 38.56 340 GLU A C 1
ATOM 2737 O O . GLU A 1 340 ? -12.059 -23.800 -24.788 1.00 38.56 340 GLU A O 1
ATOM 2742 N N . LEU A 1 341 ? -11.344 -21.888 -23.846 1.00 38.78 341 LEU A N 1
ATOM 2743 C CA . LEU A 1 341 ? -12.652 -21.226 -23.754 1.00 38.78 341 LEU A CA 1
ATOM 2744 C C . LEU A 1 341 ? -13.047 -20.474 -25.042 1.00 38.78 341 LEU A C 1
ATOM 2746 O O . LEU A 1 341 ? -14.199 -20.548 -25.471 1.00 38.78 341 LEU A O 1
ATOM 2750 N N . LEU A 1 342 ? -12.119 -19.747 -25.678 1.00 36.06 342 LEU A N 1
ATOM 2751 C CA . LEU A 1 342 ? -12.404 -18.877 -26.833 1.00 36.06 342 LEU A CA 1
ATOM 2752 C C . LEU A 1 342 ? -12.371 -19.590 -28.195 1.00 36.06 342 LEU A C 1
ATOM 2754 O O . LEU A 1 342 ? -12.999 -19.105 -29.144 1.00 36.06 342 LEU A O 1
ATOM 2758 N N . ARG A 1 343 ? -11.713 -20.755 -28.300 1.00 39.16 343 ARG A N 1
ATOM 2759 C CA . ARG A 1 343 ? -11.725 -21.623 -29.497 1.00 39.16 343 ARG A CA 1
ATOM 2760 C C . ARG A 1 343 ? -13.150 -21.977 -29.938 1.00 39.16 343 ARG A C 1
ATOM 2762 O O . ARG A 1 343 ? -13.399 -22.131 -31.128 1.00 39.16 343 ARG A O 1
ATOM 2769 N N . ASN A 1 344 ? -14.089 -21.999 -28.994 1.00 40.84 344 ASN A N 1
ATOM 2770 C CA . ASN A 1 344 ? -15.491 -22.352 -29.207 1.00 40.84 344 ASN A CA 1
ATOM 2771 C C . ASN A 1 344 ? -16.376 -21.181 -29.699 1.00 40.84 344 ASN A C 1
ATOM 2773 O O . ASN A 1 344 ? -17.592 -21.340 -29.741 1.00 40.84 344 ASN A O 1
ATOM 2777 N N . SER A 1 345 ? -15.819 -19.998 -30.023 1.00 42.16 345 SER A N 1
ATOM 2778 C CA . SER A 1 345 ? -16.631 -18.781 -30.241 1.00 42.16 345 SER A CA 1
ATOM 2779 C C . SER A 1 345 ? -16.390 -17.992 -31.542 1.00 42.16 345 SER A C 1
ATOM 2781 O O . SER A 1 345 ? -17.362 -17.626 -32.201 1.00 42.16 345 SER A O 1
ATOM 2783 N N . PHE A 1 346 ? -15.144 -17.676 -31.930 1.00 36.25 346 PHE A N 1
ATOM 2784 C CA . PHE A 1 346 ? -14.914 -16.470 -32.761 1.00 36.25 346 PHE A CA 1
ATOM 2785 C C . PHE A 1 346 ? -14.487 -16.669 -34.235 1.00 36.25 346 PHE A C 1
ATOM 2787 O O . PHE A 1 346 ? -14.481 -15.707 -35.002 1.00 36.25 346 PHE A O 1
ATOM 2794 N N . ILE A 1 347 ? -14.137 -17.883 -34.675 1.00 43.53 347 ILE A N 1
ATOM 2795 C CA . ILE A 1 347 ? -13.450 -18.100 -35.974 1.00 43.53 347 ILE A CA 1
ATOM 2796 C C . ILE A 1 347 ? -14.319 -17.789 -37.218 1.00 43.53 347 ILE A C 1
ATOM 2798 O O . ILE A 1 347 ? -13.789 -17.496 -38.286 1.00 43.53 347 ILE A O 1
ATOM 2802 N N . VAL A 1 348 ? -15.649 -17.791 -37.097 1.00 39.53 348 VAL A N 1
ATOM 2803 C CA . VAL A 1 348 ? -16.573 -17.865 -38.249 1.00 39.53 348 VAL A CA 1
ATOM 2804 C C . VAL A 1 348 ? -16.675 -16.581 -39.104 1.00 39.53 348 VAL A C 1
ATOM 2806 O O . VAL A 1 348 ? -17.084 -16.670 -40.259 1.00 39.53 348 VAL A O 1
ATOM 2809 N N . LYS A 1 349 ? -16.372 -15.375 -38.586 1.00 36.34 349 LYS A N 1
ATOM 2810 C CA . LYS A 1 349 ? -17.076 -14.165 -39.083 1.00 36.34 349 LYS A CA 1
ATOM 2811 C C . LYS A 1 349 ? -16.352 -13.170 -40.017 1.00 36.34 349 LYS A C 1
ATOM 2813 O O . LYS A 1 349 ? -17.050 -12.550 -40.815 1.00 36.34 349 LYS A O 1
ATOM 2818 N N . HIS A 1 350 ? -15.030 -12.945 -39.940 1.00 40.28 350 HIS A N 1
ATOM 2819 C CA . HIS A 1 350 ? -14.453 -11.668 -40.446 1.00 40.28 350 HIS A CA 1
ATOM 2820 C C . HIS A 1 350 ? -13.201 -11.689 -41.358 1.00 40.28 350 HIS A C 1
ATOM 2822 O O . HIS A 1 350 ? -12.633 -10.632 -41.616 1.00 40.28 350 HIS A O 1
ATOM 2828 N N . LEU A 1 351 ? -12.807 -12.819 -41.954 1.00 36.22 351 LEU A N 1
ATOM 2829 C CA . LEU A 1 351 ? -11.655 -12.902 -42.886 1.00 36.22 351 LEU A CA 1
ATOM 2830 C C . LEU A 1 351 ? -11.916 -12.377 -44.328 1.00 36.22 351 LEU A C 1
ATOM 2832 O O . LEU A 1 351 ? -11.351 -12.901 -45.282 1.00 36.22 351 LEU A O 1
ATOM 2836 N N . ARG A 1 352 ? -12.800 -11.385 -44.531 1.00 36.75 352 ARG A N 1
ATOM 2837 C CA . ARG A 1 352 ? -13.363 -11.077 -45.872 1.00 36.75 352 ARG A CA 1
ATOM 2838 C C . ARG A 1 352 ? -13.223 -9.637 -46.382 1.00 36.75 352 ARG A C 1
ATOM 2840 O O . ARG A 1 352 ? -13.905 -9.285 -47.340 1.00 36.75 352 ARG A O 1
ATOM 2847 N N . ILE A 1 353 ? -12.408 -8.797 -45.743 1.00 36.97 353 ILE A N 1
ATOM 2848 C CA . ILE A 1 353 ? -12.285 -7.369 -46.082 1.00 36.97 353 ILE A CA 1
ATOM 2849 C C . ILE A 1 353 ? -10.804 -6.973 -46.164 1.00 36.97 353 ILE A C 1
ATOM 2851 O O . ILE A 1 353 ? -10.155 -6.815 -45.134 1.00 36.97 353 ILE A O 1
ATOM 2855 N N . LEU A 1 354 ? -10.328 -6.866 -47.411 1.00 41.53 354 LEU A N 1
ATOM 2856 C CA . LEU A 1 354 ? -9.629 -5.712 -48.010 1.00 41.53 354 LEU A CA 1
ATOM 2857 C C . LEU A 1 354 ? -8.581 -5.014 -47.111 1.00 41.53 354 LEU A C 1
ATOM 2859 O O . LEU A 1 354 ? -8.936 -4.382 -46.120 1.00 41.53 354 LEU A O 1
ATOM 2863 N N . ASP A 1 355 ? -7.279 -5.027 -47.404 1.00 42.50 355 ASP A N 1
ATOM 2864 C CA . ASP A 1 355 ? -6.575 -5.427 -48.639 1.00 42.50 355 ASP A CA 1
ATOM 2865 C C . ASP A 1 355 ? -7.007 -4.644 -49.896 1.00 42.50 355 ASP A C 1
ATOM 2867 O O . ASP A 1 355 ? -7.574 -5.196 -50.834 1.00 42.50 355 ASP A O 1
ATOM 2871 N N . ASP A 1 356 ? -6.763 -3.330 -49.870 1.00 38.59 356 ASP A N 1
ATOM 2872 C CA . ASP A 1 356 ? -6.536 -2.500 -51.062 1.00 38.59 356 ASP A CA 1
ATOM 2873 C C . ASP A 1 356 ? -5.555 -1.357 -50.693 1.00 38.59 356 ASP A C 1
ATOM 2875 O O . ASP A 1 356 ? -5.538 -0.908 -49.541 1.00 38.59 356 ASP A O 1
ATOM 2879 N N . ASP A 1 357 ? -4.688 -0.926 -51.618 1.00 47.59 357 ASP A N 1
ATOM 2880 C CA . ASP A 1 357 ? -3.498 -0.091 -51.335 1.00 47.59 357 ASP A CA 1
ATOM 2881 C C . ASP A 1 357 ? -3.432 1.193 -52.183 1.00 47.59 357 ASP A C 1
ATOM 2883 O O . ASP A 1 357 ? -3.915 1.274 -53.309 1.00 47.59 357 ASP A O 1
ATOM 2887 N N . SER A 1 358 ? -2.744 2.215 -51.665 1.00 40.38 358 SER A N 1
ATOM 2888 C CA . 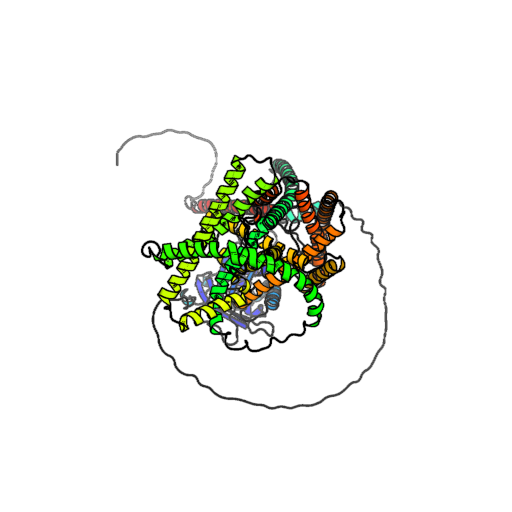SER A 1 358 ? -2.333 3.385 -52.452 1.00 40.38 358 SER A CA 1
ATOM 2889 C C . SER A 1 358 ? -0.981 3.984 -52.027 1.00 40.38 358 SER A C 1
ATOM 2891 O O . SER A 1 358 ? -0.700 5.159 -52.277 1.00 40.38 358 SER A O 1
ATOM 2893 N N . SER A 1 359 ? -0.087 3.179 -51.442 1.00 42.75 359 SER A N 1
ATOM 2894 C CA . SER A 1 359 ? 1.301 3.543 -51.080 1.00 42.75 359 SER A CA 1
ATOM 2895 C C . SER A 1 359 ? 2.201 3.856 -52.297 1.00 42.75 359 SER A C 1
ATOM 2897 O O . SER A 1 359 ? 3.360 4.268 -52.168 1.00 42.75 359 SER A O 1
ATOM 2899 N N . PHE A 1 360 ? 1.647 3.701 -53.501 1.00 47.00 360 PHE A N 1
ATOM 2900 C CA . PHE A 1 360 ? 2.279 3.694 -54.821 1.00 47.00 360 PHE A CA 1
ATOM 2901 C C . PHE A 1 360 ? 3.149 4.919 -55.171 1.00 47.00 360 PHE A C 1
ATOM 2903 O O . PHE A 1 360 ? 4.005 4.838 -56.049 1.00 47.00 360 PHE A O 1
ATOM 2910 N N . LYS A 1 361 ? 3.001 6.063 -54.487 1.00 40.72 361 LYS A N 1
ATOM 2911 C CA . LYS A 1 361 ? 3.854 7.249 -54.725 1.00 40.72 361 LYS A CA 1
ATOM 2912 C C . LYS A 1 361 ? 5.243 7.168 -54.074 1.00 40.72 361 LYS A C 1
ATOM 2914 O O . LYS A 1 361 ? 6.150 7.861 -54.528 1.00 40.72 361 LYS A O 1
ATOM 2919 N N . VAL A 1 362 ? 5.452 6.295 -53.082 1.00 49.12 362 VAL A N 1
ATOM 2920 C CA . VAL A 1 362 ? 6.790 6.031 -52.503 1.00 49.12 362 VAL A CA 1
ATOM 2921 C C . VAL A 1 362 ? 7.649 5.181 -53.455 1.00 49.12 362 VAL A C 1
ATOM 2923 O O . VAL A 1 362 ? 8.866 5.356 -53.540 1.00 49.12 362 VAL A O 1
ATOM 2926 N N . PHE A 1 363 ? 6.997 4.306 -54.229 1.00 45.22 363 PHE A N 1
ATOM 2927 C CA . PHE A 1 363 ? 7.586 3.313 -55.133 1.00 45.22 363 PHE A CA 1
ATOM 2928 C C . PHE A 1 363 ? 8.733 3.862 -56.000 1.00 45.22 363 PHE A C 1
ATOM 2930 O O . PHE A 1 363 ? 9.851 3.345 -55.965 1.00 45.22 363 PHE A O 1
ATOM 2937 N N . LYS A 1 364 ? 8.489 4.958 -56.734 1.00 40.81 364 LYS A N 1
ATOM 2938 C CA . LYS A 1 364 ? 9.391 5.437 -57.798 1.00 40.81 364 LYS A CA 1
ATOM 2939 C C . LYS A 1 364 ? 10.766 5.914 -57.301 1.00 40.81 364 LYS A C 1
ATOM 2941 O O . LYS A 1 364 ? 11.712 5.901 -58.082 1.00 40.81 364 LYS A O 1
ATOM 2946 N N . LYS A 1 365 ? 10.904 6.303 -56.024 1.00 42.09 365 LYS A N 1
ATOM 2947 C CA . LYS A 1 365 ? 12.204 6.689 -55.438 1.00 42.09 365 LYS A CA 1
ATOM 2948 C C . LYS A 1 365 ? 12.996 5.481 -54.924 1.00 42.09 365 LYS A C 1
ATOM 2950 O O . LYS A 1 365 ? 14.221 5.490 -54.993 1.00 42.09 365 LYS A O 1
ATOM 2955 N N . ASN A 1 366 ? 12.308 4.436 -54.464 1.00 46.38 366 ASN A N 1
ATOM 2956 C CA . ASN A 1 366 ? 12.949 3.218 -53.966 1.00 46.38 366 ASN A CA 1
ATOM 2957 C C . ASN A 1 366 ? 13.492 2.352 -55.112 1.00 46.38 366 ASN A C 1
ATOM 2959 O O . ASN A 1 366 ? 14.604 1.848 -54.998 1.00 46.38 366 ASN A O 1
ATOM 2963 N N . VAL A 1 367 ? 12.765 2.251 -56.235 1.00 46.72 367 VAL A N 1
ATOM 2964 C CA . VAL A 1 367 ? 13.144 1.429 -57.407 1.00 46.72 367 VAL A CA 1
ATOM 2965 C C . VAL A 1 367 ? 14.582 1.677 -57.883 1.00 46.72 367 VAL A C 1
ATOM 2967 O O . VAL A 1 367 ? 15.283 0.723 -58.209 1.00 46.72 367 VAL A O 1
ATOM 2970 N N . LEU A 1 368 ? 15.055 2.930 -57.893 1.00 42.31 368 LEU A N 1
ATOM 2971 C CA . LEU A 1 368 ? 16.392 3.254 -58.405 1.00 42.31 368 LEU A CA 1
ATOM 2972 C C . LEU A 1 368 ? 17.527 2.765 -57.484 1.00 42.31 368 LEU A C 1
ATOM 2974 O O . LEU A 1 368 ? 18.562 2.323 -57.974 1.00 42.31 368 LEU A O 1
ATOM 2978 N N . LEU A 1 369 ? 17.315 2.792 -56.163 1.00 47.38 369 LEU A N 1
ATOM 2979 C CA . LEU A 1 369 ? 18.226 2.186 -55.183 1.00 47.38 369 LEU A CA 1
ATOM 2980 C C . LEU A 1 369 ? 18.123 0.656 -55.216 1.00 47.38 369 LEU A C 1
ATOM 2982 O O . LEU A 1 369 ? 19.141 -0.033 -55.237 1.00 47.38 369 LEU A O 1
ATOM 2986 N N . SER A 1 370 ? 16.898 0.128 -55.319 1.00 46.00 370 SER A N 1
ATOM 2987 C CA . SER A 1 370 ? 16.658 -1.310 -55.440 1.00 46.00 370 SER A CA 1
ATOM 2988 C C . SER A 1 370 ? 17.351 -1.923 -56.653 1.00 46.00 370 SER A C 1
ATOM 2990 O O . SER A 1 370 ? 17.824 -3.040 -56.536 1.00 46.00 370 SER A O 1
ATOM 2992 N N . LEU A 1 371 ? 17.474 -1.232 -57.792 1.00 44.00 371 LEU A N 1
ATOM 2993 C CA . LEU A 1 371 ? 18.186 -1.764 -58.963 1.00 44.00 371 LEU A CA 1
ATOM 2994 C C . LEU A 1 371 ? 19.682 -2.019 -58.699 1.00 44.00 371 LEU A C 1
ATOM 2996 O O . LEU A 1 371 ? 20.213 -3.029 -59.159 1.00 44.00 371 LEU A O 1
ATOM 3000 N N . TYR A 1 372 ? 20.345 -1.162 -57.917 1.00 45.53 372 TYR A N 1
ATOM 3001 C CA . TYR A 1 372 ? 21.743 -1.368 -57.521 1.00 45.53 372 TYR A CA 1
ATOM 3002 C C . TYR A 1 372 ? 21.876 -2.537 -56.532 1.00 45.53 372 TYR A C 1
ATOM 3004 O O . TYR A 1 372 ? 22.680 -3.450 -56.744 1.00 45.53 372 TYR A O 1
ATOM 3012 N N . ASP A 1 373 ? 21.018 -2.566 -55.505 1.00 49.66 373 ASP A N 1
ATOM 3013 C CA . ASP A 1 373 ? 20.947 -3.683 -54.557 1.00 49.66 373 ASP A CA 1
ATOM 3014 C C . ASP A 1 373 ? 20.598 -5.008 -55.252 1.00 49.66 373 ASP A C 1
ATOM 3016 O O . ASP A 1 373 ? 21.147 -6.042 -54.883 1.00 49.66 373 ASP A O 1
ATOM 3020 N N . ILE A 1 374 ? 19.725 -5.010 -56.263 1.00 51.12 374 ILE A N 1
ATOM 3021 C CA . ILE A 1 374 ? 19.340 -6.205 -57.026 1.00 51.12 374 ILE A CA 1
ATOM 3022 C C . ILE A 1 374 ? 20.557 -6.800 -57.729 1.00 51.12 374 ILE A C 1
ATOM 3024 O O . ILE A 1 374 ? 20.771 -8.001 -57.608 1.00 51.12 374 ILE A O 1
ATOM 3028 N N . ILE A 1 375 ? 21.385 -5.996 -58.402 1.00 49.44 375 ILE A N 1
ATOM 3029 C CA . ILE A 1 375 ? 22.577 -6.497 -59.108 1.00 49.44 375 ILE A CA 1
ATOM 3030 C C . ILE A 1 375 ? 23.591 -7.084 -58.112 1.00 49.44 375 ILE A C 1
ATOM 3032 O O . ILE A 1 375 ? 24.080 -8.201 -58.307 1.00 49.44 375 ILE A O 1
ATOM 3036 N N . TYR A 1 376 ? 23.855 -6.385 -57.002 1.00 51.22 376 TYR A N 1
ATOM 3037 C CA . TYR A 1 376 ? 24.775 -6.864 -55.965 1.00 51.22 376 TYR A CA 1
ATOM 3038 C C . TYR A 1 376 ? 24.255 -8.123 -55.246 1.00 51.22 376 TYR A C 1
ATOM 3040 O O . TYR A 1 376 ? 25.014 -9.061 -54.986 1.00 51.22 376 TYR A O 1
ATOM 3048 N N . ASN A 1 377 ? 22.952 -8.193 -54.956 1.00 51.53 377 ASN A N 1
ATOM 3049 C CA . ASN A 1 377 ? 22.341 -9.383 -54.369 1.00 51.53 377 ASN A CA 1
ATOM 3050 C C . ASN A 1 377 ? 22.287 -10.544 -55.368 1.00 51.53 377 ASN A C 1
ATOM 3052 O O . ASN A 1 377 ? 22.538 -11.669 -54.955 1.00 51.53 377 ASN A O 1
ATOM 3056 N N . LEU A 1 378 ? 22.028 -10.310 -56.658 1.00 52.72 378 LEU A N 1
ATOM 3057 C CA . LEU A 1 378 ? 21.973 -11.362 -57.679 1.00 52.72 378 LEU A CA 1
ATOM 3058 C C . LEU A 1 378 ? 23.328 -12.072 -57.825 1.00 52.72 378 LEU A C 1
ATOM 3060 O O . LEU A 1 378 ? 23.372 -13.301 -57.821 1.00 52.72 378 LEU A O 1
ATOM 3064 N N . ALA A 1 379 ? 24.433 -11.318 -57.843 1.00 52.22 379 ALA A N 1
ATOM 3065 C CA . ALA A 1 379 ? 25.784 -11.884 -57.839 1.00 52.22 379 ALA A CA 1
ATOM 3066 C C . ALA A 1 379 ? 26.044 -12.760 -56.594 1.00 52.22 379 ALA A C 1
ATOM 3068 O O . ALA A 1 379 ? 26.500 -13.898 -56.712 1.00 52.22 379 ALA A O 1
ATOM 3069 N N . ASN A 1 380 ? 25.680 -12.269 -55.401 1.00 56.22 380 ASN A N 1
ATOM 3070 C CA . ASN A 1 380 ? 25.789 -13.031 -54.151 1.00 56.22 380 ASN A CA 1
ATOM 3071 C C . ASN A 1 380 ? 24.857 -14.261 -54.112 1.00 56.22 380 ASN A C 1
ATOM 3073 O O . ASN A 1 380 ? 25.218 -15.292 -53.545 1.00 56.22 380 ASN A O 1
ATOM 3077 N N . VAL A 1 381 ? 23.663 -14.179 -54.709 1.00 55.91 381 VAL A N 1
ATOM 3078 C CA . VAL A 1 381 ? 22.706 -15.290 -54.803 1.00 55.91 381 VAL A CA 1
ATOM 3079 C C . VAL A 1 381 ? 23.277 -16.405 -55.674 1.00 55.91 381 VAL A C 1
ATOM 3081 O O . VAL A 1 381 ? 23.356 -17.540 -55.212 1.00 55.91 381 VAL A O 1
ATOM 3084 N N . VAL A 1 382 ? 23.734 -16.094 -56.888 1.00 58.16 382 VAL A N 1
ATOM 3085 C CA . VAL A 1 382 ? 24.282 -17.104 -57.805 1.00 58.16 382 VAL A CA 1
ATOM 3086 C C . VAL A 1 382 ? 25.540 -17.753 -57.218 1.00 58.16 382 VAL A C 1
ATOM 3088 O O . VAL A 1 382 ? 25.595 -18.976 -57.094 1.00 58.16 382 VAL A O 1
ATOM 3091 N N . ALA A 1 383 ? 26.517 -16.953 -56.781 1.00 55.22 383 ALA A N 1
ATOM 3092 C CA . ALA A 1 383 ? 27.796 -17.477 -56.304 1.00 55.22 383 ALA A CA 1
ATOM 3093 C C . ALA A 1 383 ? 27.684 -18.256 -54.979 1.00 55.22 383 ALA A C 1
ATOM 3095 O O . ALA A 1 383 ? 28.241 -19.345 -54.863 1.00 55.22 383 ALA A O 1
ATOM 3096 N N . TRP A 1 384 ? 26.968 -17.725 -53.980 1.00 55.41 384 TRP A N 1
ATOM 3097 C CA . TRP A 1 384 ? 26.973 -18.289 -52.621 1.00 55.41 384 TRP A CA 1
ATOM 3098 C C . TRP A 1 384 ? 25.759 -19.177 -52.310 1.00 55.41 384 TRP A C 1
ATOM 3100 O O . TRP A 1 384 ? 25.883 -20.127 -51.537 1.00 55.41 384 TRP A O 1
ATOM 3110 N N . ARG A 1 385 ? 24.585 -18.900 -52.903 1.00 53.97 385 ARG A N 1
ATOM 3111 C CA . ARG A 1 385 ? 23.316 -19.587 -52.569 1.00 53.97 385 ARG A CA 1
ATOM 3112 C C . ARG A 1 385 ? 22.886 -20.661 -53.564 1.00 53.97 385 ARG A C 1
ATOM 3114 O O . ARG A 1 385 ? 22.017 -21.448 -53.212 1.00 53.97 385 ARG A O 1
ATOM 3121 N N . ILE A 1 386 ? 23.440 -20.684 -54.776 1.00 57.00 386 ILE A N 1
ATOM 3122 C CA . ILE A 1 386 ? 23.113 -21.702 -55.788 1.00 57.00 386 ILE A CA 1
ATOM 3123 C C . ILE A 1 386 ? 24.264 -22.700 -55.939 1.00 57.00 386 ILE A C 1
ATOM 3125 O O . ILE A 1 386 ? 24.034 -23.900 -55.835 1.00 57.00 386 ILE A O 1
ATOM 3129 N N . LEU A 1 387 ? 25.495 -22.216 -56.143 1.00 54.50 387 LEU A N 1
ATOM 3130 C CA . LEU A 1 387 ? 26.614 -23.072 -56.558 1.00 54.50 387 LEU A CA 1
ATOM 3131 C C . LEU A 1 387 ? 27.344 -23.803 -55.416 1.00 54.50 387 LEU A C 1
ATOM 3133 O O . LEU A 1 387 ? 27.744 -24.944 -55.619 1.00 54.50 387 LEU A O 1
ATOM 3137 N N . TRP A 1 388 ? 27.513 -23.183 -54.240 1.00 56.16 388 TRP A N 1
ATOM 3138 C CA . TRP A 1 388 ? 28.384 -23.722 -53.175 1.00 56.16 388 TRP A CA 1
ATOM 3139 C C . TRP A 1 388 ? 27.669 -23.993 -51.842 1.00 56.16 388 TRP A C 1
ATOM 3141 O O . TRP A 1 388 ? 27.445 -25.145 -51.482 1.00 56.16 388 TRP A O 1
ATOM 3151 N N . GLY A 1 389 ? 27.254 -22.957 -51.103 1.00 59.44 389 GLY A N 1
ATOM 3152 C CA . GLY A 1 389 ? 26.835 -23.126 -49.702 1.00 59.44 389 GLY A CA 1
ATOM 3153 C C . GLY A 1 389 ? 25.493 -23.841 -49.477 1.00 59.44 389 GLY A C 1
ATOM 3154 O O . GLY A 1 389 ? 25.195 -24.245 -48.356 1.00 59.44 389 GLY A O 1
ATOM 3155 N N . HIS A 1 390 ? 24.660 -23.987 -50.510 1.00 63.84 390 HIS A N 1
ATOM 3156 C CA . HIS A 1 390 ? 23.322 -24.584 -50.399 1.00 63.84 390 HIS A CA 1
ATOM 3157 C C . HIS A 1 390 ? 23.304 -26.108 -50.639 1.00 63.84 390 HIS A C 1
ATOM 3159 O O . HIS A 1 390 ? 22.754 -26.809 -49.785 1.00 63.84 390 HIS A O 1
ATOM 3165 N N . PRO A 1 391 ? 23.935 -26.655 -51.705 1.00 67.81 391 PRO A N 1
ATOM 3166 C CA . PRO A 1 391 ? 24.087 -28.104 -51.869 1.00 67.81 391 PRO A CA 1
ATOM 3167 C C . PRO A 1 391 ? 24.740 -28.791 -50.663 1.00 67.81 391 PRO A C 1
ATOM 3169 O O . PRO A 1 391 ? 24.258 -29.832 -50.226 1.00 67.81 391 PRO A O 1
ATOM 3172 N N . GLU A 1 392 ? 25.777 -28.187 -50.073 1.00 61.97 392 GLU A N 1
ATOM 3173 C CA . GLU A 1 392 ? 26.479 -28.735 -48.901 1.00 61.97 392 GLU A CA 1
ATOM 3174 C C . GLU A 1 392 ? 25.564 -28.856 -47.670 1.00 61.97 392 GLU A C 1
ATOM 3176 O O . GLU A 1 392 ? 25.500 -29.912 -47.036 1.00 61.97 392 GLU A O 1
ATOM 3181 N N . VAL A 1 393 ? 24.805 -27.800 -47.351 1.00 67.94 393 VAL A N 1
ATOM 3182 C CA . VAL A 1 393 ? 23.883 -27.791 -46.201 1.00 67.94 393 VAL A CA 1
ATOM 3183 C C . VAL A 1 393 ? 22.731 -28.777 -46.403 1.00 67.94 393 VAL A C 1
ATOM 3185 O O . VAL A 1 393 ? 22.386 -29.492 -45.460 1.00 67.94 393 VAL A O 1
ATOM 3188 N N . ILE A 1 394 ? 22.171 -28.871 -47.616 1.00 70.12 394 ILE A N 1
ATOM 3189 C CA . ILE A 1 394 ? 21.141 -29.872 -47.935 1.00 70.12 394 ILE A CA 1
ATOM 3190 C C . ILE A 1 394 ? 21.712 -31.290 -47.863 1.00 70.12 394 ILE A C 1
ATOM 3192 O O . ILE A 1 394 ? 21.064 -32.162 -47.289 1.00 70.12 394 ILE A O 1
ATOM 3196 N N . SER A 1 395 ? 22.923 -31.527 -48.376 1.00 70.38 395 SER A N 1
ATOM 3197 C CA . SER A 1 395 ? 23.583 -32.836 -48.308 1.00 70.38 395 SER A CA 1
ATOM 3198 C C . SER A 1 395 ? 23.797 -33.282 -46.859 1.00 70.38 395 SER A C 1
ATOM 3200 O O . SER A 1 395 ? 23.475 -34.417 -46.512 1.00 70.38 395 SER A O 1
ATOM 3202 N N . TYR A 1 396 ? 24.273 -32.387 -45.985 1.00 75.81 396 TYR A N 1
ATOM 3203 C CA . TYR A 1 396 ? 24.423 -32.676 -44.556 1.00 75.81 396 TYR A CA 1
ATOM 3204 C C . TYR A 1 396 ? 23.074 -32.954 -43.870 1.00 75.81 396 TYR A C 1
ATOM 3206 O O . TYR A 1 396 ? 22.948 -33.948 -43.151 1.00 75.81 396 TYR A O 1
ATOM 3214 N N . TRP A 1 397 ? 22.051 -32.123 -44.111 1.00 74.19 397 TRP A N 1
ATOM 3215 C CA . TRP A 1 397 ? 20.715 -32.328 -43.538 1.00 74.19 397 TRP A CA 1
ATOM 3216 C C . TRP A 1 397 ? 20.078 -33.635 -44.015 1.00 74.19 397 TRP A C 1
ATOM 3218 O O . TRP A 1 397 ? 19.632 -34.423 -43.182 1.00 74.19 397 TRP A O 1
ATOM 3228 N N . ARG A 1 398 ? 20.070 -33.906 -45.329 1.00 74.44 398 ARG A N 1
ATOM 3229 C CA . ARG A 1 398 ? 19.470 -35.126 -45.885 1.00 74.44 398 ARG A CA 1
ATOM 3230 C C . ARG A 1 398 ? 20.239 -36.370 -45.463 1.00 74.44 398 ARG A C 1
ATOM 3232 O O . ARG A 1 398 ? 19.598 -37.322 -45.047 1.00 74.44 398 ARG A O 1
ATOM 3239 N N . GLY A 1 399 ? 21.573 -36.358 -45.493 1.00 76.44 399 GLY A N 1
ATOM 3240 C CA . GLY A 1 399 ? 22.385 -37.493 -45.041 1.00 76.44 399 GLY A CA 1
ATOM 3241 C C . GLY A 1 399 ? 22.161 -37.829 -43.563 1.00 76.44 399 GLY A C 1
ATOM 3242 O O . GLY A 1 399 ? 21.996 -38.994 -43.212 1.00 76.44 399 GLY A O 1
ATOM 3243 N N . THR A 1 400 ? 22.066 -36.812 -42.701 1.00 76.00 400 THR A N 1
ATOM 3244 C CA . THR A 1 400 ? 21.798 -36.994 -41.261 1.00 76.00 400 THR A CA 1
ATOM 3245 C C . THR A 1 400 ? 20.360 -37.466 -40.993 1.00 76.00 400 THR A C 1
ATOM 3247 O O . THR A 1 400 ? 20.130 -38.275 -40.097 1.00 76.00 400 THR A O 1
ATOM 3250 N N . TRP A 1 401 ? 19.386 -36.993 -41.778 1.00 80.88 401 TRP A N 1
ATOM 3251 C CA . TRP A 1 401 ? 17.989 -37.440 -41.716 1.00 80.88 401 TRP A CA 1
ATOM 3252 C C . TRP A 1 401 ? 17.842 -38.890 -42.199 1.00 80.88 401 TRP A C 1
ATOM 3254 O O . TRP A 1 401 ? 17.200 -39.697 -41.531 1.00 80.88 401 TRP A O 1
ATOM 3264 N N . GLU A 1 402 ? 18.482 -39.247 -43.316 1.00 78.62 402 GLU A N 1
ATOM 3265 C CA . GLU A 1 402 ? 18.448 -40.603 -43.870 1.00 78.62 402 GLU A CA 1
ATOM 3266 C C . GLU A 1 402 ? 19.152 -41.609 -42.959 1.00 78.62 402 GLU A C 1
ATOM 3268 O O . GLU A 1 402 ? 18.649 -42.707 -42.747 1.00 78.62 402 GLU A O 1
ATOM 3273 N N . PHE A 1 403 ? 20.264 -41.216 -42.332 1.00 79.62 403 PHE A N 1
ATOM 3274 C CA . PHE A 1 403 ? 20.917 -42.024 -41.306 1.00 79.62 403 PHE A CA 1
ATOM 3275 C C . PHE A 1 403 ? 19.956 -42.388 -40.159 1.00 79.62 403 PHE A C 1
ATOM 3277 O O . PHE A 1 403 ? 19.928 -43.538 -39.733 1.00 79.62 403 PHE A O 1
ATOM 3284 N N . MET A 1 404 ? 19.111 -41.457 -39.699 1.00 81.19 404 MET A N 1
ATOM 3285 C CA . MET A 1 404 ? 18.084 -41.766 -38.692 1.00 81.19 404 MET A CA 1
ATOM 3286 C C . MET A 1 404 ? 16.920 -42.608 -39.240 1.00 81.19 404 MET A C 1
ATOM 3288 O O . MET A 1 404 ? 16.315 -43.360 -38.480 1.00 81.19 404 MET A O 1
ATOM 3292 N N . ASN A 1 405 ? 16.619 -42.534 -40.540 1.00 80.44 405 ASN A N 1
ATOM 3293 C CA . ASN A 1 405 ? 15.637 -43.415 -41.184 1.00 80.44 405 ASN A CA 1
ATOM 3294 C C . ASN A 1 405 ? 16.139 -44.858 -41.347 1.00 80.44 405 ASN A C 1
ATOM 3296 O O . ASN A 1 405 ? 15.330 -45.777 -41.286 1.00 80.44 405 ASN A O 1
ATOM 3300 N N . LEU A 1 406 ? 17.449 -45.066 -41.526 1.00 80.88 406 LEU A N 1
ATOM 3301 C CA . LEU A 1 406 ? 18.062 -46.398 -41.639 1.00 80.88 406 LEU A CA 1
ATOM 3302 C C . LEU A 1 406 ? 18.092 -47.172 -40.309 1.00 80.88 406 LEU A C 1
ATOM 3304 O O . LEU A 1 406 ? 18.200 -48.395 -40.327 1.00 80.88 406 LEU A O 1
ATOM 3308 N N . TYR A 1 407 ? 17.970 -46.484 -39.168 1.00 84.31 407 TYR A N 1
ATOM 3309 C CA . TYR A 1 407 ? 17.975 -47.090 -37.830 1.00 84.31 407 TYR A CA 1
ATOM 3310 C C . TYR A 1 407 ? 16.734 -46.675 -37.008 1.00 84.31 407 TYR A C 1
ATOM 3312 O O . TYR A 1 407 ? 16.875 -46.047 -35.953 1.00 84.31 407 TYR A O 1
ATOM 3320 N N . PRO A 1 408 ? 15.506 -47.011 -37.453 1.00 78.69 408 PRO A N 1
ATOM 3321 C CA . PRO A 1 408 ? 14.270 -46.518 -36.839 1.00 78.69 408 PRO A CA 1
ATOM 3322 C C . PRO A 1 408 ? 14.054 -47.039 -35.409 1.00 78.69 408 PRO A C 1
ATOM 3324 O O . PRO A 1 408 ? 13.459 -46.338 -34.595 1.00 78.69 408 PRO A O 1
ATOM 3327 N N . GLU A 1 409 ? 14.591 -48.216 -35.070 1.00 82.44 409 GLU A N 1
ATOM 3328 C CA . GLU A 1 409 ? 14.570 -48.769 -33.705 1.00 82.44 409 GLU A CA 1
ATOM 3329 C C . GLU A 1 409 ? 15.412 -47.940 -32.718 1.00 82.44 409 GLU A C 1
ATOM 3331 O O . GLU A 1 409 ? 15.062 -47.812 -31.547 1.00 82.44 409 GLU A O 1
ATOM 3336 N N . ILE A 1 410 ? 16.506 -47.336 -33.199 1.00 83.31 410 ILE A N 1
ATOM 3337 C CA . ILE A 1 410 ? 17.387 -46.456 -32.413 1.00 83.31 410 ILE A CA 1
ATOM 3338 C C . ILE A 1 410 ? 16.823 -45.026 -32.384 1.00 83.31 410 ILE A C 1
ATOM 3340 O O . ILE A 1 410 ? 16.954 -44.314 -31.386 1.00 83.31 410 ILE A O 1
ATOM 3344 N N . PHE A 1 411 ? 16.164 -44.611 -33.469 1.00 84.38 411 PHE A N 1
ATOM 3345 C CA . PHE A 1 411 ? 15.634 -43.264 -33.673 1.00 84.38 411 PHE A CA 1
ATOM 3346 C C . PHE A 1 411 ? 14.113 -43.258 -33.951 1.00 84.38 411 PHE A C 1
ATOM 3348 O O . PHE A 1 411 ? 13.692 -42.856 -35.039 1.00 84.38 411 PHE A O 1
ATOM 3355 N N . PRO A 1 412 ? 13.250 -43.654 -32.995 1.00 87.56 412 PRO A N 1
ATOM 3356 C CA . PRO A 1 412 ? 11.800 -43.551 -33.162 1.00 87.56 412 PRO A CA 1
ATOM 3357 C C . PRO A 1 412 ? 11.329 -42.088 -33.061 1.00 87.56 412 PRO A C 1
ATOM 3359 O O . PRO A 1 412 ? 11.834 -41.309 -32.244 1.00 87.56 412 PRO A O 1
ATOM 3362 N N . GLY A 1 413 ? 10.342 -41.709 -33.882 1.00 85.69 413 GLY A N 1
ATOM 3363 C CA . GLY A 1 413 ? 9.943 -40.315 -34.134 1.00 85.69 413 GLY A CA 1
ATOM 3364 C C . GLY A 1 413 ? 9.687 -39.471 -32.882 1.00 85.69 413 GLY A C 1
ATOM 3365 O O . GLY A 1 413 ? 10.293 -38.409 -32.709 1.00 85.69 413 GLY A O 1
ATOM 3366 N N . MET A 1 414 ? 8.859 -39.976 -31.965 1.00 83.31 414 MET A N 1
ATOM 3367 C CA . MET A 1 414 ? 8.525 -39.301 -30.703 1.00 83.31 414 MET A CA 1
ATOM 3368 C C . MET A 1 414 ? 9.770 -38.996 -29.849 1.00 83.31 414 MET A C 1
ATOM 3370 O O . MET A 1 414 ? 9.911 -37.890 -29.323 1.00 83.31 414 MET A O 1
ATOM 3374 N N . ASN A 1 415 ? 10.721 -39.932 -29.763 1.00 86.69 415 ASN A N 1
ATOM 3375 C CA . ASN A 1 415 ? 11.942 -39.748 -28.975 1.00 86.69 415 ASN A CA 1
ATOM 3376 C C . ASN A 1 415 ? 12.881 -38.734 -29.641 1.00 86.69 415 ASN A C 1
ATOM 3378 O O . ASN A 1 415 ? 13.430 -37.873 -28.953 1.00 86.69 415 ASN A O 1
ATOM 3382 N N . CYS A 1 416 ? 13.017 -38.769 -30.973 1.00 86.94 416 CYS A N 1
ATOM 3383 C CA . CYS A 1 416 ? 13.756 -37.750 -31.726 1.00 86.94 416 CYS A CA 1
ATOM 3384 C C . CYS A 1 416 ? 13.189 -36.343 -31.486 1.00 86.94 416 CYS A C 1
ATOM 3386 O O . CYS A 1 416 ? 13.957 -35.409 -31.240 1.00 86.94 416 CYS A O 1
ATOM 3388 N N . MET A 1 417 ? 11.858 -36.200 -31.488 1.00 85.06 417 MET A N 1
ATOM 3389 C CA . MET A 1 417 ? 11.184 -34.924 -31.238 1.00 85.06 417 MET A CA 1
ATOM 3390 C C . MET A 1 417 ? 11.489 -34.395 -29.829 1.00 85.06 417 MET A C 1
ATOM 3392 O O . MET A 1 417 ? 11.921 -33.252 -29.679 1.00 85.06 417 MET A O 1
ATOM 3396 N N . ILE A 1 418 ? 11.320 -35.236 -28.803 1.00 79.88 418 ILE A N 1
ATOM 3397 C CA . ILE A 1 418 ? 11.544 -34.869 -27.396 1.00 79.88 418 ILE A CA 1
ATOM 3398 C C . ILE A 1 418 ? 13.018 -34.521 -27.141 1.00 79.88 418 ILE A C 1
ATOM 3400 O O . ILE A 1 418 ? 13.313 -33.474 -26.563 1.00 79.88 418 ILE A O 1
ATOM 3404 N N . VAL A 1 419 ? 13.958 -35.349 -27.608 1.00 82.38 419 VAL A N 1
ATOM 3405 C CA . VAL A 1 419 ? 15.400 -35.113 -27.419 1.00 82.38 419 VAL A CA 1
ATOM 3406 C C . VAL A 1 419 ? 15.856 -33.859 -28.172 1.00 82.38 419 VAL A C 1
ATOM 3408 O O . VAL A 1 419 ? 16.541 -33.020 -27.586 1.00 82.38 419 VAL A O 1
ATOM 3411 N N . GLY A 1 420 ? 15.415 -33.657 -29.419 1.00 83.38 420 GLY A N 1
ATOM 3412 C CA . GLY A 1 420 ? 15.708 -32.442 -30.186 1.00 83.38 420 GLY A CA 1
ATOM 3413 C C . GLY A 1 420 ? 15.151 -31.167 -29.535 1.00 83.38 420 GLY A C 1
ATOM 3414 O O . GLY A 1 420 ? 15.830 -30.137 -29.488 1.00 83.38 420 GLY A O 1
ATOM 3415 N N . ALA A 1 421 ? 13.949 -31.231 -28.950 1.00 75.12 421 ALA A N 1
ATOM 3416 C CA . ALA A 1 421 ? 13.361 -30.129 -28.188 1.00 75.12 421 ALA A CA 1
ATOM 3417 C C . ALA A 1 421 ? 14.148 -29.804 -26.904 1.00 75.12 421 ALA A C 1
ATOM 3419 O O . ALA A 1 421 ? 14.399 -28.628 -26.621 1.00 75.12 421 ALA A O 1
ATOM 3420 N N . ILE A 1 422 ? 14.601 -30.821 -26.163 1.00 78.12 422 ILE A N 1
ATOM 3421 C CA . ILE A 1 422 ? 15.458 -30.649 -24.978 1.00 78.12 422 ILE A CA 1
ATOM 3422 C C . ILE A 1 422 ? 16.811 -30.039 -25.376 1.00 78.12 422 ILE A C 1
ATOM 3424 O O . ILE A 1 422 ? 17.242 -29.061 -24.765 1.00 78.12 422 ILE A O 1
ATOM 3428 N N . MET A 1 423 ? 17.452 -30.540 -26.437 1.00 81.06 423 MET A N 1
ATOM 3429 C CA . MET A 1 423 ? 18.716 -29.994 -26.950 1.00 81.06 423 MET A CA 1
ATOM 3430 C C . MET A 1 423 ? 18.581 -28.517 -27.346 1.00 81.06 423 MET A C 1
ATOM 3432 O O . MET A 1 423 ? 19.425 -27.704 -26.966 1.00 81.06 423 MET A O 1
ATOM 3436 N N . HIS A 1 424 ? 17.497 -28.140 -28.034 1.00 79.31 424 HIS A N 1
ATOM 3437 C CA . HIS A 1 424 ? 17.189 -26.737 -28.334 1.00 79.31 424 HIS A CA 1
ATOM 3438 C C . HIS A 1 424 ? 17.067 -25.879 -27.072 1.00 79.31 424 HIS A C 1
ATOM 3440 O O . HIS A 1 424 ? 17.668 -24.804 -27.011 1.00 79.31 424 HIS A O 1
ATOM 3446 N N . LEU A 1 425 ? 16.324 -26.341 -26.062 1.00 74.12 425 LEU A N 1
ATOM 3447 C CA . LEU A 1 425 ? 16.141 -25.607 -24.811 1.00 74.12 425 LEU A CA 1
ATOM 3448 C C . LEU A 1 425 ? 17.475 -25.418 -24.071 1.00 74.12 425 LEU A C 1
ATOM 3450 O O . LEU A 1 425 ? 17.816 -24.297 -23.694 1.00 74.12 425 LEU A O 1
ATOM 3454 N N . CYS A 1 426 ? 18.271 -26.480 -23.927 1.00 75.81 426 CYS A N 1
ATOM 3455 C CA . CYS A 1 426 ? 19.581 -26.417 -23.279 1.00 75.81 426 CYS A CA 1
ATOM 3456 C C . CYS A 1 426 ? 20.546 -25.466 -24.006 1.00 75.81 426 CYS A C 1
ATOM 3458 O O . CYS A 1 426 ? 21.182 -24.629 -23.365 1.00 75.81 426 CYS A O 1
ATOM 3460 N N . LEU A 1 427 ? 20.638 -25.532 -25.338 1.00 80.69 427 LEU A N 1
ATOM 3461 C CA . LEU A 1 427 ? 21.536 -24.670 -26.119 1.00 80.69 427 LEU A CA 1
ATOM 3462 C C . LEU A 1 427 ? 21.065 -23.207 -26.169 1.00 80.69 427 LEU A C 1
ATOM 3464 O O . LEU A 1 427 ? 21.902 -22.302 -26.239 1.00 80.69 427 LEU A O 1
ATOM 3468 N N . ALA A 1 428 ? 19.752 -22.965 -26.082 1.00 71.31 428 ALA A N 1
ATOM 3469 C CA . ALA A 1 428 ? 19.181 -21.629 -25.942 1.00 71.31 428 ALA A CA 1
ATOM 3470 C C . ALA A 1 428 ? 19.463 -21.005 -24.565 1.00 71.31 428 ALA A C 1
ATOM 3472 O O . ALA A 1 428 ? 19.707 -19.803 -24.495 1.00 71.31 428 ALA A O 1
ATOM 3473 N N . LEU A 1 429 ? 19.492 -21.804 -23.492 1.00 71.88 429 LEU A N 1
ATOM 3474 C CA . LEU A 1 429 ? 19.868 -21.355 -22.144 1.00 71.88 429 LEU A CA 1
ATOM 3475 C C . LEU A 1 429 ? 21.388 -21.140 -22.002 1.00 71.88 429 LEU A C 1
ATOM 3477 O O . LEU A 1 429 ? 21.827 -20.167 -21.392 1.00 71.88 429 LEU A O 1
ATOM 3481 N N . LEU A 1 430 ? 22.211 -22.006 -22.605 1.00 74.88 430 LEU A N 1
ATOM 3482 C CA . LEU A 1 430 ? 23.681 -21.911 -22.556 1.00 74.88 430 LEU A CA 1
ATOM 3483 C C . LEU A 1 430 ? 24.263 -20.753 -23.383 1.00 74.88 430 LEU A C 1
ATOM 3485 O O . LEU A 1 430 ? 25.410 -20.353 -23.163 1.00 74.88 430 LEU A O 1
ATOM 3489 N N . ARG A 1 431 ? 23.485 -20.199 -24.318 1.00 73.56 431 ARG A N 1
ATOM 3490 C CA . ARG A 1 431 ? 23.887 -19.107 -25.214 1.00 73.56 431 ARG A CA 1
ATOM 3491 C C . ARG A 1 431 ? 24.502 -17.915 -24.486 1.00 73.56 431 ARG A C 1
ATOM 3493 O O . ARG A 1 431 ? 25.582 -17.480 -24.870 1.00 73.56 431 ARG A O 1
ATOM 3500 N N . GLU A 1 432 ? 23.832 -17.353 -23.483 1.00 67.06 432 GLU A N 1
ATOM 3501 C CA . GLU A 1 432 ? 24.284 -16.099 -22.863 1.00 67.06 432 GLU A CA 1
ATOM 3502 C C . GLU A 1 432 ? 25.560 -16.282 -22.023 1.00 67.06 432 GLU A C 1
ATOM 3504 O O . GLU A 1 432 ? 26.502 -15.512 -22.237 1.00 67.06 432 GLU A O 1
ATOM 3509 N N . PRO A 1 433 ? 25.692 -17.337 -21.189 1.00 71.19 433 PRO A N 1
ATOM 3510 C CA . PRO A 1 433 ? 26.961 -17.691 -20.554 1.00 71.19 433 PRO A CA 1
ATOM 3511 C C . PRO A 1 433 ? 28.118 -17.895 -21.545 1.00 71.19 433 PRO A C 1
ATOM 3513 O O . PRO A 1 433 ? 29.214 -17.378 -21.319 1.00 71.19 433 PRO A O 1
ATOM 3516 N N . LEU A 1 434 ? 27.894 -18.600 -22.663 1.00 71.31 434 LEU A N 1
ATOM 3517 C CA . LEU A 1 434 ? 28.918 -18.805 -23.697 1.00 71.31 434 LEU A CA 1
ATOM 3518 C C . LEU A 1 434 ? 29.297 -17.486 -24.387 1.00 71.31 434 LEU A C 1
ATOM 3520 O O . LEU A 1 434 ? 30.480 -17.163 -24.513 1.00 71.31 434 LEU A O 1
ATOM 3524 N N . ASN A 1 435 ? 28.305 -16.688 -24.781 1.00 70.31 435 ASN A N 1
ATOM 3525 C CA . ASN A 1 435 ? 28.507 -15.404 -25.444 1.00 70.31 435 ASN A CA 1
ATOM 3526 C C . ASN A 1 435 ? 29.258 -14.417 -24.529 1.00 70.31 435 ASN A C 1
ATOM 3528 O O . ASN A 1 435 ? 30.218 -13.783 -24.965 1.00 70.31 435 ASN A O 1
ATOM 3532 N N . GLY A 1 436 ? 28.904 -14.347 -23.240 1.00 67.56 436 GLY A N 1
ATOM 3533 C CA . GLY A 1 436 ? 29.603 -13.534 -22.239 1.00 67.56 436 GLY A CA 1
ATOM 3534 C C . GLY A 1 436 ? 31.048 -13.987 -21.998 1.00 67.56 436 GLY A C 1
ATOM 3535 O O . GLY A 1 436 ? 31.970 -13.166 -22.040 1.00 67.56 436 GLY A O 1
ATOM 3536 N N . LYS A 1 437 ? 31.273 -15.298 -21.825 1.00 69.94 437 LYS A N 1
ATOM 3537 C CA . LYS A 1 437 ? 32.603 -15.890 -21.587 1.00 69.94 437 LYS A CA 1
ATOM 3538 C C . LYS A 1 437 ? 33.566 -15.711 -22.766 1.00 69.94 437 LYS A C 1
ATOM 3540 O O . LYS A 1 437 ? 34.761 -15.534 -22.544 1.00 69.94 437 LYS A O 1
ATOM 3545 N N . TYR A 1 438 ? 33.070 -15.739 -24.006 1.00 64.44 438 TYR A N 1
ATOM 3546 C CA . TYR A 1 438 ? 33.925 -15.719 -25.200 1.00 64.44 438 TYR A CA 1
ATOM 3547 C C . TYR A 1 438 ? 33.966 -14.372 -25.955 1.00 64.44 438 TYR A C 1
ATOM 3549 O O . TYR A 1 438 ? 34.980 -14.083 -26.600 1.00 64.44 438 TYR A O 1
ATOM 3557 N N . ASN A 1 439 ? 32.974 -13.479 -25.820 1.00 62.00 439 ASN A N 1
ATOM 3558 C CA . ASN A 1 439 ? 33.089 -12.108 -26.355 1.00 62.00 439 ASN A CA 1
ATOM 3559 C C . ASN A 1 439 ? 33.962 -11.199 -25.479 1.00 62.00 439 ASN A C 1
ATOM 3561 O O . ASN A 1 439 ? 34.709 -10.382 -26.021 1.00 62.00 439 ASN A O 1
ATOM 3565 N N . SER A 1 440 ? 33.948 -11.370 -24.152 1.00 53.22 440 SER A N 1
ATOM 3566 C CA . SER A 1 440 ? 34.900 -10.695 -23.250 1.00 53.22 440 SER A CA 1
ATOM 3567 C C . SER A 1 440 ? 36.350 -11.034 -23.631 1.00 53.22 440 SER A C 1
ATOM 3569 O O . SER A 1 440 ? 37.164 -10.141 -23.880 1.00 53.22 440 SER A O 1
ATOM 3571 N N . TYR A 1 441 ? 36.625 -12.324 -23.841 1.00 51.06 441 TYR A N 1
ATOM 3572 C CA . TYR A 1 441 ? 37.888 -12.844 -24.381 1.00 51.06 441 TYR A CA 1
ATOM 3573 C C . TYR A 1 441 ? 38.259 -12.267 -25.760 1.00 51.06 441 TYR A C 1
ATOM 3575 O O . TYR A 1 441 ? 39.435 -12.142 -26.103 1.00 51.06 441 TYR A O 1
ATOM 3583 N N . THR A 1 442 ? 37.264 -11.895 -26.568 1.00 51.31 442 THR A N 1
ATOM 3584 C CA . THR A 1 442 ? 37.482 -11.354 -27.916 1.00 51.31 442 THR A CA 1
ATOM 3585 C C . THR A 1 442 ? 37.921 -9.884 -27.898 1.00 51.31 442 THR A C 1
ATOM 3587 O O . THR A 1 442 ? 38.659 -9.493 -28.809 1.00 51.31 442 THR A O 1
ATOM 3590 N N . ARG A 1 443 ? 37.538 -9.109 -26.866 1.00 53.72 443 ARG A N 1
ATOM 3591 C CA . ARG A 1 443 ? 37.843 -7.670 -26.715 1.00 53.72 443 ARG A CA 1
ATOM 3592 C C . ARG A 1 443 ? 39.064 -7.327 -25.845 1.00 53.72 443 ARG A C 1
ATOM 3594 O O . ARG A 1 443 ? 39.582 -6.231 -26.015 1.00 53.72 443 ARG A O 1
ATOM 3601 N N . SER A 1 444 ? 39.514 -8.191 -24.923 1.00 51.62 444 SER A N 1
ATOM 3602 C CA . SER A 1 444 ? 40.310 -7.709 -23.771 1.00 51.62 444 SER A CA 1
ATOM 3603 C C . SER A 1 444 ? 41.822 -8.010 -23.713 1.00 51.62 444 SER A C 1
ATOM 3605 O O . SER A 1 444 ? 42.498 -7.321 -22.952 1.00 51.62 444 SER A O 1
ATOM 3607 N N . GLN A 1 445 ? 42.388 -9.006 -24.416 1.00 47.22 445 GLN A N 1
ATOM 3608 C CA . GLN A 1 445 ? 43.816 -9.375 -24.245 1.00 47.22 445 GLN A CA 1
ATOM 3609 C C . GLN A 1 445 ? 44.530 -9.897 -25.510 1.00 47.22 445 GLN A C 1
ATOM 3611 O O . GLN A 1 445 ? 43.898 -10.334 -26.476 1.00 47.22 445 GLN A O 1
ATOM 3616 N N . LYS A 1 446 ? 45.878 -9.889 -25.464 1.00 52.16 446 LYS A N 1
ATOM 3617 C CA . LYS A 1 446 ? 46.765 -10.610 -26.400 1.00 52.16 446 LYS A CA 1
ATOM 3618 C C . LYS A 1 446 ? 46.393 -12.098 -26.417 1.00 52.16 446 LYS A C 1
ATOM 3620 O O . LYS A 1 446 ? 46.288 -12.730 -25.369 1.00 52.16 446 LYS A O 1
ATOM 3625 N N . LYS A 1 447 ? 46.191 -12.663 -27.607 1.00 57.03 447 LYS A N 1
ATOM 3626 C CA . LYS A 1 447 ? 45.613 -14.005 -27.775 1.00 57.03 447 LYS A CA 1
ATOM 3627 C C . LYS A 1 447 ? 46.704 -15.070 -27.827 1.00 57.03 447 LYS A C 1
ATOM 3629 O O . LYS A 1 447 ? 47.521 -15.069 -28.739 1.00 57.03 447 LYS A O 1
ATOM 3634 N N . SER A 1 448 ? 46.670 -16.009 -26.882 1.00 64.31 448 SER A N 1
ATOM 3635 C CA . SER A 1 448 ? 47.404 -17.271 -27.014 1.00 64.31 448 SER A CA 1
ATOM 3636 C C . SER A 1 448 ? 46.802 -18.120 -28.142 1.00 64.31 448 SER A C 1
ATOM 3638 O O . SER A 1 448 ? 45.577 -18.155 -28.325 1.00 64.31 448 SER A O 1
ATOM 3640 N N . PHE A 1 449 ? 47.659 -18.839 -28.869 1.00 68.94 449 PHE A N 1
ATOM 3641 C CA . PHE A 1 449 ? 47.262 -19.810 -29.890 1.00 68.94 449 PHE A CA 1
ATOM 3642 C C . PHE A 1 449 ? 46.293 -20.861 -29.322 1.00 68.94 449 PHE A C 1
ATOM 3644 O O . PHE A 1 449 ? 45.243 -21.114 -29.909 1.00 68.94 449 PHE A O 1
ATOM 3651 N N . ILE A 1 450 ? 46.578 -21.370 -28.117 1.00 68.38 450 ILE A N 1
ATOM 3652 C CA . ILE A 1 450 ? 45.763 -22.373 -27.411 1.00 68.38 450 ILE A CA 1
ATOM 3653 C C . ILE A 1 450 ? 44.340 -21.849 -27.158 1.00 68.38 450 ILE A C 1
ATOM 3655 O O . ILE A 1 450 ? 43.363 -22.541 -27.429 1.00 68.38 450 ILE A O 1
ATOM 3659 N N . SER A 1 451 ? 44.198 -20.595 -26.712 1.00 65.25 451 SER A N 1
ATOM 3660 C CA . SER A 1 451 ? 42.877 -19.976 -26.498 1.00 65.25 451 SER A CA 1
ATOM 3661 C C . SER A 1 451 ? 42.096 -19.804 -27.808 1.00 65.25 451 SER A C 1
ATOM 3663 O O . SER A 1 451 ? 40.882 -20.005 -27.849 1.00 65.25 451 SER A O 1
ATOM 3665 N N . SER A 1 452 ? 42.799 -19.507 -28.905 1.00 67.94 452 SER A N 1
ATOM 3666 C CA . SER A 1 452 ? 42.192 -19.362 -30.234 1.00 67.94 452 SER A CA 1
ATOM 3667 C C . SER A 1 452 ? 41.711 -20.707 -30.794 1.00 67.94 452 SER A C 1
ATOM 3669 O O . SER A 1 452 ? 40.610 -20.782 -31.339 1.00 67.94 452 SER A O 1
ATOM 3671 N N . CYS A 1 453 ? 42.483 -21.780 -30.586 1.00 73.94 453 CYS A N 1
ATOM 3672 C CA . CYS A 1 453 ? 42.085 -23.149 -30.923 1.00 73.94 453 CYS A CA 1
ATOM 3673 C C . CYS A 1 453 ? 40.879 -23.600 -30.089 1.00 73.94 453 CYS A C 1
ATOM 3675 O O . CYS A 1 453 ? 39.874 -24.026 -30.654 1.00 73.94 453 CYS A O 1
ATOM 3677 N N . ASN A 1 454 ? 40.922 -23.409 -28.765 1.00 76.75 454 ASN A N 1
ATOM 3678 C CA . ASN A 1 454 ? 39.819 -23.756 -27.865 1.00 76.75 454 ASN A CA 1
ATOM 3679 C C . ASN A 1 454 ? 38.516 -23.025 -28.238 1.00 76.75 454 ASN A C 1
ATOM 3681 O O . ASN A 1 454 ? 37.450 -23.638 -28.248 1.00 76.75 454 ASN A O 1
ATOM 3685 N N . LEU A 1 455 ? 38.586 -21.739 -28.602 1.00 74.19 455 LEU A N 1
ATOM 3686 C CA . LEU A 1 455 ? 37.428 -20.978 -29.086 1.00 74.19 455 LEU A CA 1
ATOM 3687 C C . LEU A 1 455 ? 36.875 -21.525 -30.414 1.00 74.19 455 LEU A C 1
ATOM 3689 O O . LEU A 1 455 ? 35.659 -21.565 -30.595 1.00 74.19 455 LEU A O 1
ATOM 3693 N N . CYS A 1 456 ? 37.745 -21.947 -31.336 1.00 74.25 456 CYS A N 1
ATOM 3694 C CA . CYS A 1 456 ? 37.337 -22.544 -32.609 1.00 74.25 456 CYS A CA 1
ATOM 3695 C C . CYS A 1 456 ? 36.618 -23.888 -32.394 1.00 74.25 456 CYS A C 1
ATOM 3697 O O . CYS A 1 456 ? 35.504 -24.081 -32.884 1.00 74.25 456 CYS A O 1
ATOM 3699 N N . ILE A 1 457 ? 37.213 -24.768 -31.582 1.00 80.19 457 ILE A N 1
ATOM 3700 C CA . ILE A 1 457 ? 36.676 -26.091 -31.234 1.00 80.19 457 ILE A CA 1
ATOM 3701 C C . ILE A 1 457 ? 35.306 -25.956 -30.556 1.00 80.19 457 ILE A C 1
ATOM 3703 O O . ILE A 1 457 ? 34.336 -26.555 -31.015 1.00 80.19 457 ILE A O 1
ATOM 3707 N N . VAL A 1 458 ? 35.186 -25.109 -29.524 1.00 80.69 458 VAL A N 1
ATOM 3708 C CA . VAL A 1 458 ? 33.911 -24.891 -28.812 1.00 80.69 458 VAL A CA 1
ATOM 3709 C C . VAL A 1 458 ? 32.824 -24.347 -29.743 1.00 80.69 458 VAL A C 1
ATOM 3711 O O . VAL A 1 458 ? 31.681 -24.789 -29.650 1.00 80.69 458 VAL A O 1
ATOM 3714 N N . LYS A 1 459 ? 33.158 -23.440 -30.674 1.00 76.50 459 LYS A N 1
ATOM 3715 C CA . LYS A 1 459 ? 32.195 -22.949 -31.674 1.00 76.50 459 LYS A CA 1
ATOM 3716 C C . LYS A 1 459 ? 31.729 -24.059 -32.618 1.00 76.50 459 LYS A C 1
ATOM 3718 O O . LYS A 1 459 ? 30.526 -24.215 -32.794 1.00 76.50 459 LYS A O 1
ATOM 3723 N N . LYS A 1 460 ? 32.639 -24.858 -33.186 1.00 81.19 460 LYS A N 1
ATOM 3724 C CA . LYS A 1 460 ? 32.265 -25.940 -34.115 1.00 81.19 460 LYS A CA 1
ATOM 3725 C C . LYS A 1 460 ? 31.467 -27.059 -33.436 1.00 81.19 460 LYS A C 1
ATOM 3727 O O . LYS A 1 460 ? 30.484 -27.512 -34.016 1.00 81.19 460 LYS A O 1
ATOM 3732 N N . ILE A 1 461 ? 31.812 -27.433 -32.200 1.00 82.62 461 ILE A N 1
ATOM 3733 C CA . ILE A 1 461 ? 31.016 -28.379 -31.399 1.00 82.62 461 ILE A CA 1
ATOM 3734 C C . ILE A 1 461 ? 29.617 -27.809 -31.127 1.00 82.62 461 ILE A C 1
ATOM 3736 O O . ILE A 1 461 ? 28.631 -28.502 -31.362 1.00 82.62 461 ILE A O 1
ATOM 3740 N N . TYR A 1 462 ? 29.505 -26.546 -30.692 1.00 83.69 462 TYR A N 1
ATOM 3741 C CA . TYR A 1 462 ? 28.206 -25.906 -30.446 1.00 83.69 462 TYR A CA 1
ATOM 3742 C C . TYR A 1 462 ? 27.319 -25.912 -31.701 1.00 83.69 462 TYR A C 1
ATOM 3744 O O . TYR A 1 462 ? 26.168 -26.338 -31.623 1.00 83.69 462 TYR A O 1
ATOM 3752 N N . THR A 1 463 ? 27.857 -25.517 -32.861 1.00 81.19 463 THR A N 1
ATOM 3753 C CA . THR A 1 463 ? 27.115 -25.520 -34.132 1.00 81.19 463 THR A CA 1
ATOM 3754 C C . THR A 1 463 ? 26.654 -26.926 -34.529 1.00 81.19 463 THR A C 1
ATOM 3756 O O . THR A 1 463 ? 25.496 -27.084 -34.903 1.00 81.19 463 THR A O 1
ATOM 3759 N N . PHE A 1 464 ? 27.511 -27.948 -34.401 1.00 83.06 464 PHE A N 1
ATOM 3760 C CA . PHE A 1 464 ? 27.169 -29.337 -34.743 1.00 83.06 464 PHE A CA 1
ATOM 3761 C C . PHE A 1 464 ? 26.087 -29.931 -33.825 1.00 83.06 464 PHE A C 1
ATOM 3763 O O . PHE A 1 464 ? 25.134 -30.551 -34.295 1.00 83.06 464 PHE A O 1
ATOM 3770 N N . VAL A 1 465 ? 26.191 -29.719 -32.509 1.00 84.31 465 VAL A N 1
ATOM 3771 C CA . VAL A 1 465 ? 25.183 -30.211 -31.554 1.00 84.31 465 VAL A CA 1
ATOM 3772 C C . VAL A 1 465 ? 23.855 -29.459 -31.737 1.00 84.31 465 VAL A C 1
ATOM 3774 O O . VAL A 1 465 ? 22.788 -30.063 -31.628 1.00 84.31 465 VAL A O 1
ATOM 3777 N N . PHE A 1 466 ? 23.897 -28.170 -32.096 1.00 83.38 466 PHE A N 1
ATOM 3778 C CA . PHE A 1 466 ? 22.704 -27.397 -32.449 1.00 83.38 466 PHE A CA 1
ATOM 3779 C C . PHE A 1 466 ? 22.041 -27.895 -33.743 1.00 83.38 466 PHE A C 1
ATOM 3781 O O . PHE A 1 466 ? 20.821 -28.060 -33.769 1.00 83.38 466 PHE A O 1
ATOM 3788 N N . SER A 1 467 ? 22.814 -28.186 -34.798 1.00 82.25 467 SER A N 1
ATOM 3789 C CA . SER A 1 467 ? 22.262 -28.714 -36.052 1.00 82.25 467 SER A CA 1
ATOM 3790 C C . SER A 1 467 ? 21.694 -30.123 -35.893 1.00 82.25 467 SER A C 1
ATOM 3792 O O . SER A 1 467 ? 20.622 -30.395 -36.425 1.00 82.25 467 SER A O 1
ATOM 3794 N N . LEU A 1 468 ? 22.334 -30.992 -35.104 1.00 82.25 468 LEU A N 1
ATOM 3795 C CA . LEU A 1 468 ? 21.784 -32.311 -34.778 1.00 82.25 468 LEU A CA 1
ATOM 3796 C C . LEU A 1 468 ? 20.452 -32.192 -34.018 1.00 82.25 468 LEU A C 1
ATOM 3798 O O . LEU A 1 468 ? 19.473 -32.829 -34.403 1.00 82.25 468 LEU A O 1
ATOM 3802 N N . GLY A 1 469 ? 20.381 -31.313 -33.009 1.00 84.19 469 GLY A N 1
ATOM 3803 C CA . GLY A 1 469 ? 19.138 -31.017 -32.287 1.00 84.19 469 GLY A CA 1
ATOM 3804 C C . GLY A 1 469 ? 18.019 -30.513 -33.207 1.00 84.19 469 GLY A C 1
ATOM 3805 O O . GLY A 1 469 ? 16.881 -30.965 -33.082 1.00 84.19 469 GLY A O 1
ATOM 3806 N N . CYS A 1 470 ? 18.352 -29.662 -34.188 1.00 84.06 470 CYS A N 1
ATOM 3807 C CA . CYS A 1 470 ? 17.408 -29.209 -35.213 1.00 84.06 470 CYS A CA 1
ATOM 3808 C C . CYS A 1 470 ? 16.854 -30.385 -36.022 1.00 84.06 470 CYS A C 1
ATOM 3810 O O . CYS A 1 470 ? 15.637 -30.532 -36.127 1.00 84.06 470 CYS A O 1
ATOM 3812 N N . ILE A 1 471 ? 17.730 -31.222 -36.581 1.00 84.00 471 ILE A N 1
ATOM 3813 C CA . ILE A 1 471 ? 17.328 -32.318 -37.473 1.00 84.00 471 ILE A CA 1
ATOM 3814 C C . ILE A 1 471 ? 16.491 -33.347 -36.699 1.00 84.00 471 ILE A C 1
ATOM 3816 O O . ILE A 1 471 ? 15.438 -33.748 -37.185 1.00 84.00 471 ILE A O 1
ATOM 3820 N N . MET A 1 472 ? 16.880 -33.703 -35.468 1.00 84.50 472 MET A N 1
ATOM 3821 C CA . MET A 1 472 ? 16.100 -34.604 -34.606 1.00 84.50 472 MET A CA 1
ATOM 3822 C C . MET A 1 472 ? 14.701 -34.055 -34.289 1.00 84.50 472 MET A C 1
ATOM 3824 O O . MET A 1 472 ? 13.723 -34.797 -34.375 1.00 84.50 472 MET A O 1
ATOM 3828 N N . HIS A 1 473 ? 14.587 -32.760 -33.974 1.00 87.25 473 HIS A N 1
ATOM 3829 C CA . HIS A 1 473 ? 13.308 -32.115 -33.664 1.00 87.25 473 HIS A CA 1
ATOM 3830 C C . HIS A 1 473 ? 12.380 -32.089 -34.890 1.00 87.25 473 HIS A C 1
ATOM 3832 O O . HIS A 1 473 ? 11.232 -32.522 -34.798 1.00 87.25 473 HIS A O 1
ATOM 3838 N N . TRP A 1 474 ? 12.878 -31.632 -36.046 1.00 83.38 474 TRP A N 1
ATOM 3839 C CA . TRP A 1 474 ? 12.089 -31.554 -37.282 1.00 83.38 474 TRP A CA 1
ATOM 3840 C C . TRP A 1 474 ? 11.709 -32.939 -37.822 1.00 83.38 474 TRP A C 1
ATOM 3842 O O . TRP A 1 474 ? 10.551 -33.146 -38.176 1.00 83.38 474 TRP A O 1
ATOM 3852 N N . ARG A 1 475 ? 12.639 -33.906 -37.830 1.00 86.00 475 ARG A N 1
ATOM 3853 C CA . ARG A 1 475 ? 12.373 -35.286 -38.270 1.00 86.00 475 ARG A CA 1
ATOM 3854 C C . ARG A 1 475 ? 11.421 -36.010 -37.329 1.00 86.00 475 ARG A C 1
ATOM 3856 O O . ARG A 1 475 ? 10.524 -36.706 -37.789 1.00 86.00 475 ARG A O 1
ATOM 3863 N N . GLY A 1 476 ? 11.596 -35.835 -36.020 1.00 85.19 476 GLY A N 1
ATOM 3864 C CA . GLY A 1 476 ? 10.700 -36.405 -35.020 1.00 85.19 476 GLY A CA 1
ATOM 3865 C C . GLY A 1 476 ? 9.279 -35.860 -35.141 1.00 85.19 476 GLY A C 1
ATOM 3866 O O . GLY A 1 476 ? 8.334 -36.639 -35.164 1.00 85.19 476 GLY A O 1
ATOM 3867 N N . GLY A 1 477 ? 9.131 -34.540 -35.302 1.00 82.94 477 GLY A N 1
ATOM 3868 C CA . GLY A 1 477 ? 7.833 -33.914 -35.555 1.00 82.94 477 GLY A CA 1
ATOM 3869 C C . GLY A 1 477 ? 7.184 -34.379 -36.861 1.00 82.94 477 GLY A C 1
ATOM 3870 O O . GLY A 1 477 ? 5.981 -34.612 -36.879 1.00 82.94 477 GLY A O 1
ATOM 3871 N N . TRP A 1 478 ? 7.965 -34.566 -37.932 1.00 83.25 478 TRP A N 1
ATOM 3872 C CA . TRP A 1 478 ? 7.463 -35.092 -39.207 1.00 83.25 478 TRP A CA 1
ATOM 3873 C C . TRP A 1 478 ? 6.946 -36.532 -39.075 1.00 83.25 478 TRP A C 1
ATOM 3875 O O . TRP A 1 478 ? 5.786 -36.776 -39.391 1.00 83.25 478 TRP A O 1
ATOM 3885 N N . SER A 1 479 ? 7.752 -37.437 -38.502 1.00 83.44 479 SER A N 1
ATOM 3886 C CA . SER A 1 479 ? 7.344 -38.818 -38.186 1.00 83.44 479 SER A CA 1
ATOM 3887 C C . SER A 1 479 ? 6.055 -38.832 -37.370 1.00 83.44 479 SER A C 1
ATOM 3889 O O . SER A 1 479 ? 5.083 -39.435 -37.789 1.00 83.44 479 SER A O 1
ATOM 3891 N N . VAL A 1 480 ? 5.985 -38.072 -36.269 1.00 82.88 480 VAL A N 1
ATOM 3892 C CA . VAL A 1 480 ? 4.787 -38.021 -35.412 1.00 82.88 480 VAL A CA 1
ATOM 3893 C C . VAL A 1 480 ? 3.548 -37.493 -36.154 1.00 82.88 480 VAL A C 1
ATOM 3895 O O . VAL A 1 480 ? 2.435 -37.879 -35.811 1.00 82.88 480 VAL A O 1
ATOM 3898 N N . MET A 1 481 ? 3.691 -36.650 -37.181 1.00 79.44 481 MET A N 1
ATOM 3899 C CA . MET A 1 481 ? 2.551 -36.268 -38.025 1.00 79.44 481 MET A CA 1
ATOM 3900 C C . MET A 1 481 ? 2.134 -37.405 -38.969 1.00 79.44 481 MET A C 1
ATOM 3902 O O . MET A 1 481 ? 0.942 -37.685 -39.062 1.00 79.44 481 MET A O 1
ATOM 3906 N N . GLU A 1 482 ? 3.076 -38.096 -39.613 1.00 82.12 482 GLU A N 1
ATOM 3907 C CA . GLU A 1 482 ? 2.784 -39.256 -40.472 1.00 82.12 482 GLU A CA 1
ATOM 3908 C C . GLU A 1 482 ? 2.176 -40.426 -39.672 1.00 82.12 482 GLU A C 1
ATOM 3910 O O . GLU A 1 482 ? 1.156 -40.980 -40.081 1.00 82.12 482 GLU A O 1
ATOM 3915 N N . ASP A 1 483 ? 2.736 -40.732 -38.497 1.00 82.62 483 ASP A N 1
ATOM 3916 C CA . ASP A 1 483 ? 2.338 -41.821 -37.594 1.00 82.62 483 ASP A CA 1
ATOM 3917 C C . ASP A 1 483 ? 0.902 -41.653 -37.049 1.00 82.62 483 ASP A C 1
ATOM 3919 O O . ASP A 1 483 ? 0.185 -42.638 -36.870 1.00 82.62 483 ASP A O 1
ATOM 3923 N N . TYR A 1 484 ? 0.469 -40.414 -36.766 1.00 79.88 484 TYR A N 1
ATOM 3924 C CA . TYR A 1 484 ? -0.830 -40.127 -36.129 1.00 79.88 484 TYR A CA 1
ATOM 3925 C C . TYR A 1 484 ? -1.909 -39.578 -37.074 1.00 79.88 484 TYR A C 1
ATOM 3927 O O . TYR A 1 484 ? -3.089 -39.632 -36.725 1.00 79.88 484 TYR A O 1
ATOM 3935 N N . LEU A 1 485 ? -1.538 -39.008 -38.225 1.00 79.69 485 LEU A N 1
ATOM 3936 C CA . LEU A 1 485 ? -2.473 -38.353 -39.155 1.00 79.69 485 LEU A CA 1
ATOM 3937 C C . LEU A 1 485 ? -2.449 -38.957 -40.568 1.00 79.69 485 LEU A C 1
ATOM 3939 O O . LEU A 1 485 ? -3.321 -38.632 -41.373 1.00 79.69 485 LEU A O 1
ATOM 3943 N N . GLY A 1 486 ? -1.495 -39.846 -40.855 1.00 76.25 486 GLY A N 1
ATOM 3944 C CA . GLY A 1 486 ? -1.315 -40.490 -42.152 1.00 76.25 486 GLY A CA 1
ATOM 3945 C C . GLY A 1 486 ? -0.654 -39.589 -43.208 1.00 76.25 486 GLY A C 1
ATOM 3946 O O . GLY A 1 486 ? -0.687 -38.361 -43.107 1.00 76.25 486 GLY A O 1
ATOM 3947 N N . PRO A 1 487 ? -0.083 -40.178 -44.276 1.00 79.19 487 PRO A N 1
ATOM 3948 C CA . PRO A 1 487 ? 0.579 -39.449 -45.364 1.00 79.19 487 PRO A CA 1
ATOM 3949 C C . PRO A 1 487 ? -0.410 -38.817 -46.370 1.00 79.19 487 PRO A C 1
ATOM 3951 O O . PRO A 1 487 ? -0.052 -38.541 -47.516 1.00 79.19 487 PRO A O 1
ATOM 3954 N N . GLU A 1 488 ? -1.676 -38.628 -45.991 1.00 82.25 488 GLU A N 1
ATOM 3955 C CA . GLU A 1 488 ? -2.725 -38.169 -46.901 1.00 82.25 488 GLU A CA 1
ATOM 3956 C C . GLU A 1 488 ? -2.732 -36.645 -47.109 1.00 82.25 488 GLU A C 1
ATOM 3958 O O . GLU A 1 488 ? -2.472 -35.841 -46.209 1.00 82.25 488 GLU A O 1
ATOM 3963 N N . LEU A 1 489 ? -3.134 -36.236 -48.317 1.00 78.69 489 LEU A N 1
ATOM 3964 C CA . LEU A 1 489 ? -3.193 -34.833 -48.733 1.00 78.69 489 LEU A CA 1
ATOM 3965 C C . LEU A 1 489 ? -4.142 -33.984 -47.865 1.00 78.69 489 LEU A C 1
ATOM 3967 O O . LEU A 1 489 ? -3.840 -32.826 -47.579 1.00 78.69 489 LEU A O 1
ATOM 3971 N N . ILE A 1 490 ? -5.280 -34.544 -47.439 1.00 81.81 490 ILE A N 1
ATOM 3972 C CA . ILE A 1 490 ? -6.285 -33.821 -46.645 1.00 81.81 490 ILE A CA 1
ATOM 3973 C C . ILE A 1 490 ? -5.744 -33.485 -45.236 1.00 81.81 490 ILE A C 1
ATOM 3975 O O . ILE A 1 490 ? -5.711 -32.294 -44.906 1.00 81.81 490 ILE A O 1
ATOM 3979 N N . PRO A 1 491 ? -5.239 -34.446 -44.431 1.00 81.44 491 PRO A N 1
ATOM 3980 C CA . PRO A 1 491 ? -4.509 -34.157 -43.196 1.00 81.44 491 PRO A CA 1
ATOM 3981 C C . PRO A 1 491 ? -3.356 -33.163 -43.371 1.00 81.44 491 PRO A C 1
ATOM 3983 O O . PRO A 1 491 ? -3.280 -32.194 -42.614 1.00 81.44 491 PRO A O 1
ATOM 3986 N N . ALA A 1 492 ? -2.506 -33.330 -44.391 1.00 77.19 492 ALA A N 1
ATOM 3987 C CA . ALA A 1 492 ? -1.364 -32.441 -44.624 1.00 77.19 492 ALA A CA 1
ATOM 3988 C C . ALA A 1 492 ? -1.784 -30.974 -44.863 1.00 77.19 492 ALA A C 1
ATOM 3990 O O . ALA A 1 492 ? -1.167 -30.049 -44.323 1.00 77.19 492 ALA A O 1
ATOM 3991 N N . ILE A 1 493 ? -2.868 -30.745 -45.616 1.00 80.88 493 ILE A N 1
ATOM 3992 C CA . ILE A 1 493 ? -3.455 -29.409 -45.817 1.00 80.88 493 ILE A CA 1
ATOM 3993 C C . ILE A 1 493 ? -4.029 -28.862 -44.502 1.00 80.88 493 ILE A C 1
ATOM 3995 O O . ILE A 1 493 ? -3.767 -27.707 -44.158 1.00 80.88 493 ILE A O 1
ATOM 3999 N N . ILE A 1 494 ? -4.776 -29.675 -43.747 1.00 80.69 494 ILE A N 1
ATOM 4000 C CA . ILE A 1 494 ? -5.390 -29.264 -42.474 1.00 80.69 494 ILE A CA 1
ATOM 4001 C C . ILE A 1 494 ? -4.315 -28.849 -41.462 1.00 80.69 494 ILE A C 1
ATOM 4003 O O . ILE A 1 494 ? -4.397 -27.750 -40.912 1.00 80.69 494 ILE A O 1
ATOM 4007 N N . VAL A 1 495 ? -3.277 -29.669 -41.263 1.00 79.88 495 VAL A N 1
ATOM 4008 C CA . VAL A 1 495 ? -2.140 -29.350 -40.382 1.00 79.88 495 VAL A CA 1
ATOM 4009 C C . VAL A 1 495 ? -1.444 -28.074 -40.839 1.00 79.88 495 VAL A C 1
ATOM 4011 O O . VAL A 1 495 ? -1.211 -27.183 -40.024 1.00 79.88 495 VAL A O 1
ATOM 4014 N N . SER A 1 496 ? -1.175 -27.935 -42.141 1.00 80.62 496 SER A N 1
ATOM 4015 C CA . SER A 1 496 ? -0.533 -26.738 -42.691 1.00 80.62 496 SER A CA 1
ATOM 4016 C C . SER A 1 496 ? -1.325 -25.468 -42.366 1.00 80.62 496 SER A C 1
ATOM 4018 O O . SER A 1 496 ? -0.751 -24.504 -41.862 1.00 80.62 496 SER A O 1
ATOM 4020 N N . VAL A 1 497 ? -2.647 -25.470 -42.567 1.00 80.12 497 VAL A N 1
ATOM 4021 C CA . VAL A 1 497 ? -3.522 -24.330 -42.234 1.00 80.12 497 VAL A CA 1
ATOM 4022 C C . VAL A 1 497 ? -3.565 -24.074 -40.722 1.00 80.12 497 VAL A C 1
ATOM 4024 O O . VAL A 1 497 ? -3.401 -22.930 -40.287 1.00 80.12 497 VAL A O 1
ATOM 4027 N N . VAL A 1 498 ? -3.730 -25.123 -39.909 1.00 79.88 498 VAL A N 1
ATOM 4028 C CA . VAL A 1 498 ? -3.798 -25.029 -38.439 1.00 79.88 498 VAL A CA 1
ATOM 4029 C C . VAL A 1 498 ? -2.492 -24.500 -37.842 1.00 79.88 498 VAL A C 1
ATOM 4031 O O . VAL A 1 498 ? -2.543 -23.683 -36.926 1.00 79.88 498 VAL A O 1
ATOM 4034 N N . CYS A 1 499 ? -1.329 -24.882 -38.374 1.00 73.38 499 CYS A N 1
ATOM 4035 C CA . CYS A 1 499 ? -0.029 -24.357 -37.952 1.00 73.38 499 CYS A CA 1
ATOM 4036 C C . CYS A 1 499 ? 0.258 -22.951 -38.510 1.00 73.38 499 CYS A C 1
ATOM 4038 O O . CYS A 1 499 ? 0.908 -22.144 -37.840 1.00 73.38 499 CYS A O 1
ATOM 4040 N N . PHE A 1 500 ? -0.245 -22.610 -39.701 1.00 77.50 500 PHE A N 1
ATOM 4041 C CA . PHE A 1 500 ? -0.040 -21.293 -40.311 1.00 77.50 500 PHE A CA 1
ATOM 4042 C C . PHE A 1 500 ? -0.818 -20.175 -39.597 1.00 77.50 500 PHE A C 1
ATOM 4044 O O . PHE A 1 500 ? -0.309 -19.061 -39.474 1.00 77.50 500 PHE A O 1
ATOM 4051 N N . ILE A 1 501 ? -2.002 -20.458 -39.042 1.00 74.44 501 ILE A N 1
ATOM 4052 C CA . ILE A 1 501 ? -2.816 -19.463 -38.317 1.00 74.44 501 ILE A CA 1
ATOM 4053 C C . ILE A 1 501 ? -2.075 -18.865 -37.093 1.00 74.44 501 ILE A C 1
ATOM 4055 O O . ILE A 1 501 ? -1.939 -17.638 -37.038 1.00 74.44 501 ILE A O 1
ATOM 4059 N N . PRO A 1 502 ? -1.504 -19.645 -36.148 1.00 62.62 502 PRO A N 1
ATOM 4060 C CA . PRO A 1 502 ? -0.623 -19.129 -35.096 1.00 62.62 502 PRO A CA 1
ATOM 4061 C C . PRO A 1 502 ? 0.584 -18.352 -35.635 1.00 62.62 502 PRO A C 1
ATOM 4063 O O . PRO A 1 502 ? 0.984 -17.341 -35.049 1.00 62.62 502 PRO A O 1
ATOM 4066 N N . LEU A 1 503 ? 1.153 -18.780 -36.769 1.00 66.69 503 LEU A N 1
ATOM 4067 C CA . LEU A 1 503 ? 2.266 -18.076 -37.402 1.00 66.69 503 LEU A CA 1
ATOM 4068 C C . LEU A 1 503 ? 1.841 -16.708 -37.967 1.00 66.69 503 LEU A C 1
ATOM 4070 O O . LEU A 1 503 ? 2.615 -15.758 -37.864 1.00 66.69 503 LEU A O 1
ATOM 4074 N N . ILE A 1 504 ? 0.616 -16.542 -38.470 1.00 71.94 504 ILE A N 1
ATOM 4075 C CA . ILE A 1 504 ? 0.057 -15.222 -38.809 1.00 71.94 504 ILE A CA 1
ATOM 4076 C C . ILE A 1 504 ? -0.174 -14.400 -37.532 1.00 71.94 504 ILE A C 1
ATOM 4078 O O . ILE A 1 504 ? 0.350 -13.290 -37.411 1.00 71.94 504 ILE A O 1
ATOM 4082 N N . LEU A 1 505 ? -0.909 -14.951 -36.558 1.00 66.69 505 LEU A N 1
ATOM 4083 C CA . LEU A 1 505 ? -1.333 -14.248 -35.337 1.00 66.69 505 LEU A CA 1
ATOM 4084 C C . LEU A 1 505 ? -0.147 -13.697 -34.532 1.00 66.69 505 LEU A C 1
ATOM 4086 O O . LEU A 1 505 ? -0.162 -12.546 -34.097 1.00 66.69 505 LEU A O 1
ATOM 4090 N N . MET A 1 506 ? 0.927 -14.478 -34.389 1.00 55.09 506 MET A N 1
ATOM 4091 C CA . MET A 1 506 ? 2.149 -14.044 -33.703 1.00 55.09 506 MET A CA 1
ATOM 4092 C C . MET A 1 506 ? 3.112 -13.231 -34.599 1.00 55.09 506 MET A C 1
ATOM 4094 O O . MET A 1 506 ? 4.268 -13.014 -34.215 1.00 55.09 506 MET A O 1
ATOM 4098 N N . ARG A 1 507 ? 2.698 -12.838 -35.815 1.00 63.28 507 ARG A N 1
ATOM 4099 C CA . ARG A 1 507 ? 3.530 -12.176 -36.846 1.00 63.28 507 ARG A CA 1
ATOM 4100 C C . ARG A 1 507 ? 4.856 -12.917 -37.091 1.00 63.28 507 ARG A C 1
ATOM 4102 O O . ARG A 1 507 ? 5.937 -12.335 -37.099 1.00 63.28 507 ARG A O 1
ATOM 4109 N N . ALA A 1 508 ? 4.759 -14.239 -37.203 1.00 62.34 508 ALA A N 1
ATOM 4110 C CA . ALA A 1 508 ? 5.851 -15.203 -37.318 1.00 62.34 508 ALA A CA 1
ATOM 4111 C C . ALA A 1 508 ? 6.273 -15.525 -38.751 1.00 62.34 508 ALA A C 1
ATOM 4113 O O . ALA A 1 508 ? 7.354 -16.068 -38.918 1.00 62.34 508 ALA A O 1
ATOM 4114 N N . VAL A 1 509 ? 5.418 -15.279 -39.752 1.00 74.00 509 VAL A N 1
ATOM 4115 C CA . VAL A 1 509 ? 5.474 -15.921 -41.086 1.00 74.00 509 VAL A CA 1
ATOM 4116 C C . VAL A 1 509 ? 6.860 -15.867 -41.753 1.00 74.00 509 VAL A C 1
ATOM 4118 O O . VAL A 1 509 ? 7.276 -16.835 -42.382 1.00 74.00 509 VAL A O 1
ATOM 4121 N N . ARG A 1 510 ? 7.641 -14.800 -41.528 1.00 62.62 510 ARG A N 1
ATOM 4122 C CA . ARG A 1 510 ? 9.036 -14.673 -42.000 1.00 62.62 510 ARG A CA 1
ATOM 4123 C C . ARG A 1 510 ? 9.984 -15.781 -41.495 1.00 62.62 510 ARG A C 1
ATOM 4125 O O . ARG A 1 510 ? 11.017 -16.009 -42.109 1.00 62.62 510 ARG A O 1
ATOM 4132 N N . ASN A 1 511 ? 9.644 -16.490 -40.421 1.00 66.31 511 ASN A N 1
ATOM 4133 C CA . ASN A 1 511 ? 10.416 -17.615 -39.887 1.00 66.31 511 ASN A CA 1
ATOM 4134 C C . ASN A 1 511 ? 10.299 -18.891 -40.743 1.00 66.31 511 ASN A C 1
ATOM 4136 O O . ASN A 1 511 ? 11.093 -19.803 -40.550 1.00 66.31 511 ASN A O 1
ATOM 4140 N N . LEU A 1 512 ? 9.350 -18.954 -41.686 1.00 67.88 512 LEU A N 1
ATOM 4141 C CA . LEU A 1 512 ? 9.269 -20.022 -42.695 1.00 67.88 512 LEU A CA 1
ATOM 4142 C C . LEU A 1 512 ? 10.308 -19.848 -43.822 1.00 67.88 512 LEU A C 1
ATOM 4144 O O . LEU A 1 512 ? 10.447 -20.714 -44.680 1.00 67.88 512 LEU A O 1
ATOM 4148 N N . VAL A 1 513 ? 11.036 -18.726 -43.844 1.00 64.12 513 VAL A N 1
ATOM 4149 C CA . VAL A 1 513 ? 12.027 -18.406 -44.878 1.00 64.12 513 VAL A CA 1
ATOM 4150 C C . VAL A 1 513 ? 13.353 -19.117 -44.570 1.00 64.12 513 VAL A C 1
ATOM 4152 O O . VAL A 1 513 ? 14.241 -18.570 -43.916 1.00 64.12 513 VAL A O 1
ATOM 4155 N N . ALA A 1 514 ? 13.457 -20.355 -45.047 1.00 61.53 514 ALA A N 1
ATOM 4156 C CA . ALA A 1 514 ? 14.627 -21.231 -44.955 1.00 61.53 514 ALA A CA 1
ATOM 4157 C C . ALA A 1 514 ? 15.675 -20.939 -46.068 1.00 61.53 514 ALA A C 1
ATOM 4159 O O . ALA A 1 514 ? 15.479 -20.025 -46.880 1.00 61.53 514 ALA A O 1
ATOM 4160 N N . PRO A 1 515 ? 16.803 -21.676 -46.154 1.00 54.41 515 PRO A N 1
ATOM 4161 C CA . PRO A 1 515 ? 17.631 -21.704 -47.363 1.00 54.41 515 PRO A CA 1
ATOM 4162 C C . PRO A 1 515 ? 16.800 -22.110 -48.604 1.00 54.41 515 PRO A C 1
ATOM 4164 O O . PRO A 1 515 ? 15.844 -22.869 -48.456 1.00 54.41 515 PRO A O 1
ATOM 4167 N N . PRO A 1 516 ? 17.106 -21.593 -49.811 1.00 53.72 516 PRO A N 1
ATOM 4168 C CA . PRO A 1 516 ? 18.228 -20.710 -50.149 1.00 53.72 516 PRO A CA 1
ATOM 4169 C C . PRO A 1 516 ? 18.024 -19.242 -49.728 1.00 53.72 516 PRO A C 1
ATOM 4171 O O . PRO A 1 516 ? 18.948 -18.435 -49.838 1.00 53.72 516 PRO A O 1
ATOM 4174 N N . MET A 1 517 ? 16.840 -18.863 -49.236 1.00 53.25 517 MET A N 1
ATOM 4175 C CA . MET A 1 517 ? 16.456 -17.463 -49.004 1.00 53.25 517 MET A CA 1
ATOM 4176 C C . MET A 1 517 ? 17.142 -16.820 -47.784 1.00 53.25 517 MET A C 1
ATOM 4178 O O . MET A 1 517 ? 17.410 -15.615 -47.795 1.00 53.25 517 MET A O 1
ATOM 4182 N N . VAL A 1 518 ? 17.550 -17.601 -46.780 1.00 57.94 518 VAL A N 1
ATOM 4183 C CA . VAL A 1 518 ? 18.408 -17.150 -45.665 1.00 57.94 518 VAL A CA 1
ATOM 4184 C C . VAL A 1 518 ? 19.691 -17.980 -45.603 1.00 57.94 518 VAL A C 1
ATOM 4186 O O . VAL A 1 518 ? 19.640 -19.203 -45.643 1.00 57.94 518 VAL A O 1
ATOM 4189 N N . ILE A 1 519 ? 20.836 -17.303 -45.458 1.00 58.38 519 ILE A N 1
ATOM 4190 C CA . ILE A 1 519 ? 22.128 -17.895 -45.084 1.00 58.38 519 ILE A CA 1
ATOM 4191 C C . ILE A 1 519 ? 22.752 -17.016 -43.992 1.00 58.38 519 ILE A C 1
ATOM 4193 O O . ILE A 1 519 ? 22.659 -15.789 -44.050 1.00 58.38 519 ILE A O 1
ATOM 4197 N N . ILE A 1 520 ? 23.373 -17.651 -42.998 1.00 60.16 520 ILE A N 1
ATOM 4198 C CA . ILE A 1 520 ? 24.123 -17.023 -41.901 1.00 60.16 520 ILE A CA 1
ATOM 4199 C C . ILE A 1 520 ? 25.555 -17.565 -41.973 1.00 60.16 520 ILE A C 1
ATOM 4201 O O . ILE A 1 520 ? 25.747 -18.739 -42.278 1.00 60.16 520 ILE A O 1
ATOM 4205 N N . THR A 1 521 ? 26.560 -16.724 -41.726 1.00 60.16 521 THR A N 1
ATOM 4206 C CA . THR A 1 521 ? 27.979 -17.118 -41.758 1.00 60.16 521 THR A CA 1
ATOM 4207 C C . THR A 1 521 ? 28.563 -17.252 -40.350 1.00 60.16 521 THR A C 1
ATOM 4209 O O . THR A 1 521 ? 28.109 -16.583 -39.419 1.00 60.16 521 THR A O 1
ATOM 4212 N N . ASP A 1 522 ? 29.618 -18.065 -40.206 1.00 57.50 522 ASP A N 1
ATOM 4213 C CA . ASP A 1 522 ? 30.378 -18.325 -38.962 1.00 57.50 522 ASP A CA 1
ATOM 4214 C C . ASP A 1 522 ? 31.208 -17.108 -38.474 1.00 57.50 522 ASP A C 1
ATOM 4216 O O . ASP A 1 522 ? 32.343 -17.215 -37.997 1.00 57.50 522 ASP A O 1
ATOM 4220 N N . SER A 1 523 ? 30.653 -15.902 -38.600 1.00 57.66 523 SER A N 1
ATOM 4221 C CA . SER A 1 523 ? 31.278 -14.663 -38.157 1.00 57.66 523 SER A CA 1
ATOM 4222 C C . SER A 1 523 ? 31.524 -14.673 -36.641 1.00 57.66 523 SER A C 1
ATOM 4224 O O . SER A 1 523 ? 30.852 -15.347 -35.847 1.00 57.66 523 SER A O 1
ATOM 4226 N N . LYS A 1 524 ? 32.522 -13.893 -36.209 1.00 52.16 524 LYS A N 1
ATOM 4227 C CA . LYS A 1 524 ? 32.981 -13.881 -34.812 1.00 52.16 524 LYS A CA 1
ATOM 4228 C C . LYS A 1 524 ? 31.869 -13.492 -33.826 1.00 52.16 524 LYS A C 1
ATOM 4230 O O . LYS A 1 524 ? 31.906 -13.997 -32.705 1.00 52.16 524 LYS A O 1
ATOM 4235 N N . GLU A 1 525 ? 30.890 -12.701 -34.268 1.00 51.81 525 GLU A N 1
ATOM 4236 C CA . GLU A 1 525 ? 29.842 -12.068 -33.452 1.00 51.81 525 GLU A CA 1
ATOM 4237 C C . GLU A 1 525 ? 28.516 -12.853 -33.384 1.00 51.81 525 GLU A C 1
ATOM 4239 O O . GLU A 1 525 ? 27.748 -12.670 -32.439 1.00 51.81 525 GLU A O 1
ATOM 4244 N N . PHE A 1 526 ? 28.244 -13.745 -34.349 1.00 52.19 526 PHE A N 1
ATOM 4245 C CA . PHE A 1 526 ? 26.951 -14.448 -34.454 1.00 52.19 526 PHE A CA 1
ATOM 4246 C C . PHE A 1 526 ? 26.971 -15.926 -34.045 1.00 52.19 526 PHE A C 1
ATOM 4248 O O . PHE A 1 526 ? 25.910 -16.487 -33.794 1.00 52.19 526 PHE A O 1
ATOM 4255 N N . ALA A 1 527 ? 28.147 -16.544 -33.887 1.00 60.62 527 ALA A N 1
ATOM 4256 C CA . ALA A 1 527 ? 28.293 -17.990 -33.642 1.00 60.62 527 ALA A CA 1
ATOM 4257 C C . ALA A 1 527 ? 27.534 -18.570 -32.420 1.00 60.62 527 ALA A C 1
ATOM 4259 O O . ALA A 1 527 ? 27.287 -19.769 -32.380 1.00 60.62 527 ALA A O 1
ATOM 4260 N N . PHE A 1 528 ? 27.165 -17.746 -31.431 1.00 66.00 528 PHE A N 1
ATOM 4261 C CA . PHE A 1 528 ? 26.321 -18.149 -30.290 1.00 66.00 528 PHE A CA 1
ATOM 4262 C C . PHE A 1 528 ? 24.988 -17.373 -30.230 1.00 66.00 528 PHE A C 1
ATOM 4264 O O . PHE A 1 528 ? 24.251 -17.482 -29.256 1.00 66.00 528 PHE A O 1
ATOM 4271 N N . ASN A 1 529 ? 24.684 -16.517 -31.211 1.00 59.84 529 ASN A N 1
ATOM 4272 C CA . ASN A 1 529 ? 23.793 -15.368 -31.033 1.00 59.84 529 ASN A CA 1
ATOM 4273 C C . ASN A 1 529 ? 22.714 -15.270 -32.129 1.00 59.84 529 ASN A C 1
ATOM 4275 O O . ASN A 1 529 ? 22.820 -14.475 -33.062 1.00 59.84 529 ASN A O 1
ATOM 4279 N N . PHE A 1 530 ? 21.649 -16.064 -31.992 1.00 59.78 530 PHE A N 1
ATOM 4280 C CA . PHE A 1 530 ? 20.509 -16.095 -32.920 1.00 59.78 530 PHE A CA 1
ATOM 4281 C C . PHE A 1 530 ? 19.398 -15.083 -32.547 1.00 59.78 530 PHE A C 1
ATOM 4283 O O . PHE A 1 530 ? 19.110 -14.880 -31.365 1.00 59.78 530 PHE A O 1
ATOM 4290 N N . PRO A 1 531 ? 18.719 -14.424 -33.501 1.00 52.34 531 PRO A N 1
ATOM 4291 C CA . PRO A 1 531 ? 17.677 -13.449 -33.176 1.00 52.34 531 PRO A CA 1
ATOM 4292 C C . PRO A 1 531 ? 16.439 -14.122 -32.559 1.00 52.34 531 PRO A C 1
ATOM 4294 O O . PRO A 1 531 ? 15.778 -14.939 -33.195 1.00 52.34 531 PRO A O 1
ATOM 4297 N N . THR A 1 532 ? 16.082 -13.745 -31.330 1.00 51.53 532 THR A N 1
ATOM 4298 C CA . THR A 1 532 ? 14.763 -14.050 -30.754 1.00 51.53 532 THR A CA 1
ATOM 4299 C C . THR A 1 532 ? 13.752 -12.975 -31.169 1.00 51.53 532 THR A C 1
ATOM 4301 O O . THR A 1 532 ? 14.115 -11.846 -31.502 1.00 51.53 532 THR A O 1
ATOM 4304 N N . ARG A 1 533 ? 12.452 -13.303 -31.134 1.00 44.69 533 ARG A N 1
ATOM 4305 C CA . ARG A 1 533 ? 11.335 -12.426 -31.558 1.00 44.69 533 ARG A CA 1
ATOM 4306 C C . ARG A 1 533 ? 11.283 -11.062 -30.840 1.00 44.69 533 ARG A C 1
ATOM 4308 O O . ARG A 1 533 ? 10.595 -10.144 -31.281 1.00 44.69 533 ARG A O 1
ATOM 4315 N N . TYR A 1 534 ? 11.943 -10.937 -29.692 1.00 43.34 534 TYR A N 1
ATOM 4316 C CA . TYR A 1 534 ? 11.563 -10.001 -28.643 1.00 43.34 534 TYR A CA 1
ATOM 4317 C C . TYR A 1 534 ? 12.715 -9.073 -28.234 1.00 43.34 534 TYR A C 1
ATOM 4319 O O . TYR A 1 534 ? 13.416 -9.331 -27.264 1.00 43.34 534 TYR A O 1
ATOM 4327 N N . ARG A 1 535 ? 12.852 -7.926 -28.923 1.00 41.66 535 ARG A N 1
ATOM 4328 C CA . ARG A 1 535 ? 13.622 -6.772 -28.405 1.00 41.66 535 ARG A CA 1
ATOM 4329 C C . ARG A 1 535 ? 12.977 -6.250 -27.111 1.00 41.66 535 ARG A C 1
ATOM 4331 O O . ARG A 1 535 ? 11.752 -6.306 -26.987 1.00 41.66 535 ARG A O 1
ATOM 4338 N N . ILE A 1 536 ? 13.797 -5.828 -26.149 1.00 50.12 536 ILE A N 1
ATOM 4339 C CA . ILE A 1 536 ? 13.559 -6.182 -24.737 1.00 50.12 536 ILE A CA 1
ATOM 4340 C C . ILE A 1 536 ? 12.948 -5.059 -23.874 1.00 50.12 536 ILE A C 1
ATOM 4342 O O . ILE A 1 536 ? 12.113 -5.365 -23.027 1.00 50.12 536 ILE A O 1
ATOM 4346 N N . ASP A 1 537 ? 13.299 -3.794 -24.120 1.00 56.94 537 ASP A N 1
ATOM 4347 C CA . ASP A 1 537 ? 13.162 -2.684 -23.154 1.00 56.94 537 ASP A CA 1
ATOM 4348 C C . ASP A 1 537 ? 11.734 -2.469 -22.600 1.00 56.94 537 ASP A C 1
ATOM 4350 O O . ASP A 1 537 ? 11.425 -2.892 -21.486 1.00 56.94 537 ASP A O 1
ATOM 4354 N N . ILE A 1 538 ? 10.802 -1.957 -23.418 1.00 63.50 538 ILE A N 1
ATOM 4355 C CA . ILE A 1 538 ? 9.414 -1.678 -22.997 1.00 63.50 538 ILE A CA 1
ATOM 4356 C C . ILE A 1 538 ? 8.662 -2.915 -22.467 1.00 63.50 538 ILE A C 1
ATOM 4358 O O . ILE A 1 538 ? 7.747 -2.784 -21.654 1.00 63.50 538 ILE A O 1
ATOM 4362 N N . ARG A 1 539 ? 9.048 -4.141 -22.867 1.00 63.94 539 ARG A N 1
ATOM 4363 C CA . ARG A 1 539 ? 8.459 -5.356 -22.275 1.00 63.94 539 ARG A CA 1
ATOM 4364 C C . ARG A 1 539 ? 8.937 -5.608 -20.854 1.00 63.94 539 ARG A C 1
ATOM 4366 O O . ARG A 1 539 ? 8.184 -6.237 -20.125 1.00 63.94 539 ARG A O 1
ATOM 4373 N N . SER A 1 540 ? 10.110 -5.130 -20.441 1.00 77.31 540 SER A N 1
ATOM 4374 C CA . SER A 1 540 ? 10.493 -5.166 -19.029 1.00 77.31 540 SER A CA 1
ATOM 4375 C C . SER A 1 540 ? 9.553 -4.296 -18.202 1.00 77.31 540 SER A C 1
ATOM 4377 O O . SER A 1 540 ? 9.006 -4.775 -17.213 1.00 77.31 540 SER A O 1
ATOM 4379 N N . SER A 1 541 ? 9.276 -3.066 -18.644 1.00 80.12 541 SER A N 1
ATOM 4380 C CA . SER A 1 541 ? 8.373 -2.145 -17.943 1.00 80.12 541 SER A CA 1
ATOM 4381 C C . SER A 1 541 ? 6.925 -2.654 -17.917 1.00 80.12 541 SER A C 1
ATOM 4383 O O . SER A 1 541 ? 6.309 -2.680 -16.854 1.00 80.12 541 SER A O 1
ATOM 4385 N N . VAL A 1 542 ? 6.393 -3.157 -19.044 1.00 81.00 542 VAL A N 1
ATOM 4386 C CA . VAL A 1 542 ? 5.056 -3.788 -19.086 1.00 81.00 542 VAL A CA 1
ATOM 4387 C C . VAL A 1 542 ? 4.999 -5.051 -18.222 1.00 81.00 542 VAL A C 1
ATOM 4389 O O . VAL A 1 542 ? 4.044 -5.228 -17.473 1.00 81.00 542 VAL A O 1
ATOM 4392 N N . ALA A 1 543 ? 6.007 -5.926 -18.282 1.00 80.06 543 ALA A N 1
ATOM 4393 C CA . ALA A 1 543 ? 6.029 -7.143 -17.474 1.00 80.06 543 ALA A CA 1
ATOM 4394 C C . ALA A 1 543 ? 6.123 -6.840 -15.974 1.00 80.06 543 ALA A C 1
ATOM 4396 O O . ALA A 1 543 ? 5.423 -7.461 -15.180 1.00 80.06 543 ALA A O 1
ATOM 4397 N N . SER A 1 544 ? 6.936 -5.852 -15.600 1.00 85.19 544 SER A N 1
ATOM 4398 C CA . SER A 1 544 ? 7.074 -5.363 -14.230 1.00 85.19 544 SER A CA 1
ATOM 4399 C C . SER A 1 544 ? 5.755 -4.761 -13.732 1.00 85.19 544 SER A C 1
ATOM 4401 O O . SER A 1 544 ? 5.269 -5.158 -12.674 1.00 85.19 544 SER A O 1
ATOM 4403 N N . LEU A 1 545 ? 5.071 -3.941 -14.545 1.00 86.06 545 LEU A N 1
ATOM 4404 C CA . LEU A 1 545 ? 3.735 -3.441 -14.208 1.00 86.06 545 LEU A CA 1
ATOM 4405 C C . LEU A 1 545 ? 2.716 -4.582 -14.053 1.00 86.06 545 LEU A C 1
ATOM 4407 O O . LEU A 1 545 ? 1.933 -4.562 -13.110 1.00 86.06 545 LEU A O 1
ATOM 4411 N N . MET A 1 546 ? 2.737 -5.597 -14.924 1.00 82.50 546 MET A N 1
ATOM 4412 C CA . MET A 1 546 ? 1.828 -6.748 -14.831 1.00 82.50 546 MET A CA 1
ATOM 4413 C C . MET A 1 546 ? 2.095 -7.616 -13.595 1.00 82.50 546 MET A C 1
ATOM 4415 O O . MET A 1 546 ? 1.142 -7.991 -12.916 1.00 82.50 546 MET A O 1
ATOM 4419 N N . ILE A 1 547 ? 3.359 -7.893 -13.254 1.00 83.94 547 ILE A N 1
ATOM 4420 C CA . ILE A 1 547 ? 3.742 -8.568 -11.997 1.00 83.94 547 ILE A CA 1
ATOM 4421 C C . ILE A 1 547 ? 3.271 -7.744 -10.796 1.00 83.94 547 ILE A C 1
ATOM 4423 O O . ILE A 1 547 ? 2.723 -8.294 -9.842 1.00 83.94 547 ILE A O 1
ATOM 4427 N N . GLY A 1 548 ? 3.432 -6.422 -10.868 1.00 85.38 548 GLY A N 1
ATOM 4428 C CA . GLY A 1 548 ? 2.944 -5.480 -9.874 1.00 85.38 548 GLY A CA 1
ATOM 4429 C C . GLY A 1 548 ? 1.431 -5.550 -9.681 1.00 85.38 548 GLY A C 1
ATOM 4430 O O . GLY A 1 548 ? 0.970 -5.852 -8.585 1.00 85.38 548 GLY A O 1
ATOM 4431 N N . ILE A 1 549 ? 0.652 -5.306 -10.735 1.00 84.12 549 ILE A N 1
ATOM 4432 C CA . ILE A 1 549 ? -0.817 -5.285 -10.696 1.00 84.12 549 ILE A CA 1
ATOM 4433 C C . ILE A 1 549 ? -1.376 -6.648 -10.281 1.00 84.12 549 ILE A C 1
ATOM 4435 O O . ILE A 1 549 ? -2.146 -6.724 -9.324 1.00 84.12 549 ILE A O 1
ATOM 4439 N N . VAL A 1 550 ? -0.979 -7.732 -10.957 1.00 84.25 550 VAL A N 1
ATOM 4440 C CA . VAL A 1 550 ? -1.491 -9.081 -10.661 1.00 84.25 550 VAL A CA 1
ATOM 4441 C C . VAL A 1 550 ? -1.080 -9.505 -9.252 1.00 84.25 550 VAL A C 1
ATOM 4443 O O . VAL A 1 550 ? -1.912 -10.022 -8.513 1.00 84.25 550 VAL A O 1
ATOM 4446 N N . GLY A 1 551 ? 0.155 -9.215 -8.833 1.00 84.56 551 GLY A N 1
ATOM 4447 C CA . GLY A 1 551 ? 0.619 -9.486 -7.475 1.00 84.56 551 GLY A CA 1
ATOM 4448 C C . GLY A 1 551 ? -0.177 -8.728 -6.409 1.00 84.56 551 GLY A C 1
ATOM 4449 O O . GLY A 1 551 ? -0.638 -9.348 -5.452 1.00 84.56 551 GLY A O 1
ATOM 4450 N N . HIS A 1 552 ? -0.410 -7.418 -6.574 1.00 86.88 552 HIS A N 1
ATOM 4451 C CA . HIS A 1 552 ? -1.248 -6.656 -5.638 1.00 86.88 552 HIS A CA 1
ATOM 4452 C C . HIS A 1 552 ? -2.679 -7.195 -5.604 1.00 86.88 552 HIS A C 1
ATOM 4454 O O . HIS A 1 552 ? -3.244 -7.302 -4.521 1.00 86.88 552 HIS A O 1
ATOM 4460 N N . LEU A 1 553 ? -3.268 -7.569 -6.744 1.00 84.25 553 LEU A N 1
ATOM 4461 C CA . LEU A 1 553 ? -4.618 -8.137 -6.781 1.00 84.25 553 LEU A CA 1
ATOM 4462 C C . LEU A 1 553 ? -4.684 -9.503 -6.082 1.00 84.25 553 LEU A C 1
ATOM 4464 O O . LEU A 1 553 ? -5.610 -9.730 -5.305 1.00 84.25 553 LEU A O 1
ATOM 4468 N N . VAL A 1 554 ? -3.692 -10.377 -6.279 1.00 84.38 554 VAL A N 1
ATOM 4469 C CA . VAL A 1 554 ? -3.594 -11.679 -5.593 1.00 84.38 554 VAL A CA 1
ATOM 4470 C C . VAL A 1 554 ? -3.422 -11.500 -4.083 1.00 84.38 554 VAL A C 1
ATOM 4472 O O . VAL A 1 554 ? -4.156 -12.120 -3.317 1.00 84.38 554 VAL A O 1
ATOM 4475 N N . PHE A 1 555 ? -2.523 -10.620 -3.628 1.00 86.06 555 PHE A N 1
ATOM 4476 C CA . PHE A 1 555 ? -2.345 -10.369 -2.192 1.00 86.06 555 PHE A CA 1
ATOM 4477 C C . PHE A 1 555 ? -3.562 -9.672 -1.564 1.00 86.06 555 PHE A C 1
ATOM 4479 O O . PHE A 1 555 ? -4.010 -10.074 -0.492 1.00 86.06 555 PHE A O 1
ATOM 4486 N N . THR A 1 556 ? -4.158 -8.689 -2.246 1.00 83.38 556 THR A N 1
ATOM 4487 C CA . THR A 1 556 ? -5.321 -7.947 -1.729 1.00 83.38 556 THR A CA 1
ATOM 4488 C C . THR A 1 556 ? -6.576 -8.818 -1.686 1.00 83.38 556 THR A C 1
ATOM 4490 O O . THR A 1 556 ? -7.298 -8.752 -0.699 1.00 83.38 556 THR A O 1
ATOM 4493 N N . THR A 1 557 ? -6.844 -9.662 -2.690 1.00 82.44 557 THR A N 1
ATOM 4494 C CA . THR A 1 557 ? -8.005 -10.583 -2.660 1.00 82.44 557 THR A CA 1
ATOM 4495 C C . THR A 1 557 ? -7.766 -11.803 -1.766 1.00 82.44 557 THR A C 1
ATOM 4497 O O . THR A 1 557 ? -8.687 -12.262 -1.093 1.00 82.44 557 THR A O 1
ATOM 4500 N N . GLY A 1 558 ? -6.529 -12.306 -1.702 1.00 81.06 558 GLY A N 1
ATOM 4501 C CA . GLY A 1 558 ? -6.137 -13.447 -0.873 1.00 81.06 558 GLY A CA 1
ATOM 4502 C C . GLY A 1 558 ? -5.950 -13.141 0.617 1.00 81.06 558 GLY A C 1
ATOM 4503 O O . GLY A 1 558 ? -5.785 -14.080 1.394 1.00 81.06 558 GLY A O 1
ATOM 4504 N N . GLN A 1 559 ? -5.985 -11.870 1.044 1.00 85.44 559 GLN A N 1
ATOM 4505 C CA . GLN A 1 559 ? -5.646 -11.448 2.417 1.00 85.44 559 GLN A CA 1
ATOM 4506 C C . GLN A 1 559 ? -6.392 -12.229 3.516 1.00 85.44 559 GLN A C 1
ATOM 4508 O O . GLN A 1 559 ? -5.797 -12.585 4.533 1.00 85.44 559 GLN A O 1
ATOM 4513 N N . GLY A 1 560 ? -7.670 -12.562 3.286 1.00 79.94 560 GLY A N 1
ATOM 4514 C CA . GLY A 1 560 ? -8.475 -13.359 4.216 1.00 79.94 560 GLY A CA 1
ATOM 4515 C C . GLY A 1 560 ? -7.934 -14.780 4.388 1.00 79.94 560 GLY A C 1
ATOM 4516 O O . GLY A 1 560 ? -7.756 -15.231 5.513 1.00 79.94 560 GLY A O 1
ATOM 4517 N N . LEU A 1 561 ? -7.566 -15.451 3.290 1.00 81.81 561 LEU A N 1
ATOM 4518 C CA . LEU A 1 561 ? -6.984 -16.796 3.337 1.00 81.81 561 LEU A CA 1
ATOM 4519 C C . LEU A 1 561 ? -5.675 -16.809 4.137 1.00 81.81 561 LEU A C 1
ATOM 4521 O O . LEU A 1 561 ? -5.491 -17.687 4.979 1.00 81.81 561 LEU A O 1
ATOM 4525 N N . PHE A 1 562 ? -4.800 -15.816 3.926 1.00 82.81 562 PHE A N 1
ATOM 4526 C CA . PHE A 1 562 ? -3.551 -15.687 4.684 1.00 82.81 562 PHE A CA 1
ATOM 4527 C C . PHE A 1 562 ? -3.803 -15.461 6.179 1.00 82.81 562 PHE A C 1
ATOM 4529 O O . PHE A 1 562 ? -3.209 -16.152 7.006 1.00 82.81 562 PHE A O 1
ATOM 4536 N N . ARG A 1 563 ? -4.698 -14.534 6.539 1.00 81.56 563 ARG A N 1
ATOM 4537 C CA . ARG A 1 563 ? -5.042 -14.237 7.937 1.00 81.56 563 ARG A CA 1
ATOM 4538 C C . ARG A 1 563 ? -5.666 -15.434 8.654 1.00 81.56 563 ARG A C 1
ATOM 4540 O O . ARG A 1 563 ? -5.310 -15.712 9.799 1.00 81.56 563 ARG A O 1
ATOM 4547 N N . ASP A 1 564 ? -6.571 -16.137 7.983 1.00 78.50 564 ASP A N 1
ATOM 4548 C CA . ASP A 1 564 ? -7.407 -17.152 8.616 1.00 78.50 564 ASP A CA 1
ATOM 4549 C C . ASP A 1 564 ? -6.677 -18.519 8.696 1.00 78.50 564 ASP A C 1
ATOM 4551 O O . ASP A 1 564 ? -6.871 -19.258 9.663 1.00 78.50 564 ASP A O 1
ATOM 4555 N N . HIS A 1 565 ? -5.752 -18.829 7.768 1.00 81.06 565 HIS A N 1
ATOM 4556 C CA . HIS A 1 565 ? -4.835 -19.981 7.893 1.00 81.06 565 HIS A CA 1
ATOM 4557 C C . HIS A 1 565 ? -3.629 -19.708 8.806 1.00 81.06 565 HIS A C 1
ATOM 4559 O O . HIS A 1 565 ? -3.258 -20.564 9.616 1.00 81.06 565 HIS A O 1
ATOM 4565 N N . PHE A 1 566 ? -2.982 -18.545 8.685 1.00 78.69 566 PHE A N 1
ATOM 4566 C CA . PHE A 1 566 ? -1.714 -18.256 9.361 1.00 78.69 566 PHE A CA 1
ATOM 4567 C C . PHE A 1 566 ? -1.927 -17.380 10.595 1.00 78.69 566 PHE A C 1
ATOM 4569 O O . PHE A 1 566 ? -1.489 -16.234 10.670 1.00 78.69 566 PHE A O 1
ATOM 4576 N N . ASN A 1 567 ? -2.570 -17.963 11.606 1.00 73.06 567 ASN A N 1
ATOM 4577 C CA . ASN A 1 567 ? -2.719 -17.353 12.922 1.00 73.06 567 ASN A CA 1
ATOM 4578 C C . ASN A 1 567 ? -1.515 -17.720 13.839 1.00 73.06 567 ASN A C 1
ATOM 4580 O O . ASN A 1 567 ? -1.198 -18.912 13.976 1.00 73.06 567 ASN A O 1
ATOM 4584 N N . PRO A 1 568 ? -0.846 -16.742 14.495 1.00 74.62 568 PRO A N 1
ATOM 4585 C CA . PRO A 1 568 ? 0.274 -16.990 15.416 1.00 74.62 568 PRO A CA 1
ATOM 4586 C C . PRO A 1 568 ? -0.065 -17.929 16.584 1.00 74.62 568 PRO A C 1
ATOM 4588 O O . PRO A 1 568 ? 0.831 -18.621 17.071 1.00 74.62 568 PRO A O 1
ATOM 4591 N N . ASP A 1 569 ? -1.331 -17.969 17.005 1.00 73.94 569 ASP A N 1
ATOM 4592 C CA . ASP A 1 569 ? -1.809 -18.716 18.171 1.00 73.94 569 ASP A CA 1
ATOM 4593 C C . ASP A 1 569 ? -1.896 -20.232 17.896 1.00 73.94 569 ASP A C 1
ATOM 4595 O O . ASP A 1 569 ? -1.908 -21.025 18.833 1.00 73.94 569 ASP A O 1
ATOM 4599 N N . ARG A 1 570 ? -1.900 -20.660 16.617 1.00 68.12 570 ARG A N 1
ATOM 4600 C CA . ARG A 1 570 ? -1.881 -22.086 16.224 1.00 68.12 570 ARG A CA 1
ATOM 4601 C C . ARG A 1 570 ? -0.474 -22.633 15.972 1.00 68.12 570 ARG A C 1
ATOM 4603 O O . ARG A 1 570 ? -0.148 -23.717 16.445 1.00 68.12 570 ARG A O 1
ATOM 4610 N N . ARG A 1 571 ? 0.353 -21.940 15.176 1.00 77.69 571 ARG A N 1
ATOM 4611 C CA . ARG A 1 571 ? 1.700 -22.411 14.777 1.00 77.69 571 ARG A CA 1
ATOM 4612 C C . ARG A 1 571 ? 2.692 -21.253 14.672 1.00 77.69 571 ARG A C 1
ATOM 4614 O O . ARG A 1 571 ? 3.014 -20.778 13.584 1.00 77.69 571 ARG A O 1
ATOM 4621 N N . ARG A 1 572 ? 3.210 -20.809 15.820 1.00 80.56 572 ARG A N 1
ATOM 4622 C CA . ARG A 1 572 ? 4.039 -19.597 15.943 1.00 80.56 572 ARG A CA 1
ATOM 4623 C C . ARG A 1 572 ? 5.288 -19.563 15.043 1.00 80.56 572 ARG A C 1
ATOM 4625 O O . ARG A 1 572 ? 5.580 -18.514 14.477 1.00 80.56 572 ARG A O 1
ATOM 4632 N N . LEU A 1 573 ? 6.011 -20.677 14.878 1.00 81.75 573 LEU A N 1
ATOM 4633 C CA . LEU A 1 573 ? 7.183 -20.735 13.984 1.00 81.75 573 LEU A CA 1
ATOM 4634 C C . LEU A 1 573 ? 6.775 -20.619 12.507 1.00 81.75 573 LEU A C 1
ATOM 4636 O O . LEU A 1 573 ? 7.338 -19.812 11.771 1.00 81.75 573 LEU A O 1
ATOM 4640 N N . THR A 1 574 ? 5.750 -21.373 12.098 1.00 82.69 574 THR A N 1
ATOM 4641 C CA . THR A 1 574 ? 5.166 -21.317 10.749 1.00 82.69 574 THR A CA 1
ATOM 4642 C C . THR A 1 574 ? 4.681 -19.905 10.412 1.00 82.69 574 THR A C 1
ATOM 4644 O O . THR A 1 574 ? 4.976 -19.410 9.328 1.00 82.69 574 THR A O 1
ATOM 4647 N N . PHE A 1 575 ? 4.027 -19.221 11.359 1.00 85.12 575 PHE A N 1
ATOM 4648 C CA . PHE A 1 575 ? 3.629 -17.819 11.215 1.00 85.12 575 PHE A CA 1
ATOM 4649 C C . PHE A 1 575 ? 4.822 -16.900 10.924 1.00 85.12 575 PHE A C 1
ATOM 4651 O O . PHE A 1 575 ? 4.776 -16.130 9.967 1.00 85.12 575 PHE A O 1
ATOM 4658 N N . TYR A 1 576 ? 5.906 -16.968 11.706 1.00 84.06 576 TYR A N 1
ATOM 4659 C CA . TYR A 1 576 ? 7.079 -16.120 11.461 1.00 84.06 576 TYR A CA 1
ATOM 4660 C C . TYR A 1 576 ? 7.736 -16.396 10.100 1.00 84.06 576 TYR A C 1
ATOM 4662 O O . TYR A 1 576 ? 8.033 -15.446 9.382 1.00 84.06 576 TYR A O 1
ATOM 4670 N N . LEU A 1 577 ? 7.914 -17.662 9.709 1.00 85.38 577 LEU A N 1
ATOM 4671 C CA . LEU A 1 577 ? 8.525 -18.003 8.417 1.00 85.38 577 LEU A CA 1
ATOM 4672 C C . LEU A 1 577 ? 7.673 -17.512 7.234 1.00 85.38 577 LEU A C 1
ATOM 4674 O O . LEU A 1 577 ? 8.180 -16.827 6.346 1.00 85.38 577 LEU A O 1
ATOM 4678 N N . ILE A 1 578 ? 6.367 -17.797 7.253 1.00 87.62 578 ILE A N 1
ATOM 4679 C CA . ILE A 1 578 ? 5.450 -17.417 6.169 1.00 87.62 578 ILE A CA 1
ATOM 4680 C C . ILE A 1 578 ? 5.228 -15.902 6.135 1.00 87.62 578 ILE A C 1
ATOM 4682 O O . ILE A 1 578 ? 5.206 -15.324 5.054 1.00 87.62 578 ILE A O 1
ATOM 4686 N N . SER A 1 579 ? 5.141 -15.227 7.285 1.00 86.31 579 SER A N 1
ATOM 4687 C CA . SER A 1 579 ? 5.005 -13.764 7.328 1.00 86.31 579 SER A CA 1
ATOM 4688 C C . SER A 1 579 ? 6.238 -13.034 6.775 1.00 86.31 579 SER A C 1
ATOM 4690 O O . SER A 1 579 ? 6.081 -12.014 6.105 1.00 86.31 579 SER A O 1
ATOM 4692 N N . ARG A 1 580 ? 7.460 -13.565 6.956 1.00 87.88 580 ARG A N 1
ATOM 4693 C CA . ARG A 1 580 ? 8.670 -12.980 6.343 1.00 87.88 580 ARG A CA 1
ATOM 4694 C C . ARG A 1 580 ? 8.734 -13.235 4.839 1.00 87.88 580 ARG A C 1
ATOM 4696 O O . ARG A 1 580 ? 9.040 -12.309 4.092 1.00 87.88 580 ARG A O 1
ATOM 4703 N N . LEU A 1 581 ? 8.373 -14.439 4.391 1.00 86.81 581 LEU A N 1
ATOM 4704 C CA . LEU A 1 581 ? 8.264 -14.754 2.964 1.00 86.81 581 LEU A CA 1
ATOM 4705 C C . LEU A 1 581 ? 7.195 -13.890 2.269 1.00 86.81 581 LEU A C 1
ATOM 4707 O O . LEU A 1 581 ? 7.452 -13.349 1.197 1.00 86.81 581 LEU A O 1
ATOM 4711 N N . TYR A 1 582 ? 6.040 -13.691 2.911 1.00 89.25 582 TYR A N 1
ATOM 4712 C CA . TYR A 1 582 ? 4.971 -12.798 2.455 1.00 89.25 582 TYR A CA 1
ATOM 4713 C C . TYR A 1 582 ? 5.482 -11.367 2.254 1.00 89.25 582 TYR A C 1
ATOM 4715 O O . TYR A 1 582 ? 5.354 -10.819 1.163 1.00 89.25 582 TYR A O 1
ATOM 4723 N N . THR A 1 583 ? 6.119 -10.775 3.272 1.00 88.50 583 THR A N 1
ATOM 4724 C CA . THR A 1 583 ? 6.650 -9.404 3.188 1.00 88.50 583 THR A CA 1
ATOM 4725 C C . THR A 1 583 ? 7.750 -9.275 2.129 1.00 88.50 583 THR A C 1
ATOM 4727 O O . THR A 1 583 ? 7.812 -8.256 1.447 1.00 88.50 583 THR A O 1
ATOM 4730 N N . TYR A 1 584 ? 8.576 -10.308 1.926 1.00 88.00 584 TYR A N 1
ATOM 4731 C CA . TYR A 1 584 ? 9.590 -10.320 0.868 1.00 88.00 584 TYR A CA 1
ATOM 4732 C C . TYR A 1 584 ? 8.977 -10.337 -0.541 1.00 88.00 584 TYR A C 1
ATOM 4734 O O . TYR A 1 584 ? 9.251 -9.450 -1.351 1.00 88.00 584 TYR A O 1
ATOM 4742 N N . VAL A 1 585 ? 8.107 -11.313 -0.824 1.00 88.00 585 VAL A N 1
ATOM 4743 C CA . VAL A 1 585 ? 7.479 -11.475 -2.146 1.00 88.00 585 VAL A CA 1
ATOM 4744 C C . VAL A 1 585 ? 6.563 -10.291 -2.463 1.00 88.00 585 VAL A C 1
ATOM 4746 O O . VAL A 1 585 ? 6.606 -9.760 -3.574 1.00 88.00 585 VAL A O 1
ATOM 4749 N N . TYR A 1 586 ? 5.781 -9.817 -1.489 1.00 88.38 586 TYR A N 1
ATOM 4750 C CA . TYR A 1 586 ? 4.923 -8.651 -1.684 1.00 88.38 586 TYR A CA 1
ATOM 4751 C C . TYR A 1 586 ? 5.745 -7.357 -1.831 1.00 88.38 586 TYR A C 1
ATOM 4753 O O . TYR A 1 586 ? 5.407 -6.524 -2.665 1.00 88.38 586 TYR A O 1
ATOM 4761 N N . GLY A 1 587 ? 6.889 -7.219 -1.147 1.00 86.25 587 GLY A N 1
ATOM 4762 C CA . GLY A 1 587 ? 7.821 -6.104 -1.360 1.00 86.25 587 GLY A CA 1
ATOM 4763 C C . GLY A 1 587 ? 8.369 -6.046 -2.791 1.00 86.25 587 GLY A C 1
ATOM 4764 O O . GLY A 1 587 ? 8.378 -4.981 -3.408 1.00 86.25 587 GLY A O 1
ATOM 4765 N N . ILE A 1 588 ? 8.736 -7.195 -3.370 1.00 87.69 588 ILE A N 1
ATOM 4766 C CA . ILE A 1 588 ? 9.149 -7.293 -4.783 1.00 87.69 588 ILE A CA 1
ATOM 4767 C C . ILE A 1 588 ? 8.002 -6.897 -5.728 1.00 87.69 588 ILE A C 1
ATOM 4769 O O . ILE A 1 588 ? 8.241 -6.213 -6.726 1.00 87.69 588 ILE A O 1
ATOM 4773 N N . VAL A 1 589 ? 6.761 -7.280 -5.413 1.00 89.69 589 VAL A N 1
ATOM 4774 C CA . VAL A 1 589 ? 5.545 -6.887 -6.151 1.00 89.69 589 VAL A CA 1
ATOM 4775 C C . VAL A 1 589 ? 5.262 -5.380 -6.044 1.00 89.69 589 VAL A C 1
ATOM 4777 O O . VAL A 1 589 ? 4.917 -4.761 -7.053 1.00 89.69 589 VAL A O 1
ATOM 4780 N N . CYS A 1 590 ? 5.464 -4.762 -4.874 1.00 90.56 590 CYS A N 1
ATOM 4781 C CA . CYS A 1 590 ? 5.378 -3.309 -4.696 1.00 90.56 590 CYS A CA 1
ATOM 4782 C C . CYS A 1 590 ? 6.361 -2.580 -5.619 1.00 90.56 590 CYS A C 1
ATOM 4784 O O . CYS A 1 590 ? 5.931 -1.765 -6.436 1.00 90.56 590 CYS A O 1
ATOM 4786 N N . VAL A 1 591 ? 7.649 -2.940 -5.566 1.00 91.31 591 VAL A N 1
ATOM 4787 C CA . VAL A 1 591 ? 8.688 -2.327 -6.412 1.00 91.31 591 VAL A CA 1
ATOM 4788 C C . VAL A 1 591 ? 8.392 -2.538 -7.903 1.00 91.31 591 VAL A C 1
ATOM 4790 O O . VAL A 1 591 ? 8.482 -1.586 -8.671 1.00 91.31 591 VAL A O 1
ATOM 4793 N N . ASN A 1 592 ? 7.942 -3.731 -8.313 1.00 89.19 592 ASN A N 1
ATOM 4794 C CA . ASN A 1 592 ? 7.570 -4.018 -9.707 1.00 89.19 592 ASN A CA 1
ATOM 4795 C C . ASN A 1 592 ? 6.442 -3.113 -10.231 1.00 89.19 592 ASN A C 1
ATOM 4797 O O . ASN A 1 592 ? 6.519 -2.592 -11.344 1.00 89.19 592 ASN A O 1
ATOM 4801 N N . CYS A 1 593 ? 5.397 -2.896 -9.427 1.00 89.06 593 CYS A N 1
ATOM 4802 C CA . CYS A 1 593 ? 4.272 -2.045 -9.817 1.00 89.06 593 CYS A CA 1
ATOM 4803 C C . CYS A 1 593 ? 4.711 -0.593 -10.049 1.00 89.06 593 CYS A C 1
ATOM 4805 O O . CYS A 1 593 ? 4.292 0.042 -11.019 1.00 89.06 593 CYS A O 1
ATOM 4807 N N . TRP A 1 594 ? 5.584 -0.089 -9.175 1.00 92.44 594 TRP A N 1
ATOM 4808 C CA . TRP A 1 594 ? 6.122 1.265 -9.255 1.00 92.44 594 TRP A CA 1
ATOM 4809 C C . TRP A 1 594 ? 7.109 1.414 -10.413 1.00 92.44 594 TRP A C 1
ATOM 4811 O O . TRP A 1 594 ? 6.945 2.328 -11.218 1.00 92.44 594 TRP A O 1
ATOM 4821 N N . ARG A 1 595 ? 8.060 0.483 -10.560 1.00 89.69 595 ARG A N 1
ATOM 4822 C CA . ARG A 1 595 ? 9.029 0.445 -11.665 1.00 89.69 595 ARG A CA 1
ATOM 4823 C C . ARG A 1 595 ? 8.334 0.416 -13.020 1.00 89.69 595 ARG A C 1
ATOM 4825 O O . ARG A 1 595 ? 8.605 1.264 -13.867 1.00 89.69 595 ARG A O 1
ATOM 4832 N N . GLY A 1 596 ? 7.399 -0.515 -13.206 1.00 86.94 596 GLY A N 1
ATOM 4833 C CA . GLY A 1 596 ? 6.638 -0.628 -14.444 1.00 86.94 596 GLY A CA 1
ATOM 4834 C C . GLY A 1 596 ? 5.836 0.634 -14.763 1.00 86.94 596 GLY A C 1
ATOM 4835 O O . GLY A 1 596 ? 5.935 1.153 -15.873 1.00 86.94 596 GLY A O 1
ATOM 4836 N N . GLY A 1 597 ? 5.097 1.173 -13.786 1.00 87.06 597 GLY A N 1
ATOM 4837 C CA . GLY A 1 597 ? 4.326 2.408 -13.962 1.00 87.06 597 GLY A CA 1
ATOM 4838 C C . GLY A 1 597 ? 5.204 3.613 -14.315 1.00 87.06 597 GLY A C 1
ATOM 4839 O O . GLY A 1 597 ? 4.946 4.296 -15.303 1.00 87.06 597 GLY A O 1
ATOM 4840 N N . TRP A 1 598 ? 6.278 3.840 -13.557 1.00 90.50 598 TRP A N 1
ATOM 4841 C CA . TRP A 1 598 ? 7.207 4.959 -13.746 1.00 90.50 598 TRP A CA 1
ATOM 4842 C C . TRP A 1 598 ? 7.901 4.916 -15.110 1.00 90.50 598 TRP A C 1
ATOM 4844 O O . TRP A 1 598 ? 7.898 5.908 -15.841 1.00 90.50 598 TRP A O 1
ATOM 4854 N N . GLN A 1 599 ? 8.443 3.754 -15.489 1.00 85.81 599 GLN A N 1
ATOM 4855 C CA . GLN A 1 599 ? 9.124 3.580 -16.771 1.00 85.81 599 GLN A CA 1
ATOM 4856 C C . GLN A 1 599 ? 8.167 3.727 -17.960 1.00 85.81 599 GLN A C 1
ATOM 4858 O O . GLN A 1 599 ? 8.571 4.254 -18.994 1.00 85.81 599 GLN A O 1
ATOM 4863 N N . LEU A 1 600 ? 6.898 3.318 -17.833 1.00 84.00 600 LEU A N 1
ATOM 4864 C CA . LEU A 1 600 ? 5.901 3.522 -18.889 1.00 84.00 600 LEU A CA 1
ATOM 4865 C C . LEU A 1 600 ? 5.520 5.001 -19.045 1.00 84.00 600 LEU A C 1
ATOM 4867 O O . LEU A 1 600 ? 5.411 5.471 -20.177 1.00 84.00 600 LEU A O 1
ATOM 4871 N N . ILE A 1 601 ? 5.399 5.764 -17.952 1.00 84.94 601 ILE A N 1
ATOM 4872 C CA . ILE A 1 601 ? 5.200 7.224 -18.028 1.00 84.94 601 ILE A CA 1
ATOM 4873 C C . ILE A 1 601 ? 6.379 7.881 -18.756 1.00 84.94 601 ILE A C 1
ATOM 4875 O O . ILE A 1 601 ? 6.154 8.723 -19.620 1.00 84.94 601 ILE A O 1
ATOM 4879 N N . ASP A 1 602 ? 7.615 7.477 -18.450 1.00 82.81 602 ASP A N 1
ATOM 4880 C CA . ASP A 1 602 ? 8.826 7.992 -19.104 1.00 82.81 602 ASP A CA 1
ATOM 4881 C C . ASP A 1 602 ? 8.965 7.579 -20.584 1.00 82.81 602 ASP A C 1
ATOM 4883 O O . ASP A 1 602 ? 9.584 8.312 -21.352 1.00 82.81 602 ASP A O 1
ATOM 4887 N N . HIS A 1 603 ? 8.376 6.454 -21.006 1.00 78.62 603 HIS A N 1
ATOM 4888 C CA . HIS A 1 603 ? 8.317 6.049 -22.418 1.00 78.62 603 HIS A CA 1
ATOM 4889 C C . HIS A 1 603 ? 7.252 6.817 -23.219 1.00 78.62 603 HIS A C 1
ATOM 4891 O O . HIS A 1 603 ? 7.475 7.130 -24.388 1.00 78.62 603 HIS A O 1
ATOM 4897 N N . TYR A 1 604 ? 6.084 7.085 -22.624 1.00 78.44 604 TYR A N 1
ATOM 4898 C CA . TYR A 1 604 ? 4.942 7.697 -23.322 1.00 78.44 604 TYR A CA 1
ATOM 4899 C C . TYR A 1 604 ? 4.822 9.216 -23.137 1.00 78.44 604 TYR A C 1
ATOM 4901 O O . TYR A 1 604 ? 4.096 9.861 -23.893 1.00 78.44 604 TYR A O 1
ATOM 4909 N N . THR A 1 605 ? 5.526 9.802 -22.166 1.00 76.62 605 THR A N 1
ATOM 4910 C CA . THR A 1 605 ? 5.466 11.237 -21.852 1.00 76.62 605 THR A CA 1
ATOM 4911 C C . THR A 1 605 ? 6.829 11.886 -22.030 1.00 76.62 605 THR A C 1
ATOM 4913 O O . THR A 1 605 ? 7.814 11.446 -21.437 1.00 76.62 605 THR A O 1
ATOM 4916 N N . ALA A 1 606 ? 6.881 13.009 -22.746 1.00 73.38 606 ALA A N 1
ATOM 4917 C CA . ALA A 1 606 ? 8.058 13.867 -22.739 1.00 73.38 606 ALA A CA 1
ATOM 4918 C C . ALA A 1 606 ? 8.433 14.289 -21.301 1.00 73.38 606 ALA A C 1
ATOM 4920 O O . ALA A 1 606 ? 7.576 14.598 -20.469 1.00 73.38 606 ALA A O 1
ATOM 4921 N N . ARG A 1 607 ? 9.737 14.344 -21.006 1.00 76.25 607 ARG A N 1
ATOM 4922 C CA . ARG A 1 607 ? 10.277 14.848 -19.727 1.00 76.25 607 ARG A CA 1
ATOM 4923 C C . ARG A 1 607 ? 10.323 16.386 -19.676 1.00 76.25 607 ARG A C 1
ATOM 4925 O O . ARG A 1 607 ? 11.209 16.969 -19.059 1.00 76.25 607 ARG A O 1
ATOM 4932 N N . ASP A 1 608 ? 9.382 17.054 -20.341 1.00 83.75 608 ASP A N 1
ATOM 4933 C CA . ASP A 1 608 ? 9.258 18.508 -20.299 1.00 83.75 608 ASP A CA 1
ATOM 4934 C C . ASP A 1 608 ? 8.483 18.969 -19.053 1.00 83.75 608 ASP A C 1
ATOM 4936 O O . ASP A 1 608 ? 7.578 18.295 -18.553 1.00 83.75 608 ASP A O 1
ATOM 4940 N N . MET A 1 609 ? 8.820 20.160 -18.556 1.00 86.00 609 MET A N 1
ATOM 4941 C CA . MET A 1 609 ? 8.248 20.693 -17.318 1.00 86.00 609 MET A CA 1
ATOM 4942 C C . MET A 1 609 ? 6.722 20.905 -17.391 1.00 86.00 609 MET A C 1
ATOM 4944 O O . MET A 1 609 ? 6.068 20.862 -16.352 1.00 86.00 609 MET A O 1
ATOM 4948 N N . LYS A 1 610 ? 6.133 21.115 -18.581 1.00 88.12 610 LYS A N 1
ATOM 4949 C CA . LYS A 1 610 ? 4.685 21.337 -18.731 1.00 88.12 610 LYS A CA 1
ATOM 4950 C C . LYS A 1 610 ? 3.923 20.017 -18.633 1.00 88.12 610 LYS A C 1
ATOM 4952 O O . LYS A 1 610 ? 2.997 19.936 -17.832 1.00 88.12 610 LYS A O 1
ATOM 4957 N N . SER A 1 611 ? 4.344 18.980 -19.361 1.00 87.50 611 SER A N 1
ATOM 4958 C CA . SER A 1 611 ? 3.760 17.632 -19.259 1.00 87.50 611 SER A CA 1
ATOM 4959 C C . SER A 1 611 ? 3.897 17.051 -17.851 1.00 87.50 611 SER A C 1
ATOM 4961 O O . SER A 1 611 ? 2.939 16.486 -17.325 1.00 87.50 611 SER A O 1
ATOM 4963 N N . ILE A 1 612 ? 5.058 17.239 -17.207 1.00 89.94 612 ILE A N 1
ATOM 4964 C CA . ILE A 1 612 ? 5.284 16.816 -15.814 1.00 89.94 612 ILE A CA 1
ATOM 4965 C C . ILE A 1 612 ? 4.291 17.510 -14.875 1.00 89.94 612 ILE A C 1
ATOM 4967 O O . ILE A 1 612 ? 3.564 16.828 -14.152 1.00 89.94 612 ILE A O 1
ATOM 4971 N N . LEU A 1 613 ? 4.218 18.847 -14.895 1.00 91.50 613 LEU A N 1
ATOM 4972 C CA . LEU A 1 613 ? 3.305 19.594 -14.023 1.00 91.50 613 LEU A CA 1
ATOM 4973 C C . LEU A 1 613 ? 1.835 19.255 -14.301 1.00 91.50 613 LEU A C 1
ATOM 4975 O O . LEU A 1 613 ? 1.084 19.061 -13.351 1.00 91.50 613 LEU A O 1
ATOM 4979 N N . PHE A 1 614 ? 1.438 19.119 -15.570 1.00 91.69 614 PHE A N 1
ATOM 4980 C CA . PHE A 1 614 ? 0.075 18.754 -15.959 1.00 91.69 614 PHE A CA 1
ATOM 4981 C C . PHE A 1 614 ? -0.349 17.409 -15.353 1.00 91.69 614 PHE A C 1
ATOM 4983 O O . PHE A 1 614 ? -1.309 17.367 -14.588 1.00 91.69 614 PHE A O 1
ATOM 4990 N N . ILE A 1 615 ? 0.410 16.333 -15.600 1.00 91.25 615 ILE A N 1
ATOM 4991 C CA . ILE A 1 615 ? 0.103 14.997 -15.059 1.00 91.25 615 ILE A CA 1
ATOM 4992 C C . ILE A 1 615 ? 0.083 15.015 -13.526 1.00 91.25 615 ILE A C 1
ATOM 4994 O O . ILE A 1 615 ? -0.828 14.455 -12.917 1.00 91.25 615 ILE A O 1
ATOM 4998 N N . THR A 1 616 ? 1.049 15.694 -12.899 1.00 92.62 616 THR A N 1
ATOM 4999 C CA . THR A 1 616 ? 1.152 15.776 -11.432 1.00 92.62 616 THR A CA 1
ATOM 5000 C C . THR A 1 616 ? -0.064 16.479 -10.826 1.00 92.62 616 THR A C 1
ATOM 5002 O O . THR A 1 616 ? -0.674 15.961 -9.894 1.00 92.62 616 THR A O 1
ATOM 5005 N N . ILE A 1 617 ? -0.455 17.635 -11.371 1.00 94.19 617 ILE A N 1
ATOM 5006 C CA . ILE A 1 617 ? -1.590 18.428 -10.882 1.00 94.19 617 ILE A CA 1
ATOM 5007 C C . ILE A 1 617 ? -2.910 17.686 -11.126 1.00 94.19 617 ILE A C 1
ATOM 5009 O O . ILE A 1 617 ? -3.729 17.597 -10.213 1.00 94.19 617 ILE A O 1
ATOM 5013 N N . THR A 1 618 ? -3.105 17.087 -12.305 1.00 93.94 618 THR A N 1
ATOM 5014 C CA . THR A 1 618 ? -4.289 16.263 -12.597 1.00 93.94 618 THR A CA 1
ATOM 5015 C C . THR A 1 618 ? -4.396 15.072 -11.642 1.00 93.94 618 THR A C 1
ATOM 5017 O O . THR A 1 618 ? -5.485 14.802 -11.136 1.00 93.94 618 THR A O 1
ATOM 5020 N N . ALA A 1 619 ? -3.286 14.395 -11.329 1.00 93.81 619 ALA A N 1
ATOM 5021 C CA . ALA A 1 619 ? -3.287 13.274 -10.393 1.00 93.81 619 ALA A CA 1
ATOM 5022 C C . ALA A 1 619 ? -3.551 13.707 -8.936 1.00 93.81 619 ALA A C 1
ATOM 5024 O O . ALA A 1 619 ? -4.317 13.044 -8.239 1.00 93.81 619 ALA A O 1
ATOM 5025 N N . ILE A 1 620 ? -3.013 14.852 -8.490 1.00 93.38 620 ILE A N 1
ATOM 5026 C CA . ILE A 1 620 ? -3.333 15.437 -7.172 1.00 93.38 620 ILE A CA 1
ATOM 5027 C C . ILE A 1 620 ? -4.827 15.796 -7.085 1.00 93.38 620 ILE A C 1
ATOM 5029 O O . ILE A 1 620 ? -5.479 15.461 -6.099 1.00 93.38 620 ILE A O 1
ATOM 5033 N N . ILE A 1 621 ? -5.402 16.420 -8.121 1.00 93.12 621 ILE A N 1
ATOM 5034 C CA . ILE A 1 621 ? -6.837 16.754 -8.174 1.00 93.12 621 ILE A CA 1
ATOM 5035 C C . ILE A 1 621 ? -7.705 15.487 -8.145 1.00 93.12 621 ILE A C 1
ATOM 5037 O O . ILE A 1 621 ? -8.713 15.453 -7.433 1.00 93.12 621 ILE A O 1
ATOM 5041 N N . ALA A 1 622 ? -7.309 14.425 -8.851 1.00 94.00 622 ALA A N 1
ATOM 5042 C CA . ALA A 1 622 ? -7.997 13.137 -8.801 1.00 94.00 622 ALA A CA 1
ATOM 5043 C C . ALA A 1 622 ? -7.954 12.512 -7.392 1.00 94.00 622 ALA A C 1
ATOM 5045 O O . ALA A 1 622 ? -8.988 12.089 -6.882 1.00 94.00 622 ALA A O 1
ATOM 5046 N N . LEU A 1 623 ? -6.800 12.515 -6.716 1.00 92.44 623 LEU A N 1
ATOM 5047 C CA . LEU A 1 623 ? -6.684 11.995 -5.347 1.00 92.44 623 LEU A CA 1
ATOM 5048 C C . LEU A 1 623 ? -7.481 12.828 -4.325 1.00 92.44 623 LEU A C 1
ATOM 5050 O O . LEU A 1 623 ? -8.181 12.252 -3.497 1.00 92.44 623 LEU A O 1
ATOM 5054 N N . MET A 1 624 ? -7.457 14.164 -4.408 1.00 89.69 624 MET A N 1
ATOM 5055 C CA . MET A 1 624 ? -8.260 15.035 -3.528 1.00 89.69 624 MET A CA 1
ATOM 5056 C C . MET A 1 624 ? -9.769 14.843 -3.738 1.00 89.69 624 MET A C 1
ATOM 5058 O O . MET A 1 624 ? -10.532 14.759 -2.777 1.00 89.69 624 MET A O 1
ATOM 5062 N N . THR A 1 625 ? -10.228 14.737 -4.990 1.00 90.38 625 THR A N 1
ATOM 5063 C CA . THR A 1 625 ? -11.657 14.512 -5.286 1.00 90.38 625 THR A CA 1
ATOM 5064 C C . THR A 1 625 ? -12.131 13.118 -4.866 1.00 90.38 625 THR A C 1
ATOM 5066 O O . THR A 1 625 ? -13.276 12.975 -4.432 1.00 90.38 625 THR A O 1
ATOM 5069 N N . LEU A 1 626 ? -11.249 12.113 -4.904 1.00 91.19 626 LEU A N 1
ATOM 5070 C CA . LEU A 1 626 ? -11.489 10.775 -4.354 1.00 91.19 626 LEU A CA 1
ATOM 5071 C C . LEU A 1 626 ? -11.330 10.687 -2.823 1.00 91.19 626 LEU A C 1
ATOM 5073 O O . LEU A 1 626 ? -11.764 9.689 -2.249 1.00 91.19 626 LEU A O 1
ATOM 5077 N N . LYS A 1 627 ? -10.769 11.712 -2.161 1.00 90.12 627 LYS A N 1
ATOM 5078 C CA . LYS A 1 627 ? -10.384 11.710 -0.733 1.00 90.12 627 LYS A CA 1
ATOM 5079 C C . LYS A 1 627 ? -9.400 10.590 -0.394 1.00 90.12 627 LYS A C 1
ATOM 5081 O O . LYS A 1 627 ? -9.608 9.817 0.545 1.00 90.12 627 LYS A O 1
ATOM 5086 N N . THR A 1 628 ? -8.359 10.479 -1.211 1.00 90.81 628 THR A N 1
ATOM 5087 C CA . THR A 1 628 ? -7.289 9.486 -1.091 1.00 90.81 628 THR A CA 1
ATOM 5088 C C . THR A 1 628 ? -5.886 10.098 -1.195 1.00 90.81 628 THR A C 1
ATOM 5090 O O . THR A 1 628 ? -4.919 9.368 -1.433 1.00 90.81 628 THR A O 1
ATOM 5093 N N . LEU A 1 629 ? -5.724 11.410 -0.988 1.00 89.00 629 LEU A N 1
ATOM 5094 C CA . LEU A 1 629 ? -4.433 12.093 -1.088 1.00 89.00 629 LEU A CA 1
ATOM 5095 C C . LEU A 1 629 ? -3.415 11.560 -0.074 1.00 89.00 629 LEU A C 1
ATOM 5097 O O . LEU A 1 629 ? -2.250 11.398 -0.430 1.00 89.00 629 LEU A O 1
ATOM 5101 N N . ARG A 1 630 ? -3.824 11.180 1.145 1.00 87.69 630 ARG A N 1
ATOM 5102 C CA . ARG A 1 630 ? -2.915 10.611 2.163 1.00 87.69 630 ARG A CA 1
ATOM 5103 C C . ARG A 1 630 ? -2.120 9.386 1.705 1.00 87.69 630 ARG A C 1
ATOM 5105 O O . ARG A 1 630 ? -1.072 9.102 2.284 1.00 87.69 630 ARG A O 1
ATOM 5112 N N . ASN A 1 631 ? -2.576 8.672 0.675 1.00 89.62 631 ASN A N 1
ATOM 5113 C CA . ASN A 1 631 ? -1.908 7.474 0.157 1.00 89.62 631 ASN A CA 1
ATOM 5114 C C . ASN A 1 631 ? -0.583 7.777 -0.565 1.00 89.62 631 ASN A C 1
ATOM 5116 O O . ASN A 1 631 ? 0.156 6.848 -0.872 1.00 89.62 631 ASN A O 1
ATOM 5120 N N . VAL A 1 632 ? -0.233 9.054 -0.787 1.00 90.00 632 VAL A N 1
ATOM 5121 C CA . VAL A 1 632 ? 1.127 9.431 -1.214 1.00 90.00 632 VAL A CA 1
ATOM 5122 C C . VAL A 1 632 ? 2.144 9.450 -0.061 1.00 90.00 632 VAL A C 1
ATOM 5124 O O . VAL A 1 632 ? 3.335 9.600 -0.322 1.00 90.00 632 VAL A O 1
ATOM 5127 N N . THR A 1 633 ? 1.723 9.331 1.205 1.00 85.25 633 THR A N 1
ATOM 5128 C CA . THR A 1 633 ? 2.638 9.399 2.361 1.00 85.25 633 THR A CA 1
ATOM 5129 C C . THR A 1 633 ? 3.407 8.093 2.591 1.00 85.25 633 THR A C 1
ATOM 5131 O O . THR A 1 633 ? 2.881 6.999 2.407 1.00 85.25 633 THR A O 1
ATOM 5134 N N . ALA A 1 634 ? 4.666 8.213 3.021 1.00 87.94 634 ALA A N 1
ATOM 5135 C CA . ALA A 1 634 ? 5.554 7.090 3.332 1.00 87.94 634 ALA A CA 1
ATOM 5136 C C . ALA A 1 634 ? 6.487 7.443 4.509 1.00 87.94 634 ALA A C 1
ATOM 5138 O O . ALA A 1 634 ? 6.298 8.451 5.200 1.00 87.94 634 ALA A O 1
ATOM 5139 N N . THR A 1 635 ? 7.517 6.634 4.757 1.00 85.88 635 THR A N 1
ATOM 5140 C CA . THR A 1 635 ? 8.634 7.007 5.638 1.00 85.88 635 THR A CA 1
ATOM 5141 C C . THR A 1 635 ? 9.290 8.312 5.169 1.00 85.88 635 THR A C 1
ATOM 5143 O O . THR A 1 635 ? 9.553 8.444 3.978 1.00 85.88 635 THR A O 1
ATOM 5146 N N . PRO A 1 636 ? 9.591 9.279 6.056 1.00 88.19 636 PRO A N 1
ATOM 5147 C CA . PRO A 1 636 ? 9.714 9.144 7.512 1.00 88.19 636 PRO A CA 1
ATOM 5148 C C . PRO A 1 636 ? 8.419 9.311 8.325 1.00 88.19 636 PRO A C 1
ATOM 5150 O O . PRO A 1 636 ? 8.471 9.167 9.540 1.00 88.19 636 PRO A O 1
ATOM 5153 N N . PHE A 1 637 ? 7.272 9.600 7.704 1.00 85.25 637 PHE A N 1
ATOM 5154 C CA . PHE A 1 637 ? 6.024 9.932 8.411 1.00 85.25 637 PHE A CA 1
ATOM 5155 C C . PHE A 1 637 ? 5.145 8.727 8.767 1.00 85.25 637 PHE A C 1
ATOM 5157 O O . PHE A 1 637 ? 4.289 8.827 9.646 1.00 85.25 637 PHE A O 1
ATOM 5164 N N . VAL A 1 638 ? 5.354 7.584 8.114 1.00 80.81 638 VAL A N 1
ATOM 5165 C CA . VAL A 1 638 ? 4.613 6.339 8.356 1.00 80.81 638 VAL A CA 1
ATOM 5166 C C . VAL A 1 638 ? 5.606 5.208 8.611 1.00 80.81 638 VAL A C 1
ATOM 5168 O O . VAL A 1 638 ? 6.476 4.966 7.781 1.00 80.81 638 VAL A O 1
ATOM 5171 N N . VAL A 1 639 ? 5.484 4.509 9.746 1.00 79.88 639 VAL A N 1
ATOM 5172 C CA . VAL A 1 639 ? 6.277 3.307 10.067 1.00 79.88 639 VAL A CA 1
ATOM 5173 C C . VAL A 1 639 ? 5.338 2.211 10.569 1.00 79.88 639 VAL A C 1
ATOM 5175 O O . VAL A 1 639 ? 4.667 2.373 11.585 1.00 79.88 639 VAL A O 1
ATOM 5178 N N . VAL A 1 640 ? 5.312 1.077 9.870 1.00 77.06 640 VAL A N 1
ATOM 5179 C CA . VAL A 1 640 ? 4.472 -0.083 10.188 1.00 77.06 640 VAL A CA 1
ATOM 5180 C C . VAL A 1 640 ? 5.301 -1.122 10.942 1.00 77.06 640 VAL A C 1
ATOM 5182 O O . VAL A 1 640 ? 6.238 -1.715 10.407 1.00 77.06 640 VAL A O 1
ATOM 5185 N N . THR A 1 641 ? 4.944 -1.366 12.202 1.00 75.75 641 THR A N 1
ATOM 5186 C CA . THR A 1 641 ? 5.506 -2.463 13.000 1.00 75.75 641 THR A CA 1
ATOM 5187 C C . THR A 1 641 ? 4.985 -3.819 12.547 1.00 75.75 641 THR A C 1
ATOM 5189 O O . THR A 1 641 ? 3.800 -3.978 12.257 1.00 75.75 641 THR A O 1
ATOM 5192 N N . ASP A 1 642 ? 5.836 -4.836 12.632 1.00 77.94 642 ASP A N 1
ATOM 5193 C CA . ASP A 1 642 ? 5.471 -6.232 12.407 1.00 77.94 642 ASP A CA 1
ATOM 5194 C C . ASP A 1 642 ? 4.680 -6.760 13.616 1.00 77.94 642 ASP A C 1
ATOM 5196 O O . ASP A 1 642 ? 5.214 -7.381 14.539 1.00 77.94 642 ASP A O 1
ATOM 5200 N N . HIS A 1 643 ? 3.397 -6.417 13.672 1.00 72.06 643 HIS A N 1
ATOM 5201 C CA . HIS A 1 643 ? 2.438 -6.939 14.640 1.00 72.06 643 HIS A CA 1
ATOM 5202 C C . HIS A 1 643 ? 1.622 -8.063 13.998 1.00 72.06 643 HIS A C 1
ATOM 5204 O O . HIS A 1 643 ? 1.337 -8.036 12.807 1.00 72.06 643 HIS A O 1
ATOM 5210 N N . SER A 1 644 ? 1.313 -9.102 14.776 1.00 65.94 644 SER A N 1
ATOM 5211 C CA . SER A 1 644 ? 0.722 -10.339 14.248 1.00 65.94 644 SER A CA 1
ATOM 5212 C C . SER A 1 644 ? -0.793 -10.272 14.043 1.00 65.94 644 SER A C 1
ATOM 5214 O O . SER A 1 644 ? -1.338 -11.062 13.281 1.00 65.94 644 SER A O 1
ATOM 5216 N N . ARG A 1 645 ? -1.465 -9.317 14.693 1.00 63.88 645 ARG A N 1
ATOM 5217 C CA . ARG A 1 645 ? -2.799 -8.850 14.296 1.00 63.88 645 ARG A CA 1
ATOM 5218 C C . ARG A 1 645 ? -2.604 -7.813 13.190 1.00 63.88 645 ARG A C 1
ATOM 5220 O O . ARG A 1 645 ? -1.679 -7.014 13.303 1.00 63.88 645 ARG A O 1
ATOM 5227 N N . GLU A 1 646 ? -3.434 -7.861 12.149 1.00 69.44 646 GLU A N 1
ATOM 5228 C CA . GLU A 1 646 ? -3.377 -6.960 10.981 1.00 69.44 646 GLU A CA 1
ATOM 5229 C C . GLU A 1 646 ? -2.088 -7.087 10.126 1.00 69.44 646 GLU A C 1
ATOM 5231 O O . GLU A 1 646 ? -1.764 -6.221 9.309 1.00 69.44 646 GLU A O 1
ATOM 5236 N N . TYR A 1 647 ? -1.350 -8.205 10.249 1.00 80.81 647 TYR A N 1
ATOM 5237 C CA . TYR A 1 647 ? -0.140 -8.442 9.444 1.00 80.81 647 TYR A CA 1
ATOM 5238 C C . TYR A 1 647 ? -0.464 -8.540 7.946 1.00 80.81 647 TYR A C 1
ATOM 5240 O O . TYR A 1 647 ? 0.231 -7.930 7.135 1.00 80.81 647 TYR A O 1
ATOM 5248 N N . PHE A 1 648 ? -1.504 -9.297 7.585 1.00 84.94 648 PHE A N 1
ATOM 5249 C CA . PHE A 1 648 ? -1.873 -9.588 6.193 1.00 84.94 648 PHE A CA 1
ATOM 5250 C C . PHE A 1 648 ? -2.993 -8.695 5.646 1.00 84.94 648 PHE A C 1
ATOM 5252 O O . PHE A 1 648 ? -3.185 -8.664 4.435 1.00 84.94 648 PHE A O 1
ATOM 5259 N N . ASP A 1 649 ? -3.725 -7.979 6.504 1.00 82.56 649 ASP A N 1
ATOM 5260 C CA . ASP A 1 649 ? -4.862 -7.160 6.083 1.00 82.56 649 ASP A CA 1
ATOM 5261 C C . ASP A 1 649 ? -4.402 -5.943 5.247 1.00 82.56 649 ASP A C 1
ATOM 5263 O O . ASP A 1 649 ? -3.480 -5.206 5.617 1.00 82.56 649 ASP A O 1
ATOM 5267 N N . VAL A 1 650 ? -5.059 -5.743 4.101 1.00 84.69 650 VAL A N 1
ATOM 5268 C CA . VAL A 1 650 ? -4.794 -4.683 3.116 1.00 84.69 650 VAL A CA 1
ATOM 5269 C C . VAL A 1 650 ? -6.108 -3.929 2.874 1.00 84.69 650 VAL A C 1
ATOM 5271 O O . VAL A 1 650 ? -7.014 -4.487 2.248 1.00 84.69 650 VAL A O 1
ATOM 5274 N N . PRO A 1 651 ? -6.263 -2.686 3.370 1.00 85.62 651 PRO A N 1
ATOM 5275 C CA . PRO A 1 651 ? -7.528 -1.967 3.268 1.00 85.62 651 PRO A CA 1
ATOM 5276 C C . PRO A 1 651 ? -7.839 -1.588 1.814 1.00 85.62 651 PRO A C 1
ATOM 5278 O O . PRO A 1 651 ? -6.957 -1.162 1.072 1.00 85.62 651 PRO A O 1
ATOM 5281 N N . THR A 1 652 ? -9.101 -1.718 1.417 1.00 87.94 652 THR A N 1
ATOM 5282 C CA . THR A 1 652 ? -9.615 -1.323 0.097 1.00 87.94 652 THR A CA 1
ATOM 5283 C C . THR A 1 652 ? -10.521 -0.095 0.213 1.00 87.94 652 THR A C 1
ATOM 5285 O O . THR A 1 652 ? -11.053 0.188 1.289 1.00 87.94 652 THR A O 1
ATOM 5288 N N . MET A 1 653 ? -10.713 0.641 -0.884 1.00 87.94 653 MET A N 1
ATOM 5289 C CA . MET A 1 653 ? -11.442 1.918 -0.909 1.00 87.94 653 MET A CA 1
ATOM 5290 C C . MET A 1 653 ? -12.866 1.826 -0.333 1.00 87.94 653 MET A C 1
ATOM 5292 O O . MET A 1 653 ? -13.284 2.680 0.448 1.00 87.94 653 MET A O 1
ATOM 5296 N N . TYR A 1 654 ? -13.616 0.785 -0.694 1.00 86.69 654 TYR A N 1
ATOM 5297 C CA . TYR A 1 654 ? -15.006 0.578 -0.275 1.00 86.69 654 TYR A CA 1
ATOM 5298 C C . TYR A 1 654 ? -15.157 -0.457 0.852 1.00 86.69 654 TYR A C 1
ATOM 5300 O O . TYR A 1 654 ? -16.284 -0.730 1.276 1.00 86.69 654 TYR A O 1
ATOM 5308 N N . LYS A 1 655 ? -14.036 -1.007 1.349 1.00 85.75 655 LYS A N 1
ATOM 5309 C CA . LYS A 1 655 ? -13.929 -1.958 2.472 1.00 85.75 655 LYS A CA 1
ATOM 5310 C C . LYS A 1 655 ? -14.928 -3.121 2.370 1.00 85.75 655 LYS A C 1
ATOM 5312 O O . LYS A 1 655 ? -15.551 -3.520 3.358 1.00 85.75 655 LYS A O 1
ATOM 5317 N N . LYS A 1 656 ? -15.132 -3.636 1.152 1.00 83.06 656 LYS A N 1
ATOM 5318 C CA . LYS A 1 656 ? -16.126 -4.679 0.860 1.00 83.06 656 LYS A CA 1
ATOM 5319 C C . LYS A 1 656 ? -15.726 -6.043 1.427 1.00 83.06 656 LYS A C 1
ATOM 5321 O O . LYS A 1 656 ? -14.554 -6.372 1.558 1.00 83.06 656 LYS A O 1
ATOM 5326 N N . SER A 1 657 ? -16.727 -6.864 1.754 1.00 74.81 657 SER A N 1
ATOM 5327 C CA . SER A 1 657 ? -16.519 -8.216 2.286 1.00 74.81 657 SER A CA 1
ATOM 5328 C C . SER A 1 657 ? -16.612 -9.255 1.171 1.00 74.81 657 SER A C 1
ATOM 5330 O O . SER A 1 657 ? -17.700 -9.492 0.642 1.00 74.81 657 SER A O 1
ATOM 5332 N N . GLY A 1 658 ? -15.498 -9.927 0.869 1.00 69.69 658 GLY A N 1
ATOM 5333 C CA . GLY A 1 658 ? -15.449 -11.007 -0.124 1.00 69.69 658 GLY A CA 1
ATOM 5334 C C . GLY A 1 658 ? -16.378 -12.193 0.166 1.00 69.69 658 GLY A C 1
ATOM 5335 O O . GLY A 1 658 ? -16.777 -12.880 -0.765 1.00 69.69 658 GLY A O 1
ATOM 5336 N N . VAL A 1 659 ? -16.780 -12.396 1.428 1.00 71.25 659 VAL A N 1
ATOM 5337 C CA . VAL A 1 659 ? -17.720 -13.460 1.833 1.00 71.25 659 VAL A CA 1
ATOM 5338 C C . VAL A 1 659 ? -19.175 -13.095 1.511 1.00 71.25 659 VAL A C 1
ATOM 5340 O O . VAL A 1 659 ? -19.961 -13.968 1.161 1.00 71.25 659 VAL A O 1
ATOM 5343 N N . ARG A 1 660 ? -19.554 -11.813 1.628 1.00 73.81 660 ARG A N 1
ATOM 5344 C CA . ARG A 1 660 ? -20.944 -11.358 1.414 1.00 73.81 660 ARG A CA 1
ATOM 5345 C C . ARG A 1 660 ? -21.210 -10.848 -0.002 1.00 73.81 660 ARG A C 1
ATOM 5347 O O . ARG A 1 660 ? -22.317 -10.998 -0.501 1.00 73.81 660 ARG A O 1
ATOM 5354 N N . GLU A 1 661 ? -20.227 -10.204 -0.628 1.00 81.38 661 GLU A N 1
ATOM 5355 C CA . GLU A 1 661 ? -20.392 -9.497 -1.904 1.00 81.38 661 GLU A CA 1
ATOM 5356 C C . GLU A 1 661 ? -19.155 -9.691 -2.815 1.00 81.38 661 GLU A C 1
ATOM 5358 O O . GLU A 1 661 ? -18.481 -8.713 -3.154 1.00 81.38 661 GLU A O 1
ATOM 5363 N N . PRO A 1 662 ? -18.815 -10.931 -3.226 1.00 79.44 662 PRO A N 1
ATOM 5364 C CA . PRO A 1 662 ? -17.538 -11.249 -3.881 1.00 79.44 662 PRO A CA 1
ATOM 5365 C C . PRO A 1 662 ? -17.258 -10.425 -5.147 1.00 79.44 662 PRO A C 1
ATOM 5367 O O . PRO A 1 662 ? -16.146 -9.931 -5.320 1.00 79.44 662 PRO A O 1
ATOM 5370 N N . GLY A 1 663 ? -18.261 -10.195 -6.002 1.00 77.38 663 GLY A N 1
ATOM 5371 C CA . GLY A 1 663 ? -18.096 -9.368 -7.206 1.00 77.38 663 GLY A CA 1
ATOM 5372 C C . GLY A 1 663 ? -17.794 -7.893 -6.904 1.00 77.38 663 GLY A C 1
ATOM 5373 O O . GLY A 1 663 ? -16.959 -7.285 -7.572 1.00 77.38 663 GLY A O 1
ATOM 5374 N N . LEU A 1 664 ? -18.412 -7.323 -5.861 1.00 81.88 664 LEU A N 1
ATOM 5375 C CA . LEU A 1 664 ? -18.125 -5.951 -5.425 1.00 81.88 664 LEU A CA 1
ATOM 5376 C C . LEU A 1 664 ? -16.783 -5.854 -4.695 1.00 81.88 664 LEU A C 1
ATOM 5378 O O . LEU A 1 664 ? -16.118 -4.832 -4.806 1.00 81.88 664 LEU A O 1
ATOM 5382 N N . TYR A 1 665 ? -16.360 -6.911 -3.998 1.00 80.81 665 TYR A N 1
ATOM 5383 C CA . TYR A 1 665 ? -15.028 -7.001 -3.400 1.00 80.81 665 TYR A CA 1
ATOM 5384 C C . TYR A 1 665 ? -13.919 -7.061 -4.458 1.00 80.81 665 TYR A C 1
ATOM 5386 O O . TYR A 1 665 ? -12.945 -6.322 -4.362 1.00 80.81 665 TYR A O 1
ATOM 5394 N N . ILE A 1 666 ? -14.088 -7.858 -5.518 1.00 82.50 666 ILE A N 1
ATOM 5395 C CA . ILE A 1 666 ? -13.145 -7.883 -6.649 1.00 82.50 666 ILE A CA 1
ATOM 5396 C C . ILE A 1 666 ? -13.078 -6.506 -7.329 1.00 82.50 666 ILE A C 1
ATOM 5398 O O . ILE A 1 666 ? -11.983 -6.024 -7.612 1.00 82.50 666 ILE A O 1
ATOM 5402 N N . LEU A 1 667 ? -14.220 -5.838 -7.535 1.00 81.94 667 LEU A N 1
ATOM 5403 C CA . LEU A 1 667 ? -14.262 -4.487 -8.106 1.00 81.94 667 LEU A CA 1
ATOM 5404 C C . LEU A 1 667 ? -13.596 -3.432 -7.199 1.00 81.94 667 LEU A C 1
ATOM 5406 O O . LEU A 1 667 ? -12.899 -2.552 -7.697 1.00 81.94 667 LEU A O 1
ATOM 5410 N N . ASP A 1 668 ? -13.763 -3.543 -5.880 1.00 87.44 668 ASP A N 1
ATOM 5411 C CA . ASP A 1 668 ? -13.117 -2.695 -4.870 1.00 87.44 668 ASP A CA 1
ATOM 5412 C C . ASP A 1 668 ? -11.585 -2.884 -4.860 1.00 87.44 668 ASP A C 1
ATOM 5414 O O . ASP A 1 668 ? -10.833 -1.907 -4.900 1.00 87.44 668 ASP A O 1
ATOM 5418 N N . CYS A 1 669 ? -11.106 -4.132 -4.930 1.00 83.12 669 CYS A N 1
ATOM 5419 C CA . CYS A 1 669 ? -9.686 -4.452 -5.117 1.00 83.12 669 CYS A CA 1
ATOM 5420 C C . CYS A 1 669 ? -9.134 -3.883 -6.437 1.00 83.12 669 CYS A C 1
ATOM 5422 O O . CYS A 1 669 ? -8.075 -3.255 -6.437 1.00 83.12 669 CYS A O 1
ATOM 5424 N N . LEU A 1 670 ? -9.856 -4.056 -7.552 1.00 83.00 670 LEU A N 1
ATOM 5425 C CA . LEU A 1 670 ? -9.474 -3.517 -8.863 1.00 83.00 670 LEU A CA 1
ATOM 5426 C C . LEU A 1 670 ? -9.383 -1.988 -8.842 1.00 83.00 670 LEU A C 1
ATOM 5428 O O . LEU A 1 670 ? -8.380 -1.441 -9.290 1.00 83.00 670 LEU A O 1
ATOM 5432 N N . PHE A 1 671 ? -10.376 -1.294 -8.283 1.00 87.62 671 PHE A N 1
ATOM 5433 C CA . PHE A 1 671 ? -10.363 0.167 -8.166 1.00 87.62 671 PHE A CA 1
ATOM 5434 C C . PHE A 1 671 ? -9.208 0.659 -7.279 1.00 87.62 671 PHE A C 1
ATOM 5436 O O . PHE A 1 671 ? -8.481 1.583 -7.649 1.00 87.62 671 PHE A O 1
ATOM 5443 N N . SER A 1 672 ? -8.995 -0.003 -6.138 1.00 87.50 672 SER A N 1
ATOM 5444 C CA . SER A 1 672 ? -7.923 0.318 -5.190 1.00 87.50 672 SER A CA 1
ATOM 5445 C C . SER A 1 672 ? -6.531 0.207 -5.830 1.00 87.50 672 SER A C 1
ATOM 5447 O O . SER A 1 672 ? -5.720 1.124 -5.706 1.00 87.50 672 SER A O 1
ATOM 5449 N N . VAL A 1 673 ? -6.262 -0.880 -6.564 1.00 86.25 673 VAL A N 1
ATOM 5450 C CA . VAL A 1 673 ? -4.955 -1.128 -7.200 1.00 86.25 673 VAL A CA 1
ATOM 5451 C C . VAL A 1 673 ? -4.766 -0.306 -8.481 1.00 86.25 673 VAL A C 1
ATOM 5453 O O . VAL A 1 673 ? -3.729 0.334 -8.642 1.00 86.25 673 VAL A O 1
ATOM 5456 N N . LEU A 1 674 ? -5.745 -0.310 -9.393 1.00 84.50 674 LEU A N 1
ATOM 5457 C CA . LEU A 1 674 ? -5.593 0.249 -10.745 1.00 84.50 674 LEU A CA 1
ATOM 5458 C C . LEU A 1 674 ? -5.802 1.764 -10.821 1.00 84.50 674 LEU A C 1
ATOM 5460 O O . LEU A 1 674 ? -5.207 2.410 -11.678 1.00 84.50 674 LEU A O 1
ATOM 5464 N N . VAL A 1 675 ? -6.658 2.339 -9.970 1.00 90.06 675 VAL A N 1
ATOM 5465 C CA . VAL A 1 675 ? -6.941 3.783 -9.997 1.00 90.06 675 VAL A CA 1
ATOM 5466 C C . VAL A 1 675 ? -6.070 4.494 -8.972 1.00 90.06 675 VAL A C 1
ATOM 5468 O O . VAL A 1 675 ? -5.213 5.296 -9.335 1.00 90.06 675 VAL A O 1
ATOM 5471 N N . ILE A 1 676 ? -6.244 4.179 -7.687 1.00 90.25 676 ILE A N 1
ATOM 5472 C CA . ILE A 1 676 ? -5.574 4.917 -6.607 1.00 90.25 676 ILE A CA 1
ATOM 5473 C C . ILE A 1 676 ? -4.071 4.605 -6.587 1.00 90.25 676 ILE A C 1
ATOM 5475 O O . ILE A 1 676 ? -3.265 5.533 -6.526 1.00 90.25 676 ILE A O 1
ATOM 5479 N N . GLY A 1 677 ? -3.681 3.334 -6.742 1.00 88.31 677 GLY A N 1
ATOM 5480 C CA . GLY A 1 677 ? -2.273 2.932 -6.841 1.00 88.31 677 GLY A CA 1
ATOM 5481 C C . GLY A 1 677 ? -1.513 3.637 -7.974 1.00 88.31 677 GLY A C 1
ATOM 5482 O O . GLY A 1 677 ? -0.442 4.199 -7.741 1.00 88.31 677 GLY A O 1
ATOM 5483 N N . SER A 1 678 ? -2.074 3.684 -9.187 1.00 90.12 678 SER A N 1
ATOM 5484 C CA . SER A 1 678 ? -1.444 4.389 -10.315 1.00 90.12 678 SER A CA 1
ATOM 5485 C C . SER A 1 678 ? -1.393 5.907 -10.120 1.00 90.12 678 SER A C 1
ATOM 5487 O O . SER A 1 678 ? -0.357 6.510 -10.398 1.00 90.12 678 SER A O 1
ATOM 5489 N N . LEU A 1 679 ? -2.446 6.530 -9.577 1.00 92.50 679 LEU A N 1
ATOM 5490 C CA . LEU A 1 679 ? -2.437 7.964 -9.261 1.00 92.50 679 LEU A CA 1
ATOM 5491 C C . LEU A 1 679 ? -1.328 8.335 -8.260 1.00 92.50 679 LEU A C 1
ATOM 5493 O O . LEU A 1 679 ? -0.655 9.347 -8.452 1.00 92.50 679 LEU A O 1
ATOM 5497 N N . VAL A 1 680 ? -1.081 7.507 -7.238 1.00 93.75 680 VAL A N 1
ATOM 5498 C CA . VAL A 1 680 ? 0.025 7.721 -6.286 1.00 93.75 680 VAL A CA 1
ATOM 5499 C C . VAL A 1 680 ? 1.388 7.685 -6.992 1.00 93.75 680 VAL A C 1
ATOM 5501 O O . VAL A 1 680 ? 2.193 8.599 -6.793 1.00 93.75 680 VAL A O 1
ATOM 5504 N N . VAL A 1 681 ? 1.629 6.704 -7.874 1.00 93.00 681 VAL A N 1
ATOM 5505 C CA . VAL A 1 681 ? 2.868 6.622 -8.678 1.00 93.00 681 VAL A CA 1
ATOM 5506 C C . VAL A 1 681 ? 3.050 7.872 -9.549 1.00 93.00 681 VAL A C 1
ATOM 5508 O O . VAL A 1 681 ? 4.165 8.386 -9.659 1.00 93.00 681 VAL A O 1
ATOM 5511 N N . PHE A 1 682 ? 1.971 8.403 -10.135 1.00 92.81 682 PHE A N 1
ATOM 5512 C CA . PHE A 1 682 ? 2.030 9.596 -10.990 1.00 92.81 682 PHE A CA 1
ATOM 5513 C C . PHE A 1 682 ? 2.470 10.841 -10.204 1.00 92.81 682 PHE A C 1
ATOM 5515 O O . PHE A 1 682 ? 3.316 11.597 -10.683 1.00 92.81 682 PHE A O 1
ATOM 5522 N N . VAL A 1 683 ? 1.944 11.037 -8.988 1.00 94.19 683 VAL A N 1
ATOM 5523 C CA . VAL A 1 683 ? 2.308 12.177 -8.126 1.00 94.19 683 VAL A CA 1
ATOM 5524 C C . VAL A 1 683 ? 3.747 12.055 -7.606 1.00 94.19 683 VAL A C 1
ATOM 5526 O O . VAL A 1 683 ? 4.482 13.046 -7.610 1.00 94.19 683 VAL A O 1
ATOM 5529 N N . TRP A 1 684 ? 4.186 10.847 -7.233 1.00 95.00 684 TRP A N 1
ATOM 5530 C CA . TRP A 1 684 ? 5.574 10.580 -6.829 1.00 95.00 684 TRP A CA 1
ATOM 5531 C C . TRP A 1 684 ? 6.577 10.846 -7.961 1.00 95.00 684 TRP A C 1
ATOM 5533 O O . TRP A 1 684 ? 7.504 11.637 -7.770 1.00 95.00 684 TRP A O 1
ATOM 5543 N N . ARG A 1 685 ? 6.366 10.264 -9.154 1.00 92.94 685 ARG A N 1
ATOM 5544 C CA . ARG A 1 685 ? 7.203 10.519 -10.345 1.00 92.94 685 ARG A CA 1
ATOM 5545 C C . ARG A 1 685 ? 7.220 12.002 -10.693 1.00 92.94 685 ARG A C 1
ATOM 5547 O O . ARG A 1 685 ? 8.274 12.551 -11.006 1.00 92.94 685 ARG A O 1
ATOM 5554 N N . GLY A 1 686 ? 6.058 12.648 -10.623 1.00 91.94 686 GLY A N 1
ATOM 5555 C CA . GLY A 1 686 ? 5.879 14.070 -10.884 1.00 91.94 686 GLY A CA 1
ATOM 5556 C C . GLY A 1 686 ? 6.808 14.964 -10.067 1.00 91.94 686 GLY A C 1
ATOM 5557 O O . GLY A 1 686 ? 7.576 15.744 -10.633 1.00 91.94 686 GLY A O 1
ATOM 5558 N N . LEU A 1 687 ? 6.781 14.817 -8.739 1.00 92.81 687 LEU A N 1
ATOM 5559 C CA . LEU A 1 687 ? 7.616 15.623 -7.849 1.00 92.81 687 LEU A CA 1
ATOM 5560 C C . LEU A 1 687 ? 9.103 15.236 -7.913 1.00 92.81 687 LEU A C 1
ATOM 5562 O O . LEU A 1 687 ? 9.958 16.117 -7.858 1.00 92.81 687 LEU A O 1
ATOM 5566 N N . TRP A 1 688 ? 9.424 13.949 -8.067 1.00 94.25 688 TRP A N 1
ATOM 5567 C CA . TRP A 1 688 ? 10.812 13.483 -8.146 1.00 94.25 688 TRP A CA 1
ATOM 5568 C C . TRP A 1 688 ? 11.532 14.041 -9.381 1.00 94.25 688 TRP A C 1
ATOM 5570 O O . TRP A 1 688 ? 12.580 14.672 -9.249 1.00 94.25 688 TRP A O 1
ATOM 5580 N N . VAL A 1 689 ? 10.939 13.899 -10.572 1.00 90.81 689 VAL A N 1
ATOM 5581 C CA . VAL A 1 689 ? 11.540 14.402 -11.822 1.00 90.81 689 VAL A CA 1
ATOM 5582 C C . VAL A 1 689 ? 11.565 15.938 -11.847 1.00 90.81 689 VAL A C 1
ATOM 5584 O O . VAL A 1 689 ? 12.477 16.533 -12.418 1.00 90.81 689 VAL A O 1
ATOM 5587 N N . LEU A 1 690 ? 10.624 16.614 -11.174 1.00 91.31 690 LEU A N 1
ATOM 5588 C CA . LEU A 1 690 ? 10.687 18.069 -10.991 1.00 91.31 690 LEU A CA 1
ATOM 5589 C C . LEU A 1 690 ? 11.908 18.501 -10.156 1.00 91.31 690 LEU A C 1
ATOM 5591 O O . LEU A 1 690 ? 12.498 19.539 -10.458 1.00 91.31 690 LEU A O 1
ATOM 5595 N N . LEU A 1 691 ? 12.309 17.717 -9.146 1.00 91.56 691 LEU A N 1
ATOM 5596 C CA . LEU A 1 691 ? 13.540 17.958 -8.384 1.00 91.56 691 LEU A CA 1
ATOM 5597 C C . LEU A 1 691 ? 14.786 17.686 -9.238 1.00 91.56 691 LEU A C 1
ATOM 5599 O O . LEU A 1 691 ? 15.688 18.519 -9.236 1.00 91.56 691 LEU A O 1
ATOM 5603 N N . ASP A 1 692 ? 14.817 16.603 -10.022 1.00 89.12 692 ASP A N 1
ATOM 5604 C CA . ASP A 1 692 ? 15.931 16.313 -10.945 1.00 89.12 692 ASP A CA 1
ATOM 5605 C C . ASP A 1 692 ? 16.171 17.446 -11.958 1.00 89.12 692 ASP A C 1
ATOM 5607 O O . ASP A 1 692 ? 17.312 17.791 -12.251 1.00 89.12 692 ASP A O 1
ATOM 5611 N N . LEU A 1 693 ? 15.101 18.075 -12.454 1.00 87.75 693 LEU A N 1
ATOM 5612 C CA . LEU A 1 693 ? 15.167 19.170 -13.431 1.00 87.75 693 LEU A CA 1
ATOM 5613 C C . LEU A 1 693 ? 15.453 20.561 -12.829 1.00 87.75 693 LEU A C 1
ATOM 5615 O O . LEU A 1 693 ? 15.524 21.536 -13.586 1.00 87.75 693 LEU A O 1
ATOM 5619 N N . LYS A 1 694 ? 15.540 20.705 -11.497 1.00 89.62 694 LYS A N 1
ATOM 5620 C CA . LYS A 1 694 ? 15.627 22.026 -10.832 1.00 89.62 694 LYS A CA 1
ATOM 5621 C C . LYS A 1 694 ? 16.634 22.136 -9.696 1.00 89.62 694 LYS A C 1
ATOM 5623 O O . LYS A 1 694 ? 17.178 23.219 -9.493 1.00 89.62 694 LYS A O 1
ATOM 5628 N N . LEU A 1 695 ? 16.882 21.068 -8.948 1.00 90.44 695 LEU A N 1
ATOM 5629 C CA . LEU A 1 695 ? 17.737 21.097 -7.769 1.00 90.44 695 LEU A CA 1
ATOM 5630 C C . LEU A 1 695 ? 19.164 20.693 -8.155 1.00 90.44 695 LEU A C 1
ATOM 5632 O O . LEU A 1 695 ? 19.495 19.514 -8.111 1.00 90.44 695 LEU A O 1
ATOM 5636 N N . PHE A 1 696 ? 19.995 21.669 -8.531 1.00 90.94 696 PHE A N 1
ATOM 5637 C CA . PHE A 1 696 ? 21.404 21.476 -8.922 1.00 90.94 696 PHE A CA 1
ATOM 5638 C C . PHE A 1 696 ? 21.615 20.369 -9.986 1.00 90.94 696 PHE A C 1
ATOM 5640 O O . PHE A 1 696 ? 22.319 19.399 -9.715 1.00 90.94 696 PHE A O 1
ATOM 5647 N N . PRO A 1 697 ? 21.017 20.481 -11.191 1.00 86.50 697 PRO A N 1
ATOM 5648 C CA . PRO A 1 697 ? 21.032 19.404 -12.193 1.00 86.50 697 PRO A CA 1
ATOM 5649 C C . PRO A 1 697 ? 22.444 18.993 -12.653 1.00 86.50 697 PRO A C 1
ATOM 5651 O O . PRO A 1 697 ? 22.663 17.822 -12.950 1.00 86.50 697 PRO A O 1
ATOM 5654 N N . GLU A 1 698 ? 23.402 19.926 -12.658 1.00 85.50 698 GLU A N 1
ATOM 5655 C CA . GLU A 1 698 ? 24.795 19.683 -13.071 1.00 85.50 698 GLU A CA 1
ATOM 5656 C C . GLU A 1 698 ? 25.641 18.932 -12.018 1.00 85.50 698 GLU A C 1
ATOM 5658 O O . GLU A 1 698 ? 26.679 18.369 -12.355 1.00 85.50 698 GLU A O 1
ATOM 5663 N N . ASP A 1 699 ? 25.224 18.905 -10.743 1.00 90.06 699 ASP A N 1
ATOM 5664 C CA . ASP A 1 699 ? 25.932 18.191 -9.670 1.00 90.06 699 ASP A CA 1
ATOM 5665 C C . ASP A 1 699 ? 24.970 17.338 -8.836 1.00 90.06 699 ASP A C 1
ATOM 5667 O O . ASP A 1 699 ? 24.339 17.792 -7.876 1.00 90.06 699 ASP A O 1
ATOM 5671 N N . GLN A 1 700 ? 24.937 16.047 -9.165 1.00 88.50 700 GLN A N 1
ATOM 5672 C CA . GLN A 1 700 ? 24.140 15.040 -8.469 1.00 88.50 700 GLN A CA 1
ATOM 5673 C C . GLN A 1 700 ? 24.466 14.926 -6.969 1.00 88.50 700 GLN A C 1
ATOM 5675 O O . GLN A 1 700 ? 23.568 14.616 -6.187 1.00 88.50 700 GLN A O 1
ATOM 5680 N N . LYS A 1 701 ? 25.702 15.211 -6.529 1.00 92.25 701 LYS A N 1
ATOM 5681 C CA . LYS A 1 701 ? 26.090 15.103 -5.110 1.00 92.25 701 LYS A CA 1
ATOM 5682 C C . LYS A 1 701 ? 25.529 16.267 -4.304 1.00 92.25 701 LYS A C 1
ATOM 5684 O O . LYS A 1 701 ? 24.883 16.036 -3.280 1.00 92.25 701 LYS A O 1
ATOM 5689 N N . THR A 1 702 ? 25.704 17.499 -4.783 1.00 92.81 702 THR A N 1
ATOM 5690 C CA . THR A 1 702 ? 25.073 18.679 -4.167 1.00 92.81 702 THR A CA 1
ATOM 5691 C C . THR A 1 702 ? 23.548 18.600 -4.267 1.00 92.81 702 THR A C 1
ATOM 5693 O O . THR A 1 702 ? 22.864 18.887 -3.287 1.00 92.81 702 THR A O 1
ATOM 5696 N N . SER A 1 703 ? 23.002 18.111 -5.387 1.00 94.25 703 SER A N 1
ATOM 5697 C CA . SER A 1 703 ? 21.568 17.837 -5.551 1.00 94.25 703 SER A CA 1
ATOM 5698 C C . SER A 1 703 ? 21.026 16.879 -4.485 1.00 94.25 703 SER A C 1
ATOM 5700 O O . SER A 1 703 ? 19.993 17.159 -3.872 1.00 94.25 703 SER A O 1
ATOM 5702 N N . ALA A 1 704 ? 21.720 15.766 -4.228 1.00 94.00 704 ALA A N 1
ATOM 5703 C CA . ALA A 1 704 ? 21.296 14.757 -3.263 1.00 94.00 704 ALA A CA 1
ATOM 5704 C C . ALA A 1 704 ? 21.355 15.272 -1.817 1.00 94.00 704 ALA A C 1
ATOM 5706 O O . ALA A 1 704 ? 20.376 15.139 -1.078 1.00 94.00 704 ALA A O 1
ATOM 5707 N N . TRP A 1 705 ? 22.455 15.929 -1.427 1.00 95.75 705 TRP A N 1
ATOM 5708 C CA . TRP A 1 705 ? 22.588 16.541 -0.101 1.00 95.75 705 TRP A CA 1
ATOM 5709 C C . TRP A 1 705 ? 21.576 17.668 0.127 1.00 95.75 705 TRP A C 1
ATOM 5711 O O . TRP A 1 705 ? 20.932 17.698 1.175 1.00 95.75 705 TRP A O 1
ATOM 5721 N N . ALA A 1 706 ? 21.374 18.555 -0.852 1.00 95.75 706 ALA A N 1
ATOM 5722 C CA . ALA A 1 706 ? 20.370 19.612 -0.763 1.00 95.75 706 ALA A CA 1
ATOM 5723 C C . ALA A 1 706 ? 18.955 19.031 -0.615 1.00 95.75 706 ALA A C 1
ATOM 5725 O O . ALA A 1 706 ? 18.196 19.485 0.240 1.00 95.75 706 ALA A O 1
ATOM 5726 N N . SER A 1 707 ? 18.620 17.987 -1.383 1.00 96.38 707 SER A N 1
ATOM 5727 C CA . SER A 1 707 ? 17.326 17.302 -1.286 1.00 96.38 707 SER A CA 1
ATOM 5728 C C . SER A 1 707 ? 17.143 16.682 0.101 1.00 96.38 707 SER A C 1
ATOM 5730 O O . SER A 1 707 ? 16.126 16.919 0.747 1.00 96.38 707 SER A O 1
ATOM 5732 N N . LEU A 1 708 ? 18.161 15.997 0.633 1.00 96.00 708 LEU A N 1
ATOM 5733 C CA . LEU A 1 708 ? 18.100 15.391 1.964 1.00 96.00 708 LEU A CA 1
ATOM 5734 C C . LEU A 1 708 ? 17.914 16.428 3.088 1.00 96.00 708 LEU A C 1
ATOM 5736 O O . LEU A 1 708 ? 17.110 16.216 3.999 1.00 96.00 708 LEU A O 1
ATOM 5740 N N . ILE A 1 709 ? 18.628 17.556 3.014 1.00 96.50 709 ILE A N 1
ATOM 5741 C CA . ILE A 1 709 ? 18.545 18.653 3.993 1.00 96.50 709 ILE A CA 1
ATOM 5742 C C . ILE A 1 709 ? 17.165 19.322 3.943 1.00 96.50 709 ILE A C 1
ATOM 5744 O O . ILE A 1 709 ? 16.535 19.495 4.987 1.00 96.50 709 ILE A O 1
ATOM 5748 N N . ILE A 1 710 ? 16.658 19.642 2.746 1.00 96.38 710 ILE A N 1
ATOM 5749 C CA . ILE A 1 710 ? 15.308 20.198 2.550 1.00 96.38 710 ILE A CA 1
ATOM 5750 C C . ILE A 1 710 ? 14.247 19.218 3.069 1.00 96.38 710 ILE A C 1
ATOM 5752 O O . ILE A 1 710 ? 13.326 19.621 3.781 1.00 96.38 710 ILE A O 1
ATOM 5756 N N . GLY A 1 711 ? 14.411 17.925 2.779 1.00 95.81 711 GLY A N 1
ATOM 5757 C CA . GLY A 1 711 ? 13.546 16.853 3.259 1.00 95.81 711 GLY A CA 1
ATOM 5758 C C . GLY A 1 711 ? 13.441 16.833 4.781 1.00 95.81 711 GLY A C 1
ATOM 5759 O O . GLY A 1 711 ? 12.350 17.008 5.324 1.00 95.81 711 GLY A O 1
ATOM 5760 N N . TYR A 1 712 ? 14.566 16.700 5.490 1.00 95.19 712 TYR A N 1
ATOM 5761 C CA . TYR A 1 712 ? 14.551 16.670 6.956 1.00 95.19 712 TYR A CA 1
ATOM 5762 C C . TYR A 1 712 ? 14.159 18.007 7.606 1.00 95.19 712 TYR A C 1
ATOM 5764 O O . TYR A 1 712 ? 13.556 17.992 8.681 1.00 95.19 712 TYR A O 1
ATOM 5772 N N . ALA A 1 713 ? 14.402 19.152 6.960 1.00 95.88 713 ALA A N 1
ATOM 5773 C CA . ALA A 1 713 ? 13.887 20.442 7.423 1.00 95.88 713 ALA A CA 1
ATOM 5774 C C . ALA A 1 713 ? 12.347 20.490 7.381 1.00 95.88 713 ALA A C 1
ATOM 5776 O O . ALA A 1 713 ? 11.713 20.894 8.359 1.00 95.88 713 ALA A O 1
ATOM 5777 N N . ILE A 1 714 ? 11.733 20.004 6.294 1.00 95.06 714 ILE A N 1
ATOM 5778 C CA . ILE A 1 714 ? 10.271 19.880 6.180 1.00 95.06 714 ILE A CA 1
ATOM 5779 C C . ILE A 1 714 ? 9.724 18.881 7.210 1.00 95.06 714 ILE A C 1
ATOM 5781 O O . ILE A 1 714 ? 8.688 19.146 7.818 1.00 95.06 714 ILE A O 1
ATOM 5785 N N . VAL A 1 715 ? 10.425 17.771 7.467 1.00 91.31 715 VAL A N 1
ATOM 5786 C CA . VAL A 1 715 ? 10.063 16.790 8.510 1.00 91.31 715 VAL A CA 1
ATOM 5787 C C . VAL A 1 715 ? 10.062 17.432 9.900 1.00 91.31 715 VAL A C 1
ATOM 5789 O O . VAL A 1 715 ? 9.066 17.338 10.616 1.00 91.31 715 VAL A O 1
ATOM 5792 N N . GLY A 1 716 ? 11.121 18.156 10.274 1.00 88.62 716 GLY A N 1
ATOM 5793 C CA . GLY A 1 716 ? 11.176 18.878 11.551 1.00 88.62 716 GLY A CA 1
ATOM 5794 C C . GLY A 1 716 ? 10.063 19.923 11.696 1.00 88.62 716 GLY A C 1
ATOM 5795 O O . GLY A 1 716 ? 9.420 20.008 12.747 1.00 88.62 716 GLY A O 1
ATOM 5796 N N . LEU A 1 717 ? 9.780 20.676 10.628 1.00 92.00 717 LEU A N 1
ATOM 5797 C CA . LEU A 1 717 ? 8.710 21.675 10.591 1.00 92.00 717 LEU A CA 1
ATOM 5798 C C . LEU A 1 717 ? 7.317 21.043 10.749 1.00 92.00 717 LEU A C 1
ATOM 5800 O O . LEU A 1 717 ? 6.518 21.500 11.564 1.00 92.00 717 LEU A O 1
ATOM 5804 N N . THR A 1 718 ? 7.021 19.981 10.001 1.00 90.69 718 THR A N 1
ATOM 5805 C CA . THR A 1 718 ? 5.705 19.319 10.014 1.00 90.69 718 THR A CA 1
ATOM 5806 C C . THR A 1 718 ? 5.435 18.592 11.330 1.00 90.69 718 THR A C 1
ATOM 5808 O O . THR A 1 718 ? 4.341 18.745 11.871 1.00 90.69 718 THR A O 1
ATOM 5811 N N . PHE A 1 719 ? 6.426 17.923 11.935 1.00 87.19 719 PHE A N 1
ATOM 5812 C CA . PHE A 1 719 ? 6.303 17.412 13.311 1.00 87.19 719 PHE A CA 1
ATOM 5813 C C . PHE A 1 719 ? 6.072 18.531 14.340 1.00 87.19 719 PHE A C 1
ATOM 5815 O O . PHE A 1 719 ? 5.269 18.364 15.256 1.00 87.19 719 PHE A O 1
ATOM 5822 N N . SER A 1 720 ? 6.716 19.693 14.176 1.00 86.44 720 SER A N 1
ATOM 5823 C CA . SER A 1 720 ? 6.511 20.851 15.063 1.00 86.44 720 SER A CA 1
ATOM 5824 C C . SER A 1 720 ? 5.119 21.482 14.910 1.00 86.44 720 SER A C 1
ATOM 5826 O O . SER A 1 720 ? 4.547 21.965 15.885 1.00 86.44 720 SER A O 1
ATOM 5828 N N . LEU A 1 721 ? 4.547 21.453 13.701 1.00 89.06 721 LEU A N 1
ATOM 5829 C CA . LEU A 1 721 ? 3.198 21.950 13.404 1.00 89.06 721 LEU A CA 1
ATOM 5830 C C . LEU A 1 721 ? 2.084 20.935 13.715 1.00 89.06 721 LEU A C 1
ATOM 5832 O O . LEU A 1 721 ? 0.928 21.335 13.862 1.00 89.06 721 LEU A O 1
ATOM 5836 N N . GLN A 1 722 ? 2.405 19.646 13.863 1.00 87.06 722 GLN A N 1
ATOM 5837 C CA . GLN A 1 722 ? 1.445 18.564 14.113 1.00 87.06 722 GLN A CA 1
ATOM 5838 C C . GLN A 1 722 ? 0.457 18.841 15.273 1.00 87.06 722 GLN A C 1
ATOM 5840 O O . GLN A 1 722 ? -0.733 18.573 15.089 1.00 87.06 722 GLN A O 1
ATOM 5845 N N . PRO A 1 723 ? 0.849 19.415 16.435 1.00 84.25 723 PRO A N 1
ATOM 5846 C CA . PRO A 1 723 ? -0.102 19.735 17.506 1.00 84.25 723 PRO A CA 1
ATOM 5847 C C . PRO A 1 723 ? -1.092 20.845 17.120 1.00 84.25 723 PRO A C 1
ATOM 5849 O O . PRO A 1 723 ? -2.271 20.771 17.465 1.00 84.25 723 PRO A O 1
ATOM 5852 N N . VAL A 1 724 ? -0.630 21.850 16.368 1.00 87.75 724 VAL A N 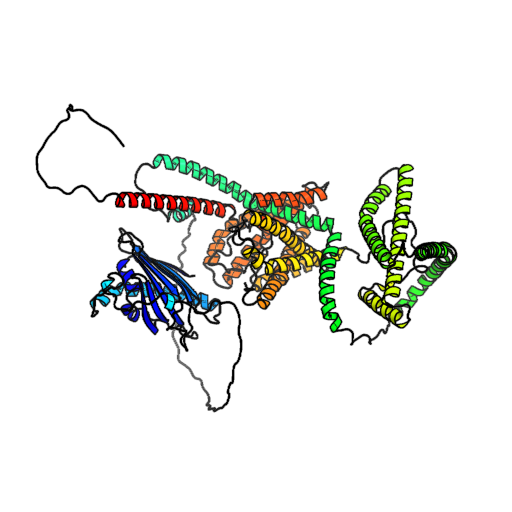1
ATOM 5853 C CA . VAL A 1 724 ? -1.463 22.957 15.868 1.00 87.75 724 VAL A CA 1
ATOM 5854 C C . VAL A 1 724 ? -2.442 22.443 14.815 1.00 87.75 724 VAL A C 1
ATOM 5856 O O . VAL A 1 724 ? -3.625 22.782 14.848 1.00 87.75 724 VAL A O 1
ATOM 5859 N N . MET A 1 725 ? -1.976 21.571 13.916 1.00 89.19 725 MET A N 1
ATOM 5860 C CA . MET A 1 725 ? -2.822 20.990 12.877 1.00 89.19 725 MET A CA 1
ATOM 5861 C C . MET A 1 725 ? -3.857 20.020 13.450 1.00 89.19 725 MET A C 1
ATOM 5863 O O . MET A 1 725 ? -5.007 20.023 13.012 1.00 89.19 725 MET A O 1
ATOM 5867 N N . ARG A 1 726 ? -3.487 19.248 14.483 1.00 87.75 726 ARG A N 1
ATOM 5868 C CA . ARG A 1 726 ? -4.430 18.434 15.258 1.00 87.75 726 ARG A CA 1
ATOM 5869 C C . ARG A 1 726 ? -5.530 19.309 15.857 1.00 87.75 726 ARG A C 1
ATOM 5871 O O . ARG A 1 726 ? -6.698 19.021 15.625 1.00 87.75 726 ARG A O 1
ATOM 5878 N N . TRP A 1 727 ? -5.174 20.390 16.558 1.00 88.19 727 TRP A N 1
ATOM 5879 C CA . TRP A 1 727 ? -6.147 21.335 17.123 1.00 88.19 727 TRP A CA 1
ATOM 5880 C C . TRP A 1 727 ? -7.075 21.924 16.046 1.00 88.19 727 TRP A C 1
ATOM 5882 O O . TRP A 1 727 ? -8.288 21.967 16.241 1.00 88.19 727 TRP A O 1
ATOM 5892 N N . ALA A 1 728 ? -6.545 22.299 14.877 1.00 87.88 728 ALA A N 1
ATOM 5893 C CA . ALA A 1 728 ? -7.366 22.773 13.760 1.00 87.88 728 ALA A CA 1
ATOM 5894 C C . ALA A 1 728 ? -8.343 21.686 13.267 1.00 87.88 728 ALA A C 1
ATOM 5896 O O . ALA A 1 728 ? -9.534 21.947 13.101 1.00 87.88 728 ALA A O 1
ATOM 5897 N N . CYS A 1 729 ? -7.881 20.442 13.121 1.00 87.69 729 CYS A N 1
ATOM 5898 C CA . CYS A 1 729 ? -8.702 19.297 12.708 1.00 87.69 729 CYS A CA 1
ATOM 5899 C C . CYS A 1 729 ? -9.648 18.761 13.809 1.00 87.69 729 CYS A C 1
ATOM 5901 O O . CYS A 1 729 ? -10.508 17.927 13.521 1.00 87.69 729 CYS A O 1
ATOM 5903 N N . GLU A 1 730 ? -9.520 19.233 15.054 1.00 88.31 730 GLU A N 1
ATOM 5904 C CA . GLU A 1 730 ? -10.494 19.059 16.146 1.00 88.31 730 GLU A CA 1
ATOM 5905 C C . GLU A 1 730 ? -11.555 20.178 16.183 1.00 88.31 730 GLU A C 1
ATOM 5907 O O . GLU A 1 730 ? -12.560 20.038 16.881 1.00 88.31 730 GLU A O 1
ATOM 5912 N N . LYS A 1 731 ? -11.347 21.292 15.463 1.00 87.94 731 LYS A N 1
ATOM 5913 C CA . LYS A 1 731 ? -12.276 22.441 15.397 1.00 87.94 731 LYS A CA 1
ATOM 5914 C C . LYS A 1 731 ? -12.978 22.614 14.053 1.00 87.94 731 LYS A C 1
ATOM 5916 O O . LYS A 1 731 ? -14.026 23.251 14.009 1.00 87.94 731 LYS A O 1
ATOM 5921 N N . LEU A 1 732 ? -12.421 22.071 12.976 1.00 86.69 732 LEU A N 1
ATOM 5922 C CA . LEU A 1 732 ? -13.018 22.094 11.643 1.00 86.69 732 LEU A CA 1
ATOM 5923 C C . LEU A 1 732 ? -13.864 20.842 11.395 1.00 86.69 732 LEU A C 1
ATOM 5925 O O . LEU A 1 732 ? -13.484 19.730 11.762 1.00 86.69 732 LEU A O 1
ATOM 5929 N N . GLU A 1 733 ? -14.981 21.016 10.694 1.00 84.31 733 GLU A N 1
ATOM 5930 C CA . GLU A 1 733 ? -15.867 19.930 10.271 1.00 84.31 733 GLU A CA 1
ATOM 5931 C C . GLU A 1 733 ? -16.018 19.881 8.743 1.00 84.31 733 GLU A C 1
ATOM 5933 O O . GLU A 1 733 ? -15.766 20.857 8.029 1.00 84.31 733 GLU A O 1
ATOM 5938 N N . GLY A 1 734 ? -16.434 18.718 8.234 1.00 84.62 734 GLY A N 1
ATOM 5939 C CA . GLY A 1 734 ? -16.742 18.512 6.820 1.00 84.62 734 GLY A CA 1
ATOM 5940 C C . GLY A 1 734 ? -15.586 18.856 5.873 1.00 84.62 734 GLY A C 1
ATOM 5941 O O . GLY A 1 734 ? -14.455 18.407 6.053 1.00 84.62 734 GLY A O 1
ATOM 5942 N N . PHE A 1 735 ? -15.898 19.639 4.840 1.00 86.00 735 PHE A N 1
ATOM 5943 C CA . PHE A 1 735 ? -14.999 19.981 3.732 1.00 86.00 735 PHE A CA 1
ATOM 5944 C C . PHE A 1 735 ? -13.712 20.694 4.175 1.00 86.00 735 PHE A C 1
ATOM 5946 O O . PHE A 1 735 ? -12.625 20.335 3.728 1.00 86.00 735 PHE A O 1
ATOM 5953 N N . TRP A 1 736 ? -13.811 21.649 5.105 1.00 87.56 736 TRP A N 1
ATOM 5954 C CA . TRP A 1 736 ? -12.651 22.417 5.570 1.00 87.56 736 TRP A CA 1
ATOM 5955 C C . TRP A 1 736 ? -11.655 21.565 6.361 1.00 87.56 736 TRP A C 1
ATOM 5957 O O . TRP A 1 736 ? -10.453 21.801 6.269 1.00 87.56 736 TRP A O 1
ATOM 5967 N N . ARG A 1 737 ? -12.129 20.538 7.085 1.00 88.12 737 ARG A N 1
ATOM 5968 C CA . ARG A 1 737 ? -11.248 19.576 7.767 1.00 88.12 737 ARG A CA 1
ATOM 5969 C C . ARG A 1 737 ? -10.428 18.754 6.774 1.00 88.12 737 ARG A C 1
ATOM 5971 O O . ARG A 1 737 ? -9.260 18.500 7.040 1.00 88.12 737 ARG A O 1
ATOM 5978 N N . ILE A 1 738 ? -11.038 18.365 5.651 1.00 87.88 738 ILE A N 1
ATOM 5979 C CA . ILE A 1 738 ? -10.372 17.604 4.586 1.00 87.88 738 ILE A CA 1
ATOM 5980 C C . ILE A 1 738 ? -9.268 18.467 3.965 1.00 87.88 738 ILE A C 1
ATOM 5982 O O . ILE A 1 738 ? -8.108 18.112 4.097 1.00 87.88 738 ILE A O 1
ATOM 5986 N N . ILE A 1 739 ? -9.584 19.664 3.448 1.00 89.56 739 ILE A N 1
ATOM 5987 C CA . ILE A 1 739 ? -8.575 20.561 2.843 1.00 89.56 739 ILE A CA 1
ATOM 5988 C C . ILE A 1 739 ? -7.393 20.843 3.785 1.00 89.56 739 ILE A C 1
ATOM 5990 O O . ILE A 1 739 ? -6.242 20.824 3.354 1.00 89.56 739 ILE A O 1
ATOM 5994 N N . VAL A 1 740 ? -7.653 21.112 5.068 1.00 90.31 740 VAL A N 1
ATOM 5995 C CA . VAL A 1 740 ? -6.587 21.430 6.032 1.00 90.31 740 VAL A CA 1
ATOM 5996 C C . VAL A 1 740 ? -5.713 20.210 6.351 1.00 90.31 740 VAL A C 1
ATOM 5998 O O . VAL A 1 740 ? -4.497 20.361 6.487 1.00 90.31 740 VAL A O 1
ATOM 6001 N N . ALA A 1 741 ? -6.289 19.005 6.403 1.00 89.50 741 ALA A N 1
ATOM 6002 C CA . ALA A 1 741 ? -5.517 17.770 6.507 1.00 89.50 741 ALA A CA 1
ATOM 6003 C C . ALA A 1 741 ? -4.710 17.501 5.224 1.00 89.50 741 ALA A C 1
ATOM 6005 O O . ALA A 1 741 ? -3.500 17.297 5.302 1.00 89.50 741 ALA A O 1
ATOM 6006 N N . ASP A 1 742 ? -5.345 17.580 4.056 1.00 89.94 742 ASP A N 1
ATOM 6007 C CA . ASP A 1 742 ? -4.754 17.306 2.743 1.00 89.94 742 ASP A CA 1
ATOM 6008 C C . ASP A 1 742 ? -3.549 18.211 2.457 1.00 89.94 742 ASP A C 1
ATOM 6010 O O . ASP A 1 742 ? -2.489 17.724 2.067 1.00 89.94 742 ASP A O 1
ATOM 6014 N N . VAL A 1 743 ? -3.657 19.518 2.725 1.00 91.12 743 VAL A N 1
ATOM 6015 C CA . VAL A 1 743 ? -2.546 20.475 2.561 1.00 91.12 743 VAL A CA 1
ATOM 6016 C C . VAL A 1 743 ? -1.374 20.139 3.492 1.00 91.12 743 VAL A C 1
ATOM 6018 O O . VAL A 1 743 ? -0.218 20.180 3.071 1.00 91.12 743 VAL A O 1
ATOM 6021 N N . PHE A 1 744 ? -1.641 19.765 4.746 1.00 92.38 744 PHE A N 1
ATOM 6022 C CA . PHE A 1 744 ? -0.597 19.386 5.704 1.00 92.38 744 PHE A CA 1
ATOM 6023 C C . PHE A 1 744 ? 0.093 18.063 5.330 1.00 92.38 744 PHE A C 1
ATOM 6025 O O . PHE A 1 744 ? 1.324 17.951 5.395 1.00 92.38 744 PHE A O 1
ATOM 6032 N N . LEU A 1 745 ? -0.682 17.075 4.882 1.00 89.94 745 LEU A N 1
ATOM 6033 C CA . LEU A 1 745 ? -0.173 15.797 4.386 1.00 89.94 745 LEU A CA 1
ATOM 6034 C C . LEU A 1 745 ? 0.611 15.978 3.077 1.00 89.94 745 LEU A C 1
ATOM 6036 O O . LEU A 1 745 ? 1.658 15.354 2.916 1.00 89.94 745 LEU A O 1
ATOM 6040 N N . PHE A 1 746 ? 0.195 16.891 2.194 1.00 91.31 746 PHE A N 1
ATOM 6041 C CA . PHE A 1 746 ? 0.921 17.223 0.967 1.00 91.31 746 PHE A CA 1
ATOM 6042 C C . PHE A 1 746 ? 2.275 17.897 1.243 1.00 91.31 746 PHE A C 1
ATOM 6044 O O . PHE A 1 746 ? 3.282 17.507 0.656 1.00 91.31 746 PHE A O 1
ATOM 6051 N N . VAL A 1 747 ? 2.353 18.843 2.188 1.00 93.12 747 VAL A N 1
ATOM 6052 C CA . VAL A 1 747 ? 3.647 19.418 2.620 1.00 93.12 747 VAL A CA 1
ATOM 6053 C C . VAL A 1 747 ? 4.566 18.326 3.185 1.00 93.12 747 VAL A C 1
ATOM 6055 O O . VAL A 1 747 ? 5.752 18.279 2.862 1.00 93.12 747 VAL A O 1
ATOM 6058 N N . SER A 1 748 ? 4.014 17.394 3.962 1.00 92.25 748 SER A N 1
ATOM 6059 C CA . SER A 1 748 ? 4.759 16.250 4.508 1.00 92.25 748 SER A CA 1
ATOM 6060 C C . SER A 1 748 ? 5.238 15.296 3.402 1.00 92.25 748 SER A C 1
ATOM 6062 O O . SER A 1 748 ? 6.373 14.818 3.424 1.00 92.25 748 SER A O 1
ATOM 6064 N N . PHE A 1 749 ? 4.431 15.083 2.363 1.00 94.06 749 PHE A N 1
ATOM 6065 C CA . PHE A 1 749 ? 4.819 14.359 1.151 1.00 94.06 749 PHE A CA 1
ATOM 6066 C C . PHE A 1 749 ? 5.969 15.042 0.386 1.00 94.06 749 PHE A C 1
ATOM 6068 O O . PHE A 1 749 ? 6.903 14.359 -0.032 1.00 94.06 749 PHE A O 1
ATOM 6075 N N . VAL A 1 750 ? 5.993 16.377 0.289 1.00 94.81 750 VAL A N 1
ATOM 6076 C CA . VAL A 1 750 ? 7.134 17.096 -0.316 1.00 94.81 750 VAL A CA 1
ATOM 6077 C C . VAL A 1 750 ? 8.431 16.856 0.468 1.00 94.81 750 VAL A C 1
ATOM 6079 O O . VAL A 1 750 ? 9.488 16.661 -0.137 1.00 94.81 750 VAL A O 1
ATOM 6082 N N . GLY A 1 751 ? 8.358 16.788 1.802 1.00 94.56 751 GLY A N 1
ATOM 6083 C CA . GLY A 1 751 ? 9.479 16.348 2.641 1.00 94.56 751 GLY A CA 1
ATOM 6084 C C . GLY A 1 751 ? 9.861 14.881 2.406 1.00 94.56 751 GLY A C 1
ATOM 6085 O O . GLY A 1 751 ? 11.042 14.557 2.312 1.00 94.56 751 GLY A O 1
ATOM 6086 N N . THR A 1 752 ? 8.863 14.007 2.241 1.00 94.69 752 THR A N 1
ATOM 6087 C CA . THR A 1 752 ? 9.021 12.561 1.994 1.00 94.69 752 THR A CA 1
ATOM 6088 C C . THR A 1 752 ? 9.832 12.288 0.727 1.00 94.69 752 THR A C 1
ATOM 6090 O O . THR A 1 752 ? 10.863 11.622 0.802 1.00 94.69 752 THR A O 1
ATOM 6093 N N . VAL A 1 753 ? 9.424 12.845 -0.421 1.00 96.06 753 VAL A N 1
ATOM 6094 C CA . VAL A 1 753 ? 10.123 12.640 -1.706 1.00 96.06 753 VAL A CA 1
ATOM 6095 C C . VAL A 1 753 ? 11.554 13.173 -1.652 1.00 96.06 753 VAL A C 1
ATOM 6097 O O . VAL A 1 753 ? 12.461 12.535 -2.175 1.00 96.06 753 VAL A O 1
ATOM 6100 N N . ASN A 1 754 ? 11.783 14.294 -0.964 1.00 96.31 754 ASN A N 1
ATOM 6101 C CA . ASN A 1 754 ? 13.121 14.853 -0.775 1.00 96.31 754 ASN A CA 1
ATOM 6102 C C . ASN A 1 754 ? 14.039 13.954 0.079 1.00 96.31 754 ASN A C 1
ATOM 6104 O O . ASN A 1 754 ? 15.205 13.768 -0.270 1.00 96.31 754 ASN A O 1
ATOM 6108 N N . VAL A 1 755 ? 13.522 13.341 1.153 1.00 96.25 755 VAL A N 1
ATOM 6109 C CA . VAL A 1 755 ? 14.278 12.351 1.945 1.00 96.25 755 VAL A CA 1
ATOM 6110 C C . VAL A 1 755 ? 14.574 11.095 1.116 1.00 96.25 755 VAL A C 1
ATOM 6112 O O . VAL A 1 755 ? 15.721 10.649 1.091 1.00 96.25 755 VAL A O 1
ATOM 6115 N N . TRP A 1 756 ? 13.583 10.551 0.398 1.00 96.19 756 TRP A N 1
ATOM 6116 C CA . TRP A 1 756 ? 13.770 9.367 -0.451 1.00 96.19 756 TRP A CA 1
ATOM 6117 C C . TRP A 1 756 ? 14.790 9.613 -1.567 1.00 96.19 756 TRP A C 1
ATOM 6119 O O . TRP A 1 756 ? 15.758 8.862 -1.678 1.00 96.19 756 TRP A O 1
ATOM 6129 N N . ARG A 1 757 ? 14.622 10.689 -2.345 1.00 95.25 757 ARG A N 1
ATOM 6130 C CA . ARG A 1 757 ? 15.531 11.070 -3.435 1.00 95.25 757 ARG A CA 1
ATOM 6131 C C . ARG A 1 757 ? 16.945 11.339 -2.930 1.00 95.25 757 ARG A C 1
ATOM 6133 O O . ARG A 1 757 ? 17.902 10.838 -3.515 1.00 95.25 757 ARG A O 1
ATOM 6140 N N . GLY A 1 758 ? 17.077 12.093 -1.836 1.00 94.88 758 GLY A N 1
ATOM 6141 C CA . GLY A 1 758 ? 18.369 12.377 -1.218 1.00 94.88 758 GLY A CA 1
ATOM 6142 C C . GLY A 1 758 ? 19.115 11.098 -0.835 1.00 94.88 758 GLY A C 1
ATOM 6143 O O . GLY A 1 758 ? 20.263 10.922 -1.224 1.00 94.88 758 GLY A O 1
ATOM 6144 N N . ILE A 1 759 ? 18.456 10.165 -0.142 1.00 95.75 759 ILE A N 1
ATOM 6145 C CA . ILE A 1 759 ? 19.083 8.898 0.271 1.00 95.75 759 ILE A CA 1
ATOM 6146 C C . ILE A 1 759 ? 19.412 8.011 -0.939 1.00 95.75 759 ILE A C 1
ATOM 6148 O O . ILE A 1 759 ? 20.506 7.453 -0.990 1.00 95.75 759 ILE A O 1
ATOM 6152 N N . TRP A 1 760 ? 18.512 7.906 -1.921 1.00 95.19 760 TRP A N 1
ATOM 6153 C CA . TRP A 1 760 ? 18.709 7.088 -3.124 1.00 95.19 760 TRP A CA 1
ATOM 6154 C C . TRP A 1 760 ? 19.953 7.534 -3.908 1.00 95.19 760 TRP A C 1
ATOM 6156 O O . TRP A 1 760 ? 20.871 6.742 -4.112 1.00 95.19 760 TRP A O 1
ATOM 6166 N N . VAL A 1 761 ? 20.044 8.823 -4.250 1.00 93.00 761 VAL A N 1
ATOM 6167 C CA . VAL A 1 761 ? 21.172 9.358 -5.033 1.00 93.00 761 VAL A CA 1
ATOM 6168 C C . VAL A 1 761 ? 22.475 9.383 -4.215 1.00 93.00 761 VAL A C 1
ATOM 6170 O O . VAL A 1 761 ? 23.556 9.219 -4.780 1.00 93.00 761 VAL A O 1
ATOM 6173 N N . LEU A 1 762 ? 22.418 9.508 -2.880 1.00 94.38 762 LEU A N 1
ATOM 6174 C CA . LEU A 1 762 ? 23.607 9.331 -2.031 1.00 94.38 762 LEU A CA 1
ATOM 6175 C C . LEU A 1 762 ? 24.117 7.881 -2.023 1.00 94.38 762 LEU A C 1
ATOM 6177 O O . LEU A 1 762 ? 25.333 7.681 -2.029 1.00 94.38 762 LEU A O 1
ATOM 6181 N N . LEU A 1 763 ? 23.236 6.874 -2.051 1.00 93.00 763 LEU A N 1
ATOM 6182 C CA . LEU A 1 763 ? 23.650 5.474 -2.207 1.00 93.00 763 LEU A CA 1
ATOM 6183 C C . LEU A 1 763 ? 24.340 5.259 -3.561 1.00 93.00 763 LEU A C 1
ATOM 6185 O O . LEU A 1 763 ? 25.416 4.666 -3.593 1.00 93.00 763 LEU A O 1
ATOM 6189 N N . ASP A 1 764 ? 23.800 5.817 -4.647 1.00 89.62 764 ASP A N 1
ATOM 6190 C CA . ASP A 1 764 ? 24.431 5.756 -5.975 1.00 89.62 764 ASP A CA 1
ATOM 6191 C C . ASP A 1 764 ? 25.798 6.461 -6.023 1.00 89.62 764 ASP A C 1
ATOM 6193 O O . ASP A 1 764 ? 26.746 5.948 -6.619 1.00 89.62 764 ASP A O 1
ATOM 6197 N N . CYS A 1 765 ? 25.929 7.619 -5.367 1.00 89.19 765 CYS A N 1
ATOM 6198 C CA . CYS A 1 765 ? 27.157 8.419 -5.382 1.00 89.19 765 CYS A CA 1
ATOM 6199 C C . CYS A 1 765 ? 28.279 7.885 -4.477 1.00 89.19 765 CYS A C 1
ATOM 6201 O O . CYS A 1 765 ? 29.451 8.144 -4.763 1.00 89.19 765 CYS A O 1
ATOM 6203 N N . TYR A 1 766 ? 27.945 7.216 -3.365 1.00 91.06 766 TYR A N 1
ATOM 6204 C CA . TYR A 1 766 ? 28.908 6.891 -2.302 1.00 91.06 766 TYR A CA 1
ATOM 6205 C C . TYR A 1 766 ? 28.956 5.406 -1.902 1.00 91.06 766 TYR A C 1
ATOM 6207 O O . TYR A 1 766 ? 30.003 4.955 -1.431 1.00 91.06 766 TYR A O 1
ATOM 6215 N N . PHE A 1 767 ? 27.887 4.619 -2.075 1.00 90.44 767 PHE A N 1
ATOM 6216 C CA . PHE A 1 767 ? 27.856 3.230 -1.602 1.00 90.44 767 PHE A CA 1
ATOM 6217 C C . PHE A 1 767 ? 28.293 2.241 -2.694 1.00 90.44 767 PHE A C 1
ATOM 6219 O O . PHE A 1 767 ? 27.507 1.808 -3.535 1.00 90.44 767 PHE A O 1
ATOM 6226 N N . LEU A 1 768 ? 29.576 1.861 -2.658 1.00 88.75 768 LEU A N 1
ATOM 6227 C CA . LEU A 1 768 ? 30.216 0.918 -3.592 1.00 88.75 768 LEU A CA 1
ATOM 6228 C C . LEU A 1 768 ? 30.027 1.268 -5.095 1.00 88.75 768 LEU A C 1
ATOM 6230 O O . LEU A 1 768 ? 29.729 0.371 -5.888 1.00 88.75 768 LEU A O 1
ATOM 6234 N N . PRO A 1 769 ? 30.250 2.528 -5.535 1.00 86.62 769 PRO A N 1
ATOM 6235 C CA . PRO A 1 769 ? 29.962 2.958 -6.913 1.00 86.62 769 PRO A CA 1
ATOM 6236 C C . PRO A 1 769 ? 30.715 2.144 -7.982 1.00 86.62 769 PRO A C 1
ATOM 6238 O O . PRO A 1 769 ? 30.179 1.872 -9.053 1.00 86.62 769 PRO A O 1
ATOM 6241 N N . ASN A 1 770 ? 31.928 1.673 -7.671 1.00 85.56 770 ASN A N 1
ATOM 6242 C CA . ASN A 1 770 ? 32.755 0.871 -8.582 1.00 85.56 770 ASN A CA 1
ATOM 6243 C C . ASN A 1 770 ? 32.250 -0.575 -8.779 1.00 85.56 770 ASN A C 1
ATOM 6245 O O . ASN A 1 770 ? 32.718 -1.262 -9.683 1.00 85.56 770 ASN A O 1
ATOM 6249 N N . ASN A 1 771 ? 31.334 -1.066 -7.936 1.00 87.94 771 ASN A N 1
ATOM 6250 C CA . ASN A 1 771 ? 30.742 -2.400 -8.054 1.00 87.94 771 ASN A CA 1
ATOM 6251 C C . ASN A 1 771 ? 29.241 -2.333 -7.748 1.00 87.94 771 ASN A C 1
ATOM 6253 O O . ASN A 1 771 ? 28.765 -2.801 -6.709 1.00 87.94 771 ASN A O 1
ATOM 6257 N N . LYS A 1 772 ? 28.500 -1.725 -8.681 1.00 83.56 772 LYS A N 1
ATOM 6258 C CA . LYS A 1 772 ? 27.070 -1.468 -8.518 1.00 83.56 772 LYS A CA 1
ATOM 6259 C C . LYS A 1 772 ? 26.266 -2.745 -8.238 1.00 83.56 772 LYS A C 1
ATOM 6261 O O . LYS A 1 772 ? 25.479 -2.751 -7.307 1.00 83.56 772 LYS A O 1
ATOM 6266 N N . LEU A 1 773 ? 26.530 -3.860 -8.926 1.00 83.19 773 LEU A N 1
ATOM 6267 C CA . LEU A 1 773 ? 25.796 -5.115 -8.690 1.00 83.19 773 LEU A CA 1
ATOM 6268 C C . LEU A 1 773 ? 25.937 -5.624 -7.239 1.00 83.19 773 LEU A C 1
ATOM 6270 O O . LEU A 1 773 ? 24.964 -6.104 -6.661 1.00 83.19 773 LEU A O 1
ATOM 6274 N N . LEU A 1 774 ? 27.118 -5.485 -6.624 1.00 86.94 774 LEU A N 1
ATOM 6275 C CA . LEU A 1 774 ? 27.308 -5.802 -5.204 1.00 86.94 774 LEU A CA 1
ATOM 6276 C C . LEU A 1 774 ? 26.597 -4.787 -4.292 1.00 86.94 774 LEU A C 1
ATOM 6278 O O . LEU A 1 774 ? 25.991 -5.185 -3.299 1.00 86.94 774 LEU A O 1
ATOM 6282 N N . SER A 1 775 ? 26.635 -3.498 -4.644 1.00 91.12 775 SER A N 1
ATOM 6283 C CA . SER A 1 775 ? 25.868 -2.438 -3.971 1.00 91.12 775 SER A CA 1
ATOM 6284 C C . SER A 1 775 ? 24.368 -2.761 -3.943 1.00 91.12 775 SER A C 1
ATOM 6286 O O . SER A 1 775 ? 23.731 -2.706 -2.890 1.00 91.12 775 SER A O 1
ATOM 6288 N N . ASP A 1 776 ? 23.816 -3.186 -5.079 1.00 87.81 776 ASP A N 1
ATOM 6289 C CA . ASP A 1 776 ? 22.395 -3.473 -5.282 1.00 87.81 776 ASP A CA 1
ATOM 6290 C C . ASP A 1 776 ? 21.960 -4.723 -4.487 1.00 87.81 776 ASP A C 1
ATOM 6292 O O . ASP A 1 776 ? 20.976 -4.678 -3.746 1.00 87.81 776 ASP A O 1
ATOM 6296 N N . TRP A 1 777 ? 22.750 -5.806 -4.520 1.00 90.00 777 TRP A N 1
ATOM 6297 C CA . TRP A 1 777 ? 22.507 -7.002 -3.696 1.00 90.00 777 TRP A CA 1
ATOM 6298 C C . TRP A 1 777 ? 22.612 -6.746 -2.188 1.00 90.00 777 TRP A C 1
ATOM 6300 O O . TRP A 1 777 ? 21.786 -7.255 -1.427 1.00 90.00 777 TRP A O 1
ATOM 6310 N N . LEU A 1 778 ? 23.591 -5.953 -1.736 1.00 91.25 778 LEU A N 1
ATOM 6311 C CA . LEU A 1 778 ? 23.734 -5.607 -0.319 1.00 91.25 778 LEU A CA 1
ATOM 6312 C C . LEU A 1 778 ? 22.595 -4.695 0.153 1.00 91.25 778 LEU A C 1
ATOM 6314 O O . LEU A 1 778 ? 21.992 -4.964 1.192 1.00 91.25 778 LEU A O 1
ATOM 6318 N N . THR A 1 779 ? 22.259 -3.657 -0.620 1.00 90.81 779 THR A N 1
ATOM 6319 C CA . THR A 1 779 ? 21.159 -2.735 -0.287 1.00 90.81 779 THR A CA 1
ATOM 6320 C C . THR A 1 779 ? 19.790 -3.418 -0.332 1.00 90.81 779 THR A C 1
ATOM 6322 O O . THR A 1 779 ? 18.943 -3.085 0.490 1.00 90.81 779 THR A O 1
ATOM 6325 N N . HIS A 1 780 ? 19.589 -4.441 -1.166 1.00 89.25 780 HIS A N 1
ATOM 6326 C CA . HIS A 1 780 ? 18.418 -5.323 -1.108 1.00 89.25 780 HIS A CA 1
ATOM 6327 C C . HIS A 1 780 ? 18.431 -6.236 0.139 1.00 89.25 780 HIS A C 1
ATOM 6329 O O . HIS A 1 780 ? 17.557 -6.140 1.004 1.00 89.25 780 HIS A O 1
ATOM 6335 N N . GLY A 1 781 ? 19.428 -7.119 0.258 1.00 87.50 781 GLY A N 1
ATOM 6336 C CA . GLY A 1 781 ? 19.424 -8.210 1.240 1.00 87.50 781 GLY A CA 1
ATOM 6337 C C . GLY A 1 781 ? 19.666 -7.771 2.686 1.00 87.50 781 GLY A C 1
ATOM 6338 O O . GLY A 1 781 ? 18.909 -8.146 3.584 1.00 87.50 781 GLY A O 1
ATOM 6339 N N . VAL A 1 782 ? 20.694 -6.951 2.930 1.00 91.25 782 VAL A N 1
ATOM 6340 C CA . VAL A 1 782 ? 21.068 -6.524 4.293 1.00 91.25 782 VAL A CA 1
ATOM 6341 C C . VAL A 1 782 ? 19.982 -5.631 4.890 1.00 91.25 782 VAL A C 1
ATOM 6343 O O . VAL A 1 782 ? 19.643 -5.772 6.065 1.00 91.25 782 VAL A O 1
ATOM 6346 N N . SER A 1 783 ? 19.374 -4.769 4.073 1.00 90.88 783 SER A N 1
ATOM 6347 C CA . SER A 1 783 ? 18.284 -3.891 4.503 1.00 90.88 783 SER A CA 1
ATOM 6348 C C . SER A 1 783 ? 17.043 -4.665 4.937 1.00 90.88 783 SER A C 1
ATOM 6350 O O . SER A 1 783 ? 16.463 -4.357 5.976 1.00 90.88 783 SER A O 1
ATOM 6352 N N . LEU A 1 784 ? 16.659 -5.711 4.196 1.00 89.00 784 LEU A N 1
ATOM 6353 C CA . LEU A 1 784 ? 15.543 -6.576 4.583 1.00 89.00 784 LEU A CA 1
ATOM 6354 C C . LEU A 1 784 ? 15.806 -7.261 5.932 1.00 89.00 784 LEU A C 1
ATOM 6356 O O . LEU A 1 784 ? 14.944 -7.239 6.811 1.00 89.00 784 LEU A O 1
ATOM 6360 N N . ILE A 1 785 ? 17.003 -7.829 6.114 1.00 89.88 785 ILE A N 1
ATOM 6361 C CA . ILE A 1 785 ? 17.417 -8.466 7.373 1.00 89.88 785 ILE A CA 1
ATOM 6362 C C . ILE A 1 785 ? 17.356 -7.453 8.523 1.00 89.88 785 ILE A C 1
ATOM 6364 O O . ILE A 1 785 ? 16.774 -7.742 9.569 1.00 89.88 785 ILE A O 1
ATOM 6368 N N . LEU A 1 786 ? 17.881 -6.243 8.321 1.00 88.31 786 LEU A N 1
ATOM 6369 C CA . LEU A 1 786 ? 17.875 -5.184 9.326 1.00 88.31 786 LEU A CA 1
ATOM 6370 C C . LEU A 1 786 ? 16.450 -4.726 9.688 1.00 88.31 786 LEU A C 1
ATOM 6372 O O . LEU A 1 786 ? 16.163 -4.540 10.867 1.00 88.31 786 LEU A O 1
ATOM 6376 N N . LEU A 1 787 ? 15.524 -4.624 8.730 1.00 87.25 787 LEU A N 1
ATOM 6377 C CA . LEU A 1 787 ? 14.117 -4.290 9.005 1.00 87.25 787 LEU A CA 1
ATOM 6378 C C . LEU A 1 787 ? 13.346 -5.434 9.687 1.00 87.25 787 LEU A C 1
ATOM 6380 O O . LEU A 1 787 ? 12.430 -5.176 10.469 1.00 87.25 787 LEU A O 1
ATOM 6384 N N . ILE A 1 788 ? 13.722 -6.694 9.443 1.00 85.56 788 ILE A N 1
ATOM 6385 C CA . ILE A 1 788 ? 13.191 -7.855 10.174 1.00 85.56 788 ILE A CA 1
ATOM 6386 C C . ILE A 1 788 ? 13.688 -7.846 11.629 1.00 85.56 788 ILE A C 1
ATOM 6388 O O . ILE A 1 788 ? 12.884 -8.066 12.538 1.00 85.56 788 ILE A O 1
ATOM 6392 N N . LEU A 1 789 ? 14.971 -7.539 11.863 1.00 84.31 789 LEU A N 1
ATOM 6393 C CA . LEU A 1 789 ? 15.559 -7.381 13.203 1.00 84.31 789 LEU A CA 1
ATOM 6394 C C . LEU A 1 789 ? 14.966 -6.179 13.959 1.00 84.31 789 LEU A C 1
ATOM 6396 O O . LEU A 1 789 ? 14.704 -6.270 15.156 1.00 84.31 789 LEU A O 1
ATOM 6400 N N . LEU A 1 790 ? 14.683 -5.080 13.253 1.00 81.31 790 LEU A N 1
ATOM 6401 C CA . LEU A 1 790 ? 13.956 -3.912 13.763 1.00 81.31 790 LEU A CA 1
ATOM 6402 C C . LEU A 1 790 ? 12.426 -4.114 13.802 1.00 81.31 790 LEU A C 1
ATOM 6404 O O . LEU A 1 790 ? 11.697 -3.174 14.100 1.00 81.31 790 LEU A O 1
ATOM 6408 N N . ASN A 1 791 ? 11.917 -5.321 13.518 1.00 81.38 791 ASN A N 1
ATOM 6409 C CA . ASN A 1 791 ? 10.494 -5.680 13.589 1.00 81.38 791 ASN A CA 1
ATOM 6410 C C . ASN A 1 791 ? 9.567 -4.643 12.903 1.00 81.38 791 ASN A C 1
ATOM 6412 O O . ASN A 1 791 ? 8.501 -4.292 13.424 1.00 81.38 791 ASN A O 1
ATOM 6416 N N . CYS A 1 792 ? 9.990 -4.128 11.747 1.00 84.06 792 CYS A N 1
ATOM 6417 C CA . CYS A 1 792 ? 9.288 -3.112 10.956 1.00 84.06 792 CYS A CA 1
ATOM 6418 C C . CYS A 1 792 ? 9.329 -3.387 9.441 1.00 84.06 792 CYS A C 1
ATOM 6420 O O . CYS A 1 792 ? 9.031 -2.497 8.644 1.00 84.06 792 CYS A O 1
ATOM 6422 N N . SER A 1 793 ? 9.671 -4.614 9.033 1.00 86.12 793 SER A N 1
ATOM 6423 C CA . SER A 1 793 ? 9.761 -5.037 7.624 1.00 86.12 793 SER A CA 1
ATOM 6424 C C . SER A 1 793 ? 8.483 -4.793 6.812 1.00 86.12 793 SER A C 1
ATOM 6426 O O . SER A 1 793 ? 8.566 -4.474 5.629 1.00 86.12 793 SER A O 1
ATOM 6428 N N . ASN A 1 794 ? 7.305 -4.814 7.439 1.00 85.38 794 ASN A N 1
ATOM 6429 C CA . ASN A 1 794 ? 6.039 -4.435 6.808 1.00 85.38 794 ASN A CA 1
ATOM 6430 C C . ASN A 1 794 ? 5.964 -2.968 6.348 1.00 85.38 794 ASN A C 1
ATOM 6432 O O . ASN A 1 794 ? 5.082 -2.650 5.553 1.00 85.38 794 ASN A O 1
ATOM 6436 N N . SER A 1 795 ? 6.878 -2.095 6.789 1.00 86.81 795 SER A N 1
ATOM 6437 C CA . SER A 1 795 ? 7.011 -0.705 6.310 1.00 86.81 795 SER A CA 1
ATOM 6438 C C . SER A 1 795 ? 7.530 -0.599 4.870 1.00 86.81 795 SER A C 1
ATOM 6440 O O . SER A 1 795 ? 7.488 0.477 4.287 1.00 86.81 795 SER A O 1
ATOM 6442 N N . VAL A 1 796 ? 8.035 -1.696 4.296 1.00 87.25 796 VAL A N 1
ATOM 6443 C CA . VAL A 1 796 ? 8.455 -1.780 2.885 1.00 87.25 796 VAL A CA 1
ATOM 6444 C C . VAL A 1 796 ? 7.251 -1.822 1.932 1.00 87.25 796 VAL A C 1
ATOM 6446 O O . VAL A 1 796 ? 7.391 -1.491 0.757 1.00 87.25 796 VAL A O 1
ATOM 6449 N N . LEU A 1 797 ? 6.083 -2.247 2.425 1.00 87.50 797 LEU A N 1
ATOM 6450 C CA . LEU A 1 797 ? 4.902 -2.562 1.623 1.00 87.50 797 LEU A CA 1
ATOM 6451 C C . LEU A 1 797 ? 4.018 -1.331 1.389 1.00 87.50 797 LEU A C 1
ATOM 6453 O O . LEU A 1 797 ? 3.649 -0.637 2.336 1.00 87.50 797 LEU A O 1
ATOM 6457 N N . VAL A 1 798 ? 3.573 -1.133 0.147 1.00 82.56 798 VAL A N 1
ATOM 6458 C CA . VAL A 1 798 ? 2.530 -0.150 -0.184 1.00 82.56 798 VAL A CA 1
ATOM 6459 C C . VAL A 1 798 ? 1.168 -0.762 0.154 1.00 82.56 798 VAL A C 1
ATOM 6461 O O . VAL A 1 798 ? 0.663 -1.628 -0.559 1.00 82.56 798 VAL A O 1
ATOM 6464 N N . ARG A 1 799 ? 0.599 -0.360 1.295 1.00 68.94 799 ARG A N 1
ATOM 6465 C CA . ARG A 1 799 ? -0.593 -0.989 1.887 1.00 68.94 799 ARG A CA 1
ATOM 6466 C C . ARG A 1 799 ? -1.898 -0.291 1.504 1.00 68.94 799 ARG A C 1
ATOM 6468 O O . ARG A 1 799 ? -2.371 0.573 2.232 1.00 68.94 799 ARG A O 1
ATOM 6475 N N . GLY A 1 800 ? -2.535 -0.774 0.439 1.00 80.75 800 GLY A N 1
ATOM 6476 C CA . GLY A 1 800 ? -3.966 -0.561 0.200 1.00 80.75 800 GLY A CA 1
ATOM 6477 C C . GLY A 1 800 ? -4.388 0.903 0.035 1.00 80.75 800 GLY A C 1
ATOM 6478 O O . GLY A 1 800 ? -3.688 1.690 -0.598 1.00 80.75 800 GLY A O 1
ATOM 6479 N N . VAL A 1 801 ? -5.564 1.240 0.571 1.00 85.25 801 VAL A N 1
ATOM 6480 C CA . VAL A 1 801 ? -6.193 2.563 0.484 1.00 85.25 801 VAL A CA 1
ATOM 6481 C C . VAL A 1 801 ? -6.702 3.018 1.851 1.00 85.25 801 VAL A C 1
ATOM 6483 O O . VAL A 1 801 ? -7.524 2.355 2.485 1.00 85.25 801 VAL A O 1
ATOM 6486 N N . TYR A 1 802 ? -6.270 4.207 2.259 1.00 86.56 802 TYR A N 1
ATOM 6487 C CA . TYR A 1 802 ? -6.781 4.961 3.401 1.00 86.56 802 TYR A CA 1
ATOM 6488 C C . TYR A 1 802 ? -7.574 6.182 2.911 1.00 86.56 802 TYR A C 1
ATOM 6490 O O . TYR A 1 802 ? -7.170 6.837 1.949 1.00 86.56 802 TYR A O 1
ATOM 6498 N N . ILE A 1 803 ? -8.682 6.511 3.579 1.00 85.56 803 ILE A N 1
ATOM 6499 C CA . ILE A 1 803 ? -9.560 7.636 3.212 1.00 85.56 803 ILE A CA 1
ATOM 6500 C C . ILE A 1 803 ? -9.160 8.892 4.001 1.00 85.56 803 ILE A C 1
ATOM 6502 O O . ILE A 1 803 ? -8.854 8.813 5.194 1.00 85.56 803 ILE A O 1
ATOM 6506 N N . ASP A 1 804 ? -9.157 10.058 3.358 1.00 83.19 804 ASP A N 1
ATOM 6507 C CA . ASP A 1 804 ? -8.795 11.329 3.993 1.00 83.19 804 ASP A CA 1
ATOM 6508 C C . ASP A 1 804 ? -9.831 11.758 5.045 1.00 83.19 804 ASP A C 1
ATOM 6510 O O . ASP A 1 804 ? -11.042 11.787 4.806 1.00 83.19 804 ASP A O 1
ATOM 6514 N N . ALA A 1 805 ? -9.330 12.103 6.235 1.00 80.38 805 ALA A N 1
ATOM 6515 C CA . ALA A 1 805 ? -10.108 12.544 7.393 1.00 80.38 805 ALA A CA 1
ATOM 6516 C C . ALA A 1 805 ? -11.246 11.595 7.846 1.00 80.38 805 ALA A C 1
ATOM 6518 O O . ALA A 1 805 ? -12.257 12.068 8.379 1.00 80.38 805 ALA A O 1
ATOM 6519 N N . GLU A 1 806 ? -11.076 10.278 7.669 1.00 81.06 806 GLU A N 1
ATOM 6520 C CA . GLU A 1 806 ? -11.992 9.239 8.170 1.00 81.06 806 GLU A CA 1
ATOM 6521 C C . GLU A 1 806 ? -11.942 9.097 9.705 1.00 81.06 806 GLU A C 1
ATOM 6523 O O . GLU A 1 806 ? -12.970 8.863 10.343 1.00 81.06 806 GLU A O 1
ATOM 6528 N N . GLU A 1 807 ? -10.765 9.267 10.314 1.00 77.25 807 GLU A N 1
ATOM 6529 C CA . GLU A 1 807 ? -10.569 9.131 11.759 1.00 77.25 807 GLU A CA 1
ATOM 6530 C C . GLU A 1 807 ? -11.270 10.239 12.573 1.00 77.25 807 GLU A C 1
ATOM 6532 O O . GLU A 1 807 ? -11.437 11.371 12.099 1.00 77.25 807 GLU A O 1
ATOM 6537 N N . PRO A 1 808 ? -11.667 9.957 13.833 1.00 70.44 808 PRO A N 1
ATOM 6538 C CA . PRO A 1 808 ? -12.275 10.959 14.702 1.00 70.44 808 PRO A CA 1
ATOM 6539 C C . PRO A 1 808 ? -11.331 12.137 15.003 1.00 70.44 808 PRO A C 1
ATOM 6541 O O . PRO A 1 808 ? -10.110 11.990 15.018 1.00 70.44 808 PRO A O 1
ATOM 6544 N N . ALA A 1 809 ? -11.949 13.298 15.255 1.00 60.97 809 ALA A N 1
ATOM 6545 C CA . ALA A 1 809 ? -11.378 14.598 15.635 1.00 60.97 809 ALA A CA 1
ATOM 6546 C C . ALA A 1 809 ? -9.842 14.646 15.814 1.00 60.97 809 ALA A C 1
ATOM 6548 O O . ALA A 1 809 ? -9.290 14.131 16.787 1.00 60.97 809 ALA A O 1
ATOM 6549 N N . GLY A 1 810 ? -9.154 15.300 14.874 1.00 64.00 810 GLY A N 1
ATOM 6550 C CA . GLY A 1 810 ? -7.710 15.545 14.941 1.00 64.00 810 GLY A CA 1
ATOM 6551 C C . GLY A 1 810 ? -6.784 14.368 14.620 1.00 64.00 810 GLY A C 1
ATOM 6552 O O . GLY A 1 810 ? -5.608 14.606 14.353 1.00 64.00 810 GLY A O 1
ATOM 6553 N N . GLN A 1 811 ? -7.258 13.117 14.614 1.00 75.19 811 GLN A N 1
ATOM 6554 C CA . GLN A 1 811 ? -6.372 11.952 14.456 1.00 75.19 811 GLN A CA 1
ATOM 6555 C C . GLN A 1 811 ? -5.825 11.773 13.032 1.00 75.19 811 GLN A C 1
ATOM 6557 O O . GLN A 1 811 ? -4.718 11.270 12.868 1.00 75.19 811 GLN A O 1
ATOM 6562 N N . CYS A 1 812 ? -6.537 12.254 12.011 1.00 77.62 812 CYS A N 1
ATOM 6563 C CA . CYS A 1 812 ? -6.152 12.130 10.599 1.00 77.62 812 CYS A CA 1
ATOM 6564 C C . CYS A 1 812 ? -4.845 12.850 10.208 1.00 77.62 812 CYS A C 1
ATOM 6566 O O . CYS A 1 812 ? -4.277 12.552 9.163 1.00 77.62 812 CYS A O 1
ATOM 6568 N N . VAL A 1 813 ? -4.357 13.779 11.039 1.00 81.38 813 VAL A N 1
ATOM 6569 C CA . VAL A 1 813 ? -3.070 14.482 10.860 1.00 81.38 813 VAL A CA 1
ATOM 6570 C C . VAL A 1 813 ? -1.991 14.001 11.841 1.00 81.38 813 VAL A C 1
ATOM 6572 O O . VAL A 1 813 ? -0.979 14.670 12.041 1.00 81.38 813 VAL A O 1
ATOM 6575 N N . ILE A 1 814 ? -2.191 12.847 12.490 1.00 80.38 814 ILE A N 1
ATOM 6576 C CA . ILE A 1 814 ? -1.212 12.257 13.408 1.00 80.38 814 ILE A CA 1
ATOM 6577 C C . ILE A 1 814 ? -0.331 11.247 12.666 1.00 80.38 814 ILE A C 1
ATOM 6579 O O . ILE A 1 814 ? -0.783 10.165 12.306 1.00 80.38 814 ILE A O 1
ATOM 6583 N N . PHE A 1 815 ? 0.953 11.572 12.506 1.00 80.25 815 PHE A N 1
ATOM 6584 C CA . PHE A 1 815 ? 1.936 10.681 11.885 1.00 80.25 815 PHE A CA 1
ATOM 6585 C C . PHE A 1 815 ? 2.190 9.425 12.743 1.00 80.25 815 PHE A C 1
ATOM 6587 O O . PHE A 1 815 ? 2.637 9.557 13.890 1.00 80.25 815 PHE A O 1
ATOM 6594 N N . PRO A 1 816 ? 1.944 8.201 12.230 1.00 68.25 816 PRO A N 1
ATOM 6595 C CA . PRO A 1 816 ? 2.068 6.960 12.995 1.00 68.25 816 PRO A CA 1
ATOM 6596 C C . PRO A 1 816 ? 3.525 6.468 13.104 1.00 68.25 816 PRO A C 1
ATOM 6598 O O . PRO A 1 816 ? 3.824 5.300 12.876 1.00 68.25 816 PRO A O 1
ATOM 6601 N N . VAL A 1 817 ? 4.456 7.328 13.525 1.00 61.12 817 VAL A N 1
ATOM 6602 C CA . VAL A 1 817 ? 5.879 6.979 13.758 1.00 61.12 817 VAL A CA 1
ATOM 6603 C C . VAL A 1 817 ? 6.073 6.416 15.178 1.00 61.12 817 VAL A C 1
ATOM 6605 O O . VAL A 1 817 ? 7.032 6.694 15.896 1.00 61.12 817 VAL A O 1
ATOM 6608 N N . TYR A 1 818 ? 5.108 5.615 15.632 1.00 55.19 818 TYR A N 1
ATOM 6609 C CA . TYR A 1 818 ? 4.980 5.160 17.020 1.00 55.19 818 TYR A CA 1
ATOM 6610 C C . TYR A 1 818 ? 5.739 3.864 17.333 1.00 55.19 818 TYR A C 1
ATOM 6612 O O . TYR A 1 818 ? 5.417 3.203 18.323 1.00 55.19 818 TYR A O 1
ATOM 6620 N N . TYR A 1 819 ? 6.776 3.548 16.543 1.00 53.47 819 TYR A N 1
ATOM 6621 C CA . TYR A 1 819 ? 7.576 2.317 16.602 1.00 53.47 819 TYR A CA 1
ATOM 6622 C C . TYR A 1 819 ? 7.806 1.818 18.041 1.00 53.47 819 TYR A C 1
ATOM 6624 O O . TYR A 1 819 ? 7.425 0.699 18.376 1.00 53.47 819 TYR A O 1
ATOM 6632 N N . ILE A 1 820 ? 8.319 2.678 18.931 1.00 48.31 820 ILE A N 1
ATOM 6633 C CA . ILE A 1 820 ? 8.628 2.299 20.322 1.00 48.31 820 ILE A CA 1
ATOM 6634 C C . ILE A 1 820 ? 7.521 2.652 21.330 1.00 48.31 820 ILE A C 1
ATOM 6636 O O . ILE A 1 820 ? 7.406 1.986 22.360 1.00 48.31 820 ILE A O 1
ATOM 6640 N N . ARG A 1 821 ? 6.619 3.601 21.031 1.00 49.56 821 ARG A N 1
ATOM 6641 C CA . ARG A 1 821 ? 5.435 3.853 21.882 1.00 49.56 821 ARG A CA 1
ATOM 6642 C C . ARG A 1 821 ? 4.567 2.594 21.983 1.00 49.56 821 ARG A C 1
ATOM 6644 O O . ARG A 1 821 ? 4.096 2.284 23.073 1.00 49.56 821 ARG A O 1
ATOM 6651 N N . LEU A 1 822 ? 4.432 1.841 20.889 1.00 46.81 822 LEU A N 1
ATOM 6652 C CA . LEU A 1 822 ? 3.724 0.557 20.851 1.00 46.81 822 LEU A CA 1
ATOM 6653 C C . LEU A 1 822 ? 4.411 -0.512 21.721 1.00 46.81 822 LEU A C 1
ATOM 6655 O O . LEU A 1 822 ? 3.745 -1.156 22.535 1.00 46.81 822 LEU A O 1
ATOM 6659 N N . PHE A 1 823 ? 5.739 -0.658 21.636 1.00 48.72 823 PHE A N 1
ATOM 6660 C CA . PHE A 1 823 ? 6.490 -1.578 22.503 1.00 48.72 823 PHE A CA 1
ATOM 6661 C C . PHE A 1 823 ? 6.413 -1.189 23.989 1.00 48.72 823 PHE A C 1
ATOM 6663 O O . PHE A 1 823 ? 6.143 -2.054 24.822 1.00 48.72 823 PHE A O 1
ATOM 6670 N N . PHE A 1 824 ? 6.565 0.092 24.345 1.00 47.06 824 PHE A N 1
ATOM 6671 C CA . PHE A 1 824 ? 6.434 0.534 25.740 1.00 47.06 824 PHE A CA 1
ATOM 6672 C C . PHE A 1 824 ? 5.004 0.442 26.271 1.00 47.06 824 PHE A C 1
ATOM 6674 O O . PHE A 1 824 ? 4.824 0.116 27.442 1.00 47.06 824 PHE A O 1
ATOM 6681 N N . GLN A 1 825 ? 3.983 0.687 25.447 1.00 51.22 825 GLN A N 1
ATOM 6682 C CA . GLN A 1 825 ? 2.593 0.467 25.841 1.00 51.22 825 GLN A CA 1
ATOM 6683 C C . GLN A 1 825 ? 2.346 -1.025 26.101 1.00 51.22 825 GLN A C 1
ATOM 6685 O O . GLN A 1 825 ? 1.800 -1.373 27.142 1.00 51.22 825 GLN A O 1
ATOM 6690 N N . LYS A 1 826 ? 2.860 -1.914 25.242 1.00 49.09 826 LYS A N 1
ATOM 6691 C CA . LYS A 1 826 ? 2.804 -3.373 25.423 1.00 49.09 826 LYS A CA 1
ATOM 6692 C C . LYS A 1 826 ? 3.536 -3.848 26.685 1.00 49.09 826 LYS A C 1
ATOM 6694 O O . LYS A 1 826 ? 2.992 -4.674 27.413 1.00 49.09 826 LYS A O 1
ATOM 6699 N N . GLU A 1 827 ? 4.722 -3.319 26.988 1.00 52.62 827 GLU A N 1
ATOM 6700 C CA . GLU A 1 827 ? 5.448 -3.621 28.234 1.00 52.62 827 GLU A CA 1
ATOM 6701 C C . GLU A 1 827 ? 4.744 -3.064 29.480 1.00 52.62 827 GLU A C 1
ATOM 6703 O O . GLU A 1 827 ? 4.619 -3.775 30.477 1.00 52.62 827 GLU A O 1
ATOM 6708 N N . ARG A 1 828 ? 4.204 -1.837 29.428 1.00 54.41 828 ARG A N 1
ATOM 6709 C CA . ARG A 1 828 ? 3.394 -1.276 30.523 1.00 54.41 828 ARG A CA 1
ATOM 6710 C C . ARG A 1 828 ? 2.142 -2.111 30.769 1.00 54.41 828 ARG A C 1
ATOM 6712 O O . ARG A 1 828 ? 1.928 -2.515 31.904 1.00 54.41 828 ARG A O 1
ATOM 6719 N N . THR A 1 829 ? 1.382 -2.455 29.730 1.00 50.03 829 THR A N 1
ATOM 6720 C CA . THR A 1 829 ? 0.178 -3.288 29.857 1.00 50.03 829 THR A CA 1
ATOM 6721 C C . THR A 1 829 ? 0.506 -4.708 30.325 1.00 50.03 829 THR A C 1
ATOM 6723 O O . THR A 1 829 ? -0.223 -5.237 31.156 1.00 50.03 829 THR A O 1
ATOM 6726 N N . LYS A 1 830 ? 1.630 -5.315 29.908 1.00 60.59 830 LYS A N 1
ATOM 6727 C CA . LYS A 1 830 ? 2.124 -6.572 30.509 1.00 60.59 830 LYS A CA 1
ATOM 6728 C C . LYS A 1 830 ? 2.456 -6.414 31.993 1.00 60.59 830 LYS A C 1
ATOM 6730 O O . LYS A 1 830 ? 2.097 -7.282 32.779 1.00 60.59 830 LYS A O 1
ATOM 6735 N N . LYS A 1 831 ? 3.172 -5.351 32.384 1.00 57.00 831 LYS A N 1
ATOM 6736 C CA . LYS A 1 831 ? 3.573 -5.120 33.782 1.00 57.00 831 LYS A CA 1
ATOM 6737 C C . LYS A 1 831 ? 2.359 -4.820 34.664 1.00 57.00 831 LYS A C 1
ATOM 6739 O O . LYS A 1 831 ? 2.307 -5.320 35.779 1.00 57.00 831 LYS A O 1
ATOM 6744 N N . GLN A 1 832 ? 1.375 -4.086 34.145 1.00 53.72 832 GLN A N 1
ATOM 6745 C CA . GLN A 1 832 ? 0.071 -3.884 34.777 1.00 53.72 832 GLN A CA 1
ATOM 6746 C C . GLN A 1 832 ? -0.701 -5.201 34.885 1.00 53.72 832 GLN A C 1
ATOM 6748 O O . GLN A 1 832 ? -1.124 -5.532 35.981 1.00 53.72 832 GLN A O 1
ATOM 6753 N N . LYS A 1 833 ? -0.817 -6.006 33.815 1.00 57.56 833 LYS A N 1
ATOM 6754 C CA . LYS A 1 833 ? -1.515 -7.302 33.890 1.00 57.56 833 LYS A CA 1
ATOM 6755 C C . LYS A 1 833 ? -0.847 -8.250 34.888 1.00 57.56 833 LYS A C 1
ATOM 6757 O O . LYS A 1 833 ? -1.542 -8.808 35.713 1.00 57.56 833 LYS A O 1
ATOM 6762 N N . ARG A 1 834 ? 0.488 -8.332 34.910 1.00 64.00 834 ARG A N 1
ATOM 6763 C CA . ARG A 1 834 ? 1.254 -9.083 35.927 1.00 64.00 834 ARG A CA 1
ATOM 6764 C C . ARG A 1 834 ? 1.115 -8.537 37.350 1.00 64.00 834 ARG A C 1
ATOM 6766 O O . ARG A 1 834 ? 1.411 -9.260 38.296 1.00 64.00 834 ARG A O 1
ATOM 6773 N N . LEU A 1 835 ? 0.751 -7.264 37.510 1.00 58.56 835 LEU A N 1
ATOM 6774 C CA . LEU A 1 835 ? 0.457 -6.670 38.812 1.00 58.56 835 LEU A CA 1
ATOM 6775 C C . LEU A 1 835 ? -0.974 -7.015 39.239 1.00 58.56 835 LEU A C 1
ATOM 6777 O O . LEU A 1 835 ? -1.149 -7.443 40.370 1.00 58.56 835 LEU A O 1
ATOM 6781 N N . MET A 1 836 ? -1.951 -6.941 38.327 1.00 50.72 836 MET A N 1
ATOM 6782 C CA . MET A 1 836 ? -3.319 -7.431 38.550 1.00 50.72 836 MET A CA 1
ATOM 6783 C C . MET A 1 836 ? -3.317 -8.931 38.875 1.00 50.72 836 MET A C 1
ATOM 6785 O O . MET A 1 836 ? -3.761 -9.298 39.946 1.00 50.72 836 MET A O 1
ATOM 6789 N N . GLU A 1 837 ? -2.669 -9.773 38.065 1.00 63.94 837 GLU A N 1
ATOM 6790 C CA . GLU A 1 837 ? -2.495 -11.223 38.295 1.00 63.94 837 GLU A CA 1
ATOM 6791 C C . GLU A 1 837 ? -1.779 -11.554 39.621 1.00 63.94 837 GLU A C 1
ATOM 6793 O O . GLU A 1 837 ? -1.877 -12.675 40.119 1.00 63.94 837 GLU A O 1
ATOM 6798 N N . LYS A 1 838 ? -1.014 -10.609 40.188 1.00 66.25 838 LYS A N 1
ATOM 6799 C CA . LYS A 1 838 ? -0.426 -10.738 41.530 1.00 66.25 838 LYS A CA 1
ATOM 6800 C C . LYS A 1 838 ? -1.385 -10.285 42.625 1.00 66.25 838 LYS A C 1
ATOM 6802 O O . LYS A 1 838 ? -1.435 -10.944 43.654 1.00 66.25 838 LYS A O 1
ATOM 6807 N N . LEU A 1 839 ? -2.115 -9.192 42.413 1.00 55.72 839 LEU A N 1
ATOM 6808 C CA . LEU A 1 839 ? -3.136 -8.700 43.337 1.00 55.72 839 LEU A CA 1
ATOM 6809 C C . LEU A 1 839 ? -4.281 -9.712 43.449 1.00 55.72 839 LEU A C 1
ATOM 6811 O O . LEU A 1 839 ? -4.556 -10.149 44.551 1.00 55.72 839 LEU A O 1
ATOM 6815 N N . GLU A 1 840 ? -4.822 -10.194 42.327 1.00 61.09 840 GLU A N 1
ATOM 6816 C CA . GLU A 1 840 ? -5.815 -11.277 42.235 1.00 61.09 840 GLU A CA 1
ATOM 6817 C C . GLU A 1 840 ? -5.375 -12.533 43.008 1.00 61.09 840 GLU A C 1
ATOM 6819 O O . GLU A 1 840 ? -6.176 -13.133 43.715 1.00 61.09 840 GLU A O 1
ATOM 6824 N N . LYS A 1 841 ? -4.090 -12.913 42.937 1.00 65.56 841 LYS A N 1
ATOM 6825 C CA . LYS A 1 841 ? -3.550 -14.052 43.702 1.00 65.56 841 LYS A CA 1
ATOM 6826 C C . LYS A 1 841 ? -3.356 -13.769 45.189 1.00 65.56 841 LYS A C 1
ATOM 6828 O O . LYS A 1 841 ? -3.500 -14.684 45.991 1.00 65.56 841 LYS A O 1
ATOM 6833 N N . VAL A 1 842 ? -3.022 -12.537 45.568 1.00 68.69 842 VAL A N 1
ATOM 6834 C CA . VAL A 1 842 ? -2.985 -12.131 46.980 1.00 68.69 842 VAL A CA 1
ATOM 6835 C C . VAL A 1 842 ? -4.404 -12.099 47.549 1.00 68.69 842 VAL A C 1
ATOM 6837 O O . VAL A 1 842 ? -4.614 -12.620 48.635 1.00 68.69 842 VAL A O 1
ATOM 6840 N N . ASP A 1 843 ? -5.382 -11.596 46.796 1.00 53.47 843 ASP A N 1
ATOM 6841 C CA . ASP A 1 843 ? -6.799 -11.584 47.172 1.00 53.47 843 ASP A CA 1
ATOM 6842 C C . ASP A 1 843 ? -7.365 -13.003 47.292 1.00 53.47 843 ASP A C 1
ATOM 6844 O O . ASP A 1 843 ? -8.011 -13.321 48.287 1.00 53.47 843 ASP A O 1
ATOM 6848 N N . GLN A 1 844 ? -7.059 -13.897 46.345 1.00 55.44 844 GLN A N 1
ATOM 6849 C CA . GLN A 1 844 ? -7.416 -15.316 46.443 1.00 55.44 844 GLN A CA 1
ATOM 6850 C C . GLN A 1 844 ? -6.776 -15.985 47.665 1.00 55.44 844 GLN A C 1
ATOM 6852 O O . GLN A 1 844 ? -7.482 -16.650 48.416 1.00 55.44 844 GLN A O 1
ATOM 6857 N N . ASN A 1 845 ? -5.480 -15.776 47.920 1.00 59.94 845 ASN A N 1
ATOM 6858 C CA . ASN A 1 845 ? -4.817 -16.340 49.100 1.00 59.94 845 ASN A CA 1
ATOM 6859 C C . ASN A 1 845 ? -5.382 -15.773 50.415 1.00 59.94 845 ASN A C 1
ATOM 6861 O O . ASN A 1 845 ? -5.573 -16.527 51.365 1.00 59.94 845 ASN A O 1
ATOM 6865 N N . ASN A 1 846 ? -5.692 -14.474 50.472 1.00 55.34 846 ASN A N 1
ATOM 6866 C CA . ASN A 1 846 ? -6.348 -13.847 51.622 1.00 55.34 846 ASN A CA 1
ATOM 6867 C C . ASN A 1 846 ? -7.769 -14.397 51.821 1.00 55.34 846 ASN A C 1
ATOM 6869 O O . ASN A 1 846 ? -8.175 -14.653 52.949 1.00 55.34 846 ASN A O 1
ATOM 6873 N N . THR A 1 847 ? -8.508 -14.623 50.733 1.00 50.00 847 THR A N 1
ATOM 6874 C CA . THR A 1 847 ? -9.852 -15.220 50.758 1.00 50.00 847 THR A CA 1
ATOM 6875 C C . THR A 1 847 ? -9.798 -16.664 51.261 1.00 50.00 847 THR A C 1
ATOM 6877 O O . THR A 1 847 ? -10.612 -17.044 52.094 1.00 50.00 847 THR A O 1
ATOM 6880 N N . ILE A 1 848 ? -8.805 -17.453 50.836 1.00 50.94 848 ILE A N 1
ATOM 6881 C CA . ILE A 1 848 ? -8.569 -18.813 51.347 1.00 50.94 848 ILE A CA 1
ATOM 6882 C C . ILE A 1 848 ? -8.229 -18.772 52.846 1.00 50.94 848 ILE A C 1
ATOM 6884 O O . ILE A 1 848 ? -8.867 -19.474 53.620 1.00 50.94 848 ILE A O 1
ATOM 6888 N N . LEU A 1 849 ? -7.335 -17.879 53.286 1.00 48.59 849 LEU A N 1
ATOM 6889 C CA . LEU A 1 849 ? -7.001 -17.686 54.709 1.00 48.59 849 LEU A CA 1
ATOM 6890 C C . LEU A 1 849 ? -8.186 -17.220 55.579 1.00 48.59 849 LEU A C 1
ATOM 6892 O O . LEU A 1 849 ? -8.190 -17.461 56.787 1.00 48.59 849 LEU A O 1
ATOM 6896 N N . LEU A 1 850 ? -9.183 -16.555 54.989 1.00 48.81 850 LEU A N 1
ATOM 6897 C CA . LEU A 1 850 ? -10.446 -16.209 55.651 1.00 48.81 850 LEU A CA 1
ATOM 6898 C C . LEU A 1 850 ? -11.423 -17.399 55.687 1.00 48.81 850 LEU A C 1
ATOM 6900 O O . LEU A 1 850 ? -12.138 -17.566 56.672 1.00 48.81 850 LEU A O 1
ATOM 6904 N N . ILE A 1 851 ? -11.421 -18.253 54.659 1.00 47.72 851 ILE A N 1
ATOM 6905 C CA . ILE A 1 851 ? -12.226 -19.486 54.587 1.00 47.72 851 ILE A CA 1
ATOM 6906 C C . ILE A 1 851 ? -11.661 -20.596 55.495 1.00 47.72 851 ILE A C 1
ATOM 6908 O O . ILE A 1 851 ? -12.428 -21.392 56.027 1.00 47.72 851 ILE A O 1
ATOM 6912 N N . GLU A 1 852 ? -10.349 -20.625 55.742 1.00 40.56 852 GLU A N 1
ATOM 6913 C CA . GLU A 1 852 ? -9.689 -21.564 56.666 1.00 40.56 852 GLU A CA 1
ATOM 6914 C C . GLU A 1 852 ? -9.822 -21.173 58.156 1.00 40.56 852 GLU A C 1
ATOM 6916 O O . GLU A 1 852 ? -9.377 -21.919 59.028 1.00 40.56 852 GLU A O 1
ATOM 6921 N N . LYS A 1 853 ? -10.458 -20.034 58.482 1.00 44.09 853 LYS A N 1
ATOM 6922 C CA . LYS A 1 853 ? -10.723 -19.599 59.869 1.00 44.09 853 LYS A CA 1
ATOM 6923 C C . LYS A 1 853 ? -12.212 -19.486 60.248 1.00 44.09 853 LYS A C 1
ATOM 6925 O O . LYS A 1 853 ? -12.685 -18.398 60.582 1.00 44.09 853 LYS A O 1
ATOM 6930 N N . PRO A 1 854 ? -12.931 -20.622 60.325 1.00 39.25 854 PRO A N 1
ATOM 6931 C CA . PRO A 1 854 ? -14.067 -20.703 61.245 1.00 39.25 854 PRO A CA 1
ATOM 6932 C C . PRO A 1 854 ? -14.109 -21.994 62.095 1.00 39.25 854 PRO A C 1
ATOM 6934 O O . PRO A 1 854 ? -14.937 -22.868 61.848 1.00 39.25 854 PRO A O 1
ATOM 6937 N N . GLN A 1 855 ? -13.291 -22.082 63.157 1.00 38.47 855 GLN A N 1
ATOM 6938 C CA . GLN A 1 855 ? -13.640 -22.766 64.425 1.00 38.47 855 GLN A CA 1
ATOM 6939 C C . GLN A 1 855 ? -12.629 -22.450 65.554 1.00 38.47 855 GLN A C 1
ATOM 6941 O O . GLN A 1 855 ? -11.494 -22.088 65.261 1.00 38.47 855 GLN A O 1
ATOM 6946 N N . MET A 1 856 ? -13.057 -22.593 66.826 1.00 30.80 856 MET A N 1
ATOM 6947 C CA . MET A 1 856 ? -12.349 -22.230 68.086 1.00 30.80 856 MET A CA 1
ATOM 6948 C C . MET A 1 856 ? -12.149 -20.702 68.275 1.00 30.80 856 MET A C 1
ATOM 6950 O O . MET A 1 856 ? -11.195 -20.127 67.772 1.00 30.80 856 MET A O 1
ATOM 6954 N N . ASN A 1 857 ? -12.992 -19.939 68.984 1.00 31.92 857 ASN A N 1
ATOM 6955 C CA . ASN A 1 857 ? -13.482 -20.165 70.348 1.00 31.92 857 ASN A CA 1
ATOM 6956 C C . ASN A 1 857 ? -14.713 -19.297 70.669 1.00 31.92 857 ASN A C 1
ATOM 6958 O O . ASN A 1 857 ? -14.724 -18.103 70.379 1.00 31.92 857 ASN A O 1
ATOM 6962 N N . HIS A 1 858 ? -15.678 -19.861 71.399 1.00 32.97 858 HIS A N 1
ATOM 6963 C CA . HIS A 1 858 ? -16.731 -19.108 72.086 1.00 32.97 858 HIS A CA 1
ATOM 6964 C C . HIS A 1 858 ? -16.853 -19.652 73.518 1.00 32.97 858 HIS A C 1
ATOM 6966 O O . HIS A 1 858 ? -17.390 -20.741 73.714 1.00 32.97 858 HIS A O 1
ATOM 6972 N N . LYS A 1 859 ? -16.336 -18.929 74.524 1.00 31.53 859 LYS A N 1
ATOM 6973 C CA . LYS A 1 859 ? -16.621 -19.202 75.946 1.00 31.53 859 LYS A CA 1
ATOM 6974 C C . LYS A 1 859 ? -16.360 -17.983 76.845 1.00 31.53 859 LYS A C 1
ATOM 6976 O O . LYS A 1 859 ? -15.236 -17.516 76.951 1.00 31.53 859 LYS A O 1
ATOM 6981 N N . THR A 1 860 ? -17.449 -17.493 77.437 1.00 28.53 860 THR A N 1
ATOM 6982 C CA . THR A 1 860 ? -17.587 -16.913 78.792 1.00 28.53 860 THR A CA 1
ATOM 6983 C C . THR A 1 860 ? -16.365 -16.289 79.490 1.00 28.53 860 THR A C 1
ATOM 6985 O O . THR A 1 860 ? -15.502 -17.004 79.990 1.00 28.53 860 THR A O 1
ATOM 6988 N N . THR A 1 861 ? -16.410 -14.959 79.629 1.00 30.86 861 THR A N 1
ATOM 6989 C CA . THR A 1 861 ? -16.365 -14.212 80.912 1.00 30.86 861 THR A CA 1
ATOM 6990 C C . THR A 1 861 ? -15.674 -14.849 82.131 1.00 30.86 861 THR A C 1
ATOM 6992 O O . THR A 1 861 ? -16.177 -15.836 82.672 1.00 30.86 861 THR A O 1
ATOM 6995 N N . ASN A 1 862 ? -14.643 -14.177 82.663 1.00 26.91 862 ASN A N 1
ATOM 6996 C CA . ASN A 1 862 ? -14.689 -13.489 83.972 1.00 26.91 862 ASN A CA 1
ATOM 6997 C C . ASN A 1 862 ? -13.417 -12.633 84.198 1.00 26.91 862 ASN A C 1
ATOM 6999 O O . ASN A 1 862 ? -12.569 -12.546 83.310 1.00 26.91 862 ASN A O 1
ATOM 7003 N N . ASP A 1 863 ? -13.360 -11.935 85.336 1.00 29.72 863 ASP A N 1
ATOM 7004 C CA . ASP A 1 863 ? -12.408 -10.870 85.685 1.00 29.72 863 ASP A CA 1
ATOM 7005 C C . ASP A 1 863 ? -11.005 -11.317 86.177 1.00 29.72 863 ASP A C 1
ATOM 7007 O O . ASP A 1 863 ? -10.706 -12.497 86.318 1.00 29.72 863 ASP A O 1
ATOM 7011 N N . GLU A 1 864 ? -10.207 -10.294 86.519 1.00 28.00 864 GLU A N 1
ATOM 7012 C CA . GLU A 1 864 ? -8.985 -10.264 87.350 1.00 28.00 864 GLU A CA 1
ATOM 7013 C C . GLU A 1 864 ? -7.602 -10.629 86.746 1.00 28.00 864 GLU A C 1
ATOM 7015 O O . GLU A 1 864 ? -7.246 -11.775 86.513 1.00 28.00 864 GLU A O 1
ATOM 7020 N N . LYS A 1 865 ? -6.792 -9.561 86.619 1.00 27.05 865 LYS A N 1
ATOM 7021 C CA . LYS A 1 865 ? -5.428 -9.354 87.166 1.00 27.05 865 LYS A CA 1
ATOM 7022 C C . LYS A 1 865 ? -4.249 -10.313 86.882 1.00 27.05 865 LYS A C 1
ATOM 7024 O O . LYS A 1 865 ? -4.240 -11.482 87.220 1.00 27.05 865 LYS A O 1
ATOM 7029 N N . GLU A 1 866 ? -3.160 -9.637 86.498 1.00 27.59 866 GLU A N 1
ATOM 7030 C CA . GLU A 1 866 ? -1.782 -9.768 87.017 1.00 27.59 866 GLU A CA 1
ATOM 7031 C C . GLU A 1 866 ? -0.922 -11.030 86.744 1.00 27.59 866 GLU A C 1
ATOM 7033 O O . GLU A 1 866 ? -0.969 -12.015 87.463 1.00 27.59 866 GLU A O 1
ATOM 7038 N N . ILE A 1 867 ? 0.039 -10.834 85.821 1.00 28.05 867 ILE A N 1
ATOM 7039 C CA . ILE A 1 867 ? 1.507 -10.918 86.056 1.00 28.05 867 ILE A CA 1
ATOM 7040 C C . ILE A 1 867 ? 2.207 -12.307 86.198 1.00 28.05 867 ILE A C 1
ATOM 7042 O O . ILE A 1 867 ? 1.808 -13.179 86.951 1.00 28.05 867 ILE A O 1
ATOM 7046 N N . HIS A 1 868 ? 3.363 -12.399 85.513 1.00 26.73 868 HIS A N 1
ATOM 7047 C CA . HIS A 1 868 ? 4.479 -13.375 85.575 1.00 26.73 868 HIS A CA 1
ATOM 7048 C C . HIS A 1 868 ? 4.266 -14.882 85.265 1.00 26.73 868 HIS A C 1
ATOM 7050 O O . HIS A 1 868 ? 3.740 -15.663 86.042 1.00 26.73 868 HIS A O 1
ATOM 7056 N N . GLU A 1 869 ? 4.851 -15.278 84.125 1.00 26.25 869 GLU A N 1
ATOM 7057 C CA . GLU A 1 869 ? 5.975 -16.236 84.006 1.00 26.25 869 GLU A CA 1
ATOM 7058 C C . GLU A 1 869 ? 5.996 -17.592 84.757 1.00 26.25 869 GLU A C 1
ATOM 7060 O O . GLU A 1 869 ? 6.167 -17.670 85.965 1.00 26.25 869 GLU A O 1
ATOM 7065 N N . SER A 1 870 ? 6.063 -18.660 83.944 1.00 25.12 870 SER A N 1
ATOM 7066 C CA . SER A 1 870 ? 6.946 -19.845 84.064 1.00 25.12 870 SER A CA 1
ATOM 7067 C C . SER A 1 870 ? 7.107 -20.592 85.408 1.00 25.12 870 SER A C 1
ATOM 7069 O O . SER A 1 870 ? 7.766 -20.094 86.314 1.00 25.12 870 SER A O 1
ATOM 7071 N N . LEU A 1 871 ? 6.805 -21.904 85.418 1.00 25.31 871 LEU A N 1
ATOM 7072 C CA . LEU A 1 871 ? 7.855 -22.943 85.307 1.00 25.31 871 LEU A CA 1
ATOM 7073 C C . LEU A 1 871 ? 7.320 -24.376 85.019 1.00 25.31 871 LEU A C 1
ATOM 7075 O O . LEU A 1 871 ? 6.341 -24.832 85.590 1.00 25.31 871 LEU A O 1
ATOM 7079 N N . CYS A 1 872 ? 8.050 -25.035 84.117 1.00 22.75 872 CYS A N 1
ATOM 7080 C CA . CYS A 1 872 ? 8.367 -26.452 83.846 1.00 22.75 872 CYS A CA 1
ATOM 7081 C C . CYS A 1 872 ? 8.012 -27.635 84.804 1.00 22.75 872 CYS A C 1
ATOM 7083 O O . CYS A 1 872 ? 7.817 -27.449 85.996 1.00 22.75 872 CYS A O 1
ATOM 7085 N N . ILE A 1 873 ? 8.207 -28.864 84.255 1.00 25.75 873 ILE A N 1
ATOM 7086 C CA . ILE A 1 873 ? 8.543 -30.170 84.916 1.00 25.75 873 ILE A CA 1
ATOM 7087 C C . ILE A 1 873 ? 7.339 -30.914 85.561 1.00 25.75 873 ILE A C 1
ATOM 7089 O O . ILE A 1 873 ? 6.850 -30.511 86.605 1.00 25.75 873 ILE A O 1
ATOM 7093 N N . SER A 1 874 ? 6.699 -31.885 84.873 1.00 25.80 874 SER A N 1
ATOM 7094 C CA . SER A 1 874 ? 7.007 -33.347 84.720 1.00 25.80 874 SER A CA 1
ATOM 7095 C C . SER A 1 874 ? 6.193 -34.212 85.712 1.00 25.80 874 SER A C 1
ATOM 7097 O O . SER A 1 874 ? 5.824 -33.685 86.751 1.00 25.80 874 SER A O 1
ATOM 7099 N N . THR A 1 875 ? 5.893 -35.504 85.543 1.00 25.97 875 THR A N 1
ATOM 7100 C CA . THR A 1 875 ? 6.289 -36.583 84.598 1.00 25.97 875 THR A CA 1
ATOM 7101 C C . THR A 1 875 ? 5.012 -37.142 83.877 1.00 25.97 875 THR A C 1
ATOM 7103 O O . THR A 1 875 ? 4.105 -36.342 83.664 1.00 25.97 875 THR A O 1
ATOM 7106 N N . GLU A 1 876 ? 4.808 -38.381 83.378 1.00 28.14 876 GLU A N 1
ATOM 7107 C CA . GLU A 1 876 ? 5.595 -39.635 83.359 1.00 28.14 876 GLU A CA 1
ATOM 7108 C C . GLU A 1 876 ? 5.352 -40.546 82.121 1.00 28.14 876 GLU A C 1
ATOM 7110 O O . GLU A 1 876 ? 4.558 -40.248 81.233 1.00 28.14 876 GLU A O 1
ATOM 7115 N N . ASP A 1 877 ? 6.139 -41.622 82.082 1.00 28.39 877 ASP A N 1
ATOM 7116 C CA . ASP A 1 877 ? 6.566 -42.544 81.020 1.00 28.39 877 ASP A CA 1
ATOM 7117 C C . ASP A 1 877 ? 5.619 -43.671 80.487 1.00 28.39 877 ASP A C 1
ATOM 7119 O O . ASP A 1 877 ? 4.786 -44.222 81.201 1.00 28.39 877 ASP A O 1
ATOM 7123 N N . ILE A 1 878 ? 5.979 -44.150 79.275 1.00 28.92 878 ILE A N 1
ATOM 7124 C CA . ILE A 1 878 ? 6.065 -45.569 78.804 1.00 28.92 878 ILE A CA 1
ATOM 7125 C C . ILE A 1 878 ? 4.883 -46.325 78.115 1.00 28.92 878 ILE A C 1
ATOM 7127 O O . ILE A 1 878 ? 3.793 -46.503 78.645 1.00 28.92 878 ILE A O 1
ATOM 7131 N N . SER A 1 879 ? 5.259 -46.987 76.993 1.00 26.84 879 SER A N 1
ATOM 7132 C CA . SER A 1 879 ? 4.663 -48.166 76.292 1.00 26.84 879 SER A CA 1
ATOM 7133 C C . SER A 1 879 ? 3.429 -47.983 75.373 1.00 26.84 879 SER A C 1
ATOM 7135 O O . SER A 1 879 ? 2.538 -47.214 75.700 1.00 26.84 879 SER A O 1
ATOM 7137 N N . ARG A 1 880 ? 3.272 -48.701 74.234 1.00 28.55 880 ARG A N 1
ATOM 7138 C CA . ARG A 1 880 ? 4.218 -49.356 73.274 1.00 28.55 880 ARG A CA 1
ATOM 7139 C C . ARG A 1 880 ? 3.465 -49.811 71.991 1.00 28.55 880 ARG A C 1
ATOM 7141 O O . ARG A 1 880 ? 2.284 -50.106 72.100 1.00 28.55 880 ARG A O 1
ATOM 7148 N N . ASN A 1 881 ? 4.211 -50.015 70.890 1.00 28.47 881 ASN A N 1
ATOM 7149 C CA . ASN A 1 881 ? 3.900 -50.834 69.686 1.00 28.47 881 ASN A CA 1
ATOM 7150 C C . ASN A 1 881 ? 2.726 -50.348 68.776 1.00 28.47 881 ASN A C 1
ATOM 7152 O O . ASN A 1 881 ? 1.734 -49.831 69.269 1.00 28.47 881 ASN A O 1
ATOM 7156 N N . GLU A 1 882 ? 2.954 -50.187 67.460 1.00 33.34 882 GLU A N 1
ATOM 7157 C CA . GLU A 1 882 ? 2.660 -51.114 66.323 1.00 33.34 882 GLU A CA 1
ATOM 7158 C C . GLU A 1 882 ? 1.147 -51.262 66.025 1.00 33.34 882 GLU A C 1
ATOM 7160 O O . GLU A 1 882 ? 0.365 -51.490 66.943 1.00 33.34 882 GLU A O 1
ATOM 7165 N N . GLU A 1 883 ? 0.654 -51.151 64.783 1.00 34.00 883 GLU A N 1
ATOM 7166 C CA . GLU A 1 883 ? 1.311 -51.034 63.453 1.00 34.00 883 GLU A CA 1
ATOM 7167 C C . GLU A 1 883 ? 1.187 -49.637 62.803 1.00 34.00 883 GLU A C 1
ATOM 7169 O O . GLU A 1 883 ? 0.140 -48.974 62.985 1.00 34.00 883 GLU A O 1
#

InterPro domains:
  IPR002913 START domain [PF01852] (3-158)
  IPR002913 START domain [PS50848] (1-161)
  IPR023393 START-like domain superfamily [G3DSA:3.30.530.20] (1-161)
  IPR032751 Protein fuseless [PF15993] (289-388)
  IPR032751 Protein fuseless [PF15993] (391-537)
  IPR032751 Protein fuseless [PF15993] (540-797)
  IPR032751 Protein fuseless [PTHR35270] (540-858)

Foldseek 3Di:
DDKDKDWFLPFFPVLLLLCVPDPVLCVVQVPFWDDKDWQAAQDLFKTWIKTKGDDPPPDFIEIFIKIWGWDDPDDQDKTKIKMWGFDFQVDDDDPRHHYKTKHMWMWIWGGDPPRGIIMIITDTDIDRDDDDDPVVVVVCVVPVVVVCVVSSSVSSVCVVVVCVPDPDVDDCSVVVVSDDGHHDHVVSRDDPDDDDDDDDDDDDDDDDDDDDDDDDDDDDDDDDDDDDDDDDDDDDDDDDDDDDDDDDPPCVVVVVVVVVCPPDDDDDDDDCPVVVVVVVVVVVVVVVVVVVVLCCLFPVLLLLLLLQLLLLLVVCVVVLQCLLVVVVVVVVVVVVVVCVVCVPDDDPDDPDDDDDDDPCVVPVVVVVVVVVVVVVVVVCCVPCFPPPPPVVVVCVLVVLLVVCVVCCVVQPLQVLQVQLVVLVVVLLVCLVVLLVVVVCVVPPDDDDPVNVVVNVVVLVVSVVSNVSSVSSNVSSVVNVQCVPPNPDPVSVVVVVVVVVVVCVVLVNVCVVQDPPRDDDDPDPNPSSPDDDPDDGPLSSLVSLLVLLLVLLLCLQLCLCVCLVPQACVPPVVVNLVVLLVVLLSQLSSQSSNLSSLLVVCVVPDDLDLVRLCVLQVVLCVVCLVLQFLLLLDAPPLAFAFQDRVCSSHFAFSVRDDCVPCVVVSSVRSCCQCVPSVSSSSSNLSSLLSVLCVPQPVVDLLSSLVVLQVQLVVLVVVLVVCLVVLLVVQLVDDDPVNQVSLSVSSVSNSSSVSSNSSSSSSCLCVPPPVVCVSVSSVCSNPVSCVVCVVLRGSSSSHSGTTDGGPPDPRSCSSRRVSCSVVVVVVVVVVVVVVVVVVVVVVVVVVVVVVVVVDDDDDDDDDDDDDDDDDDDDDDDDDDDDDDD

Radius of gyration: 42.33 Å; chains: 1; bounding box: 106×102×146 Å

Organism: NCBI:txid568069

pLDDT: mean 71.02, std 22.93, range [20.86, 96.5]